Protein AF-0000000080424724 (afdb_homodimer)

Solvent-accessible surface area (backbone atoms only — not comparable to full-atom values): 48313 Å² total; per-residue (Å²): 131,85,77,77,78,79,76,72,81,69,68,77,70,72,78,68,64,73,48,69,67,35,56,12,74,86,50,88,46,60,13,74,42,60,47,90,72,71,43,27,22,20,69,70,60,41,53,52,49,53,52,46,51,41,48,48,53,51,54,73,62,67,69,72,54,79,63,36,28,33,32,32,52,40,79,40,31,58,45,27,46,44,46,55,52,50,52,52,52,61,65,63,46,81,88,45,84,69,66,47,63,46,64,34,35,39,34,64,49,63,45,62,76,43,86,59,85,62,75,80,65,55,66,60,45,47,61,65,48,55,84,70,73,59,54,63,37,34,37,34,63,13,46,59,76,47,88,71,87,73,69,79,83,46,57,56,41,68,43,69,82,34,36,60,55,45,38,54,46,52,68,47,40,73,49,54,40,42,46,54,53,50,49,55,26,45,51,51,50,39,50,50,53,50,27,57,74,72,62,28,41,34,33,37,39,44,46,25,20,57,52,36,24,22,48,44,53,32,29,30,42,54,36,30,36,61,39,29,24,53,74,47,23,60,56,23,66,79,50,74,80,40,31,43,35,36,56,34,41,86,36,44,62,65,58,44,50,51,51,27,58,77,68,70,56,78,56,47,87,70,85,42,90,62,71,78,43,57,53,79,54,23,59,60,38,37,32,40,50,50,46,53,49,39,39,73,73,40,52,75,31,39,60,29,26,29,55,28,32,34,46,30,27,32,78,58,58,83,34,91,35,56,14,62,61,73,58,34,64,22,58,64,70,66,83,60,82,46,68,66,48,46,53,47,42,48,48,41,50,68,64,59,48,82,78,71,73,66,77,72,78,72,61,77,80,75,81,78,78,76,82,76,75,82,65,63,77,69,61,78,61,50,96,62,75,73,51,69,63,57,55,45,63,56,13,34,32,69,28,58,46,55,42,51,62,51,25,87,47,73,84,72,44,50,64,69,57,53,48,49,40,50,52,37,27,52,52,39,49,50,50,52,50,52,55,73,68,103,131,85,76,77,78,76,75,72,81,70,68,76,70,73,75,68,63,74,47,70,67,36,56,11,75,88,50,87,45,60,14,73,42,61,48,89,70,71,45,26,23,20,69,68,59,40,53,52,50,52,52,49,53,41,49,47,53,50,56,73,62,66,70,72,53,80,62,36,28,33,31,33,52,39,81,40,31,57,44,25,46,43,47,56,51,50,52,51,53,62,65,62,46,80,88,47,86,70,66,47,63,45,63,35,36,39,33,64,49,61,37,65,76,42,87,56,86,60,70,75,58,63,65,56,49,49,60,64,50,55,84,71,74,60,53,62,38,33,36,36,63,13,48,60,76,48,90,71,88,72,70,80,82,46,57,57,41,72,44,69,78,34,35,58,54,45,39,54,45,52,66,46,40,74,48,54,42,43,46,54,53,49,49,55,27,44,50,51,52,38,51,49,53,50,27,58,76,72,60,27,42,33,34,38,40,42,46,24,19,55,51,36,24,22,48,43,53,32,29,30,43,54,37,28,37,61,39,29,23,52,74,45,22,60,55,21,66,79,50,74,81,41,32,43,34,36,56,35,41,86,36,45,64,66,56,42,49,50,50,29,59,77,69,68,56,78,58,46,87,68,83,42,89,62,72,79,42,57,53,78,55,23,60,59,39,35,31,41,50,50,46,53,50,39,39,73,72,41,52,73,32,39,58,29,25,29,55,27,31,35,46,31,25,32,78,58,60,83,35,92,35,56,13,62,61,74,58,34,64,22,60,66,70,68,82,60,79,48,68,66,48,44,52,46,42,48,47,40,50,68,64,59,48,81,77,71,74,65,78,71,77,71,60,77,77,74,81,76,78,75,84,73,77,80,62,63,77,70,60,76,62,48,96,61,76,68,53,68,62,56,55,44,62,56,14,33,33,70,30,58,46,56,42,50,62,50,25,87,49,72,83,71,45,52,65,69,58,53,48,50,39,51,52,38,29,52,51,41,49,50,49,52,52,50,55,73,69,102

Secondary structure (DSSP, 8-state):
-------------------TTSBPSSSSSBP-EEETTTEEE-HHHHHHHHHHHHHHHHHHTT---TT-EEEEEE-SSHHHHHHHHHHHHHHH-TTS-----EEEEEEEE-GGGS-S-----HHHHHHHHGGG--EEEEEEGGGGG-SS---SS-SB---HHHHHHHHHHHHTB-SHHHHHHHHHHHHHHHHHHHHHHHT-SEEE----HHHHHHHHHHHHHTT-GGGHHHHHSSEE--STT-EEE-TTTT--HHHHHHHHHHTT--------TTTTS-TTS-HHHHHHHHHHHHHHH-TTHHHHHHHHHHHEEETTTT--EE-TTT--EE------SSHHHHHHHHHHHHHHTGGG--GGGG-----------S--TTT---S----HHHHHHHHS-HHHHHHHTTBS-GGGS-HHHHHHHHHHHHHHHHHHHHHHH-/-------------------TTSBPSSSSSBP-EEETTTEEE-HHHHHHHHHHHHHHHHHHTT---TT-EEEEEE-SSHHHHHHHHHHHHHHH-TTS-----EEEEEEEE-GGGSSS-----HHHHHHHHGGG--EEEEEEGGGGG-SS---SS-SB---HHHHHHHHHHHHTB-SHHHHHHHHHHHHHHHHHHHHHHHT-SEEE----HHHHHHHHHHHHHTT-GGGHHHHHSSEE--STT-EEE-TTTT--HHHHHHHHHHTT--------TTTTS-TTS-HHHHHHHHHHHHHHH-TTHHHHHHHHHHHEEETTTT--EE-TTT--EE------SSHHHHHHHHHHHHHHTGGG--GGGGS---------SS--TTTT--S----HHHHHHHHS-HHHHHHHTTBS-GGGS-HHHHHHHHHHHHHHHHHHHHHHH-

Radius of gyration: 29.94 Å; Cα contacts (8 Å, |Δi|>4): 1303; chains: 2; bounding box: 85×82×86 Å

pLDDT: mean 73.86, std 22.33, range [17.5, 97.69]

Structure (mmCIF, N/CA/C/O backbone):
data_AF-0000000080424724-model_v1
#
loop_
_entity.id
_entity.type
_entity.pdbx_description
1 polymer 'Cytoplasmic tRNA 2-thiolation protein 2'
#
loop_
_atom_site.group_PDB
_atom_site.id
_atom_site.type_symbol
_atom_site.label_atom_id
_atom_site.label_alt_id
_atom_site.label_comp_id
_atom_site.label_asym_id
_atom_site.label_entity_id
_atom_site.label_seq_id
_atom_site.pdbx_PDB_ins_code
_atom_site.Cartn_x
_atom_site.Cartn_y
_atom_site.Cartn_z
_atom_site.occupancy
_atom_site.B_iso_or_equiv
_atom_site.auth_seq_id
_atom_site.auth_comp_id
_atom_site.auth_asym_id
_atom_site.auth_atom_id
_atom_site.pdbx_PDB_model_num
ATOM 1 N N . MET A 1 1 ? -11.539 30.344 -38.781 1 17.5 1 MET A N 1
ATOM 2 C CA . MET A 1 1 ? -10.727 29.203 -39.219 1 17.5 1 MET A CA 1
ATOM 3 C C . MET A 1 1 ? -9.742 28.797 -38.125 1 17.5 1 MET A C 1
ATOM 5 O O . MET A 1 1 ? -8.719 28.172 -38.406 1 17.5 1 MET A O 1
ATOM 9 N N . CYS A 1 2 ? -9.914 28.922 -36.906 1 21.16 2 CYS A N 1
ATOM 10 C CA . CYS A 1 2 ? -8.906 29.109 -35.875 1 21.16 2 CYS A CA 1
ATOM 11 C C . CYS A 1 2 ? -8.25 27.797 -35.5 1 21.16 2 CYS A C 1
ATOM 13 O O . CYS A 1 2 ? -8.922 26.844 -35.094 1 21.16 2 CYS A O 1
ATOM 15 N N . SER A 1 3 ? -7.152 27.359 -36.094 1 19.3 3 SER A N 1
ATOM 16 C CA . SER A 1 3 ? -6.273 26.203 -36.125 1 19.3 3 SER A CA 1
ATOM 17 C C . SER A 1 3 ? -5.727 25.875 -34.719 1 19.3 3 SER A C 1
ATOM 19 O O . SER A 1 3 ? -4.875 26.594 -34.219 1 19.3 3 SER A O 1
ATOM 21 N N . ARG A 1 4 ? -6.535 25.609 -33.75 1 24.27 4 ARG A N 1
ATOM 22 C CA . ARG A 1 4 ? -6.105 25.5 -32.344 1 24.27 4 ARG A CA 1
ATOM 23 C C . ARG A 1 4 ? -5.055 24.406 -32.188 1 24.27 4 ARG A C 1
ATOM 25 O O . ARG A 1 4 ? -5.289 23.25 -32.531 1 24.27 4 ARG A O 1
ATOM 32 N N . ASN A 1 5 ? -3.809 24.734 -32.188 1 22.38 5 ASN A N 1
ATOM 33 C CA . ASN A 1 5 ? -2.508 24.078 -32.156 1 22.38 5 ASN A CA 1
ATOM 34 C C . ASN A 1 5 ? -2.393 23.125 -30.984 1 22.38 5 ASN A C 1
ATOM 36 O O . ASN A 1 5 ? -2.541 23.531 -29.828 1 22.38 5 ASN A O 1
ATOM 40 N N . SER A 1 6 ? -2.814 21.891 -31.062 1 25.58 6 SER A N 1
ATOM 41 C CA . SER A 1 6 ? -2.883 20.703 -30.203 1 25.58 6 SER A CA 1
ATOM 42 C C . SER A 1 6 ? -1.535 20.422 -29.547 1 25.58 6 SER A C 1
ATOM 44 O O . SER A 1 6 ? -0.607 19.938 -30.219 1 25.58 6 SER A O 1
ATOM 46 N N . SER A 1 7 ? -1.005 21.328 -28.766 1 24.25 7 SER A N 1
ATOM 47 C CA . SER A 1 7 ? 0.33 21.219 -28.188 1 24.25 7 SER A CA 1
ATOM 48 C C . SER A 1 7 ? 0.502 19.875 -27.484 1 24.25 7 SER A C 1
ATOM 50 O O . SER A 1 7 ? -0.313 19.5 -26.625 1 24.25 7 SER A O 1
ATOM 52 N N . SER A 1 8 ? 1.005 18.891 -28.156 1 26.75 8 SER A N 1
ATOM 53 C CA . SER A 1 8 ? 1.54 17.562 -27.859 1 26.75 8 SER A CA 1
ATOM 54 C C . SER A 1 8 ? 2.33 17.562 -26.562 1 26.75 8 SER A C 1
ATOM 56 O O . SER A 1 8 ? 3.303 18.312 -26.422 1 26.75 8 SER A O 1
ATOM 58 N N . ASP A 1 9 ? 1.673 17.531 -25.484 1 26.97 9 ASP A N 1
ATOM 59 C CA . ASP A 1 9 ? 2.301 17.562 -24.156 1 26.97 9 ASP A CA 1
ATOM 60 C C . ASP A 1 9 ? 3.506 16.625 -24.109 1 26.97 9 ASP A C 1
ATOM 62 O O . ASP A 1 9 ? 3.355 15.414 -24.188 1 26.97 9 ASP A O 1
ATOM 66 N N . ILE A 1 10 ? 4.621 16.969 -24.734 1 27.05 10 ILE A N 1
ATOM 67 C CA . ILE A 1 10 ? 5.965 16.391 -24.766 1 27.05 10 ILE A CA 1
ATOM 68 C C . ILE A 1 10 ? 6.422 16.094 -23.344 1 27.05 10 ILE A C 1
ATOM 70 O O . ILE A 1 10 ? 6.633 17.016 -22.547 1 27.05 10 ILE A O 1
ATOM 74 N N . VAL A 1 11 ? 5.906 15.125 -22.766 1 30.33 11 VAL A N 1
ATOM 75 C CA . VAL A 1 11 ? 6.594 14.688 -21.562 1 30.33 11 VAL A CA 1
ATOM 76 C C . VAL A 1 11 ? 8.102 14.625 -21.812 1 30.33 11 VAL A C 1
ATOM 78 O O . VAL A 1 11 ? 8.547 14.023 -22.797 1 30.33 11 VAL A O 1
ATOM 81 N N . PRO A 1 12 ? 8.812 15.523 -21.359 1 29.08 12 PRO A N 1
ATOM 82 C CA . PRO A 1 12 ? 10.25 15.43 -21.641 1 29.08 12 PRO A CA 1
ATOM 83 C C . PRO A 1 12 ? 10.82 14.047 -21.344 1 29.08 12 PRO A C 1
ATOM 85 O O . PRO A 1 12 ? 10.398 13.398 -20.375 1 29.08 12 PRO A O 1
ATOM 88 N N . GLU A 1 13 ? 11.188 13.297 -22.281 1 29.88 13 GLU A N 1
ATOM 89 C CA . GLU A 1 13 ? 11.961 12.062 -22.266 1 29.88 13 GLU A CA 1
ATOM 90 C C . GLU A 1 13 ? 13.109 12.141 -21.266 1 29.88 13 GLU A C 1
ATOM 92 O O . GLU A 1 13 ? 13.984 12.992 -21.391 1 29.88 13 GLU A O 1
ATOM 97 N N . VAL A 1 14 ? 12.852 12.109 -20 1 33.56 14 VAL A N 1
ATOM 98 C CA . VAL A 1 14 ? 14.086 11.953 -19.234 1 33.56 14 VAL A CA 1
ATOM 99 C C . VAL A 1 14 ? 15.086 11.109 -20.031 1 33.56 14 VAL A C 1
ATOM 101 O O . VAL A 1 14 ? 14.742 10.031 -20.531 1 33.56 14 VAL A O 1
ATOM 104 N N . GLN A 1 15 ? 16.016 11.609 -20.594 1 35.47 15 GLN A N 1
ATOM 105 C CA . GLN A 1 15 ? 17.078 11.008 -21.391 1 35.47 15 GLN A CA 1
ATOM 106 C C . GLN A 1 15 ? 17.625 9.742 -20.719 1 35.47 15 GLN A C 1
ATOM 108 O O . GLN A 1 15 ? 18.188 9.812 -19.625 1 35.47 15 GLN A O 1
ATOM 113 N N . GLN A 1 16 ? 16.844 8.625 -20.656 1 42.94 16 GLN A N 1
ATOM 114 C CA . GLN A 1 16 ? 17.422 7.328 -20.297 1 42.94 16 GLN A CA 1
ATOM 115 C C . GLN A 1 16 ? 18.844 7.203 -20.828 1 42.94 16 GLN A C 1
ATOM 117 O O . GLN A 1 16 ? 19.094 7.375 -22.031 1 42.94 16 GLN A O 1
ATOM 122 N N . LEU A 1 17 ? 19.797 7.57 -20.125 1 45.62 17 LEU A N 1
ATOM 123 C CA . LEU A 1 17 ? 21.141 7.316 -20.625 1 45.62 17 LEU A CA 1
ATOM 124 C C . LEU A 1 17 ? 21.219 5.953 -21.312 1 45.62 17 LEU A C 1
ATOM 126 O O . LEU A 1 17 ? 20.875 4.934 -20.719 1 45.62 17 LEU A O 1
ATOM 130 N N . ASN A 1 18 ? 20.938 5.879 -22.594 1 50.59 18 ASN A N 1
ATOM 131 C CA . ASN A 1 18 ? 21.203 4.691 -23.391 1 50.59 18 ASN A CA 1
ATOM 132 C C . ASN A 1 18 ? 22.609 4.152 -23.141 1 50.59 18 ASN A C 1
ATOM 134 O O . ASN A 1 18 ? 23.578 4.637 -23.734 1 50.59 18 ASN A O 1
ATOM 138 N N . LEU A 1 19 ? 22.812 3.723 -21.984 1 59.06 19 LEU A N 1
ATOM 139 C CA . LEU A 1 19 ? 24.125 3.164 -21.656 1 59.06 19 LEU A CA 1
ATOM 140 C C . LEU A 1 19 ? 24.375 1.878 -22.438 1 59.06 19 LEU A C 1
ATOM 142 O O . LEU A 1 19 ? 25.312 1.131 -22.125 1 59.06 19 LEU A O 1
ATOM 146 N N . ILE A 1 20 ? 23.531 1.642 -23.484 1 61.5 20 ILE A N 1
ATOM 147 C CA . ILE A 1 20 ? 23.828 0.544 -24.391 1 61.5 20 ILE A CA 1
ATOM 148 C C . ILE A 1 20 ? 25.047 0.894 -25.25 1 61.5 20 ILE A C 1
ATOM 150 O O . ILE A 1 20 ? 25.125 1.986 -25.812 1 61.5 20 ILE A O 1
ATOM 154 N N . GLY A 1 21 ? 26.156 0.13 -25.094 1 64.44 21 GLY A N 1
ATOM 155 C CA . GLY A 1 21 ? 27.406 0.354 -25.812 1 64.44 21 GLY A CA 1
ATOM 156 C C . GLY A 1 21 ? 28.547 0.752 -24.906 1 64.44 21 GLY A C 1
ATOM 157 O O . GLY A 1 21 ? 29.703 0.746 -25.312 1 64.44 21 GLY A O 1
ATOM 158 N N . HIS A 1 22 ? 28.062 0.986 -23.625 1 73 22 HIS A N 1
ATOM 159 C CA . HIS A 1 22 ? 29.125 1.252 -22.656 1 73 22 HIS A CA 1
ATOM 160 C C . HIS A 1 22 ? 29.766 -0.043 -22.172 1 73 22 HIS A C 1
ATOM 162 O O . HIS A 1 22 ? 29.266 -1.134 -22.469 1 73 22 HIS A O 1
ATOM 168 N N . ASP A 1 23 ? 30.875 0.084 -21.562 1 81.5 23 ASP A N 1
ATOM 169 C CA . ASP A 1 23 ? 31.578 -1.1 -21.078 1 81.5 23 ASP A CA 1
ATOM 170 C C . ASP A 1 23 ? 30.828 -1.754 -19.938 1 81.5 23 ASP A C 1
ATOM 172 O O . ASP A 1 23 ? 30.203 -1.065 -19.125 1 81.5 23 ASP A O 1
ATOM 176 N N . CYS A 1 24 ? 30.812 -2.975 -20.016 1 85.62 24 CYS A N 1
ATOM 177 C CA . CYS A 1 24 ? 30.234 -3.777 -18.938 1 85.62 24 CYS A CA 1
ATOM 178 C C . CYS A 1 24 ? 30.812 -3.371 -17.594 1 85.62 24 CYS A C 1
ATOM 180 O O . CYS A 1 24 ? 32 -3.105 -17.469 1 85.62 24 CYS A O 1
ATOM 182 N N . ARG A 1 25 ? 30.047 -3.26 -16.703 1 82.12 25 ARG A N 1
ATOM 183 C CA . ARG A 1 25 ? 30.453 -2.848 -15.359 1 82.12 25 ARG A CA 1
ATOM 184 C C . ARG A 1 25 ? 31.438 -3.842 -14.75 1 82.12 25 ARG A C 1
ATOM 186 O O . ARG A 1 25 ? 32.25 -3.475 -13.914 1 82.12 25 ARG A O 1
ATOM 193 N N . LYS A 1 26 ? 31.391 -5.059 -15.18 1 83.12 26 LYS A N 1
ATOM 194 C CA . LYS A 1 26 ? 32.188 -6.109 -14.562 1 83.12 26 LYS A CA 1
ATOM 195 C C . LYS A 1 26 ? 33.375 -6.473 -15.43 1 83.12 26 LYS A C 1
ATOM 197 O O . LYS A 1 26 ? 34.406 -6.934 -14.93 1 83.12 26 LYS A O 1
ATOM 202 N N . CYS A 1 27 ? 33.219 -6.285 -16.672 1 83.75 27 CYS A N 1
ATOM 203 C CA . CYS A 1 27 ? 34.281 -6.648 -17.578 1 83.75 27 CYS A CA 1
ATOM 204 C C . CYS A 1 27 ? 34.5 -5.582 -18.641 1 83.75 27 CYS A C 1
ATOM 206 O O . CYS A 1 27 ? 33.938 -4.488 -18.547 1 83.75 27 CYS A O 1
ATOM 208 N N . ASN A 1 28 ? 35.281 -5.84 -19.625 1 81.88 28 ASN A N 1
ATOM 209 C CA . ASN A 1 28 ? 35.625 -4.832 -20.625 1 81.88 28 ASN A CA 1
ATOM 210 C C . ASN A 1 28 ? 34.906 -5.086 -21.953 1 81.88 28 ASN A C 1
ATOM 212 O O . ASN A 1 28 ? 35.25 -4.484 -22.969 1 81.88 28 ASN A O 1
ATOM 216 N N . VAL A 1 29 ? 33.875 -5.883 -21.844 1 82.62 29 VAL A N 1
ATOM 217 C CA . VAL A 1 29 ? 33.094 -6.18 -23.047 1 82.62 29 VAL A CA 1
ATOM 218 C C . VAL A 1 29 ? 31.922 -5.199 -23.156 1 82.62 29 VAL A C 1
ATOM 220 O O . VAL A 1 29 ? 31.484 -4.621 -22.156 1 82.62 29 VAL A O 1
ATOM 223 N N . LYS A 1 30 ? 31.453 -5.012 -24.344 1 83.31 30 LYS A N 1
ATOM 224 C CA . LYS A 1 30 ? 30.344 -4.09 -24.562 1 83.31 30 LYS A CA 1
ATOM 225 C C . LYS A 1 30 ? 29.078 -4.578 -23.875 1 83.31 30 LYS A C 1
ATOM 227 O O . LYS A 1 30 ? 28.719 -5.754 -23.984 1 83.31 30 LYS A O 1
ATOM 232 N N . ALA A 1 31 ? 28.484 -3.619 -23.234 1 84.25 31 ALA A N 1
ATOM 233 C CA . ALA A 1 31 ? 27.297 -3.947 -22.469 1 84.25 31 ALA A CA 1
ATOM 234 C C . ALA A 1 31 ? 26.109 -4.207 -23.391 1 84.25 31 ALA A C 1
ATOM 236 O O . ALA A 1 31 ? 25.984 -3.57 -24.438 1 84.25 31 ALA A O 1
ATOM 237 N N . ARG A 1 32 ? 25.266 -5.141 -23.062 1 80.56 32 ARG A N 1
ATOM 238 C CA . ARG A 1 32 ? 24.078 -5.492 -23.844 1 80.56 32 ARG A CA 1
ATOM 239 C C . ARG A 1 32 ? 22.797 -5.219 -23.047 1 80.56 32 ARG A C 1
ATOM 241 O O . ARG A 1 32 ? 21.703 -5.176 -23.625 1 80.56 32 ARG A O 1
ATOM 248 N N . VAL A 1 33 ? 22.984 -5.008 -21.75 1 81.31 33 VAL A N 1
ATOM 249 C CA . VAL A 1 33 ? 21.812 -4.777 -20.891 1 81.31 33 VAL A CA 1
ATOM 250 C C . VAL A 1 33 ? 22.125 -3.676 -19.891 1 81.31 33 VAL A C 1
ATOM 252 O O . VAL A 1 33 ? 23.266 -3.568 -19.406 1 81.31 33 VAL A O 1
ATOM 255 N N . VAL A 1 34 ? 21.203 -2.826 -19.734 1 76.19 34 VAL A N 1
ATOM 256 C CA . VAL A 1 34 ? 21.344 -1.805 -18.703 1 76.19 34 VAL A CA 1
ATOM 257 C C . VAL A 1 34 ? 20.25 -1.994 -17.656 1 76.19 34 VAL A C 1
ATOM 259 O O . VAL A 1 34 ? 19.062 -1.921 -17.969 1 76.19 34 VAL A O 1
ATOM 262 N N . LEU A 1 35 ? 20.688 -2.311 -16.406 1 75.56 35 LEU A N 1
ATOM 263 C CA . LEU A 1 35 ? 19.75 -2.514 -15.305 1 75.56 35 LEU A CA 1
ATOM 264 C C . LEU A 1 35 ? 19.562 -1.227 -14.508 1 75.56 35 LEU A C 1
ATOM 266 O O . LEU A 1 35 ? 20.516 -0.482 -14.289 1 75.56 35 LEU A O 1
ATOM 270 N N . GLN A 1 36 ? 18.266 -0.985 -14.023 1 67.38 36 GLN A N 1
ATOM 271 C CA . GLN A 1 36 ? 17.906 0.173 -13.211 1 67.38 36 GLN A CA 1
ATOM 272 C C . GLN A 1 36 ? 18.406 1.468 -13.852 1 67.38 36 GLN A C 1
ATOM 274 O O . GLN A 1 36 ? 18.828 2.387 -13.148 1 67.38 36 GLN A O 1
ATOM 279 N N . THR A 1 37 ? 18.641 1.456 -15.125 1 62.25 37 THR A N 1
ATOM 280 C CA . THR A 1 37 ? 19.031 2.596 -15.945 1 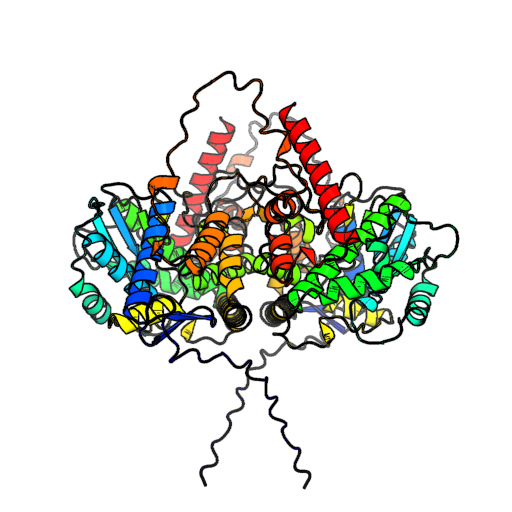62.25 37 THR A CA 1
ATOM 281 C C . THR A 1 37 ? 20.453 3.029 -15.617 1 62.25 37 THR A C 1
ATOM 283 O O . THR A 1 37 ? 20.922 4.074 -16.078 1 62.25 37 THR A O 1
ATOM 286 N N . LYS A 1 38 ? 21.172 2.232 -14.867 1 69 38 LYS A N 1
ATOM 287 C CA . LYS A 1 38 ? 22.453 2.736 -14.391 1 69 38 LYS A CA 1
ATOM 288 C C . LYS A 1 38 ? 23.547 1.683 -14.547 1 69 38 LYS A C 1
ATOM 290 O O . LYS A 1 38 ? 24.734 2.016 -14.617 1 69 38 LYS A O 1
ATOM 295 N N . PHE A 1 39 ? 23.141 0.435 -14.727 1 76.62 39 PHE A N 1
ATOM 296 C CA . PHE A 1 39 ? 24.141 -0.612 -14.609 1 76.62 39 PHE A CA 1
ATOM 297 C C . PHE A 1 39 ? 24.234 -1.427 -15.898 1 76.62 39 PHE A C 1
ATOM 299 O O . PHE A 1 39 ? 23.438 -2.34 -16.109 1 76.62 39 PHE A O 1
ATOM 306 N N . PRO A 1 40 ? 25.266 -1.106 -16.703 1 83.31 40 PRO A N 1
ATOM 307 C CA . PRO A 1 40 ? 25.438 -1.869 -17.953 1 83.31 40 PRO A CA 1
ATOM 308 C C . PRO A 1 40 ? 26.125 -3.209 -17.734 1 83.31 40 PRO A C 1
ATOM 310 O O . PRO A 1 40 ? 27.078 -3.295 -16.953 1 83.31 40 PRO A O 1
ATOM 313 N N . TYR A 1 41 ? 25.656 -4.25 -18.297 1 87.5 41 TYR A N 1
ATOM 314 C CA . TYR A 1 41 ? 26.234 -5.59 -18.234 1 87.5 41 TYR A CA 1
ATOM 315 C C . TYR A 1 41 ? 26.328 -6.211 -19.625 1 87.5 41 TYR A C 1
ATOM 317 O O . TYR A 1 41 ? 25.453 -5.98 -20.469 1 87.5 41 TYR A O 1
ATOM 325 N N . CYS A 1 42 ? 27.438 -6.887 -19.828 1 88.19 42 CYS A N 1
ATOM 326 C CA . CYS A 1 42 ? 27.469 -7.77 -20.984 1 88.19 42 CYS A CA 1
ATOM 327 C C . CYS A 1 42 ? 26.625 -9.016 -20.75 1 88.19 42 CYS A C 1
ATOM 329 O O . CYS A 1 42 ? 26.141 -9.234 -19.641 1 88.19 42 CYS A O 1
ATOM 331 N N . ARG A 1 43 ? 26.484 -9.812 -21.766 1 90.31 43 ARG A N 1
ATOM 332 C CA . ARG A 1 43 ? 25.625 -10.992 -21.672 1 90.31 43 ARG A CA 1
ATOM 333 C C . ARG A 1 43 ? 26.125 -11.953 -20.594 1 90.31 43 ARG A C 1
ATOM 335 O O . ARG A 1 43 ? 25.375 -12.352 -19.719 1 90.31 43 ARG A O 1
ATOM 342 N N . GLU A 1 44 ? 27.359 -12.281 -20.609 1 91.19 44 GLU A N 1
ATOM 343 C CA . GLU A 1 44 ? 27.922 -13.281 -19.703 1 91.19 44 GLU A CA 1
ATOM 344 C C . GLU A 1 44 ? 27.906 -12.797 -18.25 1 91.19 44 GLU A C 1
ATOM 346 O O . GLU A 1 44 ? 27.516 -13.547 -17.359 1 91.19 44 GLU A O 1
ATOM 351 N N . CYS A 1 45 ? 28.266 -11.586 -18.094 1 91.12 45 CYS A N 1
ATOM 352 C CA . CYS A 1 45 ? 28.297 -11.031 -16.75 1 91.12 45 CYS A CA 1
ATOM 353 C C . CYS A 1 45 ? 26.891 -10.922 -16.172 1 91.12 45 CYS A C 1
ATOM 355 O O . CYS A 1 45 ? 26.688 -11.125 -14.984 1 91.12 45 CYS A O 1
ATOM 357 N N . PHE A 1 46 ? 25.906 -10.594 -17.016 1 92.44 46 PHE A N 1
ATOM 358 C CA . PHE A 1 46 ? 24.516 -10.508 -16.578 1 92.44 46 PHE A CA 1
ATOM 359 C C . PHE A 1 46 ? 24 -11.867 -16.141 1 92.44 46 PHE A C 1
ATOM 361 O O . PHE A 1 46 ? 23.375 -11.992 -15.086 1 92.44 46 PHE A O 1
ATOM 368 N N . LEU A 1 47 ? 24.297 -12.844 -17 1 93.62 47 LEU A N 1
ATOM 369 C CA . LEU A 1 47 ? 23.812 -14.18 -16.688 1 93.62 47 LEU A CA 1
ATOM 370 C C . LEU A 1 47 ? 24.391 -14.688 -15.383 1 93.62 47 LEU A C 1
ATOM 372 O O . LEU A 1 47 ? 23.688 -15.305 -14.578 1 93.62 47 LEU A O 1
ATOM 376 N N . GLU A 1 48 ? 25.594 -14.398 -15.133 1 91.12 48 GLU A N 1
ATOM 377 C CA . GLU A 1 48 ? 26.234 -14.797 -13.883 1 91.12 48 GLU A CA 1
ATOM 378 C C . GLU A 1 48 ? 25.625 -14.062 -12.695 1 91.12 48 GLU A C 1
ATOM 380 O O . GLU A 1 48 ? 25.375 -14.664 -11.648 1 91.12 48 GLU A O 1
ATOM 385 N N . TYR A 1 49 ? 25.453 -12.812 -12.969 1 90.38 49 TYR A N 1
ATOM 386 C CA . TYR A 1 49 ? 24.828 -11.977 -11.938 1 90.38 49 TYR A CA 1
ATOM 387 C C . TYR A 1 49 ? 23.438 -12.484 -11.586 1 90.38 49 TYR A C 1
ATOM 389 O O . TYR A 1 49 ? 23.109 -12.617 -10.406 1 90.38 49 TYR A O 1
ATOM 397 N N . PHE A 1 50 ? 22.672 -12.781 -12.555 1 93.62 50 PHE A N 1
ATOM 398 C CA . PHE A 1 50 ? 21.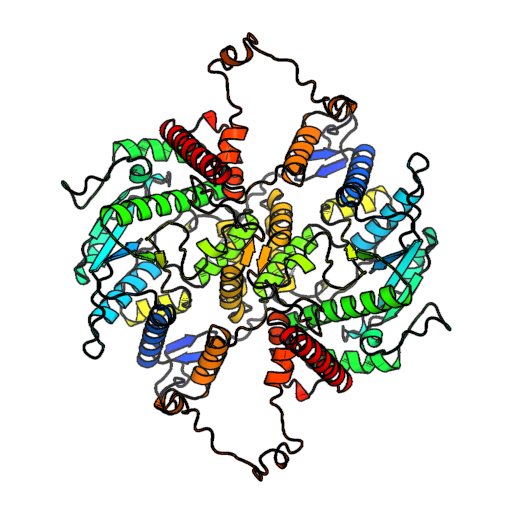281 -13.188 -12.383 1 93.62 50 PHE A CA 1
ATOM 399 C C . PHE A 1 50 ? 21.203 -14.547 -11.703 1 93.62 50 PHE A C 1
ATOM 401 O O . PHE A 1 50 ? 20.391 -14.742 -10.797 1 93.62 50 PHE A O 1
ATOM 408 N N . LYS A 1 51 ? 22.047 -15.469 -12.078 1 92.31 51 LYS A N 1
ATOM 409 C CA . LYS A 1 51 ? 22.094 -16.797 -11.469 1 92.31 51 LYS A CA 1
ATOM 410 C C . LYS A 1 51 ? 22.516 -16.719 -10.008 1 92.31 51 LYS A C 1
ATOM 412 O O . LYS A 1 51 ? 21.953 -17.406 -9.156 1 92.31 51 LYS A O 1
ATOM 417 N N . HIS A 1 52 ? 23.438 -15.859 -9.75 1 89.5 52 HIS A N 1
ATOM 418 C CA . HIS A 1 52 ? 23.875 -15.664 -8.375 1 89.5 52 HIS A CA 1
ATOM 419 C C . HIS A 1 52 ? 22.766 -15.078 -7.512 1 89.5 52 HIS A C 1
ATOM 421 O O . HIS A 1 52 ? 22.609 -15.461 -6.352 1 89.5 52 HIS A O 1
ATOM 427 N N . LYS A 1 53 ? 22.172 -14.141 -8.086 1 90.69 53 LYS A N 1
ATOM 428 C CA . LYS A 1 53 ? 21.047 -13.523 -7.375 1 90.69 53 LYS A CA 1
ATOM 429 C C . LYS A 1 53 ? 20 -14.562 -7.008 1 90.69 53 LYS A C 1
ATOM 431 O O . LYS A 1 53 ? 19.484 -14.57 -5.887 1 90.69 53 LYS A O 1
ATOM 436 N N . PHE A 1 54 ? 19.625 -15.43 -7.938 1 91.25 54 PHE A N 1
ATOM 437 C CA . PHE A 1 54 ? 18.656 -16.5 -7.719 1 91.25 54 PHE A CA 1
ATOM 438 C C . PHE A 1 54 ? 19.125 -17.438 -6.605 1 91.25 54 PHE A C 1
ATOM 440 O O . PHE A 1 54 ? 18.375 -17.719 -5.676 1 91.25 54 PHE A O 1
ATOM 447 N N . ARG A 1 55 ? 20.344 -17.812 -6.641 1 86.75 55 ARG A N 1
ATOM 448 C CA . ARG A 1 55 ? 20.906 -18.734 -5.66 1 86.75 55 ARG A CA 1
ATOM 449 C C . ARG A 1 55 ? 20.984 -18.094 -4.281 1 86.75 55 ARG A C 1
ATOM 451 O O . ARG A 1 55 ? 20.719 -18.75 -3.27 1 86.75 55 ARG A O 1
ATOM 458 N N . SER A 1 56 ? 21.359 -16.906 -4.297 1 85.38 56 SER A N 1
ATOM 459 C CA . SER A 1 56 ? 21.484 -16.172 -3.035 1 85.38 56 SER A CA 1
ATOM 460 C C . SER A 1 56 ? 20.125 -16.062 -2.344 1 85.38 56 SER A C 1
ATOM 462 O O . SER A 1 56 ? 20.031 -16.156 -1.117 1 85.38 56 SER A O 1
ATOM 464 N N . THR A 1 57 ? 19.125 -15.844 -3.1 1 85.25 57 THR A N 1
ATOM 465 C CA . THR A 1 57 ? 17.781 -15.734 -2.545 1 85.25 57 THR A CA 1
ATOM 466 C C . THR A 1 57 ? 17.359 -17.062 -1.914 1 85.25 57 THR A C 1
ATOM 468 O O . THR A 1 57 ? 16.781 -17.078 -0.821 1 85.25 57 THR A O 1
ATOM 471 N N . LEU A 1 58 ? 17.625 -18.141 -2.549 1 82.94 58 LEU A N 1
ATOM 472 C CA . LEU A 1 58 ? 17.25 -19.469 -2.047 1 82.94 58 LEU A CA 1
ATOM 473 C C . LEU A 1 58 ? 18.125 -19.859 -0.854 1 82.94 58 LEU A C 1
ATOM 475 O O . LEU A 1 58 ? 17.641 -20.516 0.075 1 82.94 58 LEU A O 1
ATOM 479 N N . GLY A 1 59 ? 19.359 -19.422 -0.849 1 77.38 59 GLY A N 1
ATOM 480 C CA . GLY A 1 59 ? 20.312 -19.781 0.198 1 77.38 59 GLY A CA 1
ATOM 481 C C . GLY A 1 59 ? 20.109 -18.984 1.476 1 77.38 59 GLY A C 1
ATOM 482 O O . GLY A 1 59 ? 20.266 -19.516 2.576 1 77.38 59 GLY A O 1
ATOM 483 N N . LYS A 1 60 ? 19.812 -17.75 1.393 1 70.06 60 LYS A N 1
ATOM 484 C CA . LYS A 1 60 ? 19.656 -16.844 2.527 1 70.06 60 LYS A CA 1
ATOM 485 C C . LYS A 1 60 ? 18.547 -17.312 3.461 1 70.06 60 LYS A C 1
ATOM 487 O O . LYS A 1 60 ? 18.625 -17.125 4.676 1 70.06 60 LYS A O 1
ATOM 492 N N . SER A 1 61 ? 17.672 -17.938 3.004 1 66.25 61 SER A N 1
ATOM 493 C CA . SER A 1 61 ? 16.5 -18.266 3.809 1 66.25 61 SER A CA 1
ATOM 494 C C . SER A 1 61 ? 16.688 -19.578 4.559 1 66.25 61 SER A C 1
ATOM 496 O O . SER A 1 61 ? 15.938 -19.875 5.492 1 66.25 61 SER A O 1
ATOM 498 N N . LYS A 1 62 ? 17.688 -20.281 4.352 1 73.94 62 LYS A N 1
ATOM 499 C CA . LYS A 1 62 ? 17.938 -21.578 4.973 1 73.94 62 LYS A CA 1
ATOM 500 C C . LYS A 1 62 ? 16.672 -22.438 4.98 1 73.94 62 LYS A C 1
ATOM 502 O O . LYS A 1 62 ? 16.469 -23.219 5.898 1 73.94 62 LYS A O 1
ATOM 507 N N . ILE A 1 63 ? 15.93 -22.172 4.012 1 78.81 63 ILE A N 1
ATOM 508 C CA . ILE A 1 63 ? 14.648 -22.875 3.998 1 78.81 63 ILE A CA 1
ATOM 509 C C . ILE A 1 63 ? 14.789 -24.188 3.242 1 78.81 63 ILE A C 1
ATOM 511 O O . ILE A 1 63 ? 14.047 -25.141 3.494 1 78.81 63 ILE A O 1
ATOM 515 N N . MET A 1 64 ? 15.773 -24.234 2.422 1 83.19 64 MET A N 1
ATOM 516 C CA . MET A 1 64 ? 15.938 -25.422 1.588 1 83.19 64 MET A CA 1
ATOM 517 C C . MET A 1 64 ? 16.688 -26.516 2.342 1 83.19 64 MET A C 1
ATOM 519 O O . MET A 1 64 ? 17.688 -26.25 2.994 1 83.19 64 MET A O 1
ATOM 523 N N . LYS A 1 65 ? 16.109 -27.672 2.279 1 83.38 65 LYS A N 1
ATOM 524 C CA . LYS A 1 65 ? 16.719 -28.844 2.898 1 83.38 65 LYS A CA 1
ATOM 525 C C . LYS A 1 65 ? 17.031 -29.906 1.858 1 83.38 65 LYS A C 1
ATOM 527 O O . LYS A 1 65 ? 16.375 -30 0.828 1 83.38 65 LYS A O 1
ATOM 532 N N . HIS A 1 66 ? 18.016 -30.672 2.326 1 83.75 66 HIS A N 1
ATOM 533 C CA . HIS A 1 66 ? 18.375 -31.781 1.453 1 83.75 66 HIS A CA 1
ATOM 534 C C . HIS A 1 66 ? 17.234 -32.781 1.317 1 83.75 66 HIS A C 1
ATOM 536 O O . HIS A 1 66 ? 16.594 -33.156 2.312 1 83.75 66 HIS A O 1
ATOM 542 N N . GLY A 1 67 ? 16.969 -33.094 0.096 1 86.25 67 GLY A N 1
ATOM 543 C CA . GLY A 1 67 ? 15.922 -34.094 -0.149 1 86.25 67 GLY A CA 1
ATOM 544 C C . GLY A 1 67 ? 14.539 -33.5 -0.255 1 86.25 67 GLY A C 1
ATOM 545 O O . GLY A 1 67 ? 13.547 -34.219 -0.406 1 86.25 67 GLY A O 1
ATOM 546 N N . ASP A 1 68 ? 14.492 -32.281 -0.293 1 89.94 68 ASP A N 1
ATOM 547 C CA . ASP A 1 68 ? 13.195 -31.625 -0.392 1 89.94 68 ASP A CA 1
ATOM 548 C C . ASP A 1 68 ? 12.484 -31.984 -1.693 1 89.94 68 ASP A C 1
ATOM 550 O O . ASP A 1 68 ? 13.117 -32.062 -2.748 1 89.94 68 ASP A O 1
ATOM 554 N N . LYS A 1 69 ? 11.219 -32.312 -1.521 1 94.44 69 LYS A N 1
ATOM 555 C CA . LYS A 1 69 ? 10.344 -32.406 -2.682 1 94.44 69 LYS A CA 1
ATOM 556 C C . LYS A 1 69 ? 9.656 -31.078 -2.967 1 94.44 69 LYS A C 1
ATOM 558 O O . LYS A 1 69 ? 8.977 -30.531 -2.098 1 94.44 69 LYS A O 1
ATOM 563 N N . ILE A 1 70 ? 9.844 -30.625 -4.211 1 95.12 70 ILE A N 1
ATOM 564 C CA . ILE A 1 70 ? 9.391 -29.281 -4.543 1 95.12 70 ILE A CA 1
ATOM 565 C C . ILE A 1 70 ? 8.336 -29.359 -5.645 1 95.12 70 ILE A C 1
ATOM 567 O O . ILE A 1 70 ? 8.508 -30.062 -6.637 1 95.12 70 ILE A O 1
ATOM 571 N N . LEU A 1 71 ? 7.215 -28.703 -5.41 1 96.94 71 LEU A N 1
ATOM 572 C CA . LEU A 1 71 ? 6.215 -28.5 -6.453 1 96.94 71 LEU A CA 1
ATOM 573 C C . LEU A 1 71 ? 6.383 -27.141 -7.117 1 96.94 71 LEU A C 1
ATOM 575 O O . LEU A 1 71 ? 6.285 -26.109 -6.449 1 96.94 71 LEU A O 1
ATOM 579 N N . VAL A 1 72 ? 6.648 -27.094 -8.414 1 97.56 72 VAL A N 1
ATOM 580 C CA . VAL A 1 72 ? 6.824 -25.844 -9.156 1 97.56 72 VAL A CA 1
ATOM 581 C C . VAL A 1 72 ? 5.543 -25.516 -9.914 1 97.56 72 VAL A C 1
ATOM 583 O O . VAL A 1 72 ? 5.059 -26.312 -10.719 1 97.56 72 VAL A O 1
ATOM 586 N N . CYS A 1 73 ? 5.008 -24.344 -9.578 1 96.38 73 CYS A N 1
ATOM 587 C CA . CYS A 1 73 ? 3.869 -23.844 -10.336 1 96.38 73 CYS A CA 1
ATOM 588 C C . CYS A 1 73 ? 4.316 -23.266 -11.672 1 96.38 73 CYS A C 1
ATOM 590 O O . CYS A 1 73 ? 5.062 -22.297 -11.719 1 96.38 73 CYS A O 1
ATOM 592 N N . PHE A 1 74 ? 3.795 -23.859 -12.734 1 95.44 74 PHE A N 1
ATOM 593 C CA . PHE A 1 74 ? 4.23 -23.453 -14.07 1 95.44 74 PHE A CA 1
ATOM 594 C C . PHE A 1 74 ? 3.045 -22.984 -14.906 1 95.44 74 PHE A C 1
ATOM 596 O O . PHE A 1 74 ? 2.078 -23.734 -15.094 1 95.44 74 PHE A O 1
ATOM 603 N N . SER A 1 75 ? 3.139 -21.781 -15.398 1 91.69 75 SER A N 1
ATOM 604 C CA . SER A 1 75 ? 2.043 -21.219 -16.188 1 91.69 75 SER A CA 1
ATOM 605 C C . SER A 1 75 ? 2.426 -21.094 -17.656 1 91.69 75 SER A C 1
ATOM 607 O O . SER A 1 75 ? 1.563 -20.891 -18.516 1 91.69 75 SER A O 1
ATOM 609 N N . GLY A 1 76 ? 3.691 -21.188 -18 1 91.69 76 GLY A N 1
ATOM 610 C CA . GLY A 1 76 ? 4.164 -20.953 -19.344 1 91.69 76 GLY A CA 1
ATOM 611 C C . GLY A 1 76 ? 4.602 -19.516 -19.594 1 91.69 76 GLY A C 1
ATOM 612 O O . GLY A 1 76 ? 5.156 -19.203 -20.641 1 91.69 76 GLY A O 1
ATOM 613 N N . SER A 1 77 ? 4.406 -18.688 -18.594 1 92.19 77 SER A N 1
ATOM 614 C CA . SER A 1 77 ? 4.812 -17.281 -18.703 1 92.19 77 SER A CA 1
ATOM 615 C C . SER A 1 77 ? 6.332 -17.156 -18.719 1 92.19 77 SER A C 1
ATOM 617 O O . SER A 1 77 ? 7.047 -18.109 -18.438 1 92.19 77 SER A O 1
ATOM 619 N N . ALA A 1 78 ? 6.789 -15.969 -19.047 1 94.44 78 ALA A N 1
ATOM 620 C CA . ALA A 1 78 ? 8.227 -15.711 -19.078 1 94.44 78 ALA A CA 1
ATOM 621 C C . ALA A 1 78 ? 8.867 -15.992 -17.719 1 94.44 78 ALA A C 1
ATOM 623 O O . ALA A 1 78 ? 9.953 -16.562 -17.641 1 94.44 78 ALA A O 1
ATOM 624 N N . SER A 1 79 ? 8.203 -15.648 -16.688 1 96.44 79 SER A N 1
ATOM 625 C CA . SER A 1 79 ? 8.742 -15.852 -15.344 1 96.44 79 SER A CA 1
ATOM 626 C C . SER A 1 79 ? 8.789 -17.328 -14.992 1 96.44 79 SER A C 1
ATOM 628 O O . SER A 1 79 ? 9.75 -17.797 -14.375 1 96.44 79 SER A O 1
ATOM 630 N N . SER A 1 80 ? 7.758 -18.062 -15.367 1 96.19 80 SER A N 1
ATOM 631 C CA . SER A 1 80 ? 7.719 -19.484 -15.086 1 96.19 80 SER A CA 1
ATOM 632 C C . SER A 1 80 ? 8.82 -20.234 -15.828 1 96.19 80 SER A C 1
ATOM 634 O O . SER A 1 80 ? 9.461 -21.125 -15.273 1 96.19 80 SER A O 1
ATOM 636 N N . VAL A 1 81 ? 8.977 -19.844 -17.047 1 96.69 81 VAL A N 1
ATOM 637 C CA . VAL A 1 81 ? 10.016 -20.469 -17.875 1 96.69 81 VAL A CA 1
ATOM 638 C C . VAL A 1 81 ? 11.391 -20.141 -17.297 1 96.69 81 VAL A C 1
ATOM 640 O O . VAL A 1 81 ? 12.258 -21.016 -17.203 1 96.69 81 VAL A O 1
ATOM 643 N N . CYS A 1 82 ? 11.555 -18.906 -16.906 1 97.69 82 CYS A N 1
ATOM 644 C CA . CYS A 1 82 ? 12.797 -18.484 -16.281 1 97.69 82 CYS A CA 1
ATOM 645 C C . CYS A 1 82 ? 13.086 -19.297 -15.031 1 97.69 82 CYS A C 1
ATOM 647 O O . CYS A 1 82 ? 14.203 -19.797 -14.852 1 97.69 82 CYS A O 1
ATOM 649 N N . LEU A 1 83 ? 12.109 -19.5 -14.219 1 97.69 83 LEU A N 1
ATOM 650 C CA . LEU A 1 83 ? 12.258 -20.219 -12.945 1 97.69 83 LEU A CA 1
ATOM 651 C C . LEU A 1 83 ? 12.672 -21.656 -13.18 1 97.69 83 LEU A C 1
ATOM 653 O O . LEU A 1 83 ? 13.609 -22.156 -12.547 1 97.69 83 LEU A O 1
ATOM 657 N N . ILE A 1 84 ? 12 -22.375 -14.094 1 96.75 84 ILE A N 1
ATOM 658 C CA . ILE A 1 84 ? 12.289 -23.781 -14.32 1 96.75 84 ILE A CA 1
ATOM 659 C C . ILE A 1 84 ? 13.703 -23.938 -14.891 1 96.75 84 ILE A C 1
ATOM 661 O O . ILE A 1 84 ? 14.406 -24.906 -14.57 1 96.75 84 ILE A O 1
ATOM 665 N N . ASP A 1 85 ? 14.102 -23 -15.734 1 96.94 85 ASP A N 1
ATOM 666 C CA . ASP A 1 85 ? 15.445 -23.047 -16.297 1 96.94 85 ASP A CA 1
ATOM 667 C C . ASP A 1 85 ? 16.5 -22.828 -15.227 1 96.94 85 ASP A C 1
ATOM 669 O O . ASP A 1 85 ? 17.531 -23.5 -15.219 1 96.94 85 ASP A O 1
ATOM 673 N N . LEU A 1 86 ? 16.281 -21.891 -14.352 1 95.56 86 LEU A N 1
ATOM 674 C CA . LEU A 1 86 ? 17.203 -21.609 -13.25 1 95.56 86 LEU A CA 1
ATOM 675 C C . LEU A 1 86 ? 17.312 -22.812 -12.32 1 95.56 86 LEU A C 1
ATOM 677 O O . LEU A 1 86 ? 18.406 -23.125 -11.836 1 95.56 86 LEU A O 1
ATOM 681 N N . ILE A 1 87 ? 16.156 -23.453 -12.062 1 93.44 87 ILE A N 1
ATOM 682 C CA . ILE A 1 87 ? 16.156 -24.641 -11.203 1 93.44 87 ILE A CA 1
ATOM 683 C C . ILE A 1 87 ? 17 -25.734 -11.836 1 93.44 87 ILE A C 1
ATOM 685 O O . ILE A 1 87 ? 17.844 -26.344 -11.156 1 93.44 87 ILE A O 1
ATOM 689 N N . ARG A 1 88 ? 16.828 -25.969 -13.102 1 92.69 88 ARG A N 1
ATOM 690 C CA . ARG A 1 88 ? 17.609 -26.984 -13.805 1 92.69 88 ARG A CA 1
ATOM 691 C C . ARG A 1 88 ? 19.094 -26.641 -13.781 1 92.69 88 ARG A C 1
ATOM 693 O O . ARG A 1 88 ? 19.922 -27.516 -13.531 1 92.69 88 ARG A O 1
ATOM 700 N N . ASP A 1 89 ? 19.375 -25.375 -14.047 1 90.5 89 ASP A N 1
ATOM 701 C CA . ASP A 1 89 ? 20.766 -24.922 -14.039 1 90.5 89 ASP A CA 1
ATOM 702 C C . ASP A 1 89 ? 21.406 -25.125 -12.664 1 90.5 89 ASP A C 1
ATOM 704 O O . ASP A 1 89 ? 22.562 -25.5 -12.562 1 90.5 89 ASP A O 1
ATOM 708 N N . SER A 1 90 ? 20.688 -24.828 -11.641 1 86.69 90 SER A N 1
ATOM 709 C CA . SER A 1 90 ? 21.188 -24.969 -10.281 1 86.69 90 SER A CA 1
ATOM 710 C C . SER A 1 90 ? 21.406 -26.438 -9.922 1 86.69 90 SER A C 1
ATOM 712 O O . SER A 1 90 ? 22.297 -26.75 -9.133 1 86.69 90 SER A O 1
ATOM 714 N N . MET A 1 91 ? 20.641 -27.375 -10.438 1 84.25 91 MET A N 1
ATOM 715 C CA . MET A 1 91 ? 20.766 -28.797 -10.164 1 84.25 91 MET A CA 1
ATOM 716 C C . MET A 1 91 ? 21.953 -29.391 -10.914 1 84.25 91 MET A C 1
ATOM 718 O O . MET A 1 91 ? 22.547 -30.391 -10.469 1 84.25 91 MET A O 1
ATOM 722 N N . ASN A 1 92 ? 22.328 -28.812 -11.984 1 80.06 92 ASN A N 1
ATOM 723 C CA . ASN A 1 92 ? 23.422 -29.328 -12.805 1 80.06 92 ASN A CA 1
ATOM 724 C C . ASN A 1 92 ? 24.766 -28.766 -12.367 1 80.06 92 ASN A C 1
ATOM 726 O O . ASN A 1 92 ? 25.812 -29.203 -12.852 1 80.06 92 ASN A O 1
ATOM 730 N N . ASP A 1 93 ? 24.75 -27.781 -11.578 1 70.06 93 ASP A N 1
ATOM 731 C CA . ASP A 1 93 ? 26.016 -27.188 -11.148 1 70.06 93 ASP A CA 1
ATOM 732 C C . ASP A 1 93 ? 26.828 -28.156 -10.297 1 70.06 93 ASP A C 1
ATOM 734 O O . ASP A 1 93 ? 26.375 -28.562 -9.219 1 70.06 93 ASP A O 1
ATOM 738 N N . ALA A 1 94 ? 27.953 -28.922 -10.875 1 56.69 94 ALA A N 1
ATOM 739 C CA . ALA A 1 94 ? 28.859 -29.953 -10.359 1 56.69 94 ALA A CA 1
ATOM 740 C C . ALA A 1 94 ? 29.594 -29.453 -9.117 1 56.69 94 ALA A C 1
ATOM 742 O O . ALA A 1 94 ? 30.047 -30.266 -8.297 1 56.69 94 ALA A O 1
ATOM 743 N N . ASN A 1 95 ? 29.984 -28.266 -9.039 1 52.41 95 ASN A N 1
ATOM 744 C CA . ASN A 1 95 ? 30.875 -27.766 -7.996 1 52.41 95 ASN A CA 1
ATOM 745 C C . ASN A 1 95 ? 30.172 -27.703 -6.645 1 52.41 95 ASN A C 1
ATOM 747 O O . ASN A 1 95 ? 30.812 -27.469 -5.617 1 52.41 95 ASN A O 1
ATOM 751 N N . LYS A 1 96 ? 28.906 -27.734 -6.57 1 53.94 96 LYS A N 1
ATOM 752 C CA . LYS A 1 96 ? 28.297 -27.406 -5.289 1 53.94 96 LYS A CA 1
ATOM 753 C C . LYS A 1 96 ? 27.531 -28.609 -4.727 1 53.94 96 LYS A C 1
ATOM 755 O O . LYS A 1 96 ? 27.094 -29.484 -5.477 1 53.94 96 LYS A O 1
ATOM 760 N N . LYS A 1 97 ? 27.828 -28.891 -3.451 1 52.72 97 LYS A N 1
ATOM 761 C CA . LYS A 1 97 ? 27.109 -29.875 -2.646 1 52.72 97 LYS A CA 1
ATOM 762 C C . LYS A 1 97 ? 25.688 -30.062 -3.135 1 52.72 97 LYS A C 1
ATOM 764 O O . LYS A 1 97 ? 24.906 -29.094 -3.146 1 52.72 97 LYS A O 1
ATOM 769 N N . LYS A 1 98 ? 25.484 -30.938 -3.979 1 53.97 98 LYS A N 1
ATOM 770 C CA . LYS A 1 98 ? 24.297 -31.281 -4.75 1 53.97 98 LYS A CA 1
ATOM 771 C C . LYS A 1 98 ? 23.047 -31.219 -3.883 1 53.97 98 LYS A C 1
ATOM 773 O O . LYS A 1 98 ? 22.891 -32 -2.943 1 53.97 98 LYS A O 1
ATOM 778 N N . MET A 1 99 ? 22.562 -29.984 -3.609 1 58.88 99 MET A N 1
ATOM 779 C CA . MET A 1 99 ? 21.219 -30.047 -3.018 1 58.88 99 MET A CA 1
ATOM 780 C C . MET A 1 99 ? 20.297 -30.906 -3.865 1 58.88 99 MET A C 1
ATOM 782 O O . MET A 1 99 ? 20.156 -30.688 -5.07 1 58.88 99 MET A O 1
ATOM 786 N N . SER A 1 100 ? 20.172 -32.156 -3.391 1 78.25 100 SER A N 1
ATOM 787 C CA . SER A 1 100 ? 19.281 -33.062 -4.074 1 78.25 100 SER A CA 1
ATOM 788 C C . SER A 1 100 ? 17.812 -32.719 -3.801 1 78.25 100 SER A C 1
ATOM 790 O O . SER A 1 100 ? 17.391 -32.688 -2.646 1 78.25 100 SER A O 1
ATOM 792 N N . PHE A 1 101 ? 17.203 -32.125 -4.875 1 87.38 101 PHE A N 1
ATOM 793 C CA . PHE A 1 101 ? 15.781 -31.859 -4.805 1 87.38 101 PHE A CA 1
ATOM 794 C C . PHE A 1 101 ? 15.016 -32.688 -5.824 1 87.38 101 PHE A C 1
ATOM 796 O O . PHE A 1 101 ? 15.562 -33.062 -6.867 1 87.38 101 PHE A O 1
ATOM 803 N N . THR A 1 102 ? 13.938 -33.125 -5.352 1 92.62 102 THR A N 1
ATOM 804 C CA . THR A 1 102 ? 13 -33.719 -6.305 1 92.62 102 THR A CA 1
ATOM 805 C C . THR A 1 102 ? 12.008 -32.688 -6.805 1 92.62 102 THR A C 1
ATOM 807 O O . THR A 1 102 ? 11.305 -32.062 -6.004 1 92.62 102 THR A O 1
ATOM 810 N N . ILE A 1 103 ? 11.992 -32.562 -8.156 1 94.88 103 ILE A N 1
ATOM 811 C CA . ILE A 1 103 ? 11.18 -31.469 -8.719 1 94.88 103 ILE A CA 1
ATOM 812 C C . ILE A 1 103 ? 9.93 -32.062 -9.375 1 94.88 103 ILE A C 1
ATOM 814 O O . ILE A 1 103 ? 10.023 -33 -10.188 1 94.88 103 ILE A O 1
ATOM 818 N N . ASN A 1 104 ? 8.773 -31.594 -8.953 1 95.19 104 ASN A N 1
ATOM 819 C CA . ASN A 1 104 ? 7.488 -31.828 -9.609 1 95.19 104 ASN A CA 1
ATOM 820 C C . ASN A 1 104 ? 6.918 -30.531 -10.188 1 95.19 104 ASN A C 1
ATOM 822 O O . ASN A 1 104 ? 6.988 -29.484 -9.555 1 95.19 104 ASN A O 1
ATOM 826 N N . VAL A 1 105 ? 6.445 -30.609 -11.43 1 96.44 105 VAL A N 1
ATOM 827 C CA . VAL A 1 105 ? 5.898 -29.422 -12.086 1 96.44 105 VAL A CA 1
ATOM 828 C C . VAL A 1 105 ? 4.391 -29.578 -12.258 1 96.44 105 VAL A C 1
ATOM 830 O O . VAL A 1 105 ? 3.908 -30.656 -12.633 1 96.44 105 VAL A O 1
ATOM 833 N N . LEU A 1 106 ? 3.645 -28.562 -11.922 1 95 106 LEU A N 1
ATOM 834 C CA . LEU A 1 106 ? 2.197 -28.578 -12.086 1 95 106 LEU A CA 1
ATOM 835 C C . LEU A 1 106 ? 1.745 -27.453 -13.023 1 95 106 LEU A C 1
ATOM 837 O O . LEU A 1 106 ? 2.117 -26.297 -12.836 1 95 106 LEU A O 1
ATOM 841 N N . TYR A 1 107 ? 1.037 -27.797 -14.062 1 93.12 107 TYR A N 1
ATOM 842 C CA . TYR A 1 107 ? 0.357 -26.859 -14.945 1 93.12 107 TYR A CA 1
ATOM 843 C C . TYR A 1 107 ? -1.151 -26.906 -14.734 1 93.12 107 TYR A C 1
ATOM 845 O O . TYR A 1 107 ? -1.756 -27.984 -14.789 1 93.12 107 TYR A O 1
ATOM 853 N N . ILE A 1 108 ? -1.715 -25.766 -14.422 1 90.69 108 ILE A N 1
ATOM 854 C CA . ILE A 1 108 ? -3.158 -25.656 -14.234 1 90.69 108 ILE A CA 1
ATOM 855 C C . ILE A 1 108 ? -3.779 -24.906 -15.406 1 90.69 108 ILE A C 1
ATOM 857 O O . ILE A 1 108 ? -3.475 -23.734 -15.633 1 90.69 108 ILE A O 1
ATOM 861 N N . ASP A 1 109 ? -4.613 -25.531 -16.094 1 86.62 109 ASP A N 1
ATOM 862 C CA . ASP A 1 109 ? -5.359 -24.875 -17.156 1 86.62 109 ASP A CA 1
ATOM 863 C C . ASP A 1 109 ? -6.445 -23.953 -16.594 1 86.62 109 ASP A C 1
ATOM 865 O O . ASP A 1 109 ? -7.426 -24.438 -16.016 1 86.62 109 ASP A O 1
ATOM 869 N N . GLU A 1 110 ? -6.301 -22.688 -16.828 1 85 110 GLU A N 1
ATOM 870 C CA . GLU A 1 110 ? -7.215 -21.719 -16.234 1 85 110 GLU A CA 1
ATOM 871 C C . GLU A 1 110 ? -8.211 -21.188 -17.25 1 85 110 GLU A C 1
ATOM 873 O O . GLU A 1 110 ? -8.922 -20.219 -16.984 1 85 110 GLU A O 1
ATOM 878 N N . CYS A 1 111 ? -8.414 -21.75 -18.391 1 76.81 111 CYS A N 1
ATOM 879 C CA . CYS A 1 111 ? -9.242 -21.266 -19.484 1 76.81 111 CYS A CA 1
ATOM 880 C C . CYS A 1 111 ? -10.711 -21.25 -19.094 1 76.81 111 CYS A C 1
ATOM 882 O O . CYS A 1 111 ? -11.492 -20.43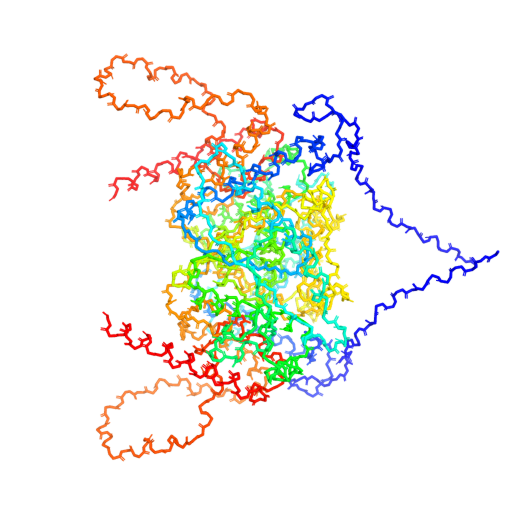8 -19.594 1 76.81 111 CYS A O 1
ATOM 884 N N . ALA A 1 112 ? -11.07 -22.203 -18.25 1 69.44 112 ALA A N 1
ATOM 885 C CA . ALA A 1 112 ? -12.477 -22.297 -17.844 1 69.44 112 ALA A CA 1
ATOM 886 C C . ALA A 1 112 ? -12.938 -21.031 -17.141 1 69.44 112 ALA A C 1
ATOM 888 O O . ALA A 1 112 ? -14.133 -20.75 -17.078 1 69.44 112 ALA A O 1
ATOM 889 N N . ALA A 1 113 ? -11.969 -20.344 -16.578 1 74.88 113 ALA A N 1
ATOM 890 C CA . ALA A 1 113 ? -12.32 -19.094 -15.891 1 74.88 113 ALA A CA 1
ATOM 891 C C . ALA A 1 113 ? -12.695 -18.016 -16.891 1 74.88 113 ALA A C 1
ATOM 893 O O . ALA A 1 113 ? -13.414 -17.062 -16.547 1 74.88 113 ALA A O 1
ATOM 894 N N . PHE A 1 114 ? -12.133 -18.203 -18.109 1 68.88 114 PHE A N 1
ATOM 895 C CA . PHE A 1 114 ? -12.328 -17.172 -19.125 1 68.88 114 PHE A CA 1
ATOM 896 C C . PHE A 1 114 ? -13.328 -17.641 -20.188 1 68.88 114 PHE A C 1
ATOM 898 O O . PHE A 1 114 ? -13.438 -18.828 -20.469 1 68.88 114 PHE A O 1
ATOM 905 N N . ILE A 1 115 ? -14.5 -17.328 -20.219 1 55.53 115 ILE A N 1
ATOM 906 C CA . ILE A 1 115 ? -15.555 -17.734 -21.141 1 55.53 115 ILE A CA 1
ATOM 907 C C . ILE A 1 115 ? -14.977 -17.922 -22.531 1 55.53 115 ILE A C 1
ATOM 909 O O . ILE A 1 115 ? -15.633 -18.469 -23.422 1 55.53 115 ILE A O 1
ATOM 913 N N . THR A 1 116 ? -13.805 -17.453 -22.75 1 53.16 116 THR A N 1
ATOM 914 C CA . THR A 1 116 ? -13.477 -17.531 -24.172 1 53.16 116 THR A CA 1
ATOM 915 C C . THR A 1 116 ? -12.891 -18.891 -24.516 1 53.16 116 THR A C 1
ATOM 917 O O . THR A 1 116 ? -12.234 -19.516 -23.688 1 53.16 116 THR A O 1
ATOM 920 N N . ASN A 1 117 ? -13.453 -19.547 -25.516 1 50.12 117 ASN A N 1
ATOM 921 C CA . ASN A 1 117 ? -13.188 -20.859 -26.094 1 50.12 117 ASN A CA 1
ATOM 922 C C . ASN A 1 117 ? -11.727 -21 -26.5 1 50.12 117 ASN A C 1
ATOM 924 O O . ASN A 1 117 ? -11.43 -21.531 -27.578 1 50.12 117 ASN A O 1
ATOM 928 N N . ASN A 1 118 ? -10.828 -20.297 -25.953 1 52.12 118 ASN A N 1
ATOM 929 C CA . ASN A 1 118 ? -9.492 -20.547 -26.484 1 52.12 118 ASN A CA 1
ATOM 930 C C . ASN A 1 118 ? -8.906 -21.844 -25.953 1 52.12 118 ASN A C 1
ATOM 932 O O . ASN A 1 118 ? -8.867 -22.047 -24.734 1 52.12 118 ASN A O 1
ATOM 936 N N . GLN A 1 119 ? -8.883 -22.844 -26.844 1 54.12 119 GLN A N 1
ATOM 937 C CA . GLN A 1 119 ? -8.344 -24.172 -26.609 1 54.12 119 GLN A CA 1
ATOM 938 C C . GLN A 1 119 ? -6.992 -24.109 -25.906 1 54.12 119 GLN A C 1
ATOM 940 O O . GLN A 1 119 ? -6.148 -23.281 -26.25 1 54.12 119 GLN A O 1
ATOM 945 N N . PRO A 1 120 ? -6.957 -24.891 -24.797 1 56.31 120 PRO A N 1
ATOM 946 C CA . PRO A 1 120 ? -5.82 -24.891 -23.875 1 56.31 120 PRO A CA 1
ATOM 947 C C . PRO A 1 120 ? -4.504 -25.266 -24.547 1 56.31 120 PRO A C 1
ATOM 949 O O . PRO A 1 120 ? -4.488 -26.125 -25.438 1 56.31 120 PRO A O 1
ATOM 952 N N . ASN A 1 121 ? -3.428 -24.422 -24.609 1 67.69 121 ASN A N 1
ATOM 953 C CA . ASN A 1 121 ? -2.014 -24.375 -24.969 1 67.69 121 ASN A CA 1
ATOM 954 C C . ASN A 1 121 ? -1.221 -25.484 -24.297 1 67.69 121 ASN A C 1
ATOM 956 O O . ASN A 1 121 ? -0.079 -25.281 -23.875 1 67.69 121 ASN A O 1
ATOM 960 N N . VAL A 1 122 ? -1.876 -26.812 -24.203 1 78.75 122 VAL A N 1
ATOM 961 C CA . VAL A 1 122 ? -1.165 -27.844 -23.453 1 78.75 122 VAL A CA 1
ATOM 962 C C . VAL A 1 122 ? 0.02 -28.344 -24.281 1 78.75 122 VAL A C 1
ATOM 964 O O . VAL A 1 122 ? 1.074 -28.672 -23.719 1 78.75 122 VAL A O 1
ATOM 967 N N . THR A 1 123 ? -0.165 -28.391 -25.578 1 83.75 123 THR A N 1
ATOM 968 C CA . THR A 1 123 ? 0.911 -28.875 -26.438 1 83.75 123 THR A CA 1
ATOM 969 C C . THR A 1 123 ? 2.119 -27.953 -26.375 1 83.75 123 THR A C 1
ATOM 971 O O . THR A 1 123 ? 3.26 -28.406 -26.297 1 83.75 123 THR A O 1
ATOM 974 N N . GLU A 1 124 ? 1.809 -26.734 -26.406 1 87.38 124 GLU A N 1
ATOM 975 C CA . GLU A 1 124 ? 2.893 -25.766 -26.312 1 87.38 124 GLU A CA 1
ATOM 976 C C . GLU A 1 124 ? 3.604 -25.859 -24.969 1 87.38 124 GLU A C 1
ATOM 978 O O . GLU A 1 124 ? 4.824 -25.719 -24.891 1 87.38 124 GLU A O 1
ATOM 983 N N . ILE A 1 125 ? 2.803 -26.109 -23.984 1 90.56 125 ILE A N 1
ATOM 984 C CA . ILE A 1 125 ? 3.361 -26.25 -22.641 1 90.56 125 ILE A CA 1
ATOM 985 C C . ILE A 1 125 ? 4.27 -27.469 -22.578 1 90.56 125 ILE A C 1
ATOM 987 O O . ILE A 1 125 ? 5.371 -27.406 -22.031 1 90.56 125 ILE A O 1
ATOM 991 N N . LYS A 1 126 ? 3.85 -28.562 -23.172 1 90.38 126 LYS A N 1
ATOM 992 C CA . LYS A 1 126 ? 4.645 -29.781 -23.219 1 90.38 126 LYS A CA 1
ATOM 993 C C . LYS A 1 126 ? 5.965 -29.562 -23.953 1 90.38 126 LYS A C 1
ATOM 995 O O . LYS A 1 126 ? 7.012 -30.047 -23.516 1 90.38 126 LYS A O 1
ATOM 1000 N N . ASP A 1 127 ? 5.852 -28.812 -24.969 1 92 127 ASP A N 1
ATOM 1001 C CA . ASP A 1 127 ? 7.047 -28.531 -25.766 1 92 127 ASP A CA 1
ATOM 1002 C C . ASP A 1 127 ? 8.062 -27.719 -24.953 1 92 127 ASP A C 1
ATOM 1004 O O . ASP A 1 127 ? 9.266 -27.969 -25.047 1 92 127 ASP A O 1
ATOM 1008 N N . ILE A 1 128 ? 7.578 -26.781 -24.203 1 94.12 128 ILE A N 1
ATOM 1009 C CA . ILE A 1 128 ? 8.445 -25.922 -23.422 1 94.12 128 ILE A CA 1
ATOM 1010 C C . ILE A 1 128 ? 9.102 -26.734 -22.297 1 94.12 128 ILE A C 1
ATOM 1012 O O . ILE A 1 128 ? 10.281 -26.531 -21.984 1 94.12 128 ILE A O 1
ATOM 1016 N N . LEU A 1 129 ? 8.352 -27.719 -21.781 1 94.94 129 LEU A N 1
ATOM 1017 C CA . LEU A 1 129 ? 8.812 -28.438 -20.578 1 94.94 129 LEU A CA 1
ATOM 1018 C C . LEU A 1 129 ? 9.617 -29.672 -20.969 1 94.94 129 LEU A C 1
ATOM 1020 O O . LEU A 1 129 ? 10.344 -30.219 -20.125 1 94.94 129 LEU A O 1
ATOM 1024 N N . ALA A 1 130 ? 9.602 -30.109 -22.156 1 93.88 130 ALA A N 1
ATOM 1025 C CA . ALA A 1 130 ? 10.195 -31.359 -22.625 1 93.88 130 ALA A CA 1
ATOM 1026 C C . ALA A 1 130 ? 11.695 -31.391 -22.344 1 93.88 130 ALA A C 1
ATOM 1028 O O . ALA A 1 130 ? 12.227 -32.375 -21.828 1 93.88 130 ALA A O 1
ATOM 1029 N N . PRO A 1 131 ? 12.375 -30.281 -22.516 1 93.56 131 PRO A N 1
ATOM 1030 C CA . PRO A 1 131 ? 13.836 -30.328 -22.359 1 93.56 131 PRO A CA 1
ATOM 1031 C C . PRO A 1 131 ? 14.258 -30.484 -20.906 1 93.56 131 PRO A C 1
ATOM 1033 O O . PRO A 1 131 ? 15.398 -30.875 -20.625 1 93.56 131 PRO A O 1
ATOM 1036 N N . TYR A 1 132 ? 13.5 -30.266 -19.984 1 93.75 132 TYR A N 1
ATOM 1037 C CA . TYR A 1 132 ? 13.906 -30.234 -18.594 1 93.75 132 TYR A CA 1
ATOM 1038 C C . TYR A 1 132 ? 13.734 -31.594 -17.938 1 93.75 132 TYR A C 1
ATOM 1040 O O . TYR A 1 132 ? 14.336 -31.875 -16.891 1 93.75 132 TYR A O 1
ATOM 1048 N N . ASN A 1 133 ? 12.992 -32.469 -18.469 1 91.31 133 ASN A N 1
ATOM 1049 C CA . ASN A 1 133 ? 12.812 -33.875 -18.047 1 91.31 133 ASN A CA 1
ATOM 1050 C C . ASN A 1 133 ? 12.359 -33.938 -16.594 1 91.31 133 ASN A C 1
ATOM 1052 O O . ASN A 1 133 ? 12.852 -34.781 -15.828 1 91.31 133 ASN A O 1
ATOM 1056 N N . PHE A 1 134 ? 11.531 -33.031 -16.125 1 93.62 134 PHE A N 1
ATOM 1057 C CA . PHE A 1 134 ? 10.891 -33.094 -14.812 1 93.62 134 PHE A CA 1
ATOM 1058 C C . PHE A 1 134 ? 9.555 -33.844 -14.891 1 93.62 134 PHE A C 1
ATOM 1060 O O . PHE A 1 134 ? 9.008 -34 -15.984 1 93.62 134 PHE A O 1
ATOM 1067 N N . LYS A 1 135 ? 9.133 -34.438 -13.75 1 93 135 LYS A N 1
ATOM 1068 C CA . LYS A 1 135 ? 7.781 -34.969 -13.695 1 93 135 LYS A CA 1
ATOM 1069 C C . LYS A 1 135 ? 6.738 -33.875 -13.773 1 93 135 LYS A C 1
ATOM 1071 O O . LYS A 1 135 ? 6.75 -32.938 -12.969 1 93 135 LYS A O 1
ATOM 1076 N N . VAL A 1 136 ? 5.84 -33.969 -14.781 1 93.44 136 VAL A N 1
ATOM 1077 C CA . VAL A 1 136 ? 4.875 -32.906 -15.016 1 93.44 136 VAL A CA 1
ATOM 1078 C C . VAL A 1 136 ? 3.459 -33.406 -14.773 1 93.44 136 VAL A C 1
ATOM 1080 O O . VAL A 1 136 ? 3.105 -34.5 -15.219 1 93.44 136 VAL A O 1
ATOM 1083 N N . PHE A 1 137 ? 2.713 -32.656 -14.023 1 91.5 137 PHE A N 1
ATOM 1084 C CA . PHE A 1 137 ? 1.295 -32.906 -13.805 1 91.5 137 PHE A CA 1
ATOM 1085 C C . PHE A 1 137 ? 0.443 -31.844 -14.461 1 91.5 137 PHE A C 1
ATOM 1087 O O . PHE A 1 137 ? 0.804 -30.656 -14.438 1 91.5 137 PHE A O 1
ATOM 1094 N N . TYR A 1 138 ? -0.602 -32.25 -15.086 1 89.44 138 TYR A N 1
ATOM 1095 C CA . TYR A 1 138 ? -1.546 -31.344 -15.727 1 89.44 138 TYR A CA 1
ATOM 1096 C C . TYR A 1 138 ? -2.898 -31.375 -15.023 1 89.44 138 TYR A C 1
ATOM 1098 O O . TYR A 1 138 ? -3.43 -32.438 -14.734 1 89.44 138 TYR A O 1
ATOM 1106 N N . SER A 1 139 ? -3.344 -30.203 -14.625 1 89.06 139 SER A N 1
ATOM 1107 C CA . SER A 1 139 ? -4.633 -30.094 -13.953 1 89.06 139 SER A CA 1
ATOM 1108 C C . SER A 1 139 ? -5.457 -28.938 -14.516 1 89.06 139 SER A C 1
ATOM 1110 O O . SER A 1 139 ? -5.008 -28.234 -15.43 1 89.06 139 SER A O 1
ATOM 1112 N N . ASP A 1 140 ? -6.684 -28.859 -14.125 1 88 140 ASP A N 1
ATOM 1113 C CA . ASP A 1 140 ? -7.551 -27.734 -14.453 1 88 140 ASP A CA 1
ATOM 1114 C C . ASP A 1 140 ? -8.203 -27.156 -13.195 1 88 140 ASP A C 1
ATOM 1116 O O . ASP A 1 140 ? -7.938 -27.625 -12.086 1 88 140 ASP A O 1
ATOM 1120 N N . LEU A 1 141 ? -9.008 -26.141 -13.336 1 89.62 141 LEU A N 1
ATOM 1121 C CA . LEU A 1 141 ? -9.586 -25.422 -12.203 1 89.62 141 LEU A CA 1
ATOM 1122 C C . LEU A 1 141 ? -10.633 -26.281 -11.5 1 89.62 141 LEU A C 1
ATOM 1124 O O . LEU A 1 141 ? -11.008 -25.984 -10.359 1 89.62 141 LEU A O 1
ATOM 1128 N N . GLY A 1 142 ? -11.133 -27.234 -12.164 1 88.31 142 GLY A N 1
ATOM 1129 C CA . GLY A 1 142 ? -12.125 -28.109 -11.562 1 88.31 142 GLY A CA 1
ATOM 1130 C C . GLY A 1 142 ? -11.609 -28.859 -10.359 1 88.31 142 GLY A C 1
ATOM 1131 O O . GLY A 1 142 ? -12.383 -29.297 -9.5 1 88.31 142 GLY A O 1
ATOM 1132 N N . THR A 1 143 ? -10.273 -29 -10.281 1 89.06 143 THR A N 1
ATOM 1133 C CA . THR A 1 143 ? -9.625 -29.688 -9.172 1 89.06 143 THR A CA 1
ATOM 1134 C C . THR A 1 143 ? -9.938 -29 -7.848 1 89.06 143 THR A C 1
ATOM 1136 O O . THR A 1 143 ? -9.828 -29.609 -6.781 1 89.06 143 THR A O 1
ATOM 1139 N N . PHE A 1 144 ? -10.375 -27.766 -7.93 1 89.94 144 PHE A N 1
ATOM 1140 C CA . PHE A 1 144 ? -10.742 -27.016 -6.738 1 89.94 144 PHE A CA 1
ATOM 1141 C C . PHE A 1 144 ? -11.852 -27.734 -5.973 1 89.94 144 PHE A C 1
ATOM 1143 O O . PHE A 1 144 ? -11.836 -27.781 -4.742 1 89.94 144 PHE A O 1
ATOM 1150 N N . PHE A 1 145 ? -12.742 -28.344 -6.691 1 88.06 145 PHE A N 1
ATOM 1151 C CA . PHE A 1 145 ? -13.906 -28.969 -6.082 1 88.06 145 PHE A CA 1
ATOM 1152 C C . PHE A 1 145 ? -13.672 -30.469 -5.887 1 88.06 145 PHE A C 1
ATOM 1154 O O . PHE A 1 145 ? -14.539 -31.172 -5.367 1 88.06 145 PHE A O 1
ATOM 1161 N N . ALA A 1 146 ? -12.492 -30.844 -6.289 1 83.56 146 ALA A N 1
ATOM 1162 C CA . ALA A 1 146 ? -12.219 -32.281 -6.164 1 83.56 146 ALA A CA 1
ATOM 1163 C C . ALA A 1 146 ? -11.836 -32.625 -4.73 1 83.56 146 ALA A C 1
ATOM 1165 O O . ALA A 1 146 ? -11.055 -31.922 -4.09 1 83.56 146 ALA A O 1
ATOM 1166 N N . LYS A 1 147 ? -12.453 -33.594 -4.074 1 75.06 147 LYS A N 1
ATOM 1167 C CA . LYS A 1 147 ? -12.133 -34.031 -2.715 1 75.06 147 LYS A CA 1
ATOM 1168 C C . LYS A 1 147 ? -10.852 -34.844 -2.682 1 75.06 147 LYS A C 1
ATOM 1170 O O . LYS A 1 147 ? -10.055 -34.719 -1.746 1 75.06 147 LYS A O 1
ATOM 1175 N N . ASP A 1 148 ? -10.648 -35.75 -3.646 1 75.62 148 ASP A N 1
ATOM 1176 C CA . ASP A 1 148 ? -9.438 -36.562 -3.707 1 75.62 148 ASP A CA 1
ATOM 1177 C C . ASP A 1 148 ? -8.789 -36.469 -5.086 1 75.62 148 ASP A C 1
ATOM 1179 O O . ASP A 1 148 ? -9.477 -36.344 -6.098 1 75.62 148 ASP A O 1
ATOM 1183 N N . LEU A 1 149 ? -7.445 -36.312 -5 1 78.81 149 LEU A N 1
ATOM 1184 C CA . LEU A 1 149 ? -6.676 -36.312 -6.242 1 78.81 149 LEU A CA 1
ATOM 1185 C C . LEU A 1 149 ? -6.203 -37.719 -6.598 1 78.81 149 LEU A C 1
ATOM 1187 O O . LEU A 1 149 ? -5.695 -38.438 -5.738 1 78.81 149 LEU A O 1
ATOM 1191 N N . ASP A 1 150 ? -6.785 -38.344 -7.586 1 71.31 150 ASP A N 1
ATOM 1192 C CA . ASP A 1 150 ? -6.324 -39.656 -8.031 1 71.31 150 ASP A CA 1
ATOM 1193 C C . ASP A 1 150 ? -5.293 -39.531 -9.148 1 71.31 150 ASP A C 1
ATOM 1195 O O . ASP A 1 150 ? -5.629 -39.125 -10.266 1 71.31 150 ASP A O 1
ATOM 1199 N N . PHE A 1 151 ? -4.012 -39.625 -8.758 1 68.12 151 PHE A N 1
ATOM 1200 C CA . PHE A 1 151 ? -2.924 -39.469 -9.719 1 68.12 151 PHE A CA 1
ATOM 1201 C C . PHE A 1 151 ? -2.812 -40.688 -10.609 1 68.12 151 PHE A C 1
ATOM 1203 O O . PHE A 1 151 ? -2.033 -40.719 -11.562 1 68.12 151 PHE A O 1
ATOM 1210 N N . GLU A 1 152 ? -3.498 -41.906 -10.148 1 58.25 152 GLU A N 1
ATOM 1211 C CA . GLU A 1 152 ? -3.236 -43.188 -10.836 1 58.25 152 GLU A CA 1
ATOM 1212 C C . GLU A 1 152 ? -3.273 -43 -12.352 1 58.25 152 GLU A C 1
ATOM 1214 O O . GLU A 1 152 ? -2.482 -43.594 -13.07 1 58.25 152 GLU A O 1
ATOM 1219 N N . THR A 1 153 ? -4.492 -42.656 -12.867 1 49.69 153 THR A N 1
ATOM 1220 C CA . THR A 1 153 ? -4.527 -42.969 -14.289 1 49.69 153 THR A CA 1
ATOM 1221 C C . THR A 1 153 ? -3.592 -42.062 -15.07 1 49.69 153 THR A C 1
ATOM 1223 O O . THR A 1 153 ? -2.963 -42.5 -16.047 1 49.69 153 THR A O 1
ATOM 1226 N N . HIS A 1 154 ? -3.787 -40.781 -15.367 1 50.25 154 HIS A N 1
ATOM 1227 C CA . HIS A 1 154 ? -2.996 -39.969 -16.281 1 50.25 154 HIS A CA 1
ATOM 1228 C C . HIS A 1 154 ? -2.574 -38.656 -15.633 1 50.25 154 HIS A C 1
ATOM 1230 O O . HIS A 1 154 ? -3.227 -38.188 -14.703 1 50.25 154 HIS A O 1
ATOM 1236 N N . SER A 1 155 ? -1.154 -38.344 -15.883 1 56.22 155 SER A N 1
ATOM 1237 C CA . SER A 1 155 ? -0.461 -37.094 -15.625 1 56.22 155 SER A CA 1
ATOM 1238 C C . SER A 1 155 ? -1.361 -35.906 -15.922 1 56.22 155 SER A C 1
ATOM 1240 O O . SER A 1 155 ? -1.029 -34.75 -15.57 1 56.22 155 SER A O 1
ATOM 1242 N N . HIS A 1 156 ? -2.295 -36.219 -16.641 1 59.03 156 HIS A N 1
ATOM 1243 C CA . HIS A 1 156 ? -3.23 -35.156 -17.016 1 59.03 156 HIS A CA 1
ATOM 1244 C C . HIS A 1 156 ? -4.512 -35.25 -16.188 1 59.03 156 HIS A C 1
ATOM 1246 O O . HIS A 1 156 ? -5.289 -36.188 -16.328 1 59.03 156 HIS A O 1
ATOM 1252 N N . TYR A 1 157 ? -4.508 -34.719 -14.984 1 57.62 157 TYR A N 1
ATOM 1253 C CA . TYR A 1 157 ? -5.699 -34.688 -14.141 1 57.62 157 TYR A CA 1
ATOM 1254 C C . TYR A 1 157 ? -6.723 -33.688 -14.664 1 57.62 157 TYR A C 1
ATOM 1256 O O . TYR A 1 157 ? -6.488 -32.469 -14.641 1 57.62 157 TYR A O 1
ATOM 1264 N N . LYS A 1 158 ? -7.508 -34.125 -15.758 1 59.09 158 LYS A N 1
ATOM 1265 C CA . LYS A 1 158 ? -8.641 -33.281 -16.125 1 59.09 158 LYS A CA 1
ATOM 1266 C C . LYS A 1 158 ? -9.898 -33.656 -15.359 1 59.09 158 LYS A C 1
ATOM 1268 O O . LYS A 1 158 ? -10.312 -34.812 -15.398 1 59.09 158 LYS A O 1
ATOM 1273 N N . ASN A 1 159 ? -10.148 -32.938 -14.258 1 59.69 159 ASN A N 1
ATOM 1274 C CA . ASN A 1 159 ? -11.43 -33.188 -13.594 1 59.69 159 ASN A CA 1
ATOM 1275 C C . ASN A 1 159 ? -12.586 -32.562 -14.336 1 59.69 159 ASN A C 1
ATOM 1277 O O . ASN A 1 159 ? -13.016 -31.453 -13.992 1 59.69 159 ASN A O 1
ATOM 1281 N N . VAL A 1 160 ? -12.875 -33.156 -15.562 1 56.75 160 VAL A N 1
ATOM 1282 C CA . VAL A 1 160 ? -13.891 -32.688 -16.484 1 56.75 160 VAL A CA 1
ATOM 1283 C C . VAL A 1 160 ? -15.164 -32.344 -15.727 1 56.75 160 VAL A C 1
ATOM 1285 O O . VAL A 1 160 ? -15.828 -31.344 -16.047 1 56.75 160 VAL A O 1
ATOM 1288 N N . ASN A 1 161 ? -15.555 -33.094 -14.734 1 60.38 161 ASN A N 1
ATOM 1289 C CA . ASN A 1 161 ? -16.891 -32.906 -14.18 1 60.38 161 ASN A CA 1
ATOM 1290 C C . ASN A 1 161 ? -16.984 -31.625 -13.359 1 60.38 161 ASN A C 1
ATOM 1292 O O . ASN A 1 161 ? -18.031 -30.969 -13.352 1 60.38 161 ASN A O 1
ATOM 1296 N N . ASN A 1 162 ? -15.891 -31.203 -12.914 1 82.81 162 ASN A N 1
ATOM 1297 C CA . ASN A 1 162 ? -15.977 -30.078 -11.992 1 82.81 162 ASN A CA 1
ATOM 1298 C C . ASN A 1 162 ? -15.711 -28.75 -12.695 1 82.81 162 ASN A C 1
ATOM 1300 O O . ASN A 1 162 ? -15.883 -27.688 -12.109 1 82.81 162 ASN A O 1
ATOM 1304 N N . ILE A 1 163 ? -15.5 -28.844 -14.008 1 82.5 163 ILE A N 1
ATOM 1305 C CA . ILE A 1 163 ? -15.172 -27.641 -14.758 1 82.5 163 ILE A CA 1
ATOM 1306 C C . ILE A 1 163 ? -16.422 -26.781 -14.938 1 82.5 163 ILE A C 1
ATOM 1308 O O . ILE A 1 163 ? -16.359 -25.562 -14.922 1 82.5 163 ILE A O 1
ATOM 1312 N N . ASP A 1 164 ? -17.562 -27.438 -15.016 1 82.56 164 ASP A N 1
ATOM 1313 C CA . ASP A 1 164 ? -18.828 -26.719 -15.141 1 82.56 164 ASP A CA 1
ATOM 1314 C C . ASP A 1 164 ? -19.141 -25.922 -13.875 1 82.56 164 ASP A C 1
ATOM 1316 O O . ASP A 1 164 ? -19.703 -24.828 -13.945 1 82.56 164 ASP A O 1
ATOM 1320 N N . LEU A 1 165 ? -18.75 -26.5 -12.805 1 86.38 165 LEU A N 1
ATOM 1321 C CA . LEU A 1 165 ? -18.969 -25.812 -11.531 1 86.38 165 LEU A CA 1
ATOM 1322 C C . LEU A 1 165 ? -18.125 -24.547 -11.453 1 86.38 165 LEU A C 1
ATOM 1324 O O . LEU A 1 165 ? -18.562 -23.547 -10.867 1 86.38 165 LEU A O 1
ATOM 1328 N N . ILE A 1 166 ? -16.984 -24.594 -12.039 1 88.88 166 ILE A N 1
ATOM 1329 C CA . ILE A 1 166 ? -16.094 -23.438 -12.062 1 88.88 166 ILE A CA 1
ATOM 1330 C C . ILE A 1 166 ? -16.719 -22.328 -12.906 1 88.88 166 ILE A C 1
ATOM 1332 O O . ILE A 1 166 ? -16.734 -21.156 -12.492 1 88.88 166 ILE A O 1
ATOM 1336 N N . GLY A 1 167 ? -17.188 -22.719 -14.039 1 85.62 167 GLY A N 1
ATOM 1337 C CA . GLY A 1 167 ? -17.875 -21.75 -14.875 1 85.62 167 GLY A CA 1
ATOM 1338 C C . GLY A 1 167 ? -19.047 -21.094 -14.18 1 85.62 167 GLY A C 1
ATOM 1339 O O . GLY A 1 167 ? -19.234 -19.891 -14.273 1 85.62 167 GLY A O 1
ATOM 1340 N N . GLU A 1 168 ? -19.828 -21.891 -13.523 1 86.56 168 GLU A N 1
ATOM 1341 C CA . GLU A 1 168 ? -20.969 -21.391 -12.773 1 86.56 168 GLU A CA 1
ATOM 1342 C C . GLU A 1 168 ? -20.531 -20.453 -11.656 1 86.56 168 GLU A C 1
ATOM 1344 O O . GLU A 1 168 ? -21.141 -19.406 -11.438 1 86.56 168 GLU A O 1
ATOM 1349 N N . LEU A 1 169 ? -19.484 -20.844 -11.023 1 89.81 169 LEU A N 1
ATOM 1350 C CA . LEU A 1 169 ? -18.953 -20.031 -9.922 1 89.81 169 LEU A CA 1
ATOM 1351 C C . LEU A 1 169 ? -18.516 -18.672 -10.414 1 89.81 169 LEU A C 1
ATOM 1353 O O . LEU A 1 169 ? -18.922 -17.641 -9.852 1 89.81 169 LEU A O 1
ATOM 1357 N N . PHE A 1 170 ? -17.781 -18.562 -11.5 1 89.5 170 PHE A N 1
ATOM 1358 C CA . PHE A 1 170 ? -17.234 -17.312 -12.008 1 89.5 170 PHE A CA 1
ATOM 1359 C C . PHE A 1 170 ? -18.359 -16.438 -12.57 1 89.5 170 PHE A C 1
ATOM 1361 O O . PHE A 1 170 ? -18.266 -15.203 -12.523 1 89.5 170 PHE A O 1
ATOM 1368 N N . SER A 1 171 ? -19.438 -17.094 -13.031 1 88.19 171 SER A N 1
ATOM 1369 C CA . SER A 1 171 ? -20.547 -16.344 -13.602 1 88.19 171 SER A CA 1
ATOM 1370 C C . SER A 1 171 ? -21.297 -15.562 -12.531 1 88.19 171 SER A C 1
ATOM 1372 O O . SER A 1 171 ? -22.016 -14.609 -12.836 1 88.19 171 SER A O 1
ATOM 1374 N N . LYS A 1 172 ? -21.094 -15.914 -11.312 1 89.38 172 LYS A N 1
ATOM 1375 C CA . LYS A 1 172 ? -21.812 -15.273 -10.211 1 89.38 172 LYS A CA 1
ATOM 1376 C C . LYS A 1 172 ? -21.125 -13.977 -9.797 1 89.38 172 LYS A C 1
ATOM 1378 O O . LYS A 1 172 ? -21.703 -13.172 -9.055 1 89.38 172 LYS A O 1
ATOM 1383 N N . PHE A 1 173 ? -19.938 -13.773 -10.242 1 89.44 173 PHE A N 1
ATOM 1384 C CA . PHE A 1 173 ? -19.203 -12.562 -9.906 1 89.44 173 PHE A CA 1
ATOM 1385 C C . PHE A 1 173 ? -19.312 -11.539 -11.031 1 89.44 173 PHE A C 1
ATOM 1387 O O . PHE A 1 173 ? -19.141 -11.883 -12.203 1 89.44 173 PHE A O 1
ATOM 1394 N N . ARG A 1 174 ? -19.547 -10.312 -10.695 1 86.81 174 ARG A N 1
ATOM 1395 C CA . ARG A 1 174 ? -19.812 -9.258 -11.68 1 86.81 174 ARG A CA 1
ATOM 1396 C C . ARG A 1 174 ? -18.516 -8.578 -12.102 1 86.81 174 ARG A C 1
ATOM 1398 O O . ARG A 1 174 ? -18.281 -8.352 -13.289 1 86.81 174 ARG A O 1
ATOM 1405 N N . SER A 1 175 ? -17.672 -8.242 -11.211 1 89.19 175 SER A N 1
ATOM 1406 C CA . SER A 1 175 ? -16.5 -7.43 -11.5 1 89.19 175 SER A CA 1
ATOM 1407 C C . SER A 1 175 ? -15.305 -8.297 -11.875 1 89.19 175 SER A C 1
ATOM 1409 O O . SER A 1 175 ? -15.141 -9.398 -11.352 1 89.19 175 SER A O 1
ATOM 1411 N N . LEU A 1 176 ? -14.531 -7.832 -12.766 1 90.12 176 LEU A N 1
ATOM 1412 C CA . LEU A 1 176 ? -13.281 -8.5 -13.117 1 90.12 176 LEU A CA 1
ATOM 1413 C C . LEU A 1 176 ? -12.336 -8.555 -11.922 1 90.12 176 LEU A C 1
ATOM 1415 O O . LEU A 1 176 ? -11.586 -9.523 -11.766 1 90.12 176 LEU A O 1
ATOM 1419 N N . THR A 1 177 ? -12.406 -7.559 -11.047 1 91.12 177 THR A N 1
ATOM 1420 C CA . THR A 1 177 ? -11.602 -7.527 -9.836 1 91.12 177 THR A CA 1
ATOM 1421 C C . THR A 1 177 ? -11.828 -8.789 -9.008 1 91.12 177 THR A C 1
ATOM 1423 O O . THR A 1 177 ? -10.875 -9.469 -8.625 1 91.12 177 THR A O 1
ATOM 1426 N N . SER A 1 178 ? -13.055 -9.117 -8.828 1 91 178 SER A N 1
ATOM 1427 C CA . SER A 1 178 ? -13.406 -10.266 -8 1 91 178 SER A CA 1
ATOM 1428 C C . SER A 1 178 ? -13.062 -11.578 -8.703 1 91 178 SER A C 1
ATOM 1430 O O . SER A 1 178 ? -12.633 -12.539 -8.055 1 91 178 SER A O 1
ATOM 1432 N N . LYS A 1 179 ? -13.258 -11.625 -9.969 1 90.25 179 LYS A N 1
ATOM 1433 C CA . LYS A 1 179 ? -12.945 -12.828 -10.734 1 90.25 179 LYS A CA 1
ATOM 1434 C C . LYS A 1 179 ? -11.453 -13.133 -10.688 1 90.25 179 LYS A C 1
ATOM 1436 O O . LYS A 1 179 ? -11.062 -14.289 -10.492 1 90.25 179 LYS A O 1
ATOM 1441 N N . ILE A 1 180 ? -10.617 -12.125 -10.828 1 90.88 180 ILE A N 1
ATOM 1442 C CA . ILE A 1 180 ? -9.172 -12.297 -10.766 1 90.88 180 ILE A CA 1
ATOM 1443 C C . ILE A 1 180 ? -8.766 -12.766 -9.375 1 90.88 180 ILE A C 1
ATOM 1445 O O . ILE A 1 180 ? -7.965 -13.695 -9.234 1 90.88 180 ILE A O 1
ATOM 1449 N N . ASP A 1 181 ? -9.312 -12.148 -8.422 1 91.5 181 ASP A N 1
ATOM 1450 C CA . ASP A 1 181 ? -9.008 -12.523 -7.043 1 91.5 181 ASP A CA 1
ATOM 1451 C C . ASP A 1 181 ? -9.398 -13.977 -6.766 1 91.5 181 ASP A C 1
ATOM 1453 O O . ASP A 1 181 ? -8.648 -14.711 -6.125 1 91.5 181 ASP A O 1
ATOM 1457 N N . LEU A 1 182 ? -10.57 -14.367 -7.191 1 90.62 182 LEU A N 1
ATOM 1458 C CA . LEU A 1 182 ? -11.055 -15.727 -7.012 1 90.62 182 LEU A CA 1
ATOM 1459 C C . LEU A 1 182 ? -10.141 -16.734 -7.711 1 90.62 182 LEU A C 1
ATOM 1461 O O . LEU A 1 182 ? -9.836 -17.781 -7.16 1 90.62 182 LEU A O 1
ATOM 1465 N N . LEU A 1 183 ? -9.734 -16.391 -8.859 1 91.56 183 LEU A N 1
ATOM 1466 C CA . LEU A 1 183 ? -8.852 -17.266 -9.633 1 91.56 183 LEU A CA 1
ATOM 1467 C C . LEU A 1 183 ? -7.551 -17.531 -8.875 1 91.56 183 LEU A C 1
ATOM 1469 O O . LEU A 1 183 ? -7.086 -18.672 -8.812 1 91.56 183 LEU A O 1
ATOM 1473 N N . VAL A 1 184 ? -6.969 -16.5 -8.32 1 91.56 184 VAL A N 1
ATOM 1474 C CA . VAL A 1 184 ? -5.723 -16.625 -7.574 1 91.56 184 VAL A CA 1
ATOM 1475 C C . VAL A 1 184 ? -5.926 -17.547 -6.379 1 91.56 184 VAL A C 1
ATOM 1477 O O . VAL A 1 184 ? -5.066 -18.391 -6.082 1 91.56 184 VAL A O 1
ATOM 1480 N N . LYS A 1 185 ? -7.027 -17.469 -5.758 1 91.12 185 LYS A N 1
ATOM 1481 C CA . LYS A 1 185 ? -7.312 -18.281 -4.582 1 91.12 185 LYS A CA 1
ATOM 1482 C C . LYS A 1 185 ? -7.547 -19.734 -4.965 1 91.12 185 LYS A C 1
ATOM 1484 O O . LYS A 1 185 ? -7.082 -20.656 -4.281 1 91.12 185 LYS A O 1
ATOM 1489 N N . ILE A 1 186 ? -8.273 -19.922 -5.996 1 90.88 186 ILE A N 1
ATOM 1490 C CA . ILE A 1 186 ? -8.531 -21.266 -6.484 1 90.88 186 ILE A CA 1
ATOM 1491 C C . ILE A 1 186 ? -7.215 -21.938 -6.887 1 90.88 186 ILE A C 1
ATOM 1493 O O . ILE A 1 186 ? -6.961 -23.094 -6.539 1 90.88 186 ILE A O 1
ATOM 1497 N N . ARG A 1 187 ? -6.395 -21.188 -7.578 1 92.19 187 ARG A N 1
ATOM 1498 C CA . ARG A 1 187 ? -5.082 -21.688 -7.969 1 92.19 187 ARG A CA 1
ATOM 1499 C C . ARG A 1 187 ? -4.27 -22.109 -6.75 1 92.19 187 ARG A C 1
ATOM 1501 O O . ARG A 1 187 ? -3.67 -23.188 -6.742 1 92.19 187 ARG A O 1
ATOM 1508 N N . LYS A 1 188 ? -4.246 -21.281 -5.789 1 90.81 188 LYS A N 1
ATOM 1509 C CA . LYS A 1 188 ? -3.5 -21.578 -4.57 1 90.81 188 LYS A CA 1
ATOM 1510 C C . LYS A 1 188 ? -4.016 -22.859 -3.91 1 90.81 188 LYS A C 1
ATOM 1512 O O . LYS A 1 188 ? -3.227 -23.703 -3.469 1 90.81 188 LYS A O 1
ATOM 1517 N N . ASN A 1 189 ? -5.277 -22.984 -3.846 1 88.81 189 ASN A N 1
ATOM 1518 C CA . ASN A 1 189 ? -5.879 -24.188 -3.266 1 88.81 189 ASN A CA 1
ATOM 1519 C C . ASN A 1 189 ? -5.461 -25.438 -4.016 1 88.81 189 ASN A C 1
ATOM 1521 O O . ASN A 1 189 ? -5.145 -26.453 -3.398 1 88.81 189 ASN A O 1
ATOM 1525 N N . ILE A 1 190 ? -5.473 -25.391 -5.281 1 91.25 190 ILE A N 1
ATOM 1526 C CA . ILE A 1 190 ? -5.105 -26.531 -6.109 1 91.25 190 ILE A CA 1
ATOM 1527 C C . ILE A 1 190 ? -3.635 -26.875 -5.895 1 91.25 190 ILE A C 1
ATOM 1529 O O . ILE A 1 190 ? -3.279 -28.047 -5.758 1 91.25 190 ILE A O 1
ATOM 1533 N N . LEU A 1 191 ? -2.807 -25.859 -5.812 1 92.62 191 LEU A N 1
ATOM 1534 C CA . LEU A 1 191 ? -1.384 -26.062 -5.57 1 92.62 191 LEU A CA 1
ATOM 1535 C C . LEU A 1 191 ? -1.158 -26.797 -4.246 1 92.62 191 LEU A C 1
ATOM 1537 O O . LEU A 1 191 ? -0.374 -27.734 -4.18 1 92.62 191 LEU A O 1
ATOM 1541 N N . TYR A 1 192 ? -1.89 -26.375 -3.318 1 88.94 192 TYR A N 1
ATOM 1542 C CA . TYR A 1 192 ? -1.731 -26.984 -2.004 1 88.94 192 TYR A CA 1
ATOM 1543 C C . TYR A 1 192 ? -2.219 -28.422 -2.01 1 88.94 192 TYR A C 1
ATOM 1545 O O . TYR A 1 192 ? -1.596 -29.297 -1.401 1 88.94 192 TYR A O 1
ATOM 1553 N N . LYS A 1 193 ? -3.299 -28.703 -2.652 1 88.31 193 LYS A N 1
ATOM 1554 C CA . LYS A 1 193 ? -3.812 -30.062 -2.766 1 88.31 193 LYS A CA 1
ATOM 1555 C C . LYS A 1 193 ? -2.787 -30.984 -3.422 1 88.31 193 LYS A C 1
ATOM 1557 O O . LYS A 1 193 ? -2.539 -32.094 -2.938 1 88.31 193 LYS A O 1
ATOM 1562 N N . PHE A 1 194 ? -2.18 -30.516 -4.453 1 91.81 194 PHE A N 1
ATOM 1563 C CA . PHE A 1 194 ? -1.188 -31.312 -5.168 1 91.81 194 PHE A CA 1
ATOM 1564 C C . PHE A 1 194 ? 0.06 -31.5 -4.316 1 91.81 194 PHE A C 1
ATOM 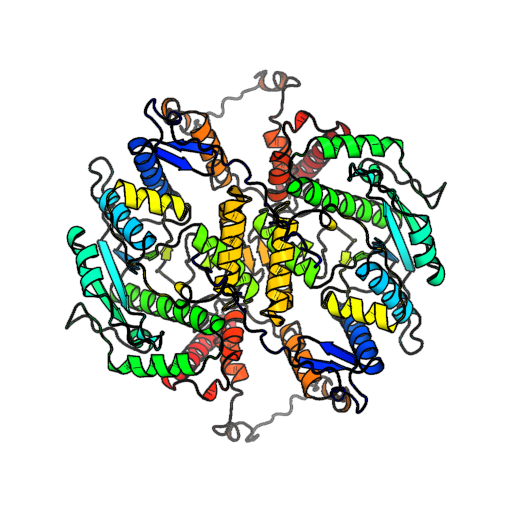1566 O O . PHE A 1 194 ? 0.605 -32.625 -4.254 1 91.81 194 PHE A O 1
ATOM 1573 N N . ALA A 1 195 ? 0.498 -30.422 -3.703 1 93.19 195 ALA A N 1
ATOM 1574 C CA . ALA A 1 195 ? 1.694 -30.516 -2.869 1 93.19 195 ALA A CA 1
ATOM 1575 C C . ALA A 1 195 ? 1.498 -31.516 -1.74 1 93.19 195 ALA A C 1
ATOM 1577 O O . ALA A 1 195 ? 2.387 -32.344 -1.459 1 93.19 195 ALA A O 1
ATOM 1578 N N . GLU A 1 196 ? 0.357 -31.469 -1.173 1 89.94 196 GLU A N 1
ATOM 1579 C CA . GLU A 1 196 ? 0.046 -32.406 -0.09 1 89.94 196 GLU A CA 1
ATOM 1580 C C . GLU A 1 196 ? 0.012 -33.844 -0.591 1 89.94 196 GLU A C 1
ATOM 1582 O O . GLU A 1 196 ? 0.611 -34.719 0.018 1 89.94 196 GLU A O 1
ATOM 1587 N N . LYS A 1 197 ? -0.635 -34.062 -1.613 1 89.31 197 LYS A N 1
ATOM 1588 C CA . LYS A 1 197 ? -0.78 -35.406 -2.162 1 89.31 197 LYS A CA 1
ATOM 1589 C C . LYS A 1 197 ? 0.566 -35.969 -2.611 1 89.31 197 LYS A C 1
ATOM 1591 O O . LYS A 1 197 ? 0.834 -37.156 -2.451 1 89.31 197 LYS A O 1
ATOM 1596 N N . LEU A 1 198 ? 1.423 -35.125 -3.162 1 91.62 198 LEU A N 1
ATOM 1597 C CA . LEU A 1 198 ? 2.717 -35.562 -3.68 1 91.62 198 LEU A CA 1
ATOM 1598 C C . LEU A 1 198 ? 3.76 -35.594 -2.568 1 91.62 198 LEU A C 1
ATOM 1600 O O . LEU A 1 198 ? 4.891 -36.031 -2.791 1 91.62 198 LEU A O 1
ATOM 1604 N N . GLY A 1 199 ? 3.398 -35.094 -1.391 1 91.5 199 GLY A N 1
ATOM 1605 C CA . GLY A 1 199 ? 4.312 -35.062 -0.261 1 91.5 199 GLY A CA 1
ATOM 1606 C C . GLY A 1 199 ? 5.402 -34.031 -0.396 1 91.5 199 GLY A C 1
ATOM 1607 O O . GLY A 1 199 ? 6.543 -34.25 0.01 1 91.5 199 GLY A O 1
ATOM 1608 N N . CYS A 1 200 ? 5.086 -33 -1.086 1 94.25 200 CYS A N 1
ATOM 1609 C CA . CYS A 1 200 ? 6.051 -31.922 -1.242 1 94.25 200 CYS A CA 1
ATOM 1610 C C . CYS A 1 200 ? 6.141 -31.078 0.027 1 94.25 200 CYS A C 1
ATOM 1612 O O . CYS A 1 200 ? 5.141 -30.891 0.724 1 94.25 200 CYS A O 1
ATOM 1614 N N . GLN A 1 201 ? 7.328 -30.594 0.281 1 92.19 201 GLN A N 1
ATOM 1615 C CA . GLN A 1 201 ? 7.527 -29.734 1.438 1 92.19 201 GLN A CA 1
ATOM 1616 C C . GLN A 1 201 ? 7.504 -28.266 1.033 1 92.19 201 GLN A C 1
ATOM 1618 O O . GLN A 1 201 ? 7.258 -27.391 1.865 1 92.19 201 GLN A O 1
ATOM 1623 N N . LYS A 1 202 ? 7.766 -28.078 -0.296 1 92.62 202 LYS A N 1
ATOM 1624 C CA . LYS A 1 202 ? 7.859 -26.703 -0.774 1 92.62 202 LYS A CA 1
ATOM 1625 C C . LYS A 1 202 ? 7.098 -26.516 -2.084 1 92.62 202 LYS A C 1
ATOM 1627 O O . LYS A 1 202 ? 7.031 -27.438 -2.9 1 92.62 202 LYS A O 1
ATOM 1632 N N . ILE A 1 203 ? 6.559 -25.344 -2.211 1 94.56 203 ILE A N 1
ATOM 1633 C CA . ILE A 1 203 ? 5.965 -24.906 -3.471 1 94.56 203 ILE A CA 1
ATOM 1634 C C . ILE A 1 203 ? 6.715 -23.688 -4.008 1 94.56 203 ILE A C 1
ATOM 1636 O O . ILE A 1 203 ? 6.957 -22.734 -3.275 1 94.56 203 ILE A O 1
ATOM 1640 N N . PHE A 1 204 ? 7.117 -23.75 -5.262 1 95.31 204 PHE A N 1
ATOM 1641 C CA . PHE A 1 204 ? 7.797 -22.625 -5.891 1 95.31 204 PHE A CA 1
ATOM 1642 C C . PHE A 1 204 ? 6.859 -21.891 -6.848 1 95.31 204 PHE A C 1
ATOM 1644 O O . PHE A 1 204 ? 6.234 -22.516 -7.707 1 95.31 204 PHE A O 1
ATOM 1651 N N . SER A 1 205 ? 6.738 -20.672 -6.629 1 95.38 205 SER A N 1
ATOM 1652 C CA . SER A 1 205 ? 6.016 -19.812 -7.566 1 95.38 205 SER A CA 1
ATOM 1653 C C . SER A 1 205 ? 6.957 -18.812 -8.242 1 95.38 205 SER A C 1
ATOM 1655 O O . SER A 1 205 ? 8 -18.469 -7.688 1 95.38 205 SER A O 1
ATOM 1657 N N . ALA A 1 206 ? 6.598 -18.328 -9.406 1 96.19 206 ALA A N 1
ATOM 1658 C CA . ALA A 1 206 ? 7.523 -17.547 -10.219 1 96.19 206 ALA A CA 1
ATOM 1659 C C . ALA A 1 206 ? 7.223 -16.047 -10.117 1 96.19 206 ALA A C 1
ATOM 1661 O O . ALA A 1 206 ? 7.465 -15.297 -11.062 1 96.19 206 ALA A O 1
ATOM 1662 N N . GLU A 1 207 ? 6.66 -15.656 -9.055 1 94.81 207 GLU A N 1
ATOM 1663 C CA . GLU A 1 207 ? 6.375 -14.234 -8.898 1 94.81 207 GLU A CA 1
ATOM 1664 C C . GLU A 1 207 ? 7.664 -13.422 -8.773 1 94.81 207 GLU A C 1
ATOM 1666 O O . GLU A 1 207 ? 8.57 -13.797 -8.031 1 94.81 207 GLU A O 1
ATOM 1671 N N . THR A 1 208 ? 7.738 -12.359 -9.547 1 95.12 208 THR A N 1
ATOM 1672 C CA . THR A 1 208 ? 8.867 -11.445 -9.516 1 95.12 208 THR A CA 1
ATOM 1673 C C . THR A 1 208 ? 8.609 -10.297 -8.547 1 95.12 208 THR A C 1
ATOM 1675 O O . THR A 1 208 ? 7.539 -10.219 -7.938 1 95.12 208 THR A O 1
ATOM 1678 N N . SER A 1 209 ? 9.609 -9.43 -8.414 1 93.5 209 SER A N 1
ATOM 1679 C CA . SER A 1 209 ? 9.453 -8.258 -7.559 1 93.5 209 SER A CA 1
ATOM 1680 C C . SER A 1 209 ? 8.305 -7.379 -8.031 1 93.5 209 SER A C 1
ATOM 1682 O O . SER A 1 209 ? 7.574 -6.812 -7.215 1 93.5 209 SER A O 1
ATOM 1684 N N . ASP A 1 210 ? 8.133 -7.328 -9.367 1 93.88 210 ASP A N 1
ATOM 1685 C CA . ASP A 1 210 ? 7.051 -6.531 -9.938 1 93.88 210 ASP A CA 1
ATOM 1686 C C . ASP A 1 210 ? 5.688 -7.102 -9.555 1 93.88 210 ASP A C 1
ATOM 1688 O O . ASP A 1 210 ? 4.785 -6.359 -9.156 1 93.88 210 ASP A O 1
ATOM 1692 N N . HIS A 1 211 ? 5.586 -8.367 -9.664 1 94.44 211 HIS A N 1
ATOM 1693 C CA . HIS A 1 211 ? 4.348 -9.039 -9.281 1 94.44 211 HIS A CA 1
ATOM 1694 C C . HIS A 1 211 ? 4.02 -8.797 -7.809 1 94.44 211 HIS A C 1
ATOM 1696 O O . HIS A 1 211 ? 2.891 -8.438 -7.473 1 94.44 211 HIS A O 1
ATOM 1702 N N . LEU A 1 212 ? 5.004 -8.984 -7.066 1 94.62 212 LEU A N 1
ATOM 1703 C CA . LEU A 1 212 ? 4.805 -8.906 -5.625 1 94.62 212 LEU A CA 1
ATOM 1704 C C . LEU A 1 212 ? 4.488 -7.477 -5.195 1 94.62 212 LEU A C 1
ATOM 1706 O O . LEU A 1 212 ? 3.688 -7.262 -4.285 1 94.62 212 LEU A O 1
ATOM 1710 N N . ALA A 1 213 ? 5.133 -6.52 -5.82 1 94.81 213 ALA A N 1
ATOM 1711 C CA . ALA A 1 213 ? 4.816 -5.121 -5.535 1 94.81 213 ALA A CA 1
ATOM 1712 C C . ALA A 1 213 ? 3.371 -4.801 -5.902 1 94.81 213 ALA A C 1
ATOM 1714 O O . ALA A 1 213 ? 2.648 -4.184 -5.117 1 94.81 213 ALA A O 1
ATOM 1715 N N . ALA A 1 214 ? 2.979 -5.215 -7.066 1 95.12 214 ALA A N 1
ATOM 1716 C CA . ALA A 1 214 ? 1.6 -5 -7.5 1 95.12 214 ALA A CA 1
ATOM 1717 C C . ALA A 1 214 ? 0.615 -5.68 -6.551 1 95.12 214 ALA A C 1
ATOM 1719 O O . ALA A 1 214 ? -0.41 -5.094 -6.188 1 95.12 214 ALA A O 1
ATOM 1720 N N . ASN A 1 215 ? 0.934 -6.871 -6.191 1 94.19 215 ASN A N 1
ATOM 1721 C CA . ASN A 1 215 ? 0.081 -7.613 -5.266 1 94.19 215 ASN A CA 1
ATOM 1722 C C . ASN A 1 215 ? 0.004 -6.93 -3.904 1 94.19 215 ASN A C 1
ATOM 1724 O O . ASN A 1 215 ? -1.036 -6.965 -3.244 1 94.19 215 ASN A O 1
ATOM 1728 N N . THR A 1 216 ? 1.117 -6.383 -3.473 1 93.5 216 THR A N 1
ATOM 1729 C CA . THR A 1 216 ? 1.135 -5.66 -2.203 1 93.5 216 THR A CA 1
ATOM 1730 C C . THR A 1 216 ? 0.102 -4.539 -2.205 1 93.5 216 THR A C 1
ATOM 1732 O O . THR A 1 216 ? -0.743 -4.465 -1.311 1 93.5 216 THR A O 1
ATOM 1735 N N . ILE A 1 217 ? 0.159 -3.748 -3.236 1 95.06 217 ILE A N 1
ATOM 1736 C CA . ILE A 1 217 ? -0.739 -2.602 -3.311 1 95.06 217 ILE A CA 1
ATOM 1737 C C . ILE A 1 217 ? -2.17 -3.08 -3.539 1 95.06 217 ILE A C 1
ATOM 1739 O O . ILE A 1 217 ? -3.109 -2.559 -2.932 1 95.06 217 ILE A O 1
ATOM 1743 N N . SER A 1 218 ? -2.344 -4.047 -4.387 1 94.38 218 SER A N 1
ATOM 1744 C CA . SER A 1 218 ? -3.676 -4.594 -4.637 1 94.38 218 SER A CA 1
ATOM 1745 C C . SER A 1 218 ? -4.301 -5.129 -3.354 1 94.38 218 SER A C 1
ATOM 1747 O O . SER A 1 218 ? -5.492 -4.926 -3.105 1 94.38 218 SER A O 1
ATOM 1749 N N . ASN A 1 219 ? -3.514 -5.84 -2.576 1 92.06 219 ASN A N 1
ATOM 1750 C CA . ASN A 1 219 ? -4.016 -6.383 -1.319 1 92.06 219 ASN A CA 1
ATOM 1751 C C . ASN A 1 219 ? -4.453 -5.277 -0.364 1 92.06 219 ASN A C 1
ATOM 1753 O O . ASN A 1 219 ? -5.48 -5.402 0.306 1 92.06 219 ASN A O 1
ATOM 1757 N N . ILE A 1 220 ? -3.738 -4.266 -0.369 1 91.25 220 ILE A N 1
ATOM 1758 C CA . ILE A 1 220 ? -4.078 -3.135 0.486 1 91.25 220 ILE A CA 1
ATOM 1759 C C . ILE A 1 220 ? -5.387 -2.506 0.011 1 91.25 220 ILE A C 1
ATOM 1761 O O . ILE A 1 220 ? -6.273 -2.215 0.819 1 91.25 220 ILE A O 1
ATOM 1765 N N . VAL A 1 221 ? -5.512 -2.357 -1.258 1 93.44 221 VAL A N 1
ATOM 1766 C CA . VAL A 1 221 ? -6.684 -1.717 -1.85 1 93.44 221 VAL A CA 1
ATOM 1767 C C . VAL A 1 221 ? -7.91 -2.602 -1.65 1 93.44 221 VAL A C 1
ATOM 1769 O O . VAL A 1 221 ? -9.023 -2.1 -1.455 1 93.44 221 VAL A O 1
ATOM 1772 N N . LEU A 1 222 ? -7.715 -3.867 -1.615 1 91.25 222 LEU A N 1
ATOM 1773 C CA . LEU A 1 222 ? -8.812 -4.82 -1.501 1 91.25 222 LEU A CA 1
ATOM 1774 C C . LEU A 1 222 ? -9.094 -5.156 -0.04 1 91.25 222 LEU A C 1
ATOM 1776 O O . LEU A 1 222 ? -9.945 -5.992 0.257 1 91.25 222 LEU A O 1
ATOM 1780 N N . GLY A 1 223 ? -8.344 -4.594 0.835 1 87.94 223 GLY A N 1
ATOM 1781 C CA . GLY A 1 223 ? -8.586 -4.797 2.254 1 87.94 223 GLY A CA 1
ATOM 1782 C C . GLY A 1 223 ? -7.992 -6.086 2.787 1 87.94 223 GLY A C 1
ATOM 1783 O O . GLY A 1 223 ? -8.484 -6.645 3.768 1 87.94 223 GLY A O 1
ATOM 1784 N N . LYS A 1 224 ? -6.98 -6.578 2.182 1 87.44 224 LYS A N 1
ATOM 1785 C CA . LYS A 1 224 ? -6.348 -7.836 2.578 1 87.44 224 LYS A CA 1
ATOM 1786 C C . LYS A 1 224 ? -5.031 -7.582 3.305 1 87.44 224 LYS A C 1
ATOM 1788 O O . LYS A 1 224 ? -4.051 -8.305 3.096 1 87.44 224 LYS A O 1
ATOM 1793 N N . GLY A 1 225 ? -5.023 -6.594 4.066 1 80.69 225 GLY A N 1
ATOM 1794 C CA . GLY A 1 225 ? -3.818 -6.23 4.793 1 80.69 225 GLY A CA 1
ATOM 1795 C C . GLY A 1 225 ? -3.344 -7.32 5.738 1 80.69 225 GLY A C 1
ATOM 1796 O O . GLY A 1 225 ? -2.141 -7.469 5.969 1 80.69 225 GLY A O 1
ATOM 1797 N N . GLY A 1 226 ? -4.246 -8.078 6.32 1 75.69 226 GLY A N 1
ATOM 1798 C CA . GLY A 1 226 ? -3.883 -9.125 7.266 1 75.69 226 GLY A CA 1
ATOM 1799 C C . GLY A 1 226 ? -3.119 -10.266 6.621 1 75.69 226 GLY A C 1
ATOM 1800 O O . GLY A 1 226 ? -2.365 -10.969 7.297 1 75.69 226 GLY A O 1
ATOM 1801 N N . GLN A 1 227 ? -3.256 -10.422 5.355 1 77.81 227 GLN A N 1
ATOM 1802 C CA . GLN A 1 227 ? -2.645 -11.547 4.652 1 77.81 227 GLN A CA 1
ATOM 1803 C C . GLN A 1 227 ? -1.403 -11.102 3.883 1 77.81 227 GLN A C 1
ATOM 1805 O O . GLN A 1 227 ? -0.792 -11.898 3.166 1 77.81 227 GLN A O 1
ATOM 1810 N N . LEU A 1 228 ? -1.029 -9.867 4.098 1 82.12 228 LEU A N 1
ATOM 1811 C CA . LEU A 1 228 ? 0.013 -9.273 3.27 1 82.12 228 LEU A CA 1
ATOM 1812 C C . LEU A 1 228 ? 1.332 -10.023 3.434 1 82.12 228 LEU A C 1
ATOM 1814 O O . LEU A 1 228 ? 1.951 -10.422 2.445 1 82.12 228 LEU A O 1
ATOM 1818 N N . SER A 1 229 ? 1.725 -10.227 4.652 1 76.12 229 SER A N 1
ATOM 1819 C CA . SER A 1 229 ? 3.018 -10.867 4.887 1 76.12 229 SER A CA 1
ATOM 1820 C C . SER A 1 229 ? 3.055 -12.273 4.301 1 76.12 229 SER A C 1
ATOM 1822 O O . SER A 1 229 ? 4.082 -12.711 3.779 1 76.12 229 SER A O 1
ATOM 1824 N N . GLN A 1 230 ? 1.928 -12.953 4.289 1 76.56 230 GLN A N 1
ATOM 1825 C CA . GLN A 1 230 ? 1.846 -14.305 3.742 1 76.56 230 GLN A CA 1
ATOM 1826 C C . GLN A 1 230 ? 1.852 -14.281 2.217 1 76.56 230 GLN A C 1
ATOM 1828 O O . GLN A 1 230 ? 2.482 -15.133 1.581 1 76.56 230 GLN A O 1
ATOM 1833 N N . ASP A 1 231 ? 1.236 -13.305 1.739 1 79.19 231 ASP A N 1
ATOM 1834 C CA . ASP A 1 231 ? 1.062 -13.234 0.292 1 79.19 231 ASP A CA 1
ATOM 1835 C C . ASP A 1 231 ? 2.316 -12.695 -0.387 1 79.19 231 ASP A C 1
ATOM 1837 O O . ASP A 1 231 ? 2.547 -12.945 -1.57 1 79.19 231 ASP A O 1
ATOM 1841 N N . ILE A 1 232 ? 3.082 -11.953 0.349 1 78.06 232 ILE A N 1
ATOM 1842 C CA . ILE A 1 232 ? 4.16 -11.203 -0.291 1 78.06 232 ILE A CA 1
ATOM 1843 C C . ILE A 1 232 ? 5.508 -11.703 0.216 1 78.06 232 ILE A C 1
ATOM 1845 O O . ILE A 1 232 ? 6.52 -11.602 -0.484 1 78.06 232 ILE A O 1
ATOM 1849 N N . GLY A 1 233 ? 5.551 -12.227 1.386 1 71.38 233 GLY A N 1
ATOM 1850 C CA . GLY A 1 233 ? 6.809 -12.648 1.983 1 71.38 233 GLY A CA 1
ATOM 1851 C C . GLY A 1 233 ? 7.48 -13.773 1.221 1 71.38 233 GLY A C 1
ATOM 1852 O O . GLY A 1 233 ? 6.887 -14.359 0.31 1 71.38 233 GLY A O 1
ATOM 1853 N N . PHE A 1 234 ? 8.695 -13.906 1.622 1 62.25 234 PHE A N 1
ATOM 1854 C CA . PHE A 1 234 ? 9.492 -14.945 0.985 1 62.25 234 PHE A CA 1
ATOM 1855 C C . PHE A 1 234 ? 8.875 -16.312 1.212 1 62.25 234 PHE A C 1
ATOM 1857 O O . PHE A 1 234 ? 8.812 -17.141 0.293 1 62.25 234 PHE A O 1
ATOM 1864 N N . SER A 1 235 ? 8.5 -16.469 2.449 1 60.69 235 SER A N 1
ATOM 1865 C CA . SER A 1 235 ? 7.898 -17.75 2.789 1 60.69 235 SER A CA 1
ATOM 1866 C C . SER A 1 235 ? 6.598 -17.562 3.559 1 60.69 235 SER A C 1
ATOM 1868 O O . SER A 1 235 ? 6.43 -16.578 4.285 1 60.69 235 SER A O 1
ATOM 1870 N N . ASP A 1 236 ? 5.645 -18.203 3.154 1 56.75 236 ASP A N 1
ATOM 1871 C CA . ASP A 1 236 ? 4.375 -18.312 3.865 1 56.75 236 ASP A CA 1
ATOM 1872 C C . ASP A 1 236 ? 4.246 -19.656 4.578 1 56.75 236 ASP A C 1
ATOM 1874 O O . ASP A 1 236 ? 4.16 -20.703 3.928 1 56.75 236 ASP A O 1
ATOM 1878 N N . ASN A 1 237 ? 4.547 -19.562 5.988 1 51.31 237 ASN A N 1
ATOM 1879 C CA . ASN A 1 237 ? 4.469 -20.797 6.754 1 51.31 237 ASN A CA 1
ATOM 1880 C C . ASN A 1 237 ? 3.092 -20.984 7.387 1 51.31 237 ASN A C 1
ATOM 1882 O O . ASN A 1 237 ? 2.963 -21.625 8.43 1 51.31 237 ASN A O 1
ATOM 1886 N N . SER A 1 238 ? 2.174 -20.234 6.812 1 51.31 238 SER A N 1
ATOM 1887 C CA . SER A 1 238 ? 0.873 -20.234 7.473 1 51.31 238 SER A CA 1
ATOM 1888 C C . SER A 1 238 ? 0.28 -21.641 7.508 1 51.31 238 SER A C 1
ATOM 1890 O O . SER A 1 238 ? -0.507 -21.969 8.398 1 51.31 238 SER A O 1
ATOM 1892 N N . LEU A 1 239 ? 0.47 -22.344 6.406 1 48.75 239 LEU A N 1
ATOM 1893 C CA . LEU A 1 239 ? -0.164 -23.656 6.336 1 48.75 239 LEU A CA 1
ATOM 1894 C C . LEU A 1 239 ? 0.814 -24.75 6.738 1 48.75 239 LEU A C 1
ATOM 1896 O O . LEU A 1 239 ? 1.834 -24.953 6.074 1 48.75 239 LEU A O 1
ATOM 1900 N N . ASN A 1 240 ? 0.781 -25.328 7.852 1 59.31 240 ASN A N 1
ATOM 1901 C CA . ASN A 1 240 ? 1.461 -26.469 8.461 1 59.31 240 ASN A CA 1
ATOM 1902 C C . ASN A 1 240 ? 2.881 -26.625 7.918 1 59.31 240 ASN A C 1
ATOM 1904 O O . ASN A 1 240 ? 3.572 -25.641 7.68 1 59.31 240 ASN A O 1
ATOM 1908 N N . GLU A 1 241 ? 3.23 -27.781 7.297 1 71.44 241 GLU A N 1
ATOM 1909 C CA . GLU A 1 241 ? 4.539 -28.281 6.883 1 71.44 241 GLU A CA 1
ATOM 1910 C C . GLU A 1 241 ? 4.891 -27.797 5.473 1 71.44 241 GLU A C 1
ATOM 1912 O O . GLU A 1 241 ? 6.039 -27.906 5.047 1 71.44 241 GLU A O 1
ATOM 1917 N N . LEU A 1 242 ? 3.896 -27.125 4.797 1 84.62 242 LEU A N 1
ATOM 1918 C CA . LEU A 1 242 ? 4.133 -26.703 3.42 1 84.62 242 LEU A CA 1
ATOM 1919 C C . LEU A 1 242 ? 4.512 -25.234 3.354 1 84.62 242 LEU A C 1
ATOM 1921 O O . LEU A 1 242 ? 3.846 -24.391 3.953 1 84.62 242 LEU A O 1
ATOM 1925 N N . ILE A 1 243 ? 5.598 -24.891 2.672 1 88.06 243 ILE A N 1
ATOM 1926 C CA . ILE A 1 243 ? 6.102 -23.516 2.574 1 88.06 243 ILE A CA 1
ATOM 1927 C C . ILE A 1 243 ? 6.051 -23.062 1.12 1 88.06 243 ILE A C 1
ATOM 1929 O O . ILE A 1 243 ? 6.59 -23.719 0.23 1 88.06 243 ILE A O 1
ATOM 1933 N N . LEU A 1 244 ? 5.34 -22.031 0.886 1 90.12 244 LEU A N 1
ATOM 1934 C CA . LEU A 1 244 ? 5.363 -21.391 -0.429 1 90.12 244 LEU A CA 1
ATOM 1935 C C . LEU A 1 244 ? 6.574 -20.469 -0.57 1 90.12 244 LEU A C 1
ATOM 1937 O O . LEU A 1 244 ? 6.762 -19.562 0.236 1 90.12 244 LEU A O 1
ATOM 1941 N N . VAL A 1 245 ? 7.383 -20.734 -1.558 1 91.56 245 VAL A N 1
ATOM 1942 C CA . VAL A 1 245 ? 8.617 -20 -1.774 1 91.56 245 VAL A CA 1
ATOM 1943 C C . VAL A 1 245 ? 8.539 -19.219 -3.092 1 91.56 245 VAL A C 1
ATOM 1945 O O . VAL A 1 245 ? 8.008 -19.734 -4.082 1 91.56 245 VAL A O 1
ATOM 1948 N N . ARG A 1 246 ? 9.07 -18.047 -3.057 1 92.88 246 ARG A N 1
ATOM 1949 C CA . ARG A 1 246 ? 9.125 -17.203 -4.242 1 92.88 246 ARG A CA 1
ATOM 1950 C C . ARG A 1 246 ? 10.562 -16.859 -4.605 1 92.88 246 ARG A C 1
ATOM 1952 O O . ARG A 1 246 ? 11.039 -15.758 -4.309 1 92.88 246 ARG A O 1
ATOM 1959 N N . PRO A 1 247 ? 11.141 -17.703 -5.387 1 92.75 247 PRO A N 1
ATOM 1960 C CA . PRO A 1 247 ? 12.586 -17.594 -5.617 1 92.75 247 PRO A CA 1
ATOM 1961 C C . PRO A 1 247 ? 12.953 -16.359 -6.441 1 92.75 247 PRO A C 1
ATOM 1963 O O . PRO A 1 247 ? 14.078 -15.867 -6.352 1 92.75 247 PRO A O 1
ATOM 1966 N N . LEU A 1 248 ? 12.039 -15.883 -7.285 1 95.12 248 LEU A N 1
ATOM 1967 C CA . LEU A 1 248 ? 12.336 -14.75 -8.164 1 95.12 248 LEU A CA 1
ATOM 1968 C C . LEU A 1 248 ? 11.906 -13.438 -7.52 1 95.12 248 LEU A C 1
ATOM 1970 O O . LEU A 1 248 ? 11.797 -12.414 -8.203 1 95.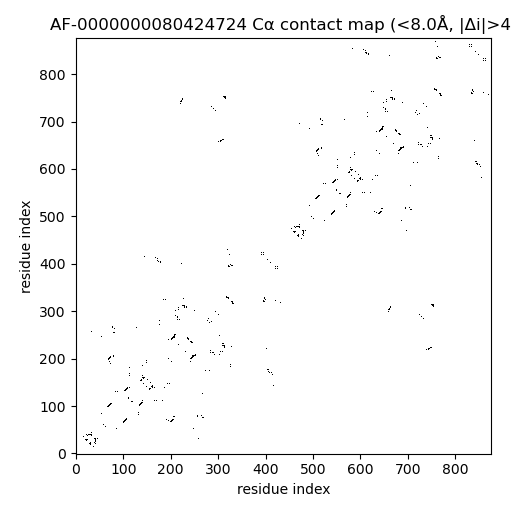12 248 LEU A O 1
ATOM 1974 N N . GLN A 1 249 ? 11.656 -13.406 -6.254 1 92.75 249 GLN A N 1
ATOM 1975 C CA . GLN A 1 249 ? 11.07 -12.266 -5.562 1 92.75 249 GLN A CA 1
ATOM 1976 C C . GLN A 1 249 ? 11.953 -11.031 -5.695 1 92.75 249 GLN A C 1
ATOM 1978 O O . GLN A 1 249 ? 11.469 -9.898 -5.641 1 92.75 249 GLN A O 1
ATOM 1983 N N . ASP A 1 250 ? 13.266 -11.188 -5.883 1 89.94 250 ASP A N 1
ATOM 1984 C CA . ASP A 1 250 ? 14.18 -10.055 -5.965 1 89.94 250 ASP A CA 1
ATOM 1985 C C . ASP A 1 250 ? 14.523 -9.727 -7.414 1 89.94 250 ASP A C 1
ATOM 1987 O O . ASP A 1 250 ? 15.305 -8.812 -7.684 1 89.94 250 ASP A O 1
ATOM 1991 N N . CYS A 1 251 ? 13.953 -10.43 -8.32 1 93.25 251 CYS A N 1
ATOM 1992 C CA . CYS A 1 251 ? 14.203 -10.219 -9.742 1 93.25 251 CYS A CA 1
ATOM 1993 C C . CYS A 1 251 ? 13.094 -9.398 -10.375 1 93.25 251 CYS A C 1
ATOM 1995 O O . CYS A 1 251 ? 11.914 -9.594 -10.062 1 93.25 251 CYS A O 1
ATOM 1997 N N . SER A 1 252 ? 13.5 -8.484 -11.219 1 91.75 252 SER A N 1
ATOM 1998 C CA . SER A 1 252 ? 12.508 -7.699 -11.945 1 91.75 252 SER A CA 1
ATOM 1999 C C . SER A 1 252 ? 12.047 -8.422 -13.211 1 91.75 252 SER A C 1
ATOM 2001 O O . SER A 1 252 ? 12.742 -9.312 -13.711 1 91.75 252 SER A O 1
ATOM 2003 N N . LYS A 1 253 ? 10.914 -8.023 -13.727 1 92.12 253 LYS A N 1
ATOM 2004 C CA . LYS A 1 253 ? 10.422 -8.562 -14.992 1 92.12 253 LYS A CA 1
ATOM 2005 C C . LYS A 1 253 ? 11.414 -8.312 -16.125 1 92.12 253 LYS A C 1
ATOM 2007 O O . LYS A 1 253 ? 11.578 -9.148 -17.016 1 92.12 253 LYS A O 1
ATOM 2012 N N . LYS A 1 254 ? 12.023 -7.207 -16.078 1 89.81 254 LYS A N 1
ATOM 2013 C CA . LYS A 1 254 ? 13.016 -6.852 -17.094 1 89.81 254 LYS A CA 1
ATOM 2014 C C . LYS A 1 254 ? 14.203 -7.805 -17.047 1 89.81 254 LYS A C 1
ATOM 2016 O O . LYS A 1 254 ? 14.672 -8.266 -18.094 1 89.81 254 LYS A O 1
ATOM 2021 N N . GLU A 1 255 ? 14.68 -8.031 -15.891 1 92.75 255 GLU A N 1
ATOM 2022 C CA . GLU A 1 255 ? 15.781 -8.969 -15.734 1 92.75 255 GLU A CA 1
ATOM 2023 C C . GLU A 1 255 ? 15.406 -10.359 -16.234 1 92.75 255 GLU A C 1
ATOM 2025 O O . GLU A 1 255 ? 16.188 -11.016 -16.922 1 92.75 255 GLU A O 1
ATOM 2030 N N . VAL A 1 256 ? 14.203 -10.773 -15.938 1 96.06 256 VAL A N 1
ATOM 2031 C CA . VAL A 1 256 ? 13.711 -12.078 -16.375 1 96.06 256 VAL A CA 1
ATOM 2032 C C . VAL A 1 256 ? 13.648 -12.125 -17.891 1 96.06 256 VAL A C 1
ATOM 2034 O O . VAL A 1 256 ? 14.039 -13.117 -18.5 1 96.06 256 VAL A O 1
ATOM 2037 N N . SER A 1 257 ? 13.195 -11.086 -18.484 1 93.88 257 SER A N 1
ATOM 2038 C CA . SER A 1 257 ? 13.102 -11.016 -19.938 1 93.88 257 SER A CA 1
ATOM 2039 C C . SER A 1 257 ? 14.477 -11.133 -20.594 1 93.88 257 SER A C 1
ATOM 2041 O O . SER A 1 257 ? 14.648 -11.859 -21.562 1 93.88 257 SER A O 1
ATOM 2043 N N . TYR A 1 258 ? 15.422 -10.43 -20.062 1 93.69 258 TYR A N 1
ATOM 2044 C CA . TYR A 1 258 ? 16.781 -10.492 -20.609 1 93.69 258 TYR A CA 1
ATOM 2045 C C . TYR A 1 258 ? 17.359 -11.891 -20.422 1 93.69 258 TYR A C 1
ATOM 2047 O O . TYR A 1 258 ? 18.047 -12.398 -21.312 1 93.69 258 TYR A O 1
ATOM 2055 N N . TYR A 1 259 ? 17.109 -12.438 -19.297 1 96.19 259 TYR A N 1
ATOM 2056 C CA . TYR A 1 259 ? 17.578 -13.805 -19.062 1 96.19 259 TYR A CA 1
ATOM 2057 C C . TYR A 1 259 ? 17.031 -14.742 -20.141 1 96.19 259 TYR A C 1
ATOM 2059 O O . TYR A 1 259 ? 17.781 -15.539 -20.719 1 96.19 259 TYR A O 1
ATOM 2067 N N . ASN A 1 260 ? 15.742 -14.656 -20.359 1 96.06 260 ASN A N 1
ATOM 2068 C CA . ASN A 1 260 ? 15.102 -15.523 -21.344 1 96.06 260 ASN A CA 1
ATOM 2069 C C . ASN A 1 260 ? 15.656 -15.273 -22.734 1 96.06 260 ASN A C 1
ATOM 2071 O O . ASN A 1 260 ? 15.922 -16.219 -23.484 1 96.06 260 ASN A O 1
ATOM 2075 N N . ILE A 1 261 ? 15.867 -14.023 -23.062 1 94.5 261 ILE A N 1
ATOM 2076 C CA . ILE A 1 261 ? 16.375 -13.648 -24.375 1 94.5 261 ILE A CA 1
ATOM 2077 C C . ILE A 1 261 ? 17.797 -14.188 -24.562 1 94.5 261 ILE A C 1
ATOM 2079 O O . ILE A 1 261 ? 18.109 -14.812 -25.578 1 94.5 261 ILE A O 1
ATOM 2083 N N . PHE A 1 262 ? 18.625 -14.023 -23.609 1 94.19 262 PHE A N 1
ATOM 2084 C CA . PHE A 1 262 ? 20.031 -14.398 -23.688 1 94.19 262 PHE A CA 1
ATOM 2085 C C . PHE A 1 262 ? 20.188 -15.906 -23.719 1 94.19 262 PHE A C 1
ATOM 2087 O O . PHE A 1 262 ? 21.156 -16.422 -24.281 1 94.19 262 PHE A O 1
ATOM 2094 N N . ASN A 1 263 ? 19.266 -16.656 -23.156 1 95.31 263 ASN A N 1
ATOM 2095 C CA . ASN A 1 263 ? 19.344 -18.109 -23.141 1 95.31 263 ASN A CA 1
ATOM 2096 C C . ASN A 1 263 ? 18.453 -18.719 -24.219 1 95.31 263 ASN A C 1
ATOM 2098 O O . ASN A 1 263 ? 18.312 -19.953 -24.297 1 95.31 263 ASN A O 1
ATOM 2102 N N . GLY A 1 264 ? 17.766 -17.891 -24.984 1 94.44 264 GLY A N 1
ATOM 2103 C CA . GLY A 1 264 ? 16.922 -18.359 -26.078 1 94.44 264 GLY A CA 1
ATOM 2104 C C . GLY A 1 264 ? 15.703 -19.125 -25.594 1 94.44 264 GLY A C 1
ATOM 2105 O O . GLY A 1 264 ? 15.312 -20.125 -26.219 1 94.44 264 GLY A O 1
ATOM 2106 N N . LEU A 1 265 ? 15.133 -18.719 -24.516 1 95.5 265 LEU A N 1
ATOM 2107 C CA . LEU A 1 265 ? 13.984 -19.422 -23.938 1 95.5 265 LEU A CA 1
ATOM 2108 C C . LEU A 1 265 ? 12.68 -18.844 -24.5 1 95.5 265 LEU A C 1
ATOM 2110 O O . LEU A 1 265 ? 12.523 -17.625 -24.562 1 95.5 265 LEU A O 1
ATOM 2114 N N . LYS A 1 266 ? 11.742 -19.719 -24.875 1 91.88 266 LYS A N 1
ATOM 2115 C CA . LYS A 1 266 ? 10.445 -19.312 -25.391 1 91.88 266 LYS A CA 1
ATOM 2116 C C . LYS A 1 266 ? 9.359 -19.422 -24.328 1 91.88 266 LYS A C 1
ATOM 2118 O O . LYS A 1 266 ? 9.32 -20.406 -23.578 1 91.88 266 LYS A O 1
ATOM 2123 N N . SER A 1 267 ? 8.609 -18.375 -24.203 1 91.56 267 SER A N 1
ATOM 2124 C CA . SER A 1 267 ? 7.48 -18.375 -23.281 1 91.56 267 SER A CA 1
ATOM 2125 C C . SER A 1 267 ? 6.164 -18.156 -24.031 1 91.56 267 SER A C 1
ATOM 2127 O O . SER A 1 267 ? 6.16 -17.906 -25.234 1 91.56 267 SER A O 1
ATOM 2129 N N . LEU A 1 268 ? 5.082 -18.391 -23.359 1 85.75 268 LEU A N 1
ATOM 2130 C CA . LEU A 1 268 ? 3.76 -18.219 -23.953 1 85.75 268 LEU A CA 1
ATOM 2131 C C . LEU A 1 268 ? 3.137 -16.891 -23.5 1 85.75 268 LEU A C 1
ATOM 2133 O O . LEU A 1 268 ? 3.377 -16.438 -22.391 1 85.75 268 LEU A O 1
ATOM 2137 N N . SER A 1 269 ? 2.592 -16.156 -24.453 1 73.5 269 SER A N 1
ATOM 2138 C CA . SER A 1 269 ? 1.808 -14.992 -24.094 1 73.5 269 SER A CA 1
ATOM 2139 C C . SER A 1 269 ? 0.406 -15.383 -23.641 1 73.5 269 SER A C 1
ATOM 2141 O O . SER A 1 269 ? -0.381 -15.914 -24.422 1 73.5 269 SER A O 1
ATOM 2143 N N . THR A 1 270 ? 0.258 -15.805 -22.5 1 58.66 270 THR A N 1
ATOM 2144 C CA . THR A 1 270 ? -1.042 -16.281 -22.047 1 58.66 270 THR A CA 1
ATOM 2145 C C . THR A 1 270 ? -2 -15.125 -21.812 1 58.66 270 THR A C 1
ATOM 2147 O O . THR A 1 270 ? -1.59 -14.062 -21.328 1 58.66 270 THR A O 1
ATOM 2150 N N . THR A 1 271 ? -3.137 -15.219 -22.531 1 56.09 271 THR A N 1
ATOM 2151 C CA . THR A 1 271 ? -4.219 -14.273 -22.297 1 56.09 271 THR A CA 1
ATOM 2152 C C . THR A 1 271 ? -4.789 -14.438 -20.891 1 56.09 271 THR A C 1
ATOM 2154 O O . THR A 1 271 ? -5.137 -15.547 -20.484 1 56.09 271 THR A O 1
ATOM 2157 N N . THR A 1 272 ? -4.41 -13.664 -19.984 1 59.12 272 THR A N 1
ATOM 2158 C CA . THR A 1 272 ? -5.055 -13.695 -18.688 1 59.12 272 THR A CA 1
ATOM 2159 C C . THR A 1 272 ? -6.078 -12.57 -18.547 1 59.12 272 THR A C 1
ATOM 2161 O O . THR A 1 272 ? -6.195 -11.727 -19.438 1 59.12 272 THR A O 1
ATOM 2164 N N . PHE A 1 273 ? -7.141 -12.805 -17.594 1 55.28 273 PHE A N 1
ATOM 2165 C CA . PHE A 1 273 ? -8.086 -11.727 -17.328 1 55.28 273 PHE A CA 1
ATOM 2166 C C . PHE A 1 273 ? -7.418 -10.367 -17.453 1 55.28 273 PHE A C 1
ATOM 2168 O O . PHE A 1 273 ? -8.031 -9.406 -17.938 1 55.28 273 PHE A O 1
ATOM 2175 N N . GLY A 1 274 ? -6.113 -10.266 -17.234 1 55.22 274 GLY A N 1
ATOM 2176 C CA . GLY A 1 274 ? -5.426 -8.984 -17.172 1 55.22 274 GLY A CA 1
ATOM 2177 C C . GLY A 1 274 ? -4.945 -8.5 -18.531 1 55.22 274 GLY A C 1
ATOM 2178 O O . GLY A 1 274 ? -4.863 -7.297 -18.766 1 55.22 274 GLY A O 1
ATOM 2179 N N . SER A 1 275 ? -4.613 -9.391 -19.453 1 57.09 275 SER A N 1
ATOM 2180 C CA . SER A 1 275 ? -3.912 -8.969 -20.672 1 57.09 275 SER A CA 1
ATOM 2181 C C . SER A 1 275 ? -4.844 -8.227 -21.609 1 57.09 275 SER A C 1
ATOM 2183 O O . SER A 1 275 ? -4.398 -7.371 -22.391 1 57.09 275 SER A O 1
ATOM 2185 N N . LEU A 1 276 ? -6.16 -8.492 -21.484 1 56.5 276 LEU A N 1
ATOM 2186 C CA . LEU A 1 276 ? -7.051 -7.934 -22.484 1 56.5 276 LEU A CA 1
ATOM 2187 C C . LEU A 1 276 ? -7.801 -6.727 -21.938 1 56.5 276 LEU A C 1
ATOM 2189 O O . LEU A 1 276 ? -8.508 -6.043 -22.688 1 56.5 276 LEU A O 1
ATOM 2193 N N . ALA A 1 277 ? -7.438 -6.379 -20.766 1 66.25 277 ALA A N 1
ATOM 2194 C CA . ALA A 1 277 ? -8.383 -5.43 -20.172 1 66.25 277 ALA A CA 1
ATOM 2195 C C . ALA A 1 277 ? -7.723 -4.07 -19.953 1 66.25 277 ALA A C 1
ATOM 2197 O O . ALA A 1 277 ? -6.5 -3.975 -19.859 1 66.25 277 ALA A O 1
ATOM 2198 N N . ASP A 1 278 ? -8.539 -3.084 -20.156 1 82.19 278 ASP A N 1
ATOM 2199 C CA . ASP A 1 278 ? -8.148 -1.709 -19.859 1 82.19 278 ASP A CA 1
ATOM 2200 C C . ASP A 1 278 ? -7.688 -1.568 -18.422 1 82.19 278 ASP A C 1
ATOM 2202 O O . ASP A 1 278 ? -8.023 -2.396 -17.562 1 82.19 278 ASP A O 1
ATOM 2206 N N . LYS A 1 279 ? -6.832 -0.592 -18.203 1 85.75 279 LYS A N 1
ATOM 2207 C CA . LYS A 1 279 ? -6.242 -0.377 -16.891 1 85.75 279 LYS A CA 1
ATOM 2208 C C . LYS A 1 279 ? -7.324 -0.175 -15.828 1 85.75 279 LYS A C 1
ATOM 2210 O O . LYS A 1 279 ? -7.102 -0.446 -14.648 1 85.75 279 LYS A O 1
ATOM 2215 N N . TYR A 1 280 ? -8.484 0.17 -16.281 1 87.69 280 TYR A N 1
ATOM 2216 C CA . TYR A 1 280 ? -9.531 0.474 -15.32 1 87.69 280 TYR A CA 1
ATOM 2217 C C . TYR A 1 280 ? -10.508 -0.689 -15.188 1 87.69 280 TYR A C 1
ATOM 2219 O O . TYR A 1 280 ? -11.539 -0.572 -14.516 1 87.69 280 TYR A O 1
ATOM 2227 N N . SER A 1 281 ? -10.148 -1.814 -15.789 1 89.56 281 SER A N 1
ATOM 2228 C CA . SER A 1 281 ? -11.055 -2.959 -15.797 1 89.56 281 SER A CA 1
ATOM 2229 C C . SER A 1 281 ? -11.086 -3.645 -14.438 1 89.56 281 SER A C 1
ATOM 2231 O O . SER A 1 281 ? -12.086 -4.27 -14.078 1 89.56 281 SER A O 1
ATOM 2233 N N . SER A 1 282 ? -10 -3.57 -13.75 1 92.56 282 SER A N 1
ATOM 2234 C CA . SER A 1 282 ? -9.914 -4.184 -12.43 1 92.56 282 SER A CA 1
ATOM 2235 C C . SER A 1 282 ? -8.914 -3.447 -11.547 1 92.56 282 SER A C 1
ATOM 2237 O O . SER A 1 282 ? -8.062 -2.705 -12.039 1 92.56 282 SER A O 1
ATOM 2239 N N . ILE A 1 283 ? -9.047 -3.646 -10.297 1 93 283 ILE A N 1
ATOM 2240 C CA . ILE A 1 283 ? -8.125 -3.059 -9.328 1 93 283 ILE A CA 1
ATOM 2241 C C . ILE A 1 283 ? -6.719 -3.609 -9.562 1 93 283 ILE A C 1
ATOM 2243 O O . ILE A 1 283 ? -5.734 -2.867 -9.492 1 93 283 ILE A O 1
ATOM 2247 N N . GLN A 1 284 ? -6.605 -4.887 -9.875 1 92.94 284 GLN A N 1
ATOM 2248 C CA . GLN A 1 284 ? -5.312 -5.52 -10.102 1 92.94 284 GLN A CA 1
ATOM 2249 C C . GLN A 1 284 ? -4.605 -4.918 -11.312 1 92.94 284 GLN A C 1
ATOM 2251 O O . GLN A 1 284 ? -3.402 -4.656 -11.273 1 92.94 284 GLN A O 1
ATOM 2256 N N . LYS A 1 285 ? -5.367 -4.637 -12.305 1 92.62 285 LYS A N 1
ATOM 2257 C CA . LYS A 1 285 ? -4.777 -4.039 -13.5 1 92.62 285 LYS A CA 1
ATOM 2258 C C . LYS A 1 285 ? -4.344 -2.6 -13.242 1 92.62 285 LYS A C 1
ATOM 2260 O O . LYS A 1 285 ? -3.297 -2.164 -13.719 1 92.62 285 LYS A O 1
ATOM 2265 N N . LEU A 1 286 ? -5.199 -1.889 -12.57 1 94.31 286 LEU A N 1
ATOM 2266 C CA . LEU A 1 286 ? -4.852 -0.515 -12.219 1 94.31 286 LEU A CA 1
ATOM 2267 C C . LEU A 1 286 ? -3.594 -0.472 -11.359 1 94.31 286 LEU A C 1
ATOM 2269 O O . LEU A 1 286 ? -2.715 0.365 -11.578 1 94.31 286 LEU A O 1
ATOM 2273 N N . THR A 1 287 ? -3.486 -1.352 -10.406 1 95.69 287 THR A N 1
ATOM 2274 C CA . THR A 1 287 ? -2.32 -1.409 -9.531 1 95.69 287 THR A CA 1
ATOM 2275 C C . THR A 1 287 ? -1.076 -1.82 -10.312 1 95.69 287 THR A C 1
ATOM 2277 O O . THR A 1 287 ? 0.017 -1.307 -10.062 1 95.69 287 THR A O 1
ATOM 2280 N N . GLU A 1 288 ? -1.236 -2.764 -11.18 1 93.81 288 GLU A N 1
ATOM 2281 C CA . GLU A 1 288 ? -0.124 -3.141 -12.047 1 93.81 288 GLU A CA 1
ATOM 2282 C C . GLU A 1 288 ? 0.387 -1.942 -12.844 1 93.81 288 GLU A C 1
ATOM 2284 O O . GLU A 1 288 ? 1.597 -1.746 -12.969 1 93.81 288 GLU A O 1
ATOM 2289 N N . SER A 1 289 ? -0.53 -1.223 -13.367 1 93.31 289 SER A N 1
ATOM 2290 C CA . SER A 1 289 ? -0.163 -0.024 -14.109 1 93.31 289 SER A CA 1
ATOM 2291 C C . SER A 1 289 ? 0.574 0.975 -13.227 1 93.31 289 SER A C 1
ATOM 2293 O O . SER A 1 289 ? 1.554 1.588 -13.648 1 93.31 289 SER A O 1
ATOM 2295 N N . PHE A 1 290 ? 0.109 1.163 -12.078 1 94.75 290 PHE A N 1
ATOM 2296 C CA . PHE A 1 290 ? 0.739 2.053 -11.109 1 94.75 290 PHE A CA 1
ATOM 2297 C C . PHE A 1 290 ? 2.172 1.617 -10.828 1 94.75 290 PHE A C 1
ATOM 2299 O O . PHE A 1 290 ? 3.09 2.441 -10.828 1 94.75 290 PHE A O 1
ATOM 2306 N N . ILE A 1 291 ? 2.393 0.325 -10.586 1 95.19 291 ILE A N 1
ATOM 2307 C CA . ILE A 1 291 ? 3.717 -0.214 -10.297 1 95.19 291 ILE A CA 1
ATOM 2308 C C . ILE A 1 291 ? 4.625 -0.03 -11.516 1 95.19 291 ILE A C 1
ATOM 2310 O O . ILE A 1 291 ? 5.809 0.287 -11.367 1 95.19 291 ILE A O 1
ATOM 2314 N N . ASN A 1 292 ? 4.066 -0.25 -12.672 1 92.19 292 ASN A N 1
ATOM 2315 C CA . ASN A 1 292 ? 4.844 -0.026 -13.891 1 92.19 292 ASN A CA 1
ATOM 2316 C C . ASN A 1 292 ? 5.305 1.425 -14 1 92.19 292 ASN A C 1
ATOM 2318 O O . ASN A 1 292 ? 6.438 1.692 -14.406 1 92.19 292 ASN A O 1
ATOM 2322 N N . GLU A 1 293 ? 4.434 2.332 -13.625 1 92.25 293 GLU A N 1
ATOM 2323 C CA . GLU A 1 293 ? 4.789 3.748 -13.625 1 92.25 293 GLU A CA 1
ATOM 2324 C C . GLU A 1 293 ? 5.859 4.047 -12.578 1 92.25 293 GLU A C 1
ATOM 2326 O O . GLU A 1 293 ? 6.781 4.832 -12.836 1 92.25 293 GLU A O 1
ATOM 2331 N N . LEU A 1 294 ? 5.711 3.473 -11.453 1 92.12 294 LEU A N 1
ATOM 2332 C CA . LEU A 1 294 ? 6.723 3.627 -10.414 1 92.12 294 LEU A CA 1
ATOM 2333 C C . LEU A 1 294 ? 8.078 3.125 -10.891 1 92.12 294 LEU A C 1
ATOM 2335 O O . LEU A 1 294 ? 9.094 3.807 -10.719 1 92.12 294 LEU A O 1
ATOM 2339 N N . GLN A 1 295 ? 8.062 1.99 -11.484 1 87.62 295 GLN A N 1
ATOM 2340 C CA . GLN A 1 295 ? 9.297 1.371 -11.969 1 87.62 295 GLN A CA 1
ATOM 2341 C C . GLN A 1 295 ? 9.992 2.254 -13 1 87.62 295 GLN A C 1
ATOM 2343 O O . GLN A 1 295 ? 11.219 2.344 -13.031 1 87.62 295 GLN A O 1
ATOM 2348 N N . SER A 1 296 ? 9.219 2.867 -13.836 1 86.75 296 SER A N 1
ATOM 2349 C CA . SER A 1 296 ? 9.766 3.676 -14.914 1 86.75 296 SER A CA 1
ATOM 2350 C C . SER A 1 296 ? 10.289 5.016 -14.398 1 86.75 296 SER A C 1
ATOM 2352 O O . SER A 1 296 ? 11.305 5.516 -14.867 1 86.75 296 SER A O 1
ATOM 2354 N N . SER A 1 297 ? 9.633 5.551 -13.375 1 86.06 297 SER A N 1
ATOM 2355 C CA . SER A 1 297 ? 9.93 6.914 -12.945 1 86.06 297 SER A CA 1
ATOM 2356 C C . SER A 1 297 ? 10.781 6.922 -11.68 1 86.06 297 SER A C 1
ATOM 2358 O O . SER A 1 297 ? 11.539 7.863 -11.438 1 86.06 297 SER A O 1
ATOM 2360 N N . PHE A 1 298 ? 10.609 5.828 -10.93 1 86.94 298 PHE A N 1
ATOM 2361 C CA . PHE A 1 298 ? 11.305 5.703 -9.656 1 86.94 298 PHE A CA 1
ATOM 2362 C C . PHE A 1 298 ? 11.805 4.277 -9.445 1 86.94 298 PHE A C 1
ATOM 2364 O O . PHE A 1 298 ? 11.359 3.588 -8.523 1 86.94 298 PHE A O 1
ATOM 2371 N N . PRO A 1 299 ? 12.75 3.75 -10.227 1 76.75 299 PRO A N 1
ATOM 2372 C CA . PRO A 1 299 ? 13.109 2.336 -10.359 1 76.75 299 PRO A CA 1
ATOM 2373 C C . PRO A 1 299 ? 13.422 1.678 -9.016 1 76.75 299 PRO A C 1
ATOM 2375 O O . PRO A 1 299 ? 13.078 0.511 -8.805 1 76.75 299 PRO A O 1
ATOM 2378 N N . SER A 1 300 ? 13.945 2.324 -7.922 1 81.06 300 SER A N 1
ATOM 2379 C CA . SER A 1 300 ? 14.32 1.675 -6.672 1 81.06 300 SER A CA 1
ATOM 2380 C C . SER A 1 300 ? 13.109 1.485 -5.762 1 81.06 300 SER A C 1
ATOM 2382 O O . SER A 1 300 ? 13.188 0.762 -4.766 1 81.06 300 SER A O 1
ATOM 2384 N N . THR A 1 301 ? 11.984 1.838 -6.297 1 86.94 301 THR A N 1
ATOM 2385 C CA . THR A 1 301 ? 10.828 1.871 -5.406 1 86.94 301 THR A CA 1
ATOM 2386 C C . THR A 1 301 ? 10.102 0.532 -5.418 1 86.94 301 THR A C 1
ATOM 2388 O O . THR A 1 301 ? 9.469 0.153 -4.43 1 86.94 301 THR A O 1
ATOM 2391 N N . VAL A 1 302 ? 10.219 -0.203 -6.516 1 91.5 302 VAL A N 1
ATOM 2392 C CA . VAL A 1 302 ? 9.5 -1.466 -6.625 1 91.5 302 VAL A CA 1
ATOM 2393 C C . VAL A 1 302 ? 10.023 -2.451 -5.582 1 91.5 302 VAL A C 1
ATOM 2395 O O . VAL A 1 302 ? 9.242 -3.094 -4.879 1 91.5 302 VAL A O 1
ATOM 2398 N N . LEU A 1 303 ? 11.297 -2.51 -5.461 1 88.94 303 LEU A N 1
ATOM 2399 C CA . LEU A 1 303 ? 11.898 -3.379 -4.457 1 88.94 303 LEU A CA 1
ATOM 2400 C C . LEU A 1 303 ? 11.531 -2.916 -3.049 1 88.94 303 LEU A C 1
ATOM 2402 O O . LEU A 1 303 ? 11.32 -3.738 -2.156 1 88.94 303 LEU A O 1
ATOM 2406 N N . THR A 1 304 ? 11.43 -1.608 -2.896 1 89.25 304 THR A N 1
ATOM 2407 C CA . THR A 1 304 ? 11.039 -1.05 -1.605 1 89.25 304 THR A CA 1
ATOM 2408 C C . THR A 1 304 ? 9.609 -1.45 -1.247 1 89.25 304 THR A C 1
ATOM 2410 O O . THR A 1 304 ? 9.336 -1.831 -0.107 1 89.25 304 THR A O 1
ATOM 2413 N N . VAL A 1 305 ? 8.75 -1.392 -2.225 1 93 305 VAL A N 1
ATOM 2414 C CA . VAL A 1 305 ? 7.352 -1.769 -2.006 1 93 305 VAL A CA 1
ATOM 2415 C C . VAL A 1 305 ? 7.273 -3.23 -1.573 1 93 305 VAL A C 1
ATOM 2417 O O . VAL A 1 305 ? 6.609 -3.559 -0.59 1 93 305 VAL A O 1
ATOM 2420 N N . ARG A 1 306 ? 7.945 -4.031 -2.34 1 90.31 306 ARG A N 1
ATOM 2421 C CA . ARG A 1 306 ? 7.965 -5.453 -2.006 1 90.31 306 ARG A CA 1
ATOM 2422 C C . ARG A 1 306 ? 8.539 -5.676 -0.608 1 90.31 306 ARG A C 1
ATOM 2424 O O . ARG A 1 306 ? 7.98 -6.449 0.177 1 90.31 306 ARG A O 1
ATOM 2431 N N . GLY A 1 307 ? 9.625 -5.062 -0.298 1 88 307 GLY A N 1
ATOM 2432 C CA . GLY A 1 307 ? 10.242 -5.18 1.015 1 88 307 GLY A CA 1
ATOM 2433 C C . GLY A 1 307 ? 9.328 -4.738 2.143 1 88 307 GLY A C 1
ATOM 2434 O O . GLY A 1 307 ? 9.234 -5.414 3.17 1 88 307 GLY A O 1
ATOM 2435 N N . THR A 1 308 ? 8.68 -3.627 1.933 1 86.75 308 THR A N 1
ATOM 2436 C CA . THR A 1 308 ? 7.738 -3.119 2.924 1 86.75 308 THR A CA 1
ATOM 2437 C C . THR A 1 308 ? 6.57 -4.086 3.104 1 86.75 308 THR A C 1
ATOM 2439 O O . THR A 1 308 ? 6.18 -4.391 4.234 1 86.75 308 THR A O 1
ATOM 2442 N N . GLY A 1 309 ? 6.035 -4.539 2.002 1 87.19 309 GLY A N 1
ATOM 2443 C CA . GLY A 1 309 ? 4.91 -5.461 2.047 1 87.19 309 GLY A CA 1
ATOM 2444 C C . GLY A 1 309 ? 5.219 -6.742 2.799 1 87.19 309 GLY A C 1
ATOM 2445 O O . GLY A 1 309 ? 4.359 -7.277 3.504 1 87.19 309 GLY A O 1
ATOM 2446 N N . SER A 1 310 ? 6.406 -7.207 2.684 1 85.56 310 SER A N 1
ATOM 2447 C CA . SER A 1 310 ? 6.789 -8.469 3.311 1 85.56 310 SER A CA 1
ATOM 2448 C C . SER A 1 310 ? 6.914 -8.312 4.824 1 85.56 310 SER A C 1
ATOM 2450 O O . SER A 1 310 ? 6.898 -9.305 5.555 1 85.56 310 SER A O 1
ATOM 2452 N N . LYS A 1 311 ? 6.965 -7.082 5.301 1 81.12 311 LYS A N 1
ATOM 2453 C CA . LYS A 1 311 ? 7.195 -6.844 6.723 1 81.12 311 LYS A CA 1
ATOM 2454 C C . LYS A 1 311 ? 5.918 -6.387 7.422 1 81.12 311 LYS A C 1
ATOM 2456 O O . LYS A 1 311 ? 5.879 -6.281 8.648 1 81.12 311 LYS A O 1
ATOM 2461 N N . LEU A 1 312 ? 4.992 -6.059 6.68 1 81.44 312 LEU A N 1
ATOM 2462 C CA . LEU A 1 312 ? 3.75 -5.547 7.246 1 81.44 312 LEU A CA 1
ATOM 2463 C C . LEU A 1 312 ? 2.842 -6.688 7.688 1 81.44 312 LEU A C 1
ATOM 2465 O O . LEU A 1 312 ? 2.756 -7.715 7.016 1 81.44 312 LEU A O 1
ATOM 2469 N N . SER A 1 313 ? 2.398 -6.66 8.891 1 74.44 313 SER A N 1
ATOM 2470 C CA . SER A 1 313 ? 1.425 -7.605 9.422 1 74.44 313 SER A CA 1
ATOM 2471 C C . SER A 1 313 ? 0.322 -6.891 10.195 1 74.44 313 SER A C 1
ATOM 2473 O O . SER A 1 313 ? 0.481 -5.73 10.578 1 74.44 313 SER A O 1
ATOM 2475 N N . SER A 1 314 ? -0.803 -7.582 10.117 1 66.25 314 SER A N 1
ATOM 2476 C CA . SER A 1 314 ? -1.858 -7.008 10.945 1 66.25 314 SER A CA 1
ATOM 2477 C C . SER A 1 314 ? -1.579 -7.223 12.43 1 66.25 314 SER A C 1
ATOM 2479 O O . SER A 1 314 ? -1.029 -8.25 12.82 1 66.25 314 SER A O 1
ATOM 2481 N N . ALA A 1 315 ? -1.615 -6.168 13.25 1 56.94 315 ALA A N 1
ATOM 2482 C CA . ALA A 1 315 ? -1.328 -6.168 14.68 1 56.94 315 ALA A CA 1
ATOM 2483 C C . ALA A 1 315 ? -1.98 -7.363 15.367 1 56.94 315 ALA A C 1
ATOM 2485 O O . ALA A 1 315 ? -1.491 -7.832 16.406 1 56.94 315 ALA A O 1
ATOM 2486 N N . ASN A 1 316 ? -3.125 -7.887 14.922 1 53.5 316 ASN A N 1
ATOM 2487 C CA . ASN A 1 316 ? -3.885 -8.812 15.75 1 53.5 316 ASN A CA 1
ATOM 2488 C C . ASN A 1 316 ? -3.805 -10.242 15.219 1 53.5 316 ASN A C 1
ATOM 2490 O O . ASN A 1 316 ? -4.711 -11.047 15.438 1 53.5 316 ASN A O 1
ATOM 2494 N N . SER A 1 317 ? -2.744 -10.617 14.57 1 54.12 317 SER A N 1
ATOM 2495 C CA . SER A 1 317 ? -2.775 -11.898 13.867 1 54.12 317 SER A CA 1
ATOM 2496 C C . SER A 1 317 ? -2.605 -13.062 14.828 1 54.12 317 SER A C 1
ATOM 2498 O O . SER A 1 317 ? -2.309 -14.188 14.414 1 54.12 317 SER A O 1
ATOM 2500 N N . ASP A 1 318 ? -2.787 -12.82 16.094 1 50.41 318 ASP A N 1
ATOM 2501 C CA . ASP A 1 318 ? -2.467 -13.953 16.953 1 50.41 318 ASP A CA 1
ATOM 2502 C C . ASP A 1 318 ? -3.428 -15.117 16.703 1 50.41 318 ASP A C 1
ATOM 2504 O O . ASP A 1 318 ? -3.309 -16.172 17.328 1 50.41 318 ASP A O 1
ATOM 2508 N N . GLN A 1 319 ? -4.547 -14.883 15.93 1 55.78 319 GLN A N 1
ATOM 2509 C CA . GLN A 1 319 ? -5.488 -15.984 16.109 1 55.78 319 GLN A CA 1
ATOM 2510 C C . GLN A 1 319 ? -5.348 -17.016 14.984 1 55.78 319 GLN A C 1
ATOM 2512 O O . GLN A 1 319 ? -4.914 -16.688 13.883 1 55.78 319 GLN A O 1
ATOM 2517 N N . ASN A 1 320 ? -5.488 -18.281 15.359 1 63.31 320 ASN A N 1
ATOM 2518 C CA . ASN A 1 320 ? -5.328 -19.562 14.672 1 63.31 320 ASN A CA 1
ATOM 2519 C C . ASN A 1 320 ? -6.5 -19.844 13.75 1 63.31 320 ASN A C 1
ATOM 2521 O O . ASN A 1 320 ? -6.863 -21.016 13.539 1 63.31 320 ASN A O 1
ATOM 2525 N N . LEU A 1 321 ? -7.328 -18.891 13.25 1 76.94 321 LEU A N 1
ATOM 2526 C CA . LEU A 1 321 ? -8.359 -19.188 12.258 1 76.94 321 LEU A CA 1
ATOM 2527 C C . LEU A 1 321 ? -7.82 -19 10.844 1 76.94 321 LEU A C 1
ATOM 2529 O O . LEU A 1 321 ? -6.98 -18.141 10.602 1 76.94 321 LEU A O 1
ATOM 2533 N N . GLU A 1 322 ? -8.312 -19.953 9.953 1 81.94 322 GLU A N 1
ATOM 2534 C CA . GLU A 1 322 ? -7.863 -19.906 8.562 1 81.94 322 GLU A CA 1
ATOM 2535 C C . GLU A 1 322 ? -9.023 -19.609 7.621 1 81.94 322 GLU A C 1
ATOM 2537 O O . GLU A 1 322 ? -10.125 -20.156 7.793 1 81.94 322 GLU A O 1
ATOM 2542 N N . CYS A 1 323 ? -8.828 -18.797 6.73 1 85.88 323 CYS A N 1
ATOM 2543 C CA . CYS A 1 323 ? -9.836 -18.453 5.73 1 85.88 323 CYS A CA 1
ATOM 2544 C C . CYS A 1 323 ? -10.031 -19.609 4.75 1 85.88 323 CYS A C 1
ATOM 2546 O O . CYS A 1 323 ? -9.062 -20.203 4.285 1 85.88 323 CYS A O 1
ATOM 2548 N N . CYS A 1 324 ? -11.227 -19.891 4.371 1 83.62 324 CYS A N 1
ATOM 2549 C CA . CYS A 1 324 ? -11.578 -21.016 3.5 1 83.62 324 CYS A CA 1
ATOM 2550 C C . CYS A 1 324 ? -11.117 -20.75 2.07 1 83.62 324 CYS A C 1
ATOM 2552 O O . CYS A 1 324 ? -10.797 -21.688 1.34 1 83.62 324 CYS A O 1
ATOM 2554 N N . LEU A 1 325 ? -11.031 -19.516 1.698 1 86.19 325 LEU A N 1
ATOM 2555 C CA . LEU A 1 325 ? -10.773 -19.203 0.298 1 86.19 325 LEU A CA 1
ATOM 2556 C C . LEU A 1 325 ? -9.297 -18.906 0.071 1 86.19 325 LEU A C 1
ATOM 2558 O O . LEU A 1 325 ? -8.648 -19.562 -0.746 1 86.19 325 LEU A O 1
ATOM 2562 N N . CYS A 1 326 ? -8.805 -18 0.904 1 83.31 326 CYS A N 1
ATOM 2563 C CA . CYS A 1 326 ? -7.422 -17.625 0.65 1 83.31 326 CYS A CA 1
ATOM 2564 C C . CYS A 1 326 ? -6.461 -18.438 1.508 1 83.31 326 CYS A C 1
ATOM 2566 O O . CYS A 1 326 ? -5.246 -18.391 1.315 1 83.31 326 CYS A O 1
ATOM 2568 N N . GLN A 1 327 ? -6.992 -19.203 2.459 1 78.69 327 GLN A N 1
ATOM 2569 C CA . GLN A 1 327 ? -6.219 -20.062 3.355 1 78.69 327 GLN A CA 1
ATOM 2570 C C . GLN A 1 327 ? -5.266 -19.234 4.215 1 78.69 327 GLN A C 1
ATOM 2572 O O . GLN A 1 327 ? -4.262 -19.75 4.707 1 78.69 327 GLN A O 1
ATOM 2577 N N . GLY A 1 328 ? -5.598 -17.953 4.281 1 77.5 328 GLY A N 1
ATOM 2578 C CA . GLY A 1 328 ? -4.824 -17.094 5.156 1 77.5 328 GLY A CA 1
ATOM 2579 C C . GLY A 1 328 ? -5.352 -17.047 6.578 1 77.5 328 GLY A C 1
ATOM 2580 O O . GLY A 1 328 ? -6.461 -17.516 6.848 1 77.5 328 GLY A O 1
ATOM 2581 N N . LYS A 1 329 ? -4.539 -16.516 7.5 1 77.06 329 LYS A N 1
ATOM 2582 C CA . LYS A 1 329 ? -4.953 -16.391 8.891 1 77.06 329 LYS A CA 1
ATOM 2583 C C . LYS A 1 329 ? -5.996 -15.289 9.07 1 77.06 329 LYS A C 1
ATOM 2585 O O . LYS A 1 329 ? -5.914 -14.242 8.422 1 77.06 329 LYS A O 1
ATOM 2590 N N . MET A 1 330 ? -6.965 -15.57 9.859 1 77.75 330 MET A N 1
ATOM 2591 C CA . MET A 1 330 ? -8.039 -14.609 10.094 1 77.75 330 MET A CA 1
ATOM 2592 C C . MET A 1 330 ? -7.945 -14.008 11.492 1 77.75 330 MET A C 1
ATOM 2594 O O . MET A 1 330 ? -7.523 -14.68 12.43 1 77.75 330 MET A O 1
ATOM 2598 N N . ASP A 1 331 ? -8.031 -12.648 11.633 1 62.31 331 ASP A N 1
ATOM 2599 C CA . ASP A 1 331 ? -8.055 -11.969 12.922 1 62.31 331 ASP A CA 1
ATOM 2600 C C . ASP A 1 331 ? -9.32 -12.305 13.695 1 62.31 331 ASP A C 1
ATOM 2602 O O . ASP A 1 331 ? -10.375 -12.547 13.102 1 62.31 331 ASP A O 1
ATOM 2606 N N . GLU A 1 332 ? -9.055 -12.664 14.992 1 52.59 332 GLU A N 1
ATOM 2607 C CA . GLU A 1 332 ? -10.234 -12.828 15.836 1 52.59 332 GLU A CA 1
ATOM 2608 C C . GLU A 1 332 ? -11.086 -11.562 15.836 1 52.59 332 GLU A C 1
ATOM 2610 O O . GLU A 1 332 ? -10.562 -10.453 15.969 1 52.59 332 GLU A O 1
ATOM 2615 N N . ARG A 1 333 ? -12.008 -11.516 15.078 1 48.62 333 ARG A N 1
ATOM 2616 C CA . ARG A 1 333 ? -12.875 -10.352 15.203 1 48.62 333 ARG A CA 1
ATOM 2617 C C . ARG A 1 333 ? -13.172 -10.039 16.672 1 48.62 333 ARG A C 1
ATOM 2619 O O . ARG A 1 333 ? -13.789 -10.852 17.359 1 48.62 333 ARG A O 1
ATOM 2626 N N . LYS A 1 334 ? -12.328 -9.453 17.453 1 41.44 334 LYS A N 1
ATOM 2627 C CA . LYS A 1 334 ? -13.023 -8.914 18.625 1 41.44 334 LYS A CA 1
ATOM 2628 C C . LYS A 1 334 ? -14.375 -8.32 18.234 1 41.44 334 LYS A C 1
ATOM 2630 O O . LYS A 1 334 ? -14.477 -7.57 17.266 1 41.44 334 LYS A O 1
ATOM 2635 N N . TYR A 1 335 ? -15.484 -8.984 18.344 1 34 335 TYR A N 1
ATOM 2636 C CA . TYR A 1 335 ? -16.797 -8.359 18.344 1 34 335 TYR A CA 1
ATOM 2637 C C . TYR A 1 335 ? -16.734 -6.918 18.844 1 34 335 TYR A C 1
ATOM 2639 O O . TYR A 1 335 ? -17.406 -6.559 19.812 1 34 335 TYR A O 1
ATOM 2647 N N . SER A 1 336 ? -15.664 -6.309 19.109 1 33.94 336 SER A N 1
ATOM 2648 C CA . SER A 1 336 ? -15.953 -4.918 19.438 1 33.94 336 SER A CA 1
ATOM 2649 C C . SER A 1 336 ? -16.656 -4.207 18.297 1 33.94 336 SER A C 1
ATOM 2651 O O . SER A 1 336 ? -16.438 -4.52 17.125 1 33.94 336 SER A O 1
ATOM 2653 N N . LEU A 1 337 ? -17.891 -3.672 18.406 1 32.38 337 LEU A N 1
ATOM 2654 C CA . LEU A 1 337 ? -18.75 -2.82 17.594 1 32.38 337 LEU A CA 1
ATOM 2655 C C . LEU A 1 337 ? -17.922 -1.949 16.656 1 32.38 337 LEU A C 1
ATOM 2657 O O . LEU A 1 337 ? -18.203 -0.759 16.5 1 32.38 337 LEU A O 1
ATOM 2661 N N . THR A 1 338 ? -16.734 -2.197 16.375 1 33.66 338 THR A N 1
ATOM 2662 C CA . THR A 1 338 ? -15.898 -1.183 15.727 1 33.66 338 THR A CA 1
ATOM 2663 C C . THR A 1 338 ? -16.312 -1 14.266 1 33.66 338 THR A C 1
ATOM 2665 O O . THR A 1 338 ? -17.453 -1.249 13.898 1 33.66 338 THR A O 1
ATOM 2668 N N . ALA A 1 339 ? -15.398 -1.142 13.188 1 35.03 339 ALA A N 1
ATOM 2669 C CA . ALA A 1 339 ? -15.5 -0.643 11.82 1 35.03 339 ALA A CA 1
ATOM 2670 C C . ALA A 1 339 ? -16.438 -1.512 10.992 1 35.03 339 ALA A C 1
ATOM 2672 O O . ALA A 1 339 ? -17.156 -1.007 10.125 1 35.03 339 ALA A O 1
ATOM 2673 N N . GLN A 1 340 ? -16.625 -2.756 11.172 1 34.12 340 GLN A N 1
ATOM 2674 C CA . GLN A 1 340 ? -17.594 -3.592 10.477 1 34.12 340 GLN A CA 1
ATOM 2675 C C . GLN A 1 340 ? -19.016 -3.188 10.844 1 34.12 340 GLN A C 1
ATOM 2677 O O . GLN A 1 340 ? -19.906 -3.166 9.984 1 34.12 340 GLN A O 1
ATOM 2682 N N . GLN A 1 341 ? -19.25 -2.994 12.117 1 35.03 341 GLN A N 1
ATOM 2683 C CA . GLN A 1 341 ? -20.531 -2.445 12.516 1 35.03 341 GLN A CA 1
ATOM 2684 C C . GLN A 1 341 ? -20.75 -1.053 11.93 1 35.03 341 GLN A C 1
ATOM 2686 O O . GLN A 1 341 ? -21.859 -0.691 11.562 1 35.03 341 GLN A O 1
ATOM 2691 N N . ALA A 1 342 ? -19.641 -0.365 11.773 1 36.75 342 ALA A N 1
ATOM 2692 C CA . ALA A 1 342 ? -19.766 0.96 11.172 1 36.75 342 ALA A CA 1
ATOM 2693 C C . ALA A 1 342 ? -20.109 0.857 9.688 1 36.75 342 ALA A C 1
ATOM 2695 O O . ALA A 1 342 ? -20.969 1.594 9.195 1 36.75 342 ALA A O 1
ATOM 2696 N N . SER A 1 343 ? -19.484 -0.061 8.945 1 38.59 343 SER A N 1
ATOM 2697 C CA . SER A 1 343 ? -19.906 -0.302 7.566 1 38.59 343 SER A CA 1
ATOM 2698 C C . SER A 1 343 ? -21.312 -0.893 7.52 1 38.59 343 SER A C 1
ATOM 2700 O O . SER A 1 343 ? -22.109 -0.527 6.656 1 38.59 343 SER A O 1
ATOM 2702 N N . HIS A 1 344 ? -21.641 -1.816 8.398 1 36.88 344 HIS A N 1
ATOM 2703 C CA . HIS A 1 344 ? -23 -2.305 8.539 1 36.88 344 HIS A CA 1
ATOM 2704 C C . HIS A 1 344 ? -23.938 -1.192 8.992 1 36.88 344 HIS A C 1
ATOM 2706 O O . HIS A 1 344 ? -25.047 -1.052 8.469 1 36.88 344 HIS A O 1
ATOM 2712 N N . ILE A 1 345 ? -23.531 -0.452 10.016 1 36.91 345 ILE A N 1
ATOM 2713 C CA . ILE A 1 345 ? -24.312 0.698 10.453 1 36.91 345 ILE A CA 1
ATOM 2714 C C . ILE A 1 345 ? -24.406 1.72 9.32 1 36.91 345 ILE A C 1
ATOM 2716 O O . ILE A 1 345 ? -25.484 2.27 9.055 1 36.91 345 ILE A O 1
ATOM 2720 N N . SER A 1 346 ? -23.328 1.932 8.688 1 37.25 346 SER A N 1
ATOM 2721 C CA . SER A 1 346 ? -23.391 2.848 7.555 1 37.25 346 SER A CA 1
ATOM 2722 C C . SER A 1 346 ? -24.281 2.295 6.453 1 37.25 346 SER A C 1
ATOM 2724 O O . SER A 1 346 ? -25.078 3.033 5.863 1 37.25 346 SER A O 1
ATOM 2726 N N . LYS A 1 347 ? -24.141 1.024 6.152 1 40.28 347 LYS A N 1
ATOM 2727 C CA . LYS A 1 347 ? -25.078 0.392 5.223 1 40.28 347 LYS A CA 1
ATOM 2728 C C . LYS A 1 347 ? -26.484 0.354 5.801 1 40.28 347 LYS A C 1
ATOM 2730 O O . LYS A 1 347 ? -27.453 0.589 5.086 1 40.28 347 LYS A O 1
ATOM 2735 N N . MET A 1 348 ? -26.625 -0.047 7.02 1 34.66 348 MET A N 1
ATOM 2736 C CA . MET A 1 348 ? -27.938 -0.076 7.668 1 34.66 348 MET A CA 1
ATOM 2737 C C . MET A 1 348 ? -28.531 1.327 7.766 1 34.66 348 MET A C 1
ATOM 2739 O O . MET A 1 348 ? -29.719 1.521 7.516 1 34.66 348 MET A O 1
ATOM 2743 N N . VAL A 1 349 ? -27.703 2.221 8.234 1 37.59 349 VAL A N 1
ATOM 2744 C CA . VAL A 1 349 ? -28.172 3.602 8.289 1 37.59 349 VAL A CA 1
ATOM 2745 C C . VAL A 1 349 ? -28.469 4.102 6.875 1 37.59 349 VAL A C 1
ATOM 2747 O O . VAL A 1 349 ? -29.438 4.836 6.668 1 37.59 349 VAL A O 1
ATOM 2750 N N . SER A 1 350 ? -27.656 3.76 5.988 1 37.03 350 SER A N 1
ATOM 2751 C CA . SER A 1 350 ? -27.969 4.129 4.613 1 37.03 350 SER A CA 1
ATOM 2752 C C . SER A 1 350 ? -29.219 3.402 4.125 1 37.03 350 SER A C 1
ATOM 2754 O O . SER A 1 350 ? -30 3.957 3.352 1 37.03 350 SER A O 1
ATOM 2756 N N . ASN A 1 351 ? -29.328 2.184 4.527 1 34.75 351 ASN A N 1
ATOM 2757 C CA . ASN A 1 351 ? -30.5 1.438 4.086 1 34.75 351 ASN A CA 1
ATOM 2758 C C . ASN A 1 351 ? -31.719 1.761 4.941 1 34.75 351 ASN A C 1
ATOM 2760 O O . ASN A 1 351 ? -32.844 1.74 4.453 1 34.75 351 ASN A O 1
ATOM 2764 N N . THR A 1 352 ? -31.594 1.667 6.344 1 36 352 THR A N 1
ATOM 2765 C CA . THR A 1 352 ? -32.812 1.676 7.141 1 36 352 THR A CA 1
ATOM 2766 C C . THR A 1 352 ? -33.25 3.105 7.441 1 36 352 THR A C 1
ATOM 2768 O O . THR A 1 352 ? -34.375 3.336 7.875 1 36 352 THR A O 1
ATOM 2771 N N . GLY A 1 353 ? -33.125 4.141 6.664 1 34.09 353 GLY A N 1
ATOM 2772 C CA . GLY A 1 353 ? -33.562 5.512 6.867 1 34.09 353 GLY A CA 1
ATOM 2773 C C . GLY A 1 353 ? -33.469 5.961 8.312 1 34.09 353 GLY A C 1
ATOM 2774 O O . GLY A 1 353 ? -33.344 5.137 9.219 1 34.09 353 GLY A O 1
ATOM 2775 N N . PRO A 1 354 ? -33.062 7.148 8.727 1 33.41 354 PRO A N 1
ATOM 2776 C CA . PRO A 1 354 ? -32.844 7.727 10.062 1 33.41 354 PRO A CA 1
ATOM 2777 C C . PRO A 1 354 ? -33.969 7.391 11.039 1 33.41 354 PRO A C 1
ATOM 2779 O O . PRO A 1 354 ? -33.812 7.562 12.25 1 33.41 354 PRO A O 1
ATOM 2782 N N . ASP A 1 355 ? -35.188 7.223 10.641 1 32.25 355 ASP A N 1
ATOM 2783 C CA . ASP A 1 355 ? -36.312 7.258 11.586 1 32.25 355 ASP A CA 1
ATOM 2784 C C . ASP A 1 355 ? -36.25 6.07 12.547 1 32.25 355 ASP A C 1
ATOM 2786 O O . ASP A 1 355 ? -36.719 6.152 13.68 1 32.25 355 ASP A O 1
ATOM 2790 N N . GLU A 1 356 ? -36.062 4.891 12 1 35.03 356 GLU A N 1
ATOM 2791 C CA . GLU A 1 356 ? -36.469 3.775 12.844 1 35.03 356 GLU A CA 1
ATOM 2792 C C . GLU A 1 356 ? -35.375 3.416 13.852 1 35.03 356 GLU A C 1
ATOM 2794 O O . GLU A 1 356 ? -35.5 2.408 14.555 1 35.03 356 GLU A O 1
ATOM 2799 N N . PHE A 1 357 ? -34.281 4.078 13.891 1 31.84 357 PHE A N 1
ATOM 2800 C CA . PHE A 1 357 ? -33.312 3.633 14.883 1 31.84 357 PHE A CA 1
ATOM 2801 C C . PHE A 1 357 ? -33.656 4.152 16.266 1 31.84 357 PHE A C 1
ATOM 2803 O O . PHE A 1 357 ? -33.531 5.344 16.547 1 31.84 357 PHE A O 1
ATOM 2810 N N . ASN A 1 358 ? -34.781 3.637 16.938 1 27.89 358 ASN A N 1
ATOM 2811 C CA . ASN A 1 358 ? -35.062 3.828 18.359 1 27.89 358 ASN A CA 1
ATOM 2812 C C . ASN A 1 358 ? -33.906 3.336 19.234 1 27.89 358 ASN A C 1
ATOM 2814 O O . ASN A 1 358 ? -33.375 2.258 19 1 27.89 358 ASN A O 1
ATOM 2818 N N . SER A 1 359 ? -33.219 4.148 19.984 1 30.42 359 SER A N 1
ATOM 2819 C CA . SER A 1 359 ? -32.156 4.055 20.984 1 30.42 359 SER A CA 1
ATOM 2820 C C . SER A 1 359 ? -32.406 2.9 21.953 1 30.42 359 SER A C 1
ATOM 2822 O O . SER A 1 359 ? -31.562 2.609 22.797 1 30.42 359 SER A O 1
ATOM 2824 N N . THR A 1 360 ? -33.656 2.385 22.156 1 28.59 360 THR A N 1
ATOM 2825 C CA . THR A 1 360 ? -34 1.515 23.281 1 28.59 360 THR A CA 1
ATOM 2826 C C . THR A 1 360 ? -33.312 0.157 23.125 1 28.59 360 THR A C 1
ATOM 2828 O O . THR A 1 360 ? -33.406 -0.69 24.016 1 28.59 360 THR A O 1
ATOM 2831 N N . VAL A 1 361 ? -32.969 -0.181 21.922 1 29.34 361 VAL A N 1
ATOM 2832 C CA . VAL A 1 361 ? -32.594 -1.583 21.797 1 29.34 361 VAL A CA 1
ATOM 2833 C C . VAL A 1 361 ? -31.172 -1.79 22.359 1 29.34 361 VAL A C 1
ATOM 2835 O O . VAL A 1 361 ? -30.656 -2.91 22.359 1 29.34 361 VAL A O 1
ATOM 2838 N N . LEU A 1 362 ? -30.484 -0.651 22.734 1 28.69 362 LEU A N 1
ATOM 2839 C CA . LEU A 1 362 ? -29.172 -0.914 23.297 1 28.69 362 LEU A CA 1
ATOM 2840 C C . LEU A 1 362 ? -29.25 -1.212 24.781 1 28.69 362 LEU A C 1
ATOM 2842 O O . LEU A 1 362 ? -28.281 -1.051 25.516 1 28.69 362 LEU A O 1
ATOM 2846 N N . SER A 1 363 ? -30.484 -1.423 25.391 1 24.97 363 SER A N 1
ATOM 2847 C CA . SER A 1 363 ? -30.422 -1.688 26.828 1 24.97 363 SER A CA 1
ATOM 2848 C C . SER A 1 363 ? -29.75 -3.025 27.109 1 24.97 363 SER A C 1
ATOM 2850 O O . SER A 1 363 ? -29.953 -4 26.391 1 24.97 363 SER A O 1
ATOM 2852 N N . PRO A 1 364 ? -28.797 -3.037 27.984 1 27.39 364 PRO A N 1
ATOM 2853 C CA . PRO A 1 364 ? -28.125 -4.23 28.516 1 27.39 364 PRO A CA 1
ATOM 2854 C C . PRO A 1 364 ? -29.109 -5.246 29.094 1 27.39 364 PRO A C 1
ATOM 2856 O O . PRO A 1 364 ? -29.969 -4.887 29.891 1 27.39 364 PRO A O 1
ATOM 2859 N N . VAL A 1 365 ? -29.641 -6.195 28.406 1 27.17 365 VAL A N 1
ATOM 2860 C CA . VAL A 1 365 ? -30.422 -7.27 29 1 27.17 365 VAL A CA 1
ATOM 2861 C C . VAL A 1 365 ? -29.766 -7.746 30.281 1 27.17 365 VAL A C 1
ATOM 2863 O O . VAL A 1 365 ? -28.578 -8.07 30.297 1 27.17 365 VAL A O 1
ATOM 2866 N N . GLN A 1 366 ? -30.266 -7.406 31.375 1 25.8 366 GLN A N 1
ATOM 2867 C CA . GLN A 1 366 ? -30.078 -7.938 32.719 1 25.8 366 GLN A CA 1
ATOM 2868 C C . GLN A 1 366 ? -30.078 -9.461 32.719 1 25.8 366 GLN A C 1
ATOM 2870 O O . GLN A 1 366 ? -30.906 -10.086 32.062 1 25.8 366 GLN A O 1
ATOM 2875 N N . ASN A 1 367 ? -29.047 -10.172 33.312 1 26.91 367 ASN A N 1
ATOM 2876 C CA . ASN A 1 367 ? -28.703 -11.57 33.594 1 26.91 367 ASN A CA 1
ATOM 2877 C C . ASN A 1 367 ? -29.797 -12.242 34.438 1 26.91 367 ASN A C 1
ATOM 2879 O O . ASN A 1 367 ? -29.609 -12.453 35.625 1 26.91 367 ASN A O 1
ATOM 2883 N N . SER A 1 368 ? -31.078 -11.992 34.469 1 27.36 368 SER A N 1
ATOM 2884 C CA . SER A 1 368 ? -31.766 -12.891 35.406 1 27.36 368 SER A CA 1
ATOM 2885 C C . SER A 1 368 ? -31.516 -14.352 35.031 1 27.36 368 SER A C 1
ATOM 2887 O O . SER A 1 368 ? -31.594 -14.727 33.844 1 27.36 368 SER A O 1
ATOM 2889 N N . ILE A 1 369 ? -30.938 -15.211 36.031 1 28.12 369 ILE A N 1
ATOM 2890 C CA . ILE A 1 369 ? -30.578 -16.609 36.281 1 28.12 369 ILE A CA 1
ATOM 2891 C C . ILE A 1 369 ? -31.812 -17.5 36.094 1 28.12 369 ILE A C 1
ATOM 2893 O O . ILE A 1 369 ? -31.797 -18.672 36.469 1 28.12 369 ILE A O 1
ATOM 2897 N N . THR A 1 370 ? -33.062 -17.109 35.75 1 26.88 370 THR A N 1
ATOM 2898 C CA . THR A 1 370 ? -34.094 -18.125 35.969 1 26.88 370 THR A CA 1
ATOM 2899 C C . THR A 1 370 ? -33.75 -19.406 35.219 1 26.88 370 THR A C 1
ATOM 2901 O O . THR A 1 370 ? -33.156 -19.375 34.125 1 26.88 370 THR A O 1
ATOM 2904 N N . SER A 1 371 ? -33.875 -20.672 35.969 1 28.78 371 SER A N 1
ATOM 2905 C CA . SER A 1 371 ? -33.75 -22.109 35.781 1 28.78 371 SER A CA 1
ATOM 2906 C C . SER A 1 371 ? -34.438 -22.578 34.531 1 28.78 371 SER A C 1
ATOM 2908 O O . SER A 1 371 ? -35.5 -23.203 34.562 1 28.78 371 SER A O 1
ATOM 2910 N N . CYS A 1 372 ? -34.375 -21.844 33.469 1 25.59 372 CYS A N 1
ATOM 2911 C CA . CYS A 1 372 ? -35.188 -22.094 32.281 1 25.59 372 CYS A CA 1
ATOM 2912 C C . CYS A 1 372 ? -35 -23.5 31.766 1 25.59 372 CYS A C 1
ATOM 2914 O O . CYS A 1 372 ? -34 -23.797 31.109 1 25.59 372 CYS A O 1
ATOM 2916 N N . LYS A 1 373 ? -35.406 -24.688 32.562 1 29.25 373 LYS A N 1
ATOM 2917 C CA . LYS A 1 373 ? -35.562 -26.109 32.25 1 29.25 373 LYS A CA 1
ATOM 2918 C C . LYS A 1 373 ? -36.094 -26.328 30.844 1 29.25 373 LYS A C 1
ATOM 2920 O O . LYS A 1 373 ? -35.594 -27.172 30.109 1 29.25 373 LYS A O 1
ATOM 2925 N N . SER A 1 374 ? -37.531 -26.359 30.75 1 27.94 374 SER A N 1
ATOM 2926 C CA . SER A 1 374 ? -38.344 -26.859 29.641 1 27.94 374 SER A CA 1
ATOM 2927 C C . SER A 1 374 ? -38.156 -26.016 28.391 1 27.94 374 SER A C 1
ATOM 2929 O O . SER A 1 374 ? -38.938 -26.125 27.438 1 27.94 374 SER A O 1
ATOM 2931 N N . CYS A 1 375 ? -37.5 -24.938 28.484 1 24.53 375 CYS A N 1
ATOM 2932 C CA . CYS A 1 375 ? -37.594 -23.922 27.453 1 24.53 375 CYS A CA 1
ATOM 2933 C C . CYS A 1 375 ? -37.156 -24.469 26.094 1 24.53 375 CYS A C 1
ATOM 2935 O O . CYS A 1 375 ? -36.031 -24.953 25.938 1 24.53 375 CYS A O 1
ATOM 2937 N N . SER A 1 376 ? -38.156 -24.953 25.297 1 27.5 376 SER A N 1
ATOM 2938 C CA . SER A 1 376 ? -38.281 -25.375 23.906 1 27.5 376 SER A CA 1
ATOM 2939 C C . SER A 1 376 ? -37.438 -24.531 22.969 1 27.5 376 SER A C 1
ATOM 2941 O O . SER A 1 376 ? -37.688 -24.453 21.766 1 27.5 376 SER A O 1
ATOM 2943 N N . CYS A 1 377 ? -36.75 -23.609 23.453 1 28.08 377 CYS A N 1
ATOM 2944 C CA . CYS A 1 377 ? -35.875 -22.719 22.719 1 28.08 377 CYS A CA 1
ATOM 2945 C C . CYS A 1 377 ? -34.844 -23.516 21.906 1 28.08 377 CYS A C 1
ATOM 2947 O O . CYS A 1 377 ? -33.938 -22.938 21.297 1 28.08 377 CYS A O 1
ATOM 2949 N N . LEU A 1 378 ? -34.562 -24.75 22.219 1 27.19 378 LEU A N 1
ATOM 2950 C CA . LEU A 1 378 ? -33.812 -25.703 21.438 1 27.19 378 LEU A CA 1
ATOM 2951 C C . LEU A 1 378 ? -34.438 -25.891 20.062 1 27.19 378 LEU A C 1
ATOM 2953 O O . LEU A 1 378 ? -33.719 -26.219 19.094 1 27.19 378 LEU A O 1
ATOM 2957 N N . GLN A 1 379 ? -35.781 -26.297 20.016 1 27.95 379 GLN A N 1
ATOM 2958 C CA . GLN A 1 379 ? -36.406 -26.797 18.781 1 27.95 379 GLN A CA 1
ATOM 2959 C C . GLN A 1 379 ? -36.375 -25.734 17.688 1 27.95 379 GLN A C 1
ATOM 2961 O O . GLN A 1 379 ? -36.594 -26.047 16.516 1 27.95 379 GLN A O 1
ATOM 2966 N N . ARG A 1 380 ? -36.938 -24.562 18.047 1 27.2 380 ARG A N 1
ATOM 2967 C CA . ARG A 1 380 ? -37.125 -23.703 16.891 1 27.2 380 ARG A CA 1
ATOM 2968 C C . ARG A 1 380 ? -35.781 -23.391 16.25 1 27.2 380 ARG A C 1
ATOM 2970 O O . ARG A 1 380 ? -35.344 -22.234 16.172 1 27.2 380 ARG A O 1
ATOM 2977 N N . PHE A 1 381 ? -34.656 -23.953 16.703 1 29.27 381 PHE A N 1
ATOM 2978 C CA . PHE A 1 381 ? -33.562 -24 15.727 1 29.27 381 PHE A CA 1
ATOM 2979 C C . PHE A 1 381 ? -34.062 -24.578 14.398 1 29.27 381 PHE A C 1
ATOM 2981 O O . PHE A 1 381 ? -33.875 -25.766 14.141 1 29.27 381 PHE A O 1
ATOM 2988 N N . SER A 1 382 ? -35.281 -24.562 14.109 1 30.56 382 SER A N 1
ATOM 2989 C CA . SER A 1 382 ? -35.688 -24.953 12.766 1 30.56 382 SER A CA 1
ATOM 2990 C C . SER A 1 382 ? -34.562 -24.766 11.758 1 30.56 382 SER A C 1
ATOM 2992 O O . SER A 1 382 ? -33.625 -23.984 12 1 30.56 382 SER A O 1
ATOM 2994 N N . GLU A 1 383 ? -34.5 -25.594 10.727 1 33.44 383 GLU A N 1
ATOM 2995 C CA . GLU A 1 383 ? -33.625 -25.594 9.555 1 33.44 383 GLU A CA 1
ATOM 2996 C C . GLU A 1 383 ? -33.25 -24.172 9.133 1 33.44 383 GLU A C 1
ATOM 2998 O O . GLU A 1 383 ? -32.812 -23.953 8.008 1 33.44 383 GLU A O 1
ATOM 3003 N N . GLU A 1 384 ? -33.812 -23.203 9.641 1 34.88 384 GLU A N 1
ATOM 3004 C CA . GLU A 1 384 ? -33.812 -21.812 9.219 1 34.88 384 GLU A CA 1
ATOM 3005 C C . GLU A 1 384 ? -32.375 -21.25 9.133 1 34.88 384 GLU A C 1
ATOM 3007 O O . GLU A 1 384 ? -31.453 -21.797 9.734 1 34.88 384 GLU A O 1
ATOM 3012 N N . GLU A 1 385 ? -32.188 -20.047 8.438 1 38.31 385 GLU A N 1
ATOM 3013 C CA . GLU A 1 385 ? -31.062 -19.281 7.863 1 38.31 385 GLU A CA 1
ATOM 3014 C C . GLU A 1 385 ? -30 -19.016 8.914 1 38.31 385 GLU A C 1
ATOM 3016 O O . GLU A 1 385 ? -30.172 -18.156 9.773 1 38.31 385 GLU A O 1
ATOM 3021 N N . GLU A 1 386 ? -29.625 -19.766 9.844 1 48.09 386 GLU A N 1
ATOM 3022 C CA . GLU A 1 386 ? -28.344 -19.312 10.391 1 48.09 386 GLU A CA 1
ATOM 3023 C C . GLU A 1 386 ? -27.672 -18.297 9.469 1 48.09 386 GLU A C 1
ATOM 3025 O O . GLU A 1 386 ? -27.406 -18.578 8.305 1 48.09 386 GLU A O 1
ATOM 3030 N N . PRO A 1 387 ? -27.891 -17.031 9.625 1 59.38 387 PRO A N 1
ATOM 3031 C CA . PRO A 1 387 ? -27.688 -15.93 8.68 1 59.38 387 PRO A CA 1
ATOM 3032 C C . PRO A 1 387 ? -26.359 -16 7.945 1 59.38 387 PRO A C 1
ATOM 3034 O O . PRO A 1 387 ? -25.359 -16.438 8.531 1 59.38 387 PRO A O 1
ATOM 3037 N N . PHE A 1 388 ? -26.406 -16.438 6.723 1 69.75 388 PHE A N 1
ATOM 3038 C CA . PHE A 1 388 ? -25.328 -16.516 5.734 1 69.75 388 PHE A CA 1
ATOM 3039 C C . PHE A 1 388 ? -24.219 -15.531 6.082 1 69.75 388 PHE A C 1
ATOM 3041 O O . PHE A 1 388 ? -23.047 -15.805 5.828 1 69.75 388 PHE A O 1
ATOM 3048 N N . ASP A 1 389 ? -24.625 -14.594 6.93 1 74.56 389 ASP A N 1
ATOM 3049 C CA . ASP A 1 389 ? -23.625 -13.602 7.305 1 74.56 389 ASP A CA 1
ATOM 3050 C C . ASP A 1 389 ? -22.672 -14.156 8.367 1 74.56 389 ASP A C 1
ATOM 3052 O O . ASP A 1 389 ? -21.469 -13.875 8.336 1 74.56 389 ASP A O 1
ATOM 3056 N N . GLU A 1 390 ? -23.188 -14.953 9.234 1 76.19 390 GLU A N 1
ATOM 3057 C CA . GLU A 1 390 ? -22.344 -15.523 10.273 1 76.19 390 GLU A CA 1
ATOM 3058 C C . GLU A 1 390 ? -21.406 -16.578 9.695 1 76.19 390 GLU A C 1
ATOM 3060 O O . GLU A 1 390 ? -20.234 -16.672 10.102 1 76.19 390 GLU A O 1
ATOM 3065 N N . LEU A 1 391 ? -21.984 -17.375 8.836 1 78 391 LEU A N 1
ATOM 3066 C CA . LEU A 1 391 ? -21.156 -18.375 8.156 1 78 391 LEU A CA 1
ATOM 3067 C C . LEU A 1 391 ? -19.953 -17.719 7.477 1 78 391 LEU A C 1
ATOM 3069 O O . LEU A 1 391 ? -18.828 -18.172 7.633 1 78 391 LEU A O 1
ATOM 3073 N N . LEU A 1 392 ? -20.234 -16.594 6.832 1 82.44 392 LEU A N 1
ATOM 3074 C CA . LEU A 1 392 ? -19.172 -15.891 6.102 1 82.44 392 LEU A CA 1
ATOM 3075 C C . LEU A 1 392 ? -18.156 -15.297 7.062 1 82.44 392 LEU A C 1
ATOM 3077 O O . LEU A 1 392 ? -16.953 -15.352 6.805 1 82.44 392 LEU A O 1
ATOM 3081 N N . ASN A 1 393 ? -18.625 -14.867 8.172 1 80 393 ASN A N 1
ATOM 3082 C CA . ASN A 1 393 ? -17.75 -14.227 9.141 1 80 393 ASN A CA 1
ATOM 3083 C C . ASN A 1 393 ? -16.812 -15.227 9.805 1 80 393 ASN A C 1
ATOM 3085 O O . ASN A 1 393 ? -15.688 -14.875 10.188 1 80 393 ASN A O 1
ATOM 3089 N N . LEU A 1 394 ? -17.234 -16.469 9.82 1 81.06 394 LEU A N 1
ATOM 3090 C CA . LEU A 1 394 ? -16.453 -17.469 10.531 1 81.06 394 LEU A CA 1
ATOM 3091 C C . LEU A 1 394 ? -15.531 -18.219 9.562 1 81.06 394 LEU A C 1
ATOM 3093 O O . LEU A 1 394 ? -14.57 -18.875 9.992 1 81.06 394 LEU A O 1
ATOM 3097 N N . SER A 1 395 ? -15.828 -18.109 8.328 1 86.56 395 SER A N 1
ATOM 3098 C CA . SER A 1 395 ? -15.086 -18.953 7.406 1 86.56 395 SER A CA 1
ATOM 3099 C C . SER A 1 395 ? -14.195 -18.125 6.488 1 86.56 395 SER A C 1
ATOM 3101 O O . SER A 1 395 ? -13.266 -18.656 5.867 1 86.56 395 SER A O 1
ATOM 3103 N N . LEU A 1 396 ? -14.5 -16.781 6.457 1 88.44 396 LEU A N 1
ATOM 3104 C CA . LEU A 1 396 ? -13.781 -15.969 5.484 1 88.44 396 LEU A CA 1
ATOM 3105 C C . LEU A 1 396 ? -13.141 -14.758 6.152 1 88.44 396 LEU A C 1
ATOM 3107 O O . LEU A 1 396 ? -13.711 -14.18 7.078 1 88.44 396 LEU A O 1
ATOM 3111 N N . CYS A 1 397 ? -11.961 -14.43 5.691 1 84.31 397 CYS A N 1
ATOM 3112 C CA . CYS A 1 397 ? -11.336 -13.188 6.133 1 84.31 397 CYS A CA 1
ATOM 3113 C C . CYS A 1 397 ? -12.039 -11.984 5.527 1 84.31 397 CYS A C 1
ATOM 3115 O O . CYS A 1 397 ? -12.867 -12.125 4.629 1 84.31 397 CYS A O 1
ATOM 3117 N N . TYR A 1 398 ? -11.773 -10.805 5.992 1 81.69 398 TYR A N 1
ATOM 3118 C CA . TYR A 1 398 ? -12.43 -9.578 5.543 1 81.69 398 TYR A CA 1
ATOM 3119 C C . TYR A 1 398 ? -12.273 -9.391 4.039 1 81.69 398 TYR A C 1
ATOM 3121 O O . TYR A 1 398 ? -13.242 -9.109 3.336 1 81.69 398 TYR A O 1
ATOM 3129 N N . GLY A 1 399 ? -11.055 -9.586 3.543 1 83 399 GLY A N 1
ATOM 3130 C CA . GLY A 1 399 ? -10.797 -9.414 2.121 1 83 399 GLY A CA 1
ATOM 3131 C C . GLY A 1 399 ? -11.609 -10.344 1.25 1 83 399 GLY A C 1
ATOM 3132 O O . GLY A 1 399 ? -12.156 -9.93 0.228 1 83 399 GLY A O 1
ATOM 3133 N N . CYS A 1 400 ? -11.68 -11.539 1.668 1 88.44 400 CYS A N 1
ATOM 3134 C CA . CYS A 1 400 ? -12.414 -12.531 0.885 1 88.44 400 CYS A CA 1
ATOM 3135 C C . CYS A 1 400 ? -13.922 -12.297 0.988 1 88.44 400 CYS A C 1
ATOM 3137 O O . CYS A 1 400 ? -14.656 -12.555 0.037 1 88.44 400 CYS A O 1
ATOM 3139 N N . ARG A 1 401 ? -14.367 -11.789 2.061 1 87.31 401 ARG A N 1
ATOM 3140 C CA . ARG A 1 401 ? -15.773 -11.438 2.195 1 87.31 401 ARG A CA 1
ATOM 3141 C C . ARG A 1 401 ? -16.156 -10.312 1.238 1 87.31 401 ARG A C 1
ATOM 3143 O O . ARG A 1 401 ? -17.25 -10.312 0.669 1 87.31 401 ARG A O 1
ATOM 3150 N N . LEU A 1 402 ? -15.188 -9.391 1.13 1 82.44 402 LEU A N 1
ATOM 3151 C CA . LEU A 1 402 ? -15.445 -8.266 0.23 1 82.44 402 LEU A CA 1
ATOM 3152 C C . LEU A 1 402 ? -15.594 -8.75 -1.209 1 82.44 402 LEU A C 1
ATOM 3154 O O . LEU A 1 402 ? -16.422 -8.227 -1.962 1 82.44 402 LEU A O 1
ATOM 3158 N N . VAL A 1 403 ? -14.883 -9.703 -1.515 1 82.69 403 VAL A N 1
ATOM 3159 C CA . VAL A 1 403 ? -14.945 -10.266 -2.859 1 82.69 403 VAL A CA 1
ATOM 3160 C C . VAL A 1 403 ? -16.297 -10.953 -3.066 1 82.69 403 VAL A C 1
ATOM 3162 O O . VAL A 1 403 ? -16.906 -10.828 -4.129 1 82.69 403 VAL A O 1
ATOM 3165 N N . LEU A 1 404 ? -16.719 -11.648 -2.061 1 86.56 404 LEU A N 1
ATOM 3166 C CA . LEU A 1 404 ? -17.969 -12.391 -2.176 1 86.56 404 LEU A CA 1
ATOM 3167 C C . LEU A 1 404 ? -19.172 -11.445 -2.225 1 86.56 404 LEU A C 1
ATOM 3169 O O . LEU A 1 404 ? -20.234 -11.82 -2.697 1 86.56 404 LEU A O 1
ATOM 3173 N N . LYS A 1 405 ? -18.922 -10.25 -1.681 1 83.12 405 LYS A N 1
ATOM 3174 C CA . LYS A 1 405 ? -20 -9.266 -1.73 1 83.12 405 LYS A CA 1
ATOM 3175 C C . LYS A 1 405 ? -20.328 -8.883 -3.17 1 83.12 405 LYS A C 1
ATOM 3177 O O . LYS A 1 405 ? -21.406 -8.367 -3.451 1 83.12 405 LYS A O 1
ATOM 3182 N N . ASP A 1 406 ? -19.375 -9.102 -3.99 1 86.12 406 ASP A N 1
ATOM 3183 C CA . ASP A 1 406 ? -19.562 -8.805 -5.406 1 86.12 406 ASP A CA 1
ATOM 3184 C C . ASP A 1 406 ? -20.531 -9.789 -6.051 1 86.12 406 ASP A C 1
ATOM 3186 O O . ASP A 1 406 ? -20.984 -9.57 -7.176 1 86.12 406 ASP A O 1
ATOM 3190 N N . CYS A 1 407 ? -20.812 -10.836 -5.305 1 84.94 407 CYS A N 1
ATOM 3191 C CA . CYS A 1 407 ? -21.781 -11.805 -5.797 1 84.94 407 CYS A CA 1
ATOM 3192 C C . CYS A 1 407 ? -23.203 -11.336 -5.535 1 84.94 407 CYS A C 1
ATOM 3194 O O . CYS A 1 407 ? -23.469 -10.656 -4.539 1 84.94 407 CYS A O 1
ATOM 3196 N N . GLU A 1 408 ? -24.094 -11.422 -6.453 1 76.81 408 GLU A N 1
ATOM 3197 C CA . GLU A 1 408 ? -25.484 -11.016 -6.27 1 76.81 408 GLU A CA 1
ATOM 3198 C C . GLU A 1 408 ? -26.109 -11.695 -5.055 1 76.81 408 GLU A C 1
ATOM 3200 O O . GLU A 1 408 ? -26.766 -11.055 -4.246 1 76.81 408 GLU A O 1
ATOM 3205 N N . SER A 1 409 ? -25.859 -13.062 -4.961 1 80.62 409 SER A N 1
ATOM 3206 C CA . SER A 1 409 ? -26.344 -13.836 -3.822 1 80.62 409 SER A CA 1
ATOM 3207 C C . SER A 1 409 ? -25.375 -14.969 -3.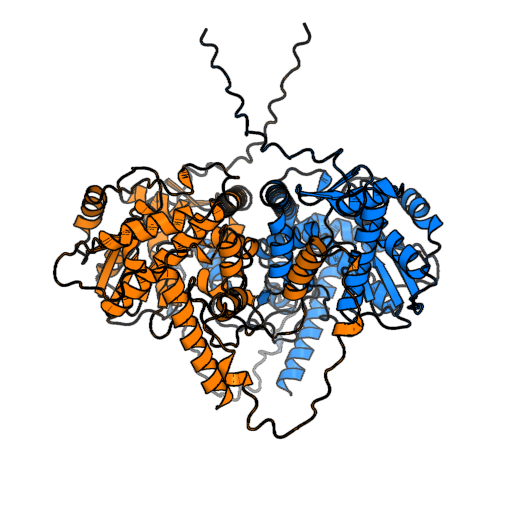48 1 80.62 409 SER A C 1
ATOM 3209 O O . SER A 1 409 ? -25.109 -15.836 -4.312 1 80.62 409 SER A O 1
ATOM 3211 N N . VAL A 1 410 ? -24.906 -14.93 -2.305 1 80.69 410 VAL A N 1
ATOM 3212 C CA . VAL A 1 410 ? -23.969 -15.961 -1.861 1 80.69 410 VAL A CA 1
ATOM 3213 C C . VAL A 1 410 ? -24.672 -17.312 -1.855 1 80.69 410 VAL A C 1
ATOM 3215 O O . VAL A 1 410 ? -24.031 -18.344 -2.094 1 80.69 410 VAL A O 1
ATOM 3218 N N . GLN A 1 411 ? -25.938 -17.25 -1.688 1 78.25 411 GLN A N 1
ATOM 3219 C CA . GLN A 1 411 ? -26.719 -18.484 -1.658 1 78.25 411 GLN A CA 1
ATOM 3220 C C . GLN A 1 411 ? -26.797 -19.125 -3.045 1 78.25 411 GLN A C 1
ATOM 3222 O O . GLN A 1 411 ? -27.094 -20.312 -3.176 1 78.25 411 GLN A O 1
ATOM 3227 N N . ALA A 1 412 ? -26.5 -18.281 -3.99 1 79.69 412 ALA A N 1
ATOM 3228 C CA . ALA A 1 412 ? -26.594 -18.75 -5.367 1 79.69 412 ALA A CA 1
ATOM 3229 C C . ALA A 1 412 ? -25.281 -19.375 -5.824 1 79.69 412 ALA A C 1
ATOM 3231 O O . ALA A 1 412 ? -25.172 -19.859 -6.953 1 79.69 412 ALA A O 1
ATOM 3232 N N . LEU A 1 413 ? -24.359 -19.406 -4.922 1 85.62 413 LEU A N 1
ATOM 3233 C CA . LEU A 1 413 ? -23.094 -20.031 -5.262 1 85.62 413 LEU A CA 1
ATOM 3234 C C . LEU A 1 413 ? -23.234 -21.547 -5.336 1 85.62 413 LEU A C 1
ATOM 3236 O O . LEU A 1 413 ? -24.156 -22.109 -4.75 1 85.62 413 LEU A O 1
ATOM 3240 N N . PRO A 1 414 ? -22.359 -22.203 -6.129 1 84.44 414 PRO A N 1
ATOM 3241 C CA . PRO A 1 414 ? -22.453 -23.672 -6.238 1 84.44 414 PRO A CA 1
ATOM 3242 C C . PRO A 1 414 ? -22.453 -24.359 -4.879 1 84.44 414 PRO A C 1
ATOM 3244 O O . PRO A 1 414 ? -21.734 -23.938 -3.965 1 84.44 414 PRO A O 1
ATOM 3247 N N . LYS A 1 415 ? -23.234 -25.375 -4.773 1 84.88 415 LYS A N 1
ATOM 3248 C CA . LYS A 1 415 ? -23.391 -26.109 -3.521 1 84.88 415 LYS A CA 1
ATOM 3249 C C . LYS A 1 415 ? -22.062 -26.609 -3 1 84.88 415 LYS A C 1
ATOM 3251 O O . LYS A 1 415 ? -21.828 -26.625 -1.79 1 84.88 415 LYS A O 1
ATOM 3256 N N . ALA A 1 416 ? -21.312 -27.016 -3.902 1 83.94 416 ALA A N 1
ATOM 3257 C CA . ALA A 1 416 ? -20.016 -27.531 -3.506 1 83.94 416 ALA A CA 1
ATOM 3258 C C . ALA A 1 416 ? -19.172 -26.453 -2.82 1 83.94 416 ALA A C 1
ATOM 3260 O O . ALA A 1 416 ? -18.438 -26.734 -1.872 1 83.94 416 ALA A O 1
ATOM 3261 N N . PHE A 1 417 ? -19.297 -25.266 -3.275 1 85.94 417 PHE A N 1
ATOM 3262 C CA . PHE A 1 417 ? -18.594 -24.141 -2.682 1 85.94 417 PHE A CA 1
ATOM 3263 C C . PHE A 1 417 ? -19.109 -23.859 -1.271 1 85.94 417 PHE A C 1
ATOM 3265 O O . PHE A 1 417 ? -18.312 -23.672 -0.346 1 85.94 417 PHE A O 1
ATOM 3272 N N . LEU A 1 418 ? -20.375 -23.859 -1.136 1 86.06 418 LEU A N 1
ATOM 3273 C CA . LEU A 1 418 ? -21 -23.625 0.16 1 86.06 418 LEU A CA 1
ATOM 3274 C C . LEU A 1 418 ? -20.641 -24.734 1.149 1 86.06 418 LEU A C 1
ATOM 3276 O O . LEU A 1 418 ? -20.484 -24.469 2.344 1 86.06 418 LEU A O 1
ATOM 3280 N N . ALA A 1 419 ? -20.547 -25.891 0.595 1 84.69 419 ALA A N 1
ATOM 3281 C CA . ALA A 1 419 ? -20.156 -27.016 1.442 1 84.69 419 ALA A CA 1
ATOM 3282 C C . ALA A 1 419 ? -18.75 -26.812 1.999 1 84.69 419 ALA A C 1
ATOM 3284 O O . ALA A 1 419 ? -18.5 -27.109 3.166 1 84.69 419 ALA A O 1
ATOM 3285 N N . ASN A 1 420 ? -17.891 -26.328 1.177 1 82.94 420 ASN A N 1
ATOM 3286 C CA . ASN A 1 420 ? -16.531 -26.031 1.624 1 82.94 420 ASN A CA 1
ATOM 3287 C C . ASN A 1 420 ? -16.516 -24.984 2.727 1 82.94 420 ASN A C 1
ATOM 3289 O O . ASN A 1 420 ? -15.742 -25.094 3.686 1 82.94 420 ASN A O 1
ATOM 3293 N N . LEU A 1 421 ? -17.312 -23.984 2.584 1 83.69 421 LEU A N 1
ATOM 3294 C CA . LEU A 1 421 ? -17.422 -22.922 3.588 1 83.69 421 LEU A CA 1
ATOM 3295 C C . LEU A 1 421 ? -17.891 -23.484 4.922 1 83.69 421 LEU A C 1
ATOM 3297 O O . LEU A 1 421 ? -17.344 -23.156 5.977 1 83.69 421 LEU A O 1
ATOM 3301 N N . ARG A 1 422 ? -18.891 -24.375 4.832 1 83.06 422 ARG A N 1
ATOM 3302 C CA . ARG A 1 422 ? -19.453 -24.969 6.039 1 83.06 422 ARG A CA 1
ATOM 3303 C C . ARG A 1 422 ? -18.438 -25.859 6.734 1 83.06 422 ARG A C 1
ATOM 3305 O O . ARG A 1 422 ? -18.328 -25.859 7.965 1 83.06 422 ARG A O 1
ATOM 3312 N N . GLU A 1 423 ? -17.781 -26.578 5.93 1 82.94 423 GLU A N 1
ATOM 3313 C CA . GLU A 1 423 ? -16.766 -27.453 6.492 1 82.94 423 GLU A CA 1
ATOM 3314 C C . GLU A 1 423 ? -15.68 -26.656 7.215 1 82.94 423 GLU A C 1
ATOM 3316 O O . GLU A 1 423 ? -15.258 -27.016 8.312 1 82.94 423 GLU A O 1
ATOM 3321 N N . LYS A 1 424 ? -15.305 -25.625 6.578 1 81.75 424 LYS A N 1
ATOM 3322 C CA . LYS A 1 424 ? -14.273 -24.797 7.188 1 81.75 424 LYS A CA 1
ATOM 3323 C C . LYS A 1 424 ? -14.781 -24.125 8.461 1 81.75 424 LYS A C 1
ATOM 3325 O O . LYS A 1 424 ? -14.031 -23.984 9.43 1 81.75 424 LYS A O 1
ATOM 3330 N N . THR A 1 425 ? -15.984 -23.703 8.453 1 79.25 425 THR A N 1
ATOM 3331 C CA . THR A 1 425 ? -16.594 -23.094 9.633 1 79.25 425 THR A CA 1
ATOM 3332 C C . THR A 1 425 ? -16.594 -24.078 10.805 1 79.25 425 THR A C 1
ATOM 3334 O O . THR A 1 425 ? -16.297 -23.688 11.938 1 79.25 425 THR A O 1
ATOM 3337 N N . GLN A 1 426 ? -16.891 -25.281 10.445 1 78.12 426 GLN A N 1
ATOM 3338 C CA . GLN A 1 426 ? -16.891 -26.312 11.477 1 78.12 426 GLN A CA 1
ATOM 3339 C C . GLN A 1 426 ? -15.492 -26.531 12.039 1 78.12 426 GLN A C 1
ATOM 3341 O O . GLN A 1 426 ? -15.32 -26.656 13.258 1 78.12 426 GLN A O 1
ATOM 3346 N N . LEU A 1 427 ? -14.578 -26.547 11.188 1 79.12 427 LEU A N 1
ATOM 3347 C CA . LEU A 1 427 ? -13.188 -26.734 11.609 1 79.12 427 LEU A CA 1
ATOM 3348 C C . LEU A 1 427 ? -12.727 -25.562 12.477 1 79.12 427 LEU A C 1
ATOM 3350 O O . LEU A 1 427 ? -12.07 -25.766 13.5 1 79.12 427 LEU A O 1
ATOM 3354 N N . ASN A 1 428 ? -13 -24.344 12.07 1 77.62 428 ASN A N 1
ATOM 3355 C CA . ASN A 1 428 ? -12.617 -23.156 12.812 1 77.62 428 ASN A CA 1
ATOM 3356 C C . ASN A 1 428 ? -13.297 -23.094 14.172 1 77.62 428 ASN A C 1
ATOM 3358 O O . ASN A 1 428 ? -12.711 -22.625 15.148 1 77.62 428 ASN A O 1
ATOM 3362 N N . ASN A 1 429 ? -14.5 -23.531 14.203 1 74.25 429 ASN A N 1
ATOM 3363 C CA . ASN A 1 429 ? -15.219 -23.594 15.469 1 74.25 429 ASN A CA 1
ATOM 3364 C C . ASN A 1 429 ? -14.57 -24.578 16.438 1 74.25 429 ASN A C 1
ATOM 3366 O O . ASN A 1 429 ? -14.477 -24.297 17.641 1 74.25 429 ASN A O 1
ATOM 3370 N N . VAL A 1 430 ? -14.227 -25.703 15.875 1 72.12 430 VAL A N 1
ATOM 3371 C CA . VAL A 1 430 ? -13.555 -26.703 16.703 1 72.12 430 VAL A CA 1
ATOM 3372 C C . VAL A 1 430 ? -12.258 -26.125 17.266 1 72.12 430 VAL A C 1
ATOM 3374 O O . VAL A 1 430 ? -11.945 -26.328 18.438 1 72.12 430 VAL A O 1
ATOM 3377 N N . HIS A 1 431 ? -11.586 -25.438 16.5 1 69.56 431 HIS A N 1
ATOM 3378 C CA . HIS A 1 431 ? -10.344 -24.812 16.938 1 69.56 431 HIS A CA 1
ATOM 3379 C C . HIS A 1 431 ? -10.594 -23.797 18.047 1 69.56 431 HIS A C 1
ATOM 3381 O O . HIS A 1 431 ? -9.836 -23.719 19.016 1 69.56 431 HIS A O 1
ATOM 3387 N N . ASN A 1 432 ? -11.539 -23.016 17.875 1 65.69 432 ASN A N 1
ATOM 3388 C CA . ASN A 1 432 ? -11.898 -22.031 18.875 1 65.69 432 ASN A CA 1
ATOM 3389 C C . ASN A 1 432 ? -12.281 -22.688 20.203 1 65.69 432 ASN A C 1
ATOM 3391 O O . ASN A 1 432 ? -11.945 -22.172 21.281 1 65.69 432 ASN A O 1
ATOM 3395 N N . GLU A 1 433 ? -13.023 -23.797 20.016 1 61.97 433 GLU A N 1
ATOM 3396 C CA . GLU A 1 433 ? -13.438 -24.531 21.203 1 61.97 433 GLU A CA 1
ATOM 3397 C C . GLU A 1 433 ? -12.234 -25.141 21.922 1 61.97 433 GLU A C 1
ATOM 3399 O O . GLU A 1 433 ? -12.188 -25.156 23.156 1 61.97 433 GLU A O 1
ATOM 3404 N N . ILE A 1 434 ? -11.383 -25.656 21.172 1 57.66 434 ILE A N 1
ATOM 3405 C CA . ILE A 1 434 ? -10.188 -26.266 21.75 1 57.66 434 ILE A CA 1
ATOM 3406 C C . ILE A 1 434 ? -9.359 -25.188 22.453 1 57.66 434 ILE A C 1
ATOM 3408 O O . ILE A 1 434 ? -8.852 -25.406 23.547 1 57.66 434 ILE A O 1
ATOM 3412 N N . LYS A 1 435 ? -9.258 -24.094 21.891 1 58.38 435 LYS A N 1
ATOM 3413 C CA . LYS A 1 435 ? -8.508 -23 22.484 1 58.38 435 LYS A CA 1
ATOM 3414 C C . LYS A 1 435 ? -9.164 -22.516 23.781 1 58.38 435 LYS A C 1
ATOM 3416 O O . LYS A 1 435 ? -8.469 -22.188 24.734 1 58.38 435 LYS A O 1
ATOM 3421 N N . ALA A 1 436 ? -10.445 -22.484 23.734 1 51.66 436 ALA A N 1
ATOM 3422 C CA . ALA A 1 436 ? -11.172 -22.078 24.938 1 51.66 436 ALA A CA 1
ATOM 3423 C C . ALA A 1 436 ? -10.945 -23.078 26.062 1 51.66 436 ALA A C 1
ATOM 3425 O O . ALA A 1 436 ? -11.016 -22.719 27.234 1 51.66 436 ALA A O 1
ATOM 3426 N N . PHE A 1 437 ? -10.648 -24.266 25.578 1 49.06 437 PHE A N 1
ATOM 3427 C CA . PHE A 1 437 ? -10.406 -25.297 26.562 1 49.06 437 PHE A CA 1
ATOM 3428 C C . PHE A 1 437 ? -8.953 -25.297 27.016 1 49.06 437 PHE A C 1
ATOM 3430 O O . PHE A 1 437 ? -8.641 -25.703 28.141 1 49.06 437 PHE A O 1
ATOM 3437 N N . LEU A 1 438 ? -8.141 -24.812 26.281 1 43.75 438 LEU A N 1
ATOM 3438 C CA . LEU A 1 438 ? -6.742 -24.766 26.688 1 43.75 438 LEU A CA 1
ATOM 3439 C C . LEU A 1 438 ? -6.434 -23.484 27.469 1 43.75 438 LEU A C 1
ATOM 3441 O O . LEU A 1 438 ? -5.625 -23.5 28.391 1 43.75 438 LEU A O 1
ATOM 3445 N N . MET B 1 1 ? -2.492 10.508 -50.219 1 17.67 1 MET B N 1
ATOM 3446 C CA . MET B 1 1 ? -3.354 11.406 -49.469 1 17.67 1 MET B CA 1
ATOM 3447 C C . MET B 1 1 ? -3.922 10.703 -48.219 1 17.67 1 MET B C 1
ATOM 3449 O O . MET B 1 1 ? -4.902 11.164 -47.656 1 17.67 1 MET B O 1
ATOM 3453 N N . CYS B 1 2 ? -3.342 9.742 -47.625 1 21.56 2 CYS B N 1
ATOM 3454 C CA . CYS B 1 2 ? -3.959 8.648 -46.875 1 21.56 2 CYS B CA 1
ATOM 3455 C C . CYS B 1 2 ? -4.387 9.117 -45.5 1 21.56 2 CYS B C 1
ATOM 3457 O O . CYS B 1 2 ? -3.557 9.578 -44.719 1 21.56 2 CYS B O 1
ATOM 3459 N N . SER B 1 3 ? -5.598 9.641 -45.281 1 19.45 3 SER B N 1
ATOM 3460 C CA . SER B 1 3 ? -6.367 10.281 -44.219 1 19.45 3 SER B CA 1
ATOM 3461 C C . SER B 1 3 ? -6.426 9.406 -42.969 1 19.45 3 SER B C 1
ATOM 3463 O O . SER B 1 3 ? -7.117 8.391 -42.938 1 19.45 3 SER B O 1
ATOM 3465 N N . ARG B 1 4 ? -5.316 9.031 -42.344 1 24.45 4 ARG B N 1
ATOM 3466 C CA . ARG B 1 4 ? -5.25 8.016 -41.312 1 24.45 4 ARG B CA 1
ATOM 3467 C C . ARG B 1 4 ? -6.121 8.414 -40.125 1 24.45 4 ARG B C 1
ATOM 3469 O O . ARG B 1 4 ? -5.953 9.492 -39.531 1 24.45 4 ARG B O 1
ATOM 3476 N N . ASN B 1 5 ? -7.348 7.953 -40.062 1 22.3 5 ASN B N 1
ATOM 3477 C CA . ASN B 1 5 ? -8.516 8.125 -39.188 1 22.3 5 ASN B CA 1
ATOM 3478 C C . ASN B 1 5 ? -8.18 7.887 -37.719 1 22.3 5 ASN B C 1
ATOM 3480 O O . ASN B 1 5 ? -7.719 6.805 -37.344 1 22.3 5 ASN B O 1
ATOM 3484 N N . SER B 1 6 ? -7.672 8.844 -37 1 25.56 6 SER B N 1
ATOM 3485 C CA . SER B 1 6 ? -7.23 9.016 -35.594 1 25.56 6 SER B CA 1
ATOM 3486 C C . SER B 1 6 ? -8.289 8.523 -34.625 1 25.56 6 SER B C 1
ATOM 3488 O O . SER B 1 6 ? -9.32 9.18 -34.438 1 25.56 6 SER B O 1
ATOM 3490 N N . SER B 1 7 ? -8.648 7.246 -34.656 1 24.23 7 SER B N 1
ATOM 3491 C CA . SER B 1 7 ? -9.727 6.695 -33.875 1 24.23 7 SER B CA 1
ATOM 3492 C C . SER B 1 7 ? -9.562 7.047 -32.406 1 24.23 7 SER B C 1
ATOM 3494 O O . SER B 1 7 ? -8.5 6.812 -31.812 1 24.23 7 SER B O 1
ATOM 3496 N N . SER B 1 8 ? -10.141 8.133 -31.969 1 26.89 8 SER B N 1
ATOM 3497 C CA . SER B 1 8 ? -10.43 8.719 -30.672 1 26.89 8 SER B CA 1
ATOM 3498 C C . SER B 1 8 ? -10.805 7.648 -29.656 1 26.89 8 SER B C 1
ATOM 3500 O O . SER B 1 8 ? -11.766 6.906 -29.844 1 26.89 8 SER B O 1
ATOM 3502 N N . ASP B 1 9 ? -9.859 6.988 -29.141 1 26.92 9 ASP B N 1
ATOM 3503 C CA . ASP B 1 9 ? -10.086 5.922 -28.156 1 26.92 9 ASP B CA 1
ATOM 3504 C C . ASP B 1 9 ? -11.117 6.336 -27.109 1 26.92 9 ASP B C 1
ATOM 3506 O O . ASP B 1 9 ? -10.859 7.23 -26.312 1 26.92 9 ASP B O 1
ATOM 3510 N N . ILE B 1 10 ? -12.398 6.402 -27.469 1 26.83 10 ILE B N 1
ATOM 3511 C CA . ILE B 1 10 ? -13.617 6.617 -26.703 1 26.83 10 ILE B CA 1
ATOM 3512 C C . ILE B 1 10 ? -13.625 5.711 -25.469 1 26.83 10 ILE B C 1
ATOM 3514 O O . ILE B 1 10 ? -13.695 4.484 -25.594 1 26.83 10 ILE B O 1
ATOM 3518 N N . VAL B 1 11 ? -12.844 6.012 -24.547 1 30.19 11 VAL B N 1
ATOM 3519 C CA . VAL B 1 11 ? -13.117 5.324 -23.281 1 30.19 11 VAL B CA 1
ATOM 3520 C C . VAL B 1 11 ? -14.617 5.367 -22.984 1 30.19 11 VAL B C 1
ATOM 3522 O O . VAL B 1 11 ? -15.234 6.434 -23.031 1 30.19 11 VAL B O 1
ATOM 3525 N N . PRO B 1 12 ? -15.297 4.363 -23.188 1 28.94 12 PRO B N 1
ATOM 3526 C CA . PRO B 1 12 ? -16.734 4.473 -22.906 1 28.94 12 PRO B CA 1
ATOM 3527 C C . PRO B 1 12 ? -17.031 5.109 -21.547 1 28.94 12 PRO B C 1
ATOM 3529 O O . PRO B 1 12 ? -16.281 4.895 -20.594 1 28.94 12 PRO B O 1
ATOM 3532 N N . GLU B 1 13 ? -17.516 6.273 -21.484 1 29.59 13 GLU B N 1
ATOM 3533 C CA . GLU B 1 13 ? -18.109 7.016 -20.375 1 29.59 13 GLU B CA 1
ATOM 3534 C C . GLU B 1 13 ? -18.953 6.102 -19.484 1 29.59 13 GLU B C 1
ATOM 3536 O O . GLU B 1 13 ? -19.938 5.52 -19.953 1 29.59 13 GLU B O 1
ATOM 3541 N N . VAL B 1 14 ? -18.359 5.23 -18.734 1 33.72 14 VAL B N 1
ATOM 3542 C CA . VAL B 1 14 ? -19.328 4.648 -17.812 1 33.72 14 VAL B CA 1
ATOM 3543 C C . VAL B 1 14 ? -20.375 5.695 -17.438 1 33.72 14 VAL B C 1
ATOM 3545 O O . VAL B 1 14 ? -20.031 6.816 -17.062 1 33.72 14 VAL B O 1
ATOM 3548 N N . GLN B 1 15 ? -21.453 5.684 -17.906 1 35.38 15 GLN B N 1
ATOM 3549 C CA . GLN B 1 15 ? -22.594 6.562 -17.688 1 35.38 15 GLN B CA 1
ATOM 3550 C C . GLN B 1 15 ? -22.781 6.859 -16.188 1 35.38 15 GLN B C 1
ATOM 3552 O O . GLN B 1 15 ? -23.062 5.953 -15.406 1 35.38 15 GLN B O 1
ATOM 3557 N N . GLN B 1 16 ? -21.859 7.633 -15.531 1 43.03 16 GLN B N 1
ATOM 3558 C CA . GLN B 1 16 ? -22.172 8.18 -14.219 1 43.03 16 GLN B CA 1
ATOM 3559 C C . GLN B 1 16 ? -23.656 8.523 -14.109 1 43.03 16 GLN B C 1
ATOM 3561 O O . GLN B 1 16 ? -24.188 9.273 -14.93 1 43.03 16 GLN B O 1
ATOM 3566 N N . LEU B 1 17 ? -24.453 7.668 -13.695 1 45.62 17 LEU B N 1
ATOM 3567 C CA . LEU B 1 17 ? -25.844 8.07 -13.492 1 45.62 17 LEU B CA 1
ATOM 3568 C C . LEU B 1 17 ? -25.922 9.477 -12.891 1 45.62 17 LEU B C 1
ATOM 3570 O O . LEU B 1 17 ? -25.312 9.742 -11.844 1 45.62 17 LEU B O 1
ATOM 3574 N N . ASN B 1 18 ? -25.891 10.523 -13.695 1 50.84 18 ASN B N 1
ATOM 3575 C CA . ASN B 1 18 ? -26.219 11.875 -13.25 1 50.84 18 ASN B CA 1
ATOM 3576 C C . ASN B 1 18 ? -27.453 11.898 -12.367 1 50.84 18 ASN B C 1
ATOM 3578 O O . ASN B 1 18 ? -28.578 11.914 -12.875 1 50.84 18 ASN B O 1
ATOM 3582 N N . LEU B 1 19 ? -27.359 11.297 -11.273 1 59.12 19 LEU B N 1
ATOM 3583 C CA . LEU B 1 19 ? -28.5 11.281 -10.359 1 59.12 19 LEU B CA 1
ATOM 3584 C C . LEU B 1 19 ? -28.781 12.68 -9.82 1 59.12 19 LEU B C 1
ATOM 3586 O O . LEU B 1 19 ? -29.531 12.836 -8.859 1 59.12 19 LEU B O 1
ATOM 3590 N N . ILE B 1 20 ? -28.188 13.703 -10.492 1 61.78 20 ILE B N 1
ATOM 3591 C CA . ILE B 1 20 ? -28.562 15.078 -10.164 1 61.78 20 ILE B CA 1
ATOM 3592 C C . ILE B 1 20 ? -29.969 15.359 -10.672 1 61.78 20 ILE B C 1
ATOM 3594 O O . ILE B 1 20 ? -30.297 15.062 -11.828 1 61.78 20 ILE B O 1
ATOM 3598 N N . GLY B 1 21 ? -30.922 15.617 -9.75 1 64.44 21 GLY B N 1
ATOM 3599 C CA . GLY B 1 21 ? -32.312 15.875 -10.07 1 64.44 21 GLY B CA 1
ATOM 3600 C C . GLY B 1 21 ? -33.25 14.812 -9.539 1 64.44 21 GLY B C 1
ATOM 3601 O O . GLY B 1 21 ? -34.469 15.008 -9.523 1 64.44 21 GLY B O 1
ATOM 3602 N N . HIS B 1 22 ? -32.531 13.758 -9.039 1 73.12 22 HIS B N 1
ATOM 3603 C CA . HIS B 1 22 ? -33.344 12.75 -8.383 1 73.12 22 HIS B CA 1
ATOM 3604 C C . HIS B 1 22 ? -33.688 13.164 -6.965 1 73.12 22 HIS B C 1
ATOM 3606 O O . HIS B 1 22 ? -33.188 14.156 -6.449 1 73.12 22 HIS B O 1
ATOM 3612 N N . ASP B 1 23 ? -34.656 12.523 -6.426 1 81.69 23 ASP B N 1
ATOM 3613 C CA . ASP B 1 23 ? -35.094 12.859 -5.074 1 81.69 23 ASP B CA 1
ATOM 3614 C C . ASP B 1 23 ? -34 12.508 -4.047 1 81.69 23 ASP B C 1
ATOM 3616 O O . ASP B 1 23 ? -33.281 11.523 -4.211 1 81.69 23 ASP B O 1
ATOM 3620 N N . CYS B 1 24 ? -33.875 13.383 -3.195 1 85.94 24 CYS B N 1
ATOM 3621 C CA . CYS B 1 24 ? -32.969 13.164 -2.066 1 85.94 24 CYS B CA 1
ATOM 3622 C C . CYS B 1 24 ? -33.25 11.828 -1.391 1 85.94 24 CYS B C 1
ATOM 3624 O O . CYS B 1 24 ? -34.406 11.445 -1.231 1 85.94 24 CYS B O 1
ATOM 3626 N N . ARG B 1 25 ? -32.344 11.164 -1.103 1 82.56 25 ARG B N 1
ATOM 3627 C CA . ARG B 1 25 ? -32.438 9.852 -0.48 1 82.56 25 ARG B CA 1
ATOM 3628 C C . ARG B 1 25 ? -33.156 9.945 0.872 1 82.56 25 ARG B C 1
ATOM 3630 O O . ARG B 1 25 ? -33.781 8.984 1.315 1 82.56 25 ARG B O 1
ATOM 3637 N N . LYS B 1 26 ? -33.062 11.062 1.506 1 83.12 26 LYS B N 1
ATOM 3638 C CA . LYS B 1 26 ? -33.594 11.211 2.863 1 83.12 26 LYS B CA 1
ATOM 3639 C C . LYS B 1 26 ? -34.906 11.961 2.869 1 83.12 26 LYS B C 1
ATOM 3641 O O . LYS B 1 26 ? -35.75 11.773 3.768 1 83.12 26 LYS B O 1
ATOM 3646 N N . CYS B 1 27 ? -35.062 12.781 1.926 1 83.94 27 CYS B N 1
ATOM 3647 C CA . CYS B 1 27 ? -36.281 13.586 1.881 1 83.94 27 CYS B CA 1
ATOM 3648 C C . CYS B 1 27 ? -36.812 13.664 0.462 1 83.94 27 CYS B C 1
ATOM 3650 O O . CYS B 1 27 ? -36.375 12.93 -0.423 1 83.94 27 CYS B O 1
ATOM 3652 N N . ASN B 1 28 ? -37.812 14.477 0.237 1 82 28 ASN B N 1
ATOM 3653 C CA . ASN B 1 28 ? -38.469 14.523 -1.059 1 82 28 ASN B CA 1
ATOM 3654 C C . ASN B 1 28 ? -38.062 15.75 -1.859 1 82 28 ASN B C 1
ATOM 3656 O O . ASN B 1 28 ? -38.688 16.078 -2.871 1 82 28 ASN B O 1
ATOM 3660 N N . VAL B 1 29 ? -36.938 16.312 -1.434 1 82.69 29 VAL B N 1
ATOM 3661 C CA . VAL B 1 29 ? -36.438 17.484 -2.141 1 82.69 29 VAL B CA 1
ATOM 3662 C C . VAL B 1 29 ? -35.438 17.047 -3.215 1 82.69 29 VAL B C 1
ATOM 3664 O O . VAL B 1 29 ? -34.844 15.969 -3.127 1 82.69 29 VAL B O 1
ATOM 3667 N N . LYS B 1 30 ? -35.312 17.859 -4.203 1 83.56 30 LYS B N 1
ATOM 3668 C CA . LYS B 1 30 ? -34.406 17.547 -5.293 1 83.56 30 LYS B CA 1
ATOM 3669 C C . LYS B 1 30 ? -32.938 17.484 -4.801 1 83.56 30 LYS B C 1
ATOM 3671 O O . LYS B 1 30 ? -32.5 18.391 -4.086 1 83.56 30 LYS B O 1
ATOM 3676 N N . ALA B 1 31 ? -32.312 16.438 -5.25 1 84.31 31 ALA B N 1
ATOM 3677 C CA . ALA B 1 31 ? -30.953 16.219 -4.809 1 84.31 31 ALA B CA 1
ATOM 3678 C C . ALA B 1 31 ? -30 17.203 -5.473 1 84.31 31 ALA B C 1
ATOM 3680 O O . ALA B 1 31 ? -30.203 17.594 -6.625 1 84.31 31 ALA B O 1
ATOM 3681 N N . ARG B 1 32 ? -29 17.656 -4.77 1 80.69 32 ARG B N 1
ATOM 3682 C CA . ARG B 1 32 ? -28 18.594 -5.27 1 80.69 32 ARG B CA 1
ATOM 3683 C C . ARG B 1 32 ? -26.609 17.953 -5.281 1 80.69 32 ARG B C 1
ATOM 3685 O O . ARG B 1 32 ? -25.688 18.469 -5.926 1 80.69 32 ARG B O 1
ATOM 3692 N N . VAL B 1 33 ? -26.5 16.828 -4.586 1 81.62 33 VAL B N 1
ATOM 3693 C CA . VAL B 1 33 ? -25.203 16.156 -4.496 1 81.62 33 VAL B CA 1
ATOM 3694 C C . VAL B 1 33 ? -25.391 14.648 -4.621 1 81.62 33 VAL B C 1
ATOM 3696 O O . VAL B 1 33 ? -26.391 14.102 -4.137 1 81.62 33 VAL B O 1
ATOM 3699 N N . VAL B 1 34 ? -24.56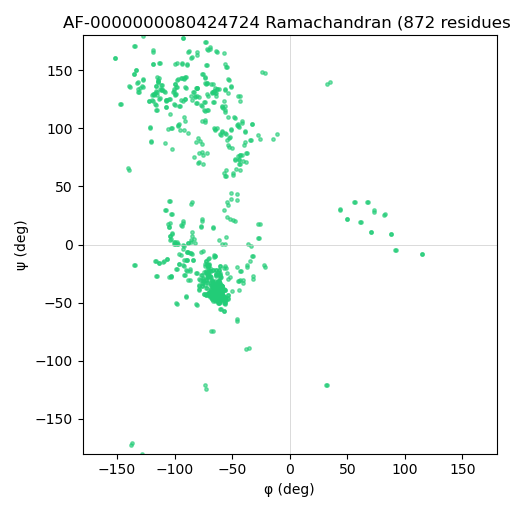2 14.078 -5.375 1 76.5 34 VAL B N 1
ATOM 3700 C CA . VAL B 1 34 ? -24.562 12.617 -5.461 1 76.5 34 VAL B CA 1
ATOM 3701 C C . VAL B 1 34 ? -23.234 12.078 -4.918 1 76.5 34 VAL B C 1
ATOM 3703 O O . VAL B 1 34 ? -22.172 12.383 -5.445 1 76.5 34 VAL B O 1
ATOM 3706 N N . LEU B 1 35 ? -23.328 11.312 -3.801 1 75.81 35 LEU B N 1
ATOM 3707 C CA . LEU B 1 35 ? -22.141 10.727 -3.182 1 75.81 35 LEU B CA 1
ATOM 3708 C C . LEU B 1 35 ? -21.906 9.305 -3.693 1 75.81 35 LEU B C 1
ATOM 3710 O O . LEU B 1 35 ? -22.859 8.547 -3.887 1 75.81 35 LEU B O 1
ATOM 3714 N N . GLN B 1 36 ? -20.578 8.93 -3.877 1 67.44 36 GLN B N 1
ATOM 3715 C CA . GLN B 1 36 ? -20.156 7.609 -4.332 1 67.44 36 GLN B CA 1
ATOM 3716 C C . GLN B 1 36 ? -20.922 7.188 -5.582 1 67.44 36 GLN B C 1
ATOM 3718 O O . GLN B 1 36 ? -21.266 6.012 -5.738 1 67.44 36 GLN B O 1
ATOM 3723 N N . THR B 1 37 ? -21.453 8.141 -6.289 1 62.16 37 THR B N 1
ATOM 3724 C CA . THR B 1 37 ? -22.141 7.977 -7.562 1 62.16 37 THR B CA 1
ATOM 3725 C C . THR B 1 37 ? -23.484 7.289 -7.359 1 62.16 37 THR B C 1
ATOM 3727 O O . THR B 1 37 ? -24.141 6.902 -8.328 1 62.16 37 THR B O 1
ATOM 3730 N N . LYS B 1 38 ? -23.906 7.152 -6.145 1 69.19 38 LYS B N 1
ATOM 3731 C CA . LYS B 1 38 ? -25.094 6.328 -5.93 1 69.19 38 LYS B CA 1
ATOM 3732 C C . LYS B 1 38 ? -26.078 7.016 -4.984 1 69.19 38 LYS B C 1
ATOM 3734 O O . LYS B 1 38 ? -27.281 6.723 -5.008 1 69.19 38 LYS B O 1
ATOM 3739 N N . PHE B 1 39 ? -25.594 8.008 -4.25 1 76.69 39 PHE B N 1
ATOM 3740 C CA . PHE B 1 39 ? -26.438 8.5 -3.16 1 76.69 39 PHE B CA 1
ATOM 3741 C C . PHE B 1 39 ? -26.734 9.984 -3.33 1 76.69 39 PHE B C 1
ATOM 3743 O O . PHE B 1 39 ? -25.922 10.828 -2.969 1 76.69 39 PHE B O 1
ATOM 3750 N N . PRO B 1 40 ? -27.953 10.266 -3.832 1 83.69 40 PRO B N 1
ATOM 3751 C CA . PRO B 1 40 ? -28.328 11.672 -3.998 1 83.69 40 PRO B CA 1
ATOM 3752 C C . PRO B 1 40 ? -28.797 12.32 -2.699 1 83.69 40 PRO B C 1
ATOM 3754 O O . PRO B 1 40 ? -29.531 11.688 -1.925 1 83.69 40 PRO B O 1
ATOM 3757 N N . TYR B 1 41 ? -28.375 13.477 -2.375 1 87.62 41 TYR B N 1
ATOM 3758 C CA . TYR B 1 41 ? -28.766 14.242 -1.202 1 87.62 41 TYR B CA 1
ATOM 3759 C C . TYR B 1 41 ? -29.109 15.68 -1.585 1 87.62 41 TYR B C 1
ATOM 3761 O O . TYR B 1 41 ? -28.5 16.25 -2.486 1 87.62 41 TYR B O 1
ATOM 3769 N N . CYS B 1 42 ? -30.172 16.156 -0.956 1 88.38 42 CYS B N 1
ATOM 3770 C CA . CYS B 1 42 ? -30.375 17.609 -1.019 1 88.38 42 CYS B CA 1
ATOM 3771 C C . CYS B 1 42 ? -29.359 18.328 -0.135 1 88.38 42 CYS B C 1
ATOM 3773 O O . CYS B 1 42 ? -28.609 17.688 0.603 1 88.38 42 CYS B O 1
ATOM 3775 N N . ARG B 1 43 ? -29.375 19.625 -0.196 1 90.31 43 ARG B N 1
ATOM 3776 C CA . ARG B 1 43 ? -28.406 20.438 0.542 1 90.31 43 ARG B CA 1
ATOM 3777 C C . ARG B 1 43 ? -28.531 20.203 2.043 1 90.31 43 ARG B C 1
ATOM 3779 O O . ARG B 1 43 ? -27.547 19.875 2.713 1 90.31 43 ARG B O 1
ATOM 3786 N N . GLU B 1 44 ? -29.688 20.281 2.576 1 91.19 44 GLU B N 1
ATOM 3787 C CA . GLU B 1 44 ? -29.922 20.203 4.016 1 91.19 44 GLU B CA 1
ATOM 3788 C C . GLU B 1 44 ? -29.609 18.812 4.547 1 91.19 44 GLU B C 1
ATOM 3790 O O . GLU B 1 44 ? -28.953 18.672 5.578 1 91.19 44 GLU B O 1
ATOM 3795 N N . CYS B 1 45 ? -30.047 17.859 3.832 1 91.12 45 CYS B N 1
ATOM 3796 C CA . CYS B 1 45 ? -29.812 16.484 4.262 1 91.12 45 CYS B CA 1
ATOM 3797 C C . CYS B 1 45 ? -28.344 16.125 4.203 1 91.12 45 CYS B C 1
ATOM 3799 O O . CYS B 1 45 ? -27.828 15.391 5.051 1 91.12 45 CYS B O 1
ATOM 3801 N N . PHE B 1 46 ? -27.625 16.656 3.203 1 92.5 46 PHE B N 1
ATOM 3802 C CA . PHE B 1 46 ? -26.188 16.422 3.086 1 92.5 46 PHE B CA 1
ATOM 3803 C C . PHE B 1 46 ? -25.438 17.031 4.258 1 92.5 46 PHE B C 1
ATOM 3805 O O . PHE B 1 46 ? -24.578 16.391 4.859 1 92.5 46 PHE B O 1
ATOM 3812 N N . LEU B 1 47 ? -25.828 18.281 4.52 1 93.69 47 LEU B N 1
ATOM 3813 C CA . LEU B 1 47 ? -25.125 18.984 5.594 1 93.69 47 LEU B CA 1
ATOM 3814 C C . LEU B 1 47 ? -25.344 18.281 6.93 1 93.69 47 LEU B C 1
ATOM 3816 O O . LEU B 1 47 ? -24.406 18.156 7.723 1 93.69 47 LEU B O 1
ATOM 3820 N N . GLU B 1 48 ? -26.484 17.781 7.145 1 91.12 48 GLU B N 1
ATOM 3821 C CA . GLU B 1 48 ? -26.766 17.031 8.375 1 91.12 48 GLU B CA 1
ATOM 3822 C C . GLU B 1 48 ? -25.969 15.727 8.422 1 91.12 48 GLU B C 1
ATOM 3824 O O . GLU B 1 48 ? -25.422 15.375 9.461 1 91.12 48 GLU B O 1
ATOM 3829 N N . TYR B 1 49 ? -26 15.141 7.27 1 90.44 49 TYR B N 1
ATOM 3830 C CA . TYR B 1 49 ? -25.25 13.891 7.145 1 90.44 49 TYR B CA 1
ATOM 3831 C C . TYR B 1 49 ? -23.766 14.109 7.418 1 90.44 49 TYR B C 1
ATOM 3833 O O . TYR B 1 49 ? -23.156 13.352 8.172 1 90.44 49 TYR B O 1
ATOM 3841 N N . PHE B 1 50 ? -23.219 15.102 6.855 1 93.62 50 PHE B N 1
ATOM 3842 C CA . PHE B 1 50 ? -21.797 15.391 6.945 1 93.62 50 PHE B CA 1
ATOM 3843 C C . PHE B 1 50 ? -21.406 15.789 8.367 1 93.62 50 PHE B C 1
ATOM 3845 O O . PHE B 1 50 ? -20.391 15.328 8.891 1 93.62 50 PHE B O 1
ATOM 3852 N N . LYS B 1 51 ? -22.219 16.578 9.023 1 92.38 51 LYS B N 1
ATOM 3853 C CA . LYS B 1 51 ? -21.984 16.984 10.406 1 92.38 51 LYS B CA 1
ATOM 3854 C C . LYS B 1 51 ? -22.062 15.789 11.352 1 92.38 51 LYS B C 1
ATOM 3856 O O . LYS B 1 51 ? -21.234 15.672 12.273 1 92.38 51 LYS B O 1
ATOM 3861 N N . HIS B 1 52 ? -22.969 14.953 11.094 1 89.5 52 HIS B N 1
ATOM 3862 C CA . HIS B 1 52 ? -23.109 13.75 11.898 1 89.5 52 HIS B CA 1
ATOM 3863 C C . HIS B 1 52 ? -21.891 12.844 11.75 1 89.5 52 HIS B C 1
ATOM 3865 O O . HIS B 1 52 ? -21.422 12.25 12.719 1 89.5 52 HIS B O 1
ATOM 3871 N N . LYS B 1 53 ? -21.547 12.711 10.547 1 90.81 53 LYS B N 1
ATOM 3872 C CA . LYS B 1 53 ? -20.359 11.898 10.266 1 90.81 53 LYS B CA 1
ATOM 3873 C C . LYS B 1 53 ? -19.141 12.422 11.023 1 90.81 53 LYS B C 1
ATOM 3875 O O . LYS B 1 53 ? -18.391 11.648 11.609 1 90.81 53 LYS B O 1
ATOM 3880 N N . PHE B 1 54 ? -18.922 13.719 11.008 1 91.31 54 PHE B N 1
ATOM 3881 C CA . PHE B 1 54 ? -17.828 14.367 11.719 1 91.31 54 PHE B CA 1
ATOM 3882 C C . PHE B 1 54 ? -17.922 14.094 13.219 1 91.31 54 PHE B C 1
ATOM 3884 O O . PHE B 1 54 ? -16.938 13.68 13.844 1 91.31 54 PHE B O 1
ATOM 3891 N N . ARG B 1 55 ? -19.047 14.234 13.773 1 86.69 55 ARG B N 1
ATOM 3892 C CA . ARG B 1 55 ? -19.266 14.055 15.203 1 86.69 55 ARG B CA 1
ATOM 3893 C C . ARG B 1 55 ? -19.078 12.594 15.602 1 86.69 55 ARG B C 1
ATOM 3895 O O . ARG B 1 55 ? -18.531 12.297 16.672 1 86.69 55 ARG B O 1
ATOM 3902 N N . SER B 1 56 ? -19.578 11.789 14.781 1 85.5 56 SER B N 1
ATOM 3903 C CA . SER B 1 56 ? -19.469 10.359 15.055 1 85.5 56 SER B CA 1
ATOM 3904 C C . SER B 1 56 ? -18.016 9.914 15.086 1 85.5 56 SER B C 1
ATOM 3906 O O . SER B 1 56 ? -17.641 9.07 15.906 1 85.5 56 SER B O 1
ATOM 3908 N N . THR B 1 57 ? -17.266 10.438 14.219 1 85.25 57 THR B N 1
ATOM 3909 C CA . THR B 1 57 ? -15.836 10.102 14.18 1 85.25 57 THR B CA 1
ATOM 3910 C C . THR B 1 57 ? -15.141 10.547 15.461 1 85.25 57 THR B C 1
ATOM 3912 O O . THR B 1 57 ? -14.336 9.805 16.016 1 85.25 57 THR B O 1
ATOM 3915 N N . LEU B 1 58 ? -15.422 11.703 15.938 1 82.88 58 LEU B N 1
ATOM 3916 C CA . LEU B 1 58 ? -14.805 12.242 17.141 1 82.88 58 LEU B CA 1
ATOM 3917 C C . LEU B 1 58 ? -15.32 11.508 18.375 1 82.88 58 LEU B C 1
ATOM 3919 O O . LEU B 1 58 ? -14.578 11.305 19.344 1 82.88 58 LEU B O 1
ATOM 3923 N N . GLY B 1 59 ? -16.578 11.078 18.344 1 77.25 59 GLY B N 1
ATOM 3924 C CA . GLY B 1 59 ? -17.203 10.43 19.484 1 77.25 59 GLY B CA 1
ATOM 3925 C C . GLY B 1 59 ? -16.797 8.977 19.641 1 77.25 59 GLY B C 1
ATOM 3926 O O . GLY B 1 59 ? -16.625 8.484 20.766 1 77.25 59 GLY B O 1
ATOM 3927 N N . LYS B 1 60 ? -16.656 8.266 18.594 1 70.06 60 LYS B N 1
ATOM 3928 C CA . LYS B 1 60 ? -16.344 6.84 18.578 1 70.06 60 LYS B CA 1
ATOM 3929 C C . LYS B 1 60 ? -15 6.574 19.266 1 70.06 60 LYS B C 1
ATOM 3931 O O . LYS B 1 60 ? -14.82 5.531 19.891 1 70.06 60 LYS B O 1
ATOM 3936 N N . SER B 1 61 ? -14.195 7.426 19.234 1 66 61 SER B N 1
ATOM 3937 C CA . SER B 1 61 ? -12.836 7.16 19.703 1 66 61 SER B CA 1
ATOM 3938 C C . SER B 1 61 ? -12.703 7.449 21.203 1 66 61 SER B C 1
ATOM 3940 O O . SER B 1 61 ? -11.734 7.023 21.828 1 66 61 SER B O 1
ATOM 3942 N N . LYS B 1 62 ? -13.648 7.957 21.812 1 73.88 62 LYS B N 1
ATOM 3943 C CA . LYS B 1 62 ? -13.602 8.328 23.234 1 73.88 62 LYS B CA 1
ATOM 3944 C C . LYS B 1 62 ? -12.289 9.016 23.578 1 73.88 62 LYS B C 1
ATOM 3946 O O . LYS B 1 62 ? -11.781 8.875 24.688 1 73.88 62 LYS B O 1
ATOM 3951 N N . ILE B 1 63 ? -11.82 9.648 22.609 1 78.75 63 ILE B N 1
ATOM 3952 C CA . ILE B 1 63 ? -10.516 10.258 22.812 1 78.75 63 ILE B CA 1
ATOM 3953 C C . ILE B 1 63 ? -10.688 11.672 23.375 1 78.75 63 ILE B C 1
ATOM 3955 O O . ILE B 1 63 ? -9.805 12.18 24.062 1 78.75 63 ILE B O 1
ATOM 3959 N N . MET B 1 64 ? -11.828 12.203 23.125 1 83.12 64 MET B N 1
ATOM 3960 C CA . MET B 1 64 ? -12.055 13.586 23.531 1 83.12 64 MET B CA 1
ATOM 3961 C C . MET B 1 64 ? -12.477 13.664 25 1 83.12 64 MET B C 1
ATOM 3963 O O . MET B 1 64 ? -13.32 12.883 25.453 1 83.12 64 MET B O 1
ATOM 3967 N N . LYS B 1 65 ? -11.812 14.531 25.672 1 83.25 65 LYS B N 1
ATOM 3968 C CA . LYS B 1 65 ? -12.141 14.773 27.078 1 83.25 65 LYS B CA 1
ATOM 3969 C C . LYS B 1 65 ? -12.578 16.219 27.297 1 83.25 65 LYS B C 1
ATOM 3971 O O . LYS B 1 65 ? -12.172 17.109 26.562 1 83.25 65 LYS B O 1
ATOM 3976 N N . HIS B 1 66 ? -13.344 16.266 28.391 1 83.81 66 HIS B N 1
ATOM 3977 C CA . HIS B 1 66 ? -13.781 17.609 28.766 1 83.81 66 HIS B CA 1
ATOM 3978 C C . HIS B 1 66 ? -12.594 18.484 29.156 1 83.81 66 HIS B C 1
ATOM 3980 O O . HIS B 1 66 ? -11.711 18.047 29.891 1 83.81 66 HIS B O 1
ATOM 3986 N N . GLY B 1 67 ? -12.586 19.625 28.562 1 86.25 67 GLY B N 1
ATOM 3987 C CA . GLY B 1 67 ? -11.539 20.578 28.906 1 86.25 67 GLY B CA 1
ATOM 3988 C C . GLY B 1 67 ? -10.281 20.406 28.062 1 86.25 67 GLY B C 1
ATOM 3989 O O . GLY B 1 67 ? -9.289 21.109 28.281 1 86.25 67 GLY B O 1
ATOM 3990 N N . ASP B 1 68 ? -10.375 19.641 27.141 1 89.88 68 ASP B N 1
ATOM 3991 C CA . ASP B 1 68 ? -9.219 19.422 26.281 1 89.88 68 ASP B CA 1
ATOM 3992 C C . ASP B 1 68 ? -8.797 20.719 25.578 1 89.88 68 ASP B C 1
ATOM 3994 O O . ASP B 1 68 ? -9.648 21.484 25.125 1 89.88 68 ASP B O 1
ATOM 3998 N N . LYS B 1 69 ? -7.5 20.938 25.625 1 94.44 69 LYS B N 1
ATOM 3999 C CA . LYS B 1 69 ? -6.906 21.969 24.781 1 94.44 69 LYS B CA 1
ATOM 4000 C C . LYS B 1 69 ? -6.453 21.375 23.438 1 94.44 69 LYS B C 1
ATOM 4002 O O . LYS B 1 69 ? -5.656 20.438 23.422 1 94.44 69 LYS B O 1
ATOM 4007 N N . ILE B 1 70 ? -6.969 22 22.375 1 95.06 70 ILE B N 1
ATOM 4008 C CA . ILE B 1 70 ? -6.742 21.406 21.062 1 95.06 70 ILE B CA 1
ATOM 4009 C C . ILE B 1 70 ? -5.977 22.391 20.172 1 95.06 70 ILE B C 1
ATOM 4011 O O . ILE B 1 70 ? -6.297 23.578 20.141 1 95.06 70 ILE B O 1
ATOM 4015 N N . LEU B 1 71 ? -4.914 21.906 19.594 1 96.94 71 LEU B N 1
ATOM 4016 C CA . LEU B 1 71 ? -4.211 22.656 18.547 1 96.94 71 LEU B CA 1
ATOM 4017 C C . LEU B 1 71 ? -4.676 22.234 17.156 1 96.94 71 LEU B C 1
ATOM 4019 O O . LEU B 1 71 ? -4.539 21.062 16.781 1 96.94 71 LEU B O 1
ATOM 4023 N N . VAL B 1 72 ? -5.242 23.156 16.375 1 97.56 72 VAL B N 1
ATOM 4024 C CA . VAL B 1 72 ? -5.719 22.875 15.031 1 97.56 72 VAL B CA 1
ATOM 4025 C C . VAL B 1 72 ? -4.691 23.344 14.008 1 97.56 72 VAL B C 1
ATOM 4027 O O . VAL B 1 72 ? -4.332 24.531 13.984 1 97.56 72 VAL B O 1
ATOM 4030 N N . CYS B 1 73 ? -4.223 22.375 13.234 1 96.44 73 CYS B N 1
ATOM 4031 C CA . CYS B 1 73 ? -3.354 22.734 12.117 1 96.44 73 CYS B CA 1
ATOM 4032 C C . CYS B 1 73 ? -4.16 23.312 10.961 1 96.44 73 CYS B C 1
ATOM 4034 O O . CYS B 1 73 ? -4.996 22.609 10.375 1 96.44 73 CYS B O 1
ATOM 4036 N N . PHE B 1 74 ? -3.848 24.562 10.617 1 95.56 74 PHE B N 1
ATOM 4037 C CA . PHE B 1 74 ? -4.625 25.234 9.586 1 95.56 74 PHE B CA 1
ATOM 4038 C C . PHE B 1 74 ? -3.725 25.688 8.438 1 95.56 74 PHE B C 1
ATOM 4040 O O . PHE B 1 74 ? -2.764 26.422 8.648 1 95.56 74 PHE B O 1
ATOM 4047 N N . SER B 1 75 ? -4.059 25.234 7.25 1 91.62 75 SER B N 1
ATOM 4048 C CA . SER B 1 75 ? -3.242 25.578 6.09 1 91.62 75 SER B CA 1
ATOM 4049 C C . SER B 1 75 ? -3.969 26.547 5.168 1 91.62 75 SER B C 1
ATOM 4051 O O . SER B 1 75 ? -3.355 27.156 4.289 1 91.62 75 SER B O 1
ATOM 4053 N N . GLY B 1 76 ? -5.258 26.734 5.332 1 91.56 76 GLY B N 1
ATOM 4054 C CA . GLY B 1 76 ? -6.059 27.531 4.422 1 91.56 76 GLY B CA 1
ATOM 4055 C C . GLY B 1 76 ? -6.691 26.734 3.307 1 91.56 76 GLY B C 1
ATOM 4056 O O . GLY B 1 76 ? -7.516 27.25 2.549 1 91.56 76 GLY B O 1
ATOM 4057 N N . SER B 1 77 ? -6.363 25.453 3.248 1 92.19 77 SER B N 1
ATOM 4058 C CA . SER B 1 77 ? -6.938 24.578 2.225 1 92.19 77 SER B CA 1
ATOM 4059 C C . SER B 1 77 ? -8.422 24.344 2.473 1 92.19 77 SER B C 1
ATOM 4061 O O . SER B 1 77 ? -8.938 24.688 3.537 1 92.19 77 SER B O 1
ATOM 4063 N N . ALA B 1 78 ? -9.062 23.75 1.497 1 94.31 78 ALA B N 1
ATOM 4064 C CA . ALA B 1 78 ? -10.492 23.453 1.62 1 94.31 78 ALA B CA 1
ATOM 4065 C C . ALA B 1 78 ? -10.758 22.562 2.824 1 94.31 78 ALA B C 1
ATOM 4067 O O . ALA B 1 78 ? -11.734 22.766 3.555 1 94.31 78 ALA B O 1
ATOM 4068 N N . SER B 1 79 ? -9.914 21.625 3.053 1 96.38 79 SER B N 1
ATOM 4069 C CA . SER B 1 79 ? -10.102 20.703 4.168 1 96.38 79 SER B CA 1
ATOM 4070 C C . SER B 1 79 ? -9.898 21.406 5.504 1 96.38 79 SER B C 1
ATOM 4072 O O . SER B 1 79 ? -10.633 21.156 6.461 1 96.38 79 SER B O 1
ATOM 4074 N N . SER B 1 80 ? -8.914 22.266 5.57 1 96.12 80 SER B N 1
ATOM 4075 C CA . SER B 1 80 ? -8.656 23 6.805 1 96.12 80 SER B CA 1
ATOM 4076 C C . SER B 1 80 ? -9.82 23.938 7.152 1 96.12 80 SER B C 1
ATOM 4078 O O . SER B 1 80 ? -10.211 24.031 8.312 1 96.12 80 SER B O 1
ATOM 4080 N N . VAL B 1 81 ? -10.297 24.578 6.137 1 96.69 81 VAL B N 1
ATOM 4081 C CA . VAL B 1 81 ? -11.422 25.484 6.344 1 96.69 81 VAL B CA 1
ATOM 4082 C C . VAL B 1 81 ? -12.656 24.703 6.773 1 96.69 81 VAL B C 1
ATOM 4084 O O . VAL B 1 81 ? -13.375 25.109 7.684 1 96.69 81 VAL B O 1
ATOM 4087 N N . CYS B 1 82 ? -12.852 23.562 6.129 1 97.69 82 CYS B N 1
ATOM 4088 C CA . CYS B 1 82 ? -13.953 22.688 6.496 1 97.69 82 CYS B CA 1
ATOM 4089 C C . CYS B 1 82 ? -13.852 22.25 7.957 1 97.69 82 CYS B C 1
ATOM 4091 O O . CYS B 1 82 ? -14.828 22.328 8.703 1 97.69 82 CYS B O 1
ATOM 4093 N N . LEU B 1 83 ? -12.688 21.891 8.375 1 97.62 83 LEU B N 1
ATOM 4094 C CA . LEU B 1 83 ? -12.461 21.391 9.734 1 97.62 83 LEU B CA 1
ATOM 4095 C C . LEU B 1 83 ? -12.758 22.469 10.766 1 97.62 83 LEU B C 1
ATOM 4097 O O . LEU B 1 83 ? -13.461 22.219 11.75 1 97.62 83 LEU B O 1
ATOM 4101 N N . ILE B 1 84 ? -12.25 23.703 10.578 1 96.69 84 ILE B N 1
ATOM 4102 C CA . ILE B 1 84 ? -12.43 24.766 11.555 1 96.69 84 ILE B CA 1
ATOM 4103 C C . ILE B 1 84 ? -13.906 25.141 11.641 1 96.69 84 ILE B C 1
ATOM 4105 O O . ILE B 1 84 ? -14.414 25.453 12.727 1 96.69 84 ILE B O 1
ATOM 4109 N N . ASP B 1 85 ? -14.594 25.109 10.508 1 96.88 85 ASP B N 1
ATOM 4110 C CA . ASP B 1 85 ? -16.016 25.422 10.5 1 96.88 85 ASP B CA 1
ATOM 4111 C C . ASP B 1 85 ? -16.812 24.359 11.266 1 96.88 85 ASP B C 1
ATOM 4113 O O . ASP B 1 85 ? -17.75 24.688 12.008 1 96.88 85 ASP B O 1
ATOM 4117 N N . LEU B 1 86 ? -16.5 23.109 11.055 1 95.5 86 LEU B N 1
ATOM 4118 C CA . LEU B 1 86 ? -17.156 22 11.75 1 95.5 86 LEU B CA 1
ATOM 4119 C C . LEU B 1 86 ? -16.922 22.094 13.25 1 95.5 86 LEU B C 1
ATOM 4121 O O . LEU B 1 86 ? -17.828 21.812 14.047 1 95.5 86 LEU B O 1
ATOM 4125 N N . ILE B 1 87 ? -15.68 22.438 13.617 1 93.5 87 ILE B N 1
ATOM 4126 C CA . ILE B 1 87 ? -15.344 22.578 15.031 1 93.5 87 ILE B CA 1
ATOM 4127 C C . ILE B 1 87 ? -16.203 23.672 15.656 1 93.5 87 ILE B C 1
ATOM 4129 O O . ILE B 1 87 ? -16.797 23.484 16.719 1 93.5 87 ILE B O 1
ATOM 4133 N N . ARG B 1 88 ? -16.297 24.797 14.992 1 92.69 88 ARG B N 1
ATOM 4134 C CA . ARG B 1 88 ? -17.109 25.906 15.492 1 92.69 88 ARG B CA 1
ATOM 4135 C C . ARG B 1 88 ? -18.578 25.5 15.609 1 92.69 88 ARG B C 1
ATOM 4137 O O . ARG B 1 88 ? -19.234 25.812 16.609 1 92.69 88 ARG B O 1
ATOM 4144 N N . ASP B 1 89 ? -19.047 24.844 14.562 1 90.5 89 ASP B N 1
ATOM 4145 C CA . ASP B 1 89 ? -20.438 24.375 14.555 1 90.5 89 ASP B CA 1
ATOM 4146 C C . ASP B 1 89 ? -20.703 23.422 15.711 1 90.5 89 ASP B C 1
ATOM 4148 O O . ASP B 1 89 ? -21.766 23.453 16.328 1 90.5 89 ASP B O 1
ATOM 4152 N N . SER B 1 90 ? -19.812 22.547 15.961 1 86.69 90 SER B N 1
ATOM 4153 C CA . SER B 1 90 ? -19.953 21.562 17.031 1 86.69 90 SER B CA 1
ATOM 4154 C C . SER B 1 90 ? -19.938 22.234 18.406 1 86.69 90 SER B C 1
ATOM 4156 O O . SER B 1 90 ? -20.578 21.766 19.344 1 86.69 90 SER B O 1
ATOM 4158 N N . MET B 1 91 ? -19.219 23.328 18.594 1 84.31 91 MET B N 1
ATOM 4159 C CA . MET B 1 91 ? -19.109 24.047 19.859 1 84.31 91 MET B CA 1
ATOM 4160 C C . MET B 1 91 ? -20.375 24.875 20.109 1 84.31 91 MET B C 1
ATOM 4162 O O . MET B 1 91 ? -20.734 25.125 21.266 1 84.31 91 MET B O 1
ATOM 4166 N N . ASN B 1 92 ? -21.047 25.25 19.094 1 80.06 92 ASN B N 1
ATOM 4167 C CA . ASN B 1 92 ? -22.234 26.078 19.219 1 80.06 92 ASN B CA 1
ATOM 4168 C C . ASN B 1 92 ? -23.5 25.25 19.391 1 80.06 92 ASN B C 1
ATOM 4170 O O . ASN B 1 92 ? -24.578 25.781 19.656 1 80.06 92 ASN B O 1
ATOM 4174 N N . ASP B 1 93 ? -23.422 24 19.141 1 70 93 ASP B N 1
ATOM 4175 C CA . ASP B 1 93 ? -24.594 23.156 19.266 1 70 93 ASP B CA 1
ATOM 4176 C C . ASP B 1 93 ? -25.078 23.078 20.719 1 70 93 ASP B C 1
ATOM 4178 O O . ASP B 1 93 ? -24.359 22.594 21.594 1 70 93 ASP B O 1
ATOM 4182 N N . ALA B 1 94 ? -26.203 23.891 21.188 1 56.47 94 ALA B N 1
ATOM 4183 C CA . ALA B 1 94 ? -26.859 24.094 22.484 1 56.47 94 ALA B CA 1
ATOM 4184 C C . ALA B 1 94 ? -27.328 22.781 23.062 1 56.47 94 ALA B C 1
ATOM 4186 O O . ALA B 1 94 ? -27.5 22.656 24.281 1 56.47 94 ALA B O 1
ATOM 4187 N N . ASN B 1 95 ? -27.828 21.875 22.328 1 52.66 95 ASN B N 1
ATOM 4188 C CA . ASN B 1 95 ? -28.5 20.672 22.812 1 52.66 95 ASN B CA 1
ATOM 4189 C C . ASN B 1 95 ? -27.5 19.719 23.469 1 52.66 95 ASN B C 1
ATOM 4191 O O . ASN B 1 95 ? -27.906 18.734 24.094 1 52.66 95 ASN B O 1
ATOM 4195 N N . LYS B 1 96 ? -26.297 19.797 23.234 1 53.88 96 LYS B N 1
ATOM 4196 C CA . LYS B 1 96 ? -25.422 18.703 23.656 1 53.88 96 LYS B CA 1
ATOM 4197 C C . LYS B 1 96 ? -24.438 19.156 24.719 1 53.88 96 LYS B C 1
ATOM 4199 O O . LYS B 1 96 ? -24.094 20.344 24.812 1 53.88 96 LYS B O 1
ATOM 4204 N N . LYS B 1 97 ? -24.422 18.375 25.812 1 53.03 97 LYS B N 1
ATOM 4205 C CA . LYS B 1 97 ? -23.453 18.5 26.891 1 53.03 97 LYS B CA 1
ATOM 4206 C C . LYS B 1 97 ? -22.141 19.094 26.375 1 53.03 97 LYS B C 1
ATOM 4208 O O . LYS B 1 97 ? -21.484 18.531 25.5 1 53.03 97 LYS B O 1
ATOM 4213 N N . LYS B 1 98 ? -22 20.312 26.469 1 53.88 98 LYS B N 1
ATOM 4214 C CA . LYS B 1 98 ? -20.984 21.234 25.953 1 53.88 98 LYS B CA 1
ATOM 4215 C C . LYS B 1 98 ? -19.578 20.688 26.156 1 53.88 98 LYS B C 1
ATOM 4217 O O . LYS B 1 98 ? -19.125 20.547 27.297 1 53.88 98 LYS B O 1
ATOM 4222 N N . MET B 1 99 ? -19.188 19.703 25.312 1 59.25 99 MET B N 1
ATOM 4223 C CA . MET B 1 99 ? -17.75 19.453 25.422 1 59.25 99 MET B CA 1
ATOM 4224 C C . MET B 1 99 ? -16.969 20.75 25.297 1 59.25 99 MET B C 1
ATOM 4226 O O . MET B 1 99 ? -17.156 21.5 24.328 1 59.25 99 MET B O 1
ATOM 4230 N N . SER B 1 100 ? -16.594 21.234 26.469 1 78.38 100 SER B N 1
ATOM 4231 C CA . SER B 1 100 ? -15.789 22.453 26.5 1 78.38 100 SER B CA 1
ATOM 4232 C C . SER B 1 100 ? -14.352 22.172 26.047 1 78.38 100 SER B C 1
ATOM 4234 O O . SER B 1 100 ? -13.68 21.312 26.625 1 78.38 100 SER B O 1
ATOM 4236 N N . PHE B 1 101 ? -14.086 22.672 24.797 1 87.31 101 PHE B N 1
ATOM 4237 C CA . PHE B 1 101 ? -12.719 22.609 24.297 1 87.31 101 PHE B CA 1
ATOM 4238 C C . PHE B 1 101 ? -12.133 24 24.125 1 87.31 101 PHE B C 1
ATOM 4240 O O . PHE B 1 101 ? -12.867 24.953 23.875 1 87.31 101 PHE B O 1
ATOM 4247 N N . THR B 1 102 ? -10.922 24.047 24.484 1 92.62 102 THR B N 1
ATOM 4248 C CA . THR B 1 102 ? -10.188 25.25 24.109 1 92.62 102 THR B CA 1
ATOM 4249 C C . THR B 1 102 ? -9.445 25.031 22.781 1 92.62 102 THR B C 1
ATOM 4251 O O . THR B 1 102 ? -8.648 24.109 22.656 1 92.62 102 THR B O 1
ATOM 4254 N N . ILE B 1 103 ? -9.773 25.969 21.828 1 94.88 103 ILE B N 1
ATOM 4255 C CA . ILE B 1 103 ? -9.234 25.766 20.5 1 94.88 103 ILE B CA 1
ATOM 4256 C C . ILE B 1 103 ? -8.117 26.781 20.234 1 94.88 103 ILE B C 1
ATOM 4258 O O . ILE B 1 103 ? -8.305 27.984 20.438 1 94.88 103 ILE B O 1
ATOM 4262 N N . ASN B 1 104 ? -6.953 26.281 19.891 1 95.19 104 ASN B N 1
ATOM 4263 C CA . ASN B 1 104 ? -5.84 27.047 19.359 1 95.19 104 ASN B CA 1
ATOM 4264 C C . ASN B 1 104 ? -5.559 26.703 17.891 1 95.19 104 ASN B C 1
ATOM 4266 O O . ASN B 1 104 ? -5.582 25.531 17.516 1 95.19 104 ASN B O 1
ATOM 4270 N N . VAL B 1 105 ? -5.391 27.734 17.078 1 96.5 105 VAL B N 1
ATOM 4271 C CA . VAL B 1 105 ? -5.145 27.5 15.648 1 96.5 105 VAL B CA 1
ATOM 4272 C C . VAL B 1 105 ? -3.709 27.906 15.305 1 96.5 105 VAL B C 1
ATOM 4274 O O . VAL B 1 105 ? -3.217 28.938 15.766 1 96.5 105 VAL B O 1
ATOM 4277 N N . LEU B 1 106 ? -3.01 27.062 14.594 1 95.06 106 LEU B N 1
ATOM 4278 C CA . LEU B 1 106 ? -1.646 27.344 14.164 1 95.06 106 LEU B CA 1
ATOM 4279 C C . LEU B 1 106 ? -1.548 27.359 12.641 1 95.06 106 LEU B C 1
ATOM 4281 O O . LEU B 1 106 ? -1.988 26.422 11.977 1 95.06 106 LEU B O 1
ATOM 4285 N N . TYR B 1 107 ? -1.079 28.438 12.078 1 93.19 107 TYR B N 1
ATOM 4286 C CA . TYR B 1 107 ? -0.728 28.531 10.664 1 93.19 107 TYR B CA 1
ATOM 4287 C C . TYR B 1 107 ? 0.785 28.578 10.477 1 93.19 107 TYR B C 1
ATOM 4289 O O . TYR B 1 107 ? 1.471 29.391 11.109 1 93.19 107 TYR B O 1
ATOM 4297 N N . ILE B 1 108 ? 1.28 27.656 9.695 1 90.75 108 ILE B N 1
ATOM 4298 C CA . ILE B 1 108 ? 2.707 27.609 9.398 1 90.75 108 ILE B CA 1
ATOM 4299 C C . ILE B 1 108 ? 2.953 28.062 7.961 1 90.75 108 ILE B C 1
ATOM 4301 O O . ILE B 1 108 ? 2.484 27.422 7.012 1 90.75 108 ILE B O 1
ATOM 4305 N N . ASP B 1 109 ? 3.662 29.078 7.805 1 86.62 109 ASP B N 1
ATOM 4306 C CA . ASP B 1 109 ? 4.062 29.516 6.473 1 86.62 109 ASP B CA 1
ATOM 4307 C C . ASP B 1 109 ? 5.148 28.625 5.895 1 86.62 109 ASP B C 1
ATOM 4309 O O . ASP B 1 109 ? 6.277 28.594 6.395 1 86.62 109 ASP B O 1
ATOM 4313 N N . GLU B 1 110 ? 4.836 27.938 4.828 1 85.25 110 GLU B N 1
ATOM 4314 C CA . GLU B 1 110 ? 5.754 26.938 4.277 1 85.25 110 GLU B CA 1
ATOM 4315 C C . GLU B 1 110 ? 6.43 27.469 3.012 1 85.25 110 GLU B C 1
ATOM 4317 O O . GLU B 1 110 ? 7.062 26.703 2.279 1 85.25 110 GLU B O 1
ATOM 4322 N N . CYS B 1 111 ? 6.422 28.703 2.68 1 77.31 111 CYS B N 1
ATOM 4323 C CA . CYS B 1 111 ? 6.926 29.297 1.443 1 77.31 111 CYS B CA 1
ATOM 4324 C C . CYS B 1 111 ? 8.438 29.125 1.334 1 77.31 111 CYS B C 1
ATOM 4326 O O . CYS B 1 111 ? 8.977 29.047 0.23 1 77.31 111 CYS B O 1
ATOM 4328 N N . ALA B 1 112 ? 9.086 29.109 2.475 1 70.56 112 ALA B N 1
ATOM 4329 C CA . ALA B 1 112 ? 10.539 29 2.471 1 70.56 112 ALA B CA 1
ATOM 4330 C C . ALA B 1 112 ? 11 27.688 1.852 1 70.56 112 ALA B C 1
ATOM 4332 O O . ALA B 1 112 ? 12.141 27.562 1.402 1 70.56 112 ALA B O 1
ATOM 4333 N N . ALA B 1 113 ? 10.102 26.734 1.902 1 75.19 113 ALA B N 1
ATOM 4334 C CA . ALA B 1 113 ? 10.453 25.438 1.327 1 75.19 113 ALA B CA 1
ATOM 4335 C C . ALA B 1 113 ? 10.438 25.5 -0.198 1 75.19 113 ALA B C 1
ATOM 4337 O O . ALA B 1 113 ? 11.07 24.672 -0.861 1 75.19 113 ALA B O 1
ATOM 4338 N N . PHE B 1 114 ? 9.641 26.5 -0.634 1 68.69 114 PHE B N 1
ATOM 4339 C CA . PHE B 1 114 ? 9.438 26.578 -2.076 1 68.69 114 PHE B CA 1
ATOM 4340 C C . PHE B 1 114 ? 10.266 27.703 -2.678 1 68.69 114 PHE B C 1
ATOM 4342 O O . PHE B 1 114 ? 10.516 28.719 -2.018 1 68.69 114 PHE B O 1
ATOM 4349 N N . ILE B 1 115 ? 11.203 27.453 -3.416 1 56.66 115 ILE B N 1
ATOM 4350 C CA . ILE B 1 115 ? 12.039 28.469 -4.031 1 56.66 115 ILE B CA 1
ATOM 4351 C C . ILE B 1 115 ? 11.164 29.578 -4.617 1 56.66 115 ILE B C 1
ATOM 4353 O O . ILE B 1 115 ? 11.625 30.703 -4.828 1 56.66 115 ILE B O 1
ATOM 4357 N N . THR B 1 116 ? 9.922 29.188 -4.797 1 52.94 116 THR B N 1
ATOM 4358 C CA . THR B 1 116 ? 9.188 30.188 -5.551 1 52.94 116 THR B CA 1
ATOM 4359 C C . THR B 1 116 ? 8.641 31.266 -4.621 1 52.94 116 THR B C 1
ATOM 4361 O O . THR B 1 116 ? 8.352 31 -3.451 1 52.94 116 THR B O 1
ATOM 4364 N N . ASN B 1 117 ? 8.961 32.438 -4.871 1 50.12 117 ASN B N 1
ATOM 4365 C CA . ASN B 1 117 ? 8.617 33.688 -4.215 1 50.12 117 ASN B CA 1
ATOM 4366 C C . ASN B 1 117 ? 7.117 33.781 -3.941 1 50.12 117 ASN B C 1
ATOM 4368 O O . ASN B 1 117 ? 6.535 34.875 -4.039 1 50.12 117 ASN B O 1
ATOM 4372 N N . ASN B 1 118 ? 6.414 32.625 -3.92 1 53.28 118 ASN B N 1
ATOM 4373 C CA . ASN B 1 118 ? 4.992 32.875 -3.738 1 53.28 118 ASN B CA 1
ATOM 4374 C C . ASN B 1 118 ? 4.645 33.094 -2.266 1 53.28 118 ASN B C 1
ATOM 4376 O O . ASN B 1 118 ? 4.945 32.219 -1.431 1 53.28 118 ASN B O 1
ATOM 4380 N N . GLN B 1 119 ? 4.711 34.281 -1.753 1 52.81 119 GLN B N 1
ATOM 4381 C CA . GLN B 1 119 ? 4.418 34.719 -0.389 1 52.81 119 GLN B CA 1
ATOM 4382 C C . GLN B 1 119 ? 3.018 34.281 0.035 1 52.81 119 GLN B C 1
ATOM 4384 O O . GLN B 1 119 ? 2.047 34.5 -0.697 1 52.81 119 GLN B O 1
ATOM 4389 N N . PRO B 1 120 ? 3.006 33.281 1.007 1 58.16 120 PRO B N 1
ATOM 4390 C CA . PRO B 1 120 ? 1.644 33.031 1.474 1 58.16 120 PRO B CA 1
ATOM 4391 C C . PRO B 1 120 ? 0.925 34.281 1.944 1 58.16 120 PRO B C 1
ATOM 4393 O O . PRO B 1 120 ? 1.562 35.219 2.459 1 58.16 120 PRO B O 1
ATOM 4396 N N . ASN B 1 121 ? -0.308 34.5 1.456 1 67.44 121 ASN B N 1
ATOM 4397 C CA . ASN B 1 121 ? -1.054 35.688 1.812 1 67.44 121 ASN B CA 1
ATOM 4398 C C . ASN B 1 121 ? -1.609 35.594 3.23 1 67.44 121 ASN B C 1
ATOM 4400 O O . ASN B 1 121 ? -2.732 35.125 3.436 1 67.44 121 ASN B O 1
ATOM 4404 N N . VAL B 1 122 ? -0.685 35.812 4.371 1 78.44 122 VAL B N 1
ATOM 4405 C CA . VAL B 1 122 ? -1.089 35.875 5.773 1 78.44 122 VAL B CA 1
ATOM 4406 C C . VAL B 1 122 ? -2.383 36.656 5.914 1 78.44 122 VAL B C 1
ATOM 4408 O O . VAL B 1 122 ? -3.24 36.344 6.734 1 78.44 122 VAL B O 1
ATOM 4411 N N . THR B 1 123 ? -2.514 37.594 5.066 1 83.94 123 THR B N 1
ATOM 4412 C CA . THR B 1 123 ? -3.703 38.438 5.133 1 83.94 123 THR B CA 1
ATOM 4413 C C . THR B 1 123 ? -4.953 37.656 4.773 1 83.94 123 THR B C 1
ATOM 4415 O O . THR B 1 123 ? -5.984 37.781 5.434 1 83.94 123 THR B O 1
ATOM 4418 N N . GLU B 1 124 ? -4.82 36.875 3.768 1 87.56 124 GLU B N 1
ATOM 4419 C CA . GLU B 1 124 ? -5.953 36.062 3.361 1 87.56 124 GLU B CA 1
ATOM 4420 C C . GLU B 1 124 ? -6.312 35.031 4.441 1 87.56 124 GLU B C 1
ATOM 4422 O O . GLU B 1 124 ? -7.488 34.75 4.672 1 87.56 124 GLU B O 1
ATOM 4427 N N . ILE B 1 125 ? -5.293 34.562 5.031 1 90.75 125 ILE B N 1
ATOM 4428 C CA . ILE B 1 125 ? -5.504 33.562 6.09 1 90.75 125 ILE B CA 1
ATOM 4429 C C . ILE B 1 125 ? -6.227 34.219 7.266 1 90.75 125 ILE B C 1
ATOM 4431 O O . ILE B 1 125 ? -7.164 33.656 7.824 1 90.75 125 ILE B O 1
ATOM 4435 N N . LYS B 1 126 ? -5.824 35.438 7.602 1 90.31 126 LYS B N 1
ATOM 4436 C CA . LYS B 1 126 ? -6.465 36.188 8.68 1 90.31 126 LYS B CA 1
ATOM 4437 C C . LYS B 1 126 ? -7.938 36.438 8.375 1 90.31 126 LYS B C 1
ATOM 4439 O O . LYS B 1 126 ? -8.789 36.312 9.258 1 90.31 126 LYS B O 1
ATOM 4444 N N . ASP B 1 127 ? -8.148 36.719 7.145 1 92.12 127 ASP B N 1
ATOM 4445 C CA . ASP B 1 127 ? -9.523 37 6.727 1 92.12 127 ASP B CA 1
ATOM 4446 C C . ASP B 1 127 ? -10.398 35.75 6.867 1 92.12 127 ASP B C 1
ATOM 4448 O O . ASP B 1 127 ? -11.562 35.844 7.273 1 92.12 127 ASP B O 1
ATOM 4452 N N . ILE B 1 128 ? -9.867 34.625 6.516 1 94.19 128 ILE B N 1
ATOM 4453 C CA . ILE B 1 128 ? -10.609 33.375 6.574 1 94.19 128 ILE B CA 1
ATOM 4454 C C . ILE B 1 128 ? -10.898 33.031 8.031 1 94.19 128 ILE B C 1
ATOM 4456 O O . ILE B 1 128 ? -11.984 32.531 8.352 1 94.19 128 ILE B O 1
ATOM 4460 N N . LEU B 1 129 ? -9.938 33.344 8.914 1 95 129 LEU B N 1
ATOM 4461 C CA . LEU B 1 129 ? -10.031 32.875 10.289 1 95 129 LEU B CA 1
ATOM 4462 C C . LEU B 1 129 ? -10.766 33.875 11.164 1 95 129 LEU B C 1
ATOM 4464 O O . LEU B 1 129 ? -11.211 33.562 12.266 1 95 129 LEU B O 1
ATOM 4468 N N . ALA B 1 130 ? -10.992 35.062 10.75 1 93.75 130 ALA B N 1
ATOM 4469 C CA . ALA B 1 130 ? -11.539 36.188 11.531 1 93.75 130 ALA B CA 1
ATOM 4470 C C . ALA B 1 130 ? -12.922 35.844 12.078 1 93.75 130 ALA B C 1
ATOM 4472 O O . ALA B 1 130 ? -13.203 36.062 13.258 1 93.75 130 ALA B O 1
ATOM 4473 N N . PRO B 1 131 ? -13.742 35.156 11.297 1 93.56 131 PRO B N 1
ATOM 4474 C CA . PRO B 1 131 ? -15.102 34.906 11.773 1 93.56 131 PRO B CA 1
ATOM 4475 C C . PRO B 1 131 ? -15.156 33.875 12.906 1 93.56 131 PRO B C 1
ATOM 4477 O O . PRO B 1 131 ? -16.141 33.812 13.641 1 93.56 131 PRO B O 1
ATOM 4480 N N . TYR B 1 132 ? -14.242 33.125 13.125 1 93.75 132 TYR B N 1
ATOM 4481 C CA . TYR B 1 132 ? -14.312 32 14.07 1 93.75 132 TYR B CA 1
ATOM 4482 C C . TYR B 1 132 ? -13.852 32.438 15.453 1 93.75 132 TYR B C 1
ATOM 4484 O O . TYR B 1 132 ? -14.164 31.797 16.453 1 93.75 132 TYR B O 1
ATOM 4492 N N . ASN B 1 133 ? -13.164 33.5 15.617 1 91.19 133 ASN B N 1
ATOM 4493 C CA . ASN B 1 133 ? -12.742 34.125 16.875 1 91.19 133 ASN B CA 1
ATOM 4494 C C . ASN B 1 133 ? -11.953 33.125 17.734 1 91.19 133 ASN B C 1
ATOM 4496 O O . ASN B 1 133 ? -12.164 33.062 18.953 1 91.19 133 ASN B O 1
ATOM 4500 N N . PHE B 1 134 ? -11.141 32.25 17.156 1 93.69 134 PHE B N 1
ATOM 4501 C CA . PHE B 1 134 ? -10.211 31.391 17.875 1 93.69 134 PHE B CA 1
ATOM 4502 C C . PHE B 1 134 ? -8.859 32.094 18.062 1 93.69 134 PHE B C 1
ATOM 4504 O O . PHE B 1 134 ? -8.562 33.062 17.391 1 93.69 134 PHE B O 1
ATOM 4511 N N . LYS B 1 135 ? -8.125 31.672 19.109 1 93 135 LYS B N 1
ATOM 4512 C CA . LYS B 1 135 ? -6.742 32.125 19.234 1 93 135 LYS B CA 1
ATOM 4513 C C . LYS B 1 135 ? -5.871 31.578 18.109 1 93 135 LYS B C 1
ATOM 4515 O O . LYS B 1 135 ? -5.801 30.359 17.922 1 93 135 LYS B O 1
ATOM 4520 N N . VAL B 1 136 ? -5.23 32.5 17.359 1 93.5 136 VAL B N 1
ATOM 4521 C CA . VAL B 1 136 ? -4.473 32.062 16.188 1 93.5 136 VAL B CA 1
ATOM 4522 C C . VAL B 1 136 ? -2.99 32.375 16.391 1 93.5 136 VAL B C 1
ATOM 4524 O O . VAL B 1 136 ? -2.635 33.469 16.844 1 93.5 136 VAL B O 1
ATOM 4527 N N . PHE B 1 137 ? -2.168 31.422 16.125 1 91.69 137 PHE B N 1
ATOM 4528 C CA . PHE B 1 137 ? -0.718 31.578 16.109 1 91.69 137 PHE B CA 1
ATOM 4529 C C . PHE B 1 137 ? -0.161 31.453 14.703 1 91.69 137 PHE B C 1
ATOM 4531 O O . PHE B 1 137 ? -0.631 30.625 13.914 1 91.69 137 PHE B O 1
ATOM 4538 N N . TYR B 1 138 ? 0.747 32.312 14.375 1 89.81 138 TYR B N 1
ATOM 4539 C CA . TYR B 1 138 ? 1.415 32.281 13.078 1 89.81 138 TYR B CA 1
ATOM 4540 C C . TYR B 1 138 ? 2.889 31.922 13.227 1 89.81 138 TYR B C 1
ATOM 4542 O O . TYR B 1 138 ? 3.58 32.469 14.094 1 89.81 138 TYR B O 1
ATOM 4550 N N . SER B 1 139 ? 3.301 30.906 12.492 1 89.25 139 SER B N 1
ATOM 4551 C CA . SER B 1 139 ? 4.695 30.484 12.531 1 89.25 139 SER B CA 1
ATOM 4552 C C . SER B 1 139 ? 5.23 30.219 11.125 1 89.25 139 SER B C 1
ATOM 4554 O O . SER B 1 139 ? 4.508 30.375 10.141 1 89.25 139 SER B O 1
ATOM 4556 N N . ASP B 1 140 ? 6.504 30.016 11.031 1 88.38 140 ASP B N 1
ATOM 4557 C CA . ASP B 1 140 ? 7.141 29.609 9.789 1 88.38 140 ASP B CA 1
ATOM 4558 C C . ASP B 1 140 ? 8 28.359 9.992 1 88.38 140 ASP B C 1
ATOM 4560 O O . ASP B 1 140 ? 8.031 27.797 11.086 1 88.38 140 ASP B O 1
ATOM 4564 N N . LEU B 1 141 ? 8.633 27.875 8.945 1 89.81 141 LEU B N 1
ATOM 4565 C CA . LEU B 1 141 ? 9.375 26.625 8.984 1 89.81 141 LEU B CA 1
ATOM 4566 C C . LEU B 1 141 ? 10.648 26.766 9.812 1 89.81 141 LEU B C 1
ATOM 4568 O O . LEU B 1 141 ? 11.234 25.766 10.234 1 89.81 141 LEU B O 1
ATOM 4572 N N . GLY B 1 142 ? 11.078 27.953 10.008 1 88.69 142 GLY B N 1
ATOM 4573 C CA . GLY B 1 142 ? 12.273 28.188 10.805 1 88.69 142 GLY B CA 1
ATOM 4574 C C . GLY B 1 142 ? 12.133 27.719 12.242 1 88.69 142 GLY B C 1
ATOM 4575 O O . GLY B 1 142 ? 13.125 27.438 12.914 1 88.69 142 GLY B O 1
ATOM 4576 N N . THR B 1 143 ? 10.867 27.609 12.695 1 89.5 143 THR B N 1
ATOM 4577 C CA . THR B 1 143 ? 10.57 27.156 14.055 1 89.5 143 THR B CA 1
ATOM 4578 C C . THR B 1 143 ? 11.109 25.75 14.289 1 89.5 143 THR B C 1
ATOM 4580 O O . THR B 1 143 ? 11.312 25.344 15.438 1 89.5 143 THR B O 1
ATOM 4583 N N . PHE B 1 144 ? 11.375 25.047 13.219 1 90.06 144 PHE B N 1
ATOM 4584 C CA . PHE B 1 144 ? 11.938 23.703 13.312 1 90.06 144 PHE B CA 1
ATOM 4585 C C . PHE B 1 144 ? 13.266 23.719 14.055 1 90.06 144 PHE B C 1
ATOM 4587 O O . PHE B 1 144 ? 13.539 22.828 14.867 1 90.06 144 PHE B O 1
ATOM 4594 N N . PHE B 1 145 ? 14.031 24.766 13.859 1 88.44 145 PHE B N 1
ATOM 4595 C CA . PHE B 1 145 ? 15.367 24.844 14.438 1 88.44 145 PHE B CA 1
ATOM 4596 C C . PHE B 1 145 ? 15.344 25.656 15.727 1 88.44 145 PHE B C 1
ATOM 4598 O O . PHE B 1 145 ? 16.375 25.828 16.375 1 88.44 145 PHE B O 1
ATOM 4605 N N . ALA B 1 146 ? 14.148 26.094 16.031 1 83.88 146 ALA B N 1
ATOM 4606 C CA . ALA B 1 146 ? 14.07 26.906 17.234 1 83.88 146 ALA B CA 1
ATOM 4607 C C . ALA B 1 146 ? 14.078 26.047 18.484 1 83.88 146 ALA B C 1
ATOM 4609 O O . ALA B 1 146 ? 13.391 25.016 18.547 1 83.88 146 ALA B O 1
ATOM 4610 N N . LYS B 1 147 ? 14.922 26.25 19.453 1 75.56 147 LYS B N 1
ATOM 4611 C CA . LYS B 1 147 ? 14.984 25.484 20.703 1 75.56 147 LYS B CA 1
ATOM 4612 C C . LYS B 1 147 ? 13.836 25.859 21.625 1 75.56 147 LYS B C 1
ATOM 4614 O O . LYS B 1 147 ? 13.273 24.984 22.312 1 75.56 147 LYS B O 1
ATOM 4619 N N . ASP B 1 148 ? 13.508 27.141 21.75 1 76.25 148 ASP B N 1
ATOM 4620 C CA . ASP B 1 148 ? 12.406 27.594 22.609 1 76.25 148 ASP B CA 1
ATOM 4621 C C . ASP B 1 148 ? 11.453 28.5 21.828 1 76.25 148 ASP B C 1
ATOM 4623 O O . ASP B 1 148 ? 11.875 29.25 20.953 1 76.25 148 ASP B O 1
ATOM 4627 N N . LEU B 1 149 ? 10.156 28.188 22.094 1 79.38 149 LEU B N 1
ATOM 4628 C CA . LEU B 1 149 ? 9.125 29.031 21.484 1 79.38 149 LEU B CA 1
ATOM 4629 C C . LEU B 1 149 ? 8.742 30.172 22.422 1 79.38 149 LEU B C 1
ATOM 4631 O O . LEU B 1 149 ? 8.555 29.969 23.625 1 79.38 149 LEU B O 1
ATOM 4635 N N . ASP B 1 150 ? 9.094 31.391 22.094 1 71.88 150 ASP B N 1
ATOM 4636 C CA . ASP B 1 150 ? 8.68 32.531 22.891 1 71.88 150 ASP B CA 1
ATOM 4637 C C . ASP B 1 150 ? 7.406 33.188 22.328 1 71.88 150 ASP B C 1
ATOM 4639 O O . ASP B 1 150 ? 7.434 33.781 21.25 1 71.88 150 ASP B O 1
ATOM 4643 N N . PHE B 1 151 ? 6.273 32.812 22.953 1 68.62 151 PHE B N 1
ATOM 4644 C CA . PHE B 1 151 ? 4.977 33.312 22.484 1 68.62 151 PHE B CA 1
ATOM 4645 C C . PHE B 1 151 ? 4.781 34.75 22.859 1 68.62 151 PHE B C 1
ATOM 4647 O O . PHE B 1 151 ? 3.818 35.406 22.422 1 68.62 151 PHE B O 1
ATOM 4654 N N . GLU B 1 152 ? 5.629 35.281 23.938 1 58.72 152 GLU B N 1
ATOM 4655 C CA . GLU B 1 152 ? 5.344 36.625 24.484 1 58.72 152 GLU B CA 1
ATOM 4656 C C . GLU B 1 152 ? 5.113 37.625 23.375 1 58.72 152 GLU B C 1
ATOM 4658 O O . GLU B 1 152 ? 4.277 38.531 23.531 1 58.72 152 GLU B O 1
ATOM 4663 N N . THR B 1 153 ? 6.191 37.844 22.578 1 50 153 THR B N 1
ATOM 4664 C CA . THR B 1 153 ? 6.02 39.125 21.875 1 50 153 THR B CA 1
ATOM 4665 C C . THR B 1 153 ? 4.859 39.031 20.891 1 50 153 THR B C 1
ATOM 4667 O O . THR B 1 153 ? 4.133 40 20.703 1 50 153 THR B O 1
ATOM 4670 N N . HIS B 1 154 ? 4.828 38.375 19.672 1 50.31 154 HIS B N 1
ATOM 4671 C CA . HIS B 1 154 ? 3.801 38.531 18.656 1 50.31 154 HIS B CA 1
ATOM 4672 C C . HIS B 1 154 ? 3.316 37.156 18.172 1 50.31 154 HIS B C 1
ATOM 4674 O O . HIS B 1 154 ? 4.055 36.156 18.25 1 50.31 154 HIS B O 1
ATOM 4680 N N . SER B 1 155 ? 1.834 37.094 18.109 1 56.12 155 SER B N 1
ATOM 4681 C CA . SER B 1 155 ? 1.007 36.062 17.484 1 56.12 155 SER B CA 1
ATOM 4682 C C . SER B 1 155 ? 1.646 35.562 16.188 1 56.12 155 SER B C 1
ATOM 4684 O O . SER B 1 155 ? 1.22 34.531 15.633 1 56.12 155 SER B O 1
ATOM 4686 N N . HIS B 1 156 ? 2.496 36.375 15.82 1 60.19 156 HIS B N 1
ATOM 4687 C CA . HIS B 1 156 ? 3.193 36.031 14.578 1 60.19 156 HIS B CA 1
ATOM 4688 C C . HIS B 1 156 ? 4.637 35.625 14.852 1 60.19 156 HIS B C 1
ATOM 4690 O O . HIS B 1 156 ? 5.449 36.438 15.289 1 60.19 156 HIS B O 1
ATOM 4696 N N . TYR B 1 157 ? 4.863 34.375 15.125 1 59.44 157 TYR B N 1
ATOM 4697 C CA . TYR B 1 157 ? 6.211 33.875 15.359 1 59.44 157 TYR B CA 1
ATOM 4698 C C . TYR B 1 157 ? 6.973 33.719 14.047 1 59.44 157 TYR B C 1
ATOM 4700 O O . TYR B 1 157 ? 6.594 32.906 13.203 1 59.44 157 TYR B O 1
ATOM 4708 N N . LYS B 1 158 ? 7.621 34.844 13.609 1 61.59 158 LYS B N 1
ATOM 4709 C CA . LYS B 1 158 ? 8.539 34.688 12.484 1 61.59 158 LYS B CA 1
ATOM 4710 C C . LYS B 1 158 ? 9.977 34.531 12.961 1 61.59 158 LYS B C 1
ATOM 4712 O O . LYS B 1 158 ? 10.484 35.344 13.719 1 61.59 158 LYS B O 1
ATOM 4717 N N . ASN B 1 159 ? 10.438 33.281 12.922 1 62.66 159 ASN B N 1
ATOM 4718 C CA . ASN B 1 159 ? 11.844 33.062 13.234 1 62.66 159 ASN B CA 1
ATOM 4719 C C . ASN B 1 159 ? 12.734 33.312 12.016 1 62.66 159 ASN B C 1
ATOM 4721 O O . ASN B 1 159 ? 13.078 32.344 11.305 1 62.66 159 ASN B O 1
ATOM 4725 N N . VAL B 1 160 ? 12.906 34.625 11.719 1 58.09 160 VAL B N 1
ATOM 4726 C CA . VAL B 1 160 ? 13.625 35.062 10.523 1 58.09 160 VAL B CA 1
ATOM 4727 C C . VAL B 1 160 ? 14.977 34.344 10.445 1 58.09 160 VAL B C 1
ATOM 4729 O O . VAL B 1 160 ? 15.414 33.938 9.367 1 58.09 160 VAL B O 1
ATOM 4732 N N . ASN B 1 161 ? 15.68 34.156 11.523 1 61.75 161 ASN B N 1
ATOM 4733 C CA . ASN B 1 161 ? 17.047 33.656 11.453 1 61.75 161 ASN B CA 1
ATOM 4734 C C . ASN B 1 161 ? 17.062 32.188 11.047 1 61.75 161 ASN B C 1
ATOM 4736 O O . ASN B 1 161 ? 17.922 31.75 10.266 1 61.75 161 ASN B O 1
ATOM 4740 N N . ASN B 1 162 ? 16.094 31.547 11.344 1 83.94 162 ASN B N 1
ATOM 4741 C CA . ASN B 1 162 ? 16.109 30.109 11.102 1 83.94 162 ASN B CA 1
ATOM 4742 C C . ASN B 1 162 ? 15.523 29.766 9.742 1 83.94 162 ASN B C 1
ATOM 4744 O O . ASN B 1 162 ? 15.695 28.641 9.258 1 83.94 162 ASN B O 1
ATOM 4748 N N . ILE B 1 163 ? 15.047 30.797 9.07 1 83.56 163 ILE B N 1
ATOM 4749 C CA . ILE B 1 163 ? 14.414 30.547 7.777 1 83.56 163 ILE B CA 1
ATOM 4750 C C . ILE B 1 163 ? 15.492 30.266 6.723 1 83.56 163 ILE B C 1
ATOM 4752 O O . ILE B 1 163 ? 15.289 29.453 5.816 1 83.56 163 ILE B O 1
ATOM 4756 N N . ASP B 1 164 ? 16.641 30.875 6.891 1 83.31 164 ASP B N 1
ATOM 4757 C CA . ASP B 1 164 ? 17.75 30.641 5.973 1 83.31 164 ASP B CA 1
ATOM 4758 C C . ASP B 1 164 ? 18.266 29.203 6.086 1 83.31 164 ASP B C 1
ATOM 4760 O O . ASP B 1 164 ? 18.672 28.609 5.09 1 83.31 164 ASP B O 1
ATOM 4764 N N . LEU B 1 165 ? 18.219 28.75 7.285 1 86.94 165 LEU B N 1
ATOM 4765 C CA . LEU B 1 165 ? 18.641 27.375 7.512 1 86.94 165 LEU B CA 1
ATOM 4766 C C . LEU B 1 165 ? 17.719 26.391 6.809 1 86.94 165 LEU B C 1
ATOM 4768 O O . LEU B 1 165 ? 18.156 25.344 6.316 1 86.94 165 LEU B O 1
ATOM 4772 N N . ILE B 1 166 ? 16.484 26.734 6.758 1 89.06 166 ILE B N 1
ATOM 4773 C CA . ILE B 1 166 ? 15.484 25.891 6.09 1 89.06 166 ILE B CA 1
ATOM 4774 C C . ILE B 1 166 ? 15.758 25.875 4.59 1 89.06 166 ILE B C 1
ATOM 4776 O O . ILE B 1 166 ? 15.75 24.812 3.967 1 89.06 166 ILE B O 1
ATOM 4780 N N . GLY B 1 167 ? 15.984 27.031 4.078 1 86 167 GLY B N 1
ATOM 4781 C CA . GLY B 1 167 ? 16.344 27.094 2.67 1 86 167 GLY B CA 1
ATOM 4782 C C . GLY B 1 167 ? 17.578 26.266 2.33 1 86 167 GLY B C 1
ATOM 4783 O O . GLY B 1 167 ? 17.594 25.562 1.318 1 86 167 GLY B O 1
ATOM 4784 N N . GLU B 1 168 ? 18.562 26.375 3.137 1 86.75 168 GLU B N 1
ATOM 4785 C CA . GLU B 1 168 ? 19.797 25.609 2.955 1 86.75 168 GLU B CA 1
ATOM 4786 C C . GLU B 1 168 ? 19.516 24.109 3.047 1 86.75 168 GLU B C 1
ATOM 4788 O O . GLU B 1 168 ? 20.047 23.328 2.256 1 86.75 168 GLU B O 1
ATOM 4793 N N . LEU B 1 169 ? 18.719 23.781 3.98 1 89.88 169 LEU B N 1
ATOM 4794 C CA . LEU B 1 169 ? 18.375 22.375 4.188 1 89.88 169 LEU B CA 1
ATOM 4795 C C . LEU B 1 169 ? 17.688 21.797 2.957 1 89.88 169 LEU B C 1
ATOM 4797 O O . LEU B 1 169 ? 18.094 20.75 2.447 1 89.88 169 LEU B O 1
ATOM 4801 N N . PHE B 1 170 ? 16.703 22.469 2.395 1 89.5 170 PHE B N 1
ATOM 4802 C CA . PHE B 1 170 ? 15.93 21.953 1.268 1 89.5 170 PHE B CA 1
ATOM 4803 C C . PHE B 1 170 ? 16.781 21.922 -0 1 89.5 170 PHE B C 1
ATOM 4805 O O . PHE B 1 170 ? 16.578 21.078 -0.869 1 89.5 170 PHE B O 1
ATOM 4812 N N . SER B 1 171 ? 17.781 22.812 -0.058 1 88.19 171 SER B N 1
ATOM 4813 C CA . SER B 1 171 ? 18.641 22.875 -1.235 1 88.19 171 SER B CA 1
ATOM 4814 C C . SER B 1 171 ? 19.531 21.641 -1.327 1 88.19 171 SER B C 1
ATOM 4816 O O . SER B 1 171 ? 20.047 21.328 -2.398 1 88.19 171 SER B O 1
ATOM 4818 N N . LYS B 1 172 ? 19.672 20.938 -0.259 1 89.25 172 LYS B N 1
ATOM 4819 C CA . LYS B 1 172 ? 20.562 19.781 -0.228 1 89.25 172 LYS B CA 1
ATOM 4820 C C . LYS B 1 172 ? 19.859 18.547 -0.775 1 89.25 172 LYS B C 1
ATOM 4822 O O . LYS B 1 172 ? 20.5 17.531 -1.058 1 89.25 172 LYS B O 1
ATOM 4827 N N . PHE B 1 173 ? 18.594 18.609 -0.922 1 89.31 173 PHE B N 1
ATOM 4828 C CA . PHE B 1 173 ? 17.828 17.469 -1.443 1 89.31 173 PHE B CA 1
ATOM 4829 C C . PHE B 1 173 ? 17.547 17.656 -2.932 1 89.31 173 PHE B C 1
ATOM 4831 O O . PHE B 1 173 ? 17.141 18.734 -3.369 1 89.31 173 PHE B O 1
ATOM 4838 N N . ARG B 1 174 ? 17.734 16.625 -3.689 1 86.69 174 ARG B N 1
ATOM 4839 C CA . ARG B 1 174 ? 17.641 16.688 -5.145 1 86.69 174 ARG B CA 1
ATOM 4840 C C . ARG B 1 174 ? 16.219 16.406 -5.617 1 86.69 174 ARG B C 1
ATOM 4842 O O . ARG B 1 174 ? 15.695 17.125 -6.48 1 86.69 174 ARG B O 1
ATOM 4849 N N . SER B 1 175 ? 15.578 15.445 -5.105 1 89.06 175 SER B N 1
ATOM 4850 C CA . SER B 1 175 ? 14.289 15 -5.625 1 89.06 175 SER B CA 1
ATOM 4851 C C . SER B 1 175 ? 13.141 15.727 -4.93 1 89.06 175 SER B C 1
ATOM 4853 O O . SER B 1 175 ? 13.219 16.031 -3.74 1 89.06 175 SER B O 1
ATOM 4855 N N . LEU B 1 176 ? 12.125 16 -5.652 1 89.94 176 LEU B N 1
ATOM 4856 C CA . LEU B 1 176 ? 10.914 16.562 -5.082 1 89.94 176 LEU B CA 1
ATOM 4857 C C . LEU B 1 176 ? 10.289 15.609 -4.07 1 89.94 176 LEU B C 1
ATOM 4859 O O . LEU B 1 176 ? 9.695 16.047 -3.08 1 89.94 176 LEU B O 1
ATOM 4863 N N . THR B 1 177 ? 10.453 14.312 -4.289 1 91.06 177 THR B N 1
ATOM 4864 C CA . THR B 1 177 ? 9.961 13.297 -3.367 1 91.06 177 THR B CA 1
ATOM 4865 C C . THR B 1 177 ? 10.5 13.531 -1.962 1 91.06 177 THR B C 1
ATOM 4867 O O . THR B 1 177 ? 9.742 13.586 -0.995 1 91.06 177 THR B O 1
ATOM 4870 N N . SER B 1 178 ? 11.758 13.758 -1.896 1 91 178 SER B N 1
ATOM 4871 C CA . SER B 1 178 ? 12.414 13.93 -0.604 1 91 178 SER B CA 1
ATOM 4872 C C . SER B 1 178 ? 12.055 15.273 0.018 1 91 178 SER B C 1
ATOM 4874 O O . SER B 1 178 ? 11.898 15.383 1.236 1 91 178 SER B O 1
ATOM 4876 N N . LYS B 1 179 ? 11.953 16.266 -0.78 1 90.25 179 LYS B N 1
ATOM 4877 C CA . LYS B 1 179 ? 11.602 17.594 -0.286 1 90.25 179 LYS B CA 1
ATOM 4878 C C . LYS B 1 179 ? 10.203 17.609 0.325 1 90.25 179 LYS B C 1
ATOM 4880 O O . LYS B 1 179 ? 9.992 18.172 1.395 1 90.25 179 LYS B O 1
ATOM 4885 N N . ILE B 1 180 ? 9.258 16.953 -0.329 1 90.81 180 ILE B N 1
ATOM 4886 C CA . ILE B 1 180 ? 7.891 16.875 0.178 1 90.81 180 ILE B CA 1
ATOM 4887 C C . ILE B 1 180 ? 7.875 16.094 1.494 1 90.81 180 ILE B C 1
ATOM 4889 O O . ILE B 1 180 ? 7.234 16.516 2.461 1 90.81 180 ILE B O 1
ATOM 4893 N N . ASP B 1 181 ? 8.562 15.047 1.502 1 91.5 181 ASP B N 1
ATOM 4894 C CA . ASP B 1 181 ? 8.625 14.227 2.711 1 91.5 181 ASP B CA 1
ATOM 4895 C C . ASP B 1 181 ? 9.227 15.016 3.873 1 91.5 181 ASP B C 1
ATOM 4897 O O . ASP B 1 181 ? 8.727 14.945 4.996 1 91.5 181 ASP B O 1
ATOM 4901 N N . LEU B 1 182 ? 10.305 15.711 3.629 1 90.56 182 LEU B N 1
ATOM 4902 C CA . LEU B 1 182 ? 10.961 16.531 4.645 1 90.56 182 LEU B CA 1
ATOM 4903 C C . LEU B 1 182 ? 10.023 17.609 5.168 1 90.56 182 LEU B C 1
ATOM 4905 O O . LEU B 1 182 ? 9.977 17.859 6.371 1 90.56 182 LEU B O 1
ATOM 4909 N N . LEU B 1 183 ? 9.32 18.203 4.289 1 91.56 183 LEU B N 1
ATOM 4910 C CA . LEU B 1 183 ? 8.383 19.25 4.664 1 91.56 183 LEU B CA 1
ATOM 4911 C C . LEU B 1 183 ? 7.332 18.719 5.633 1 91.56 183 LEU B C 1
ATOM 4913 O O . LEU B 1 183 ? 7.02 19.375 6.633 1 91.56 183 LEU B O 1
ATOM 4917 N N . VAL B 1 184 ? 6.785 17.562 5.344 1 91.5 184 VAL B N 1
ATOM 4918 C CA . VAL B 1 184 ? 5.766 16.969 6.191 1 91.5 184 VAL B CA 1
ATOM 4919 C C . VAL B 1 184 ? 6.34 16.703 7.586 1 91.5 184 VAL B C 1
ATOM 4921 O O . VAL B 1 184 ? 5.668 16.938 8.594 1 91.5 184 VAL B O 1
ATOM 4924 N N . LYS B 1 185 ? 7.547 16.312 7.656 1 91 185 LYS B N 1
ATOM 4925 C CA . LYS B 1 185 ? 8.18 15.992 8.93 1 91 185 LYS B CA 1
ATOM 4926 C C . LYS B 1 185 ? 8.477 17.266 9.727 1 91 185 LYS B C 1
ATOM 4928 O O . LYS B 1 185 ? 8.289 17.297 10.945 1 91 185 LYS B O 1
ATOM 4933 N N . ILE B 1 186 ? 8.969 18.234 9.047 1 91 186 ILE B N 1
ATOM 4934 C CA . ILE B 1 186 ? 9.25 19.516 9.695 1 91 186 ILE B CA 1
ATOM 4935 C C . ILE B 1 186 ? 7.953 20.109 10.242 1 91 186 ILE B C 1
ATOM 4937 O O . ILE B 1 186 ? 7.914 20.578 11.383 1 91 186 ILE B O 1
ATOM 4941 N N . ARG B 1 187 ? 6.922 20.047 9.453 1 92.31 187 ARG B N 1
ATOM 4942 C CA . ARG B 1 187 ? 5.613 20.531 9.883 1 92.31 187 ARG B CA 1
ATOM 4943 C C . ARG B 1 187 ? 5.16 19.812 11.156 1 92.31 187 ARG B C 1
ATOM 4945 O O . ARG B 1 187 ? 4.695 20.453 12.102 1 92.31 187 ARG B O 1
ATOM 4952 N N . LYS B 1 188 ? 5.27 18.547 11.141 1 90.81 188 LYS B N 1
ATOM 4953 C CA . LYS B 1 188 ? 4.863 17.75 12.297 1 90.81 188 LYS B CA 1
ATOM 4954 C C . LYS B 1 188 ? 5.652 18.156 13.539 1 90.81 188 LYS B C 1
ATOM 4956 O O . LYS B 1 188 ? 5.082 18.281 14.633 1 90.81 188 LYS B O 1
ATOM 4961 N N . ASN B 1 189 ? 6.895 18.328 13.375 1 88.88 189 ASN B N 1
ATOM 4962 C CA . ASN B 1 189 ? 7.742 18.75 14.492 1 88.88 189 ASN B CA 1
ATOM 4963 C C . ASN B 1 189 ? 7.297 20.094 15.062 1 88.88 189 ASN B C 1
ATOM 4965 O O . ASN B 1 189 ? 7.254 20.266 16.281 1 88.88 189 ASN B O 1
ATOM 4969 N N . ILE B 1 190 ? 7.008 21 14.227 1 91.38 190 ILE B N 1
ATOM 4970 C CA . ILE B 1 190 ? 6.586 22.328 14.648 1 91.38 190 ILE B CA 1
ATOM 4971 C C . ILE B 1 190 ? 5.254 22.234 15.383 1 91.38 190 ILE B C 1
ATOM 4973 O O . ILE B 1 190 ? 5.066 22.875 16.422 1 91.38 190 ILE B O 1
ATOM 4977 N N . LEU B 1 191 ? 4.359 21.422 14.875 1 92.62 191 LEU B N 1
ATOM 4978 C CA . LEU B 1 191 ? 3.062 21.219 15.516 1 92.62 191 LEU B CA 1
ATOM 4979 C C . LEU B 1 191 ? 3.232 20.688 16.938 1 92.62 191 LEU B C 1
ATOM 4981 O O . LEU B 1 191 ? 2.59 21.172 17.875 1 92.62 191 LEU B O 1
ATOM 4985 N N . TYR B 1 192 ? 4.113 19.797 17.031 1 88.94 192 TYR B N 1
ATOM 4986 C CA . TYR B 1 192 ? 4.332 19.203 18.328 1 88.94 192 TYR B CA 1
ATOM 4987 C C . TYR B 1 192 ? 4.961 20.203 19.297 1 88.94 192 TYR B C 1
ATOM 4989 O O . TYR B 1 192 ? 4.594 20.25 20.469 1 88.94 192 TYR B O 1
ATOM 4997 N N . LYS B 1 193 ? 5.887 20.984 18.844 1 88.44 193 LYS B N 1
ATOM 4998 C CA . LYS B 1 193 ? 6.504 22.016 19.672 1 88.44 193 LYS B CA 1
ATOM 4999 C C . LYS B 1 193 ? 5.457 23 20.188 1 88.44 193 LYS B C 1
ATOM 5001 O O . LYS B 1 193 ? 5.457 23.344 21.375 1 88.44 193 LYS B O 1
ATOM 5006 N N . PHE B 1 194 ? 4.578 23.391 19.344 1 91.88 194 PHE B N 1
ATOM 5007 C CA . PHE B 1 194 ? 3.539 24.344 19.719 1 91.88 194 PHE B CA 1
ATOM 5008 C C . PHE B 1 194 ? 2.553 23.703 20.688 1 91.88 194 PHE B C 1
ATOM 5010 O O . PHE B 1 194 ? 2.16 24.328 21.672 1 91.88 194 PHE B O 1
ATOM 5017 N N . ALA B 1 195 ? 2.158 22.484 20.359 1 93.25 195 ALA B N 1
ATOM 5018 C CA . ALA B 1 195 ? 1.205 21.797 21.234 1 93.25 195 ALA B CA 1
ATOM 5019 C C . ALA B 1 195 ? 1.769 21.625 22.641 1 93.25 195 ALA B C 1
ATOM 5021 O O . ALA B 1 195 ? 1.062 21.859 23.625 1 93.25 195 ALA B O 1
ATOM 5022 N N . GLU B 1 196 ? 2.996 21.297 22.703 1 90.06 196 GLU B N 1
ATOM 5023 C CA . GLU B 1 196 ? 3.648 21.141 23.984 1 90.06 196 GLU B CA 1
ATOM 5024 C C . GLU B 1 196 ? 3.721 22.453 24.75 1 90.06 196 GLU B C 1
ATOM 5026 O O . GLU B 1 196 ? 3.387 22.516 25.938 1 90.06 196 GLU B O 1
ATOM 5031 N N . LYS B 1 197 ? 4.137 23.438 24.125 1 89.38 197 LYS B N 1
ATOM 5032 C CA . LYS B 1 197 ? 4.293 24.734 24.75 1 89.38 197 LYS B CA 1
ATOM 5033 C C . LYS B 1 197 ? 2.947 25.297 25.203 1 89.38 197 LYS B C 1
ATOM 5035 O O . LYS B 1 197 ? 2.855 25.938 26.25 1 89.38 197 LYS B O 1
ATOM 5040 N N . LEU B 1 198 ? 1.896 25.062 24.422 1 91.75 198 LEU B N 1
ATOM 5041 C CA . LEU B 1 198 ? 0.571 25.594 24.719 1 91.75 198 LEU B CA 1
ATOM 5042 C C . LEU B 1 198 ? -0.174 24.688 25.688 1 91.75 198 LEU B C 1
ATOM 5044 O O . LEU B 1 198 ? -1.271 25.016 26.141 1 91.75 198 LEU B O 1
ATOM 5048 N N . GLY B 1 199 ? 0.398 23.516 25.969 1 91.62 199 GLY B N 1
ATOM 5049 C CA . GLY B 1 199 ? -0.226 22.562 26.859 1 91.62 199 GLY B CA 1
ATOM 5050 C C . GLY B 1 199 ? -1.422 21.859 26.25 1 91.62 199 GLY B C 1
ATOM 5051 O O . GLY B 1 199 ? -2.406 21.578 26.938 1 91.62 199 GLY B O 1
ATOM 5052 N N . CYS B 1 200 ? -1.399 21.734 24.984 1 94.25 200 CYS B N 1
ATOM 5053 C CA . CYS B 1 200 ? -2.484 21.031 24.312 1 94.25 200 CYS B CA 1
ATOM 5054 C C . CYS B 1 200 ? -2.363 19.516 24.5 1 94.25 200 CYS B C 1
ATOM 5056 O O . CYS B 1 200 ? -1.254 18.984 24.562 1 94.25 200 CYS B O 1
ATOM 5058 N N . GLN B 1 201 ? -3.5 18.891 24.562 1 92.12 201 GLN B N 1
ATOM 5059 C CA . GLN B 1 201 ? -3.512 17.438 24.688 1 92.12 201 GLN B CA 1
ATOM 5060 C C . GLN B 1 201 ? -3.744 16.781 23.328 1 92.12 201 GLN B C 1
ATOM 5062 O O . GLN B 1 201 ? -3.404 15.609 23.141 1 92.12 201 GLN B O 1
ATOM 5067 N N . LYS B 1 202 ? -4.328 17.625 22.438 1 92.62 202 LYS B N 1
ATOM 5068 C CA . LYS B 1 202 ? -4.672 17.062 21.141 1 92.62 202 LYS B CA 1
ATOM 5069 C C . LYS B 1 202 ? -4.262 18 20 1 92.62 202 LYS B C 1
ATOM 5071 O O . LYS B 1 202 ? -4.285 19.219 20.172 1 92.62 202 LYS B O 1
ATOM 5076 N N . ILE B 1 203 ? -3.896 17.375 18.922 1 94.5 203 ILE B N 1
ATOM 5077 C CA . ILE B 1 203 ? -3.66 18.109 17.672 1 94.5 203 ILE B CA 1
ATOM 5078 C C . ILE B 1 203 ? -4.641 17.625 16.609 1 94.5 203 ILE B C 1
ATOM 5080 O O . ILE B 1 203 ? -4.809 16.422 16.406 1 94.5 203 ILE B O 1
ATOM 5084 N N . PHE B 1 204 ? -5.324 18.547 15.969 1 95.25 204 PHE B N 1
ATOM 5085 C CA . PHE B 1 204 ? -6.246 18.203 14.891 1 95.25 204 PHE B CA 1
ATOM 5086 C C . PHE B 1 204 ? -5.645 18.531 13.531 1 95.25 204 PHE B C 1
ATOM 5088 O O . PHE B 1 204 ? -5.172 19.656 13.312 1 95.25 204 PHE B O 1
ATOM 5095 N N . SER B 1 205 ? -5.605 17.594 12.734 1 95.31 205 SER B N 1
ATOM 5096 C CA . SER B 1 205 ? -5.223 17.797 11.344 1 95.31 205 SER B CA 1
ATOM 5097 C C . SER B 1 205 ? -6.391 17.547 10.398 1 95.31 205 SER B C 1
ATOM 5099 O O . SER B 1 205 ? -7.309 16.797 10.727 1 95.31 205 SER B O 1
ATOM 5101 N N . ALA B 1 206 ? -6.367 18.125 9.219 1 96.19 206 ALA B N 1
ATOM 5102 C CA . ALA B 1 206 ? -7.539 18.125 8.344 1 96.19 206 ALA B CA 1
ATOM 5103 C C . ALA B 1 206 ? -7.383 17.109 7.223 1 96.19 206 ALA B C 1
ATOM 5105 O O . ALA B 1 206 ? -7.922 17.281 6.125 1 96.19 206 ALA B O 1
ATOM 5106 N N . GLU B 1 207 ? -6.629 16.109 7.449 1 94.75 207 GLU B N 1
ATOM 5107 C CA . GLU B 1 207 ? -6.473 15.078 6.422 1 94.75 207 GLU B CA 1
ATOM 5108 C C . GLU B 1 207 ? -7.773 14.32 6.195 1 94.75 207 GLU B C 1
ATOM 5110 O O . GLU B 1 207 ? -8.438 13.906 7.152 1 94.75 207 GLU B O 1
ATOM 5115 N N . THR B 1 208 ? -8.133 14.195 4.93 1 95.12 208 THR B N 1
ATOM 5116 C CA . THR B 1 208 ? -9.32 13.445 4.531 1 95.12 208 THR B CA 1
ATOM 5117 C C . THR B 1 208 ? -8.969 11.992 4.219 1 95.12 208 THR B C 1
ATOM 5119 O O . THR B 1 208 ? -7.801 11.602 4.289 1 95.12 208 THR B O 1
ATOM 5122 N N . SER B 1 209 ? -10 11.219 3.891 1 93.5 209 SER B N 1
ATOM 5123 C CA . SER B 1 209 ? -9.781 9.828 3.512 1 93.5 209 SER B CA 1
ATOM 5124 C C . SER B 1 209 ? -8.867 9.727 2.291 1 93.5 209 SER B C 1
ATOM 5126 O O . SER B 1 209 ? -8.031 8.828 2.207 1 93.5 209 SER B O 1
ATOM 5128 N N . ASP B 1 210 ? -9.023 10.719 1.383 1 93.81 210 ASP B N 1
ATOM 5129 C CA . ASP B 1 210 ? -8.188 10.734 0.182 1 93.81 210 ASP B CA 1
ATOM 5130 C C . ASP B 1 210 ? -6.723 10.969 0.532 1 93.81 210 ASP B C 1
ATOM 5132 O O . ASP B 1 210 ? -5.84 10.273 0.017 1 93.81 210 ASP B O 1
ATOM 5136 N N . HIS B 1 211 ? -6.516 11.883 1.38 1 94.38 211 HIS B N 1
ATOM 5137 C CA . HIS B 1 211 ? -5.16 12.18 1.83 1 94.38 211 HIS B CA 1
ATOM 5138 C C . HIS B 1 211 ? -4.527 10.961 2.496 1 94.38 211 HIS B C 1
ATOM 5140 O O . HIS B 1 211 ? -3.395 10.594 2.178 1 94.38 211 HIS B O 1
ATOM 5146 N N . LEU B 1 212 ? -5.285 10.422 3.332 1 94.62 212 LEU B N 1
ATOM 5147 C CA . LEU B 1 212 ? -4.766 9.32 4.129 1 94.62 212 LEU B CA 1
ATOM 5148 C C . LEU B 1 212 ? -4.512 8.094 3.256 1 94.62 212 LEU B C 1
ATOM 5150 O O . LEU B 1 212 ? -3.545 7.355 3.477 1 94.62 212 LEU B O 1
ATOM 5154 N N . ALA B 1 213 ? -5.383 7.855 2.303 1 94.81 213 ALA B N 1
ATOM 5155 C CA . ALA B 1 213 ? -5.16 6.758 1.367 1 94.81 213 ALA B CA 1
ATOM 5156 C C . ALA B 1 213 ? -3.883 6.973 0.559 1 94.81 213 ALA B C 1
ATOM 5158 O O . ALA B 1 213 ? -3.066 6.059 0.418 1 94.81 213 ALA B O 1
ATOM 5159 N N . ALA B 1 214 ? -3.736 8.156 0.048 1 95.12 214 ALA B N 1
ATOM 5160 C CA . ALA B 1 214 ? -2.527 8.484 -0.703 1 95.12 214 ALA B CA 1
ATOM 5161 C C . ALA B 1 214 ? -1.282 8.328 0.165 1 95.12 214 ALA B C 1
ATOM 5163 O O . ALA B 1 214 ? -0.27 7.785 -0.284 1 95.12 214 ALA B O 1
ATOM 5164 N N . ASN B 1 215 ? -1.374 8.812 1.355 1 94.12 215 ASN B N 1
ATOM 5165 C CA . ASN B 1 215 ? -0.255 8.703 2.285 1 94.12 215 ASN B CA 1
ATOM 5166 C C . ASN B 1 215 ? 0.065 7.242 2.605 1 94.12 215 ASN B C 1
ATOM 5168 O O . ASN B 1 215 ? 1.229 6.887 2.799 1 94.12 215 ASN B O 1
ATOM 5172 N N . THR B 1 216 ? -0.963 6.445 2.723 1 93.5 216 THR B N 1
ATOM 5173 C CA . THR B 1 216 ? -0.762 5.023 2.982 1 93.5 216 THR B CA 1
ATOM 5174 C C . THR B 1 216 ? 0.113 4.395 1.9 1 93.5 216 THR B C 1
ATOM 5176 O O . THR B 1 216 ? 1.13 3.77 2.203 1 93.5 216 THR B O 1
ATOM 5179 N N . ILE B 1 217 ? -0.27 4.641 0.681 1 95.06 217 ILE B N 1
ATOM 5180 C CA . ILE B 1 217 ? 0.455 4.035 -0.432 1 95.06 217 ILE B CA 1
ATOM 5181 C C . ILE B 1 217 ? 1.837 4.676 -0.554 1 95.06 217 ILE B C 1
ATOM 5183 O O . ILE B 1 217 ? 2.83 3.982 -0.785 1 95.06 217 ILE B O 1
ATOM 5187 N N . SER B 1 218 ? 1.909 5.969 -0.397 1 94.44 218 SER B N 1
ATOM 5188 C CA . SER B 1 218 ? 3.195 6.656 -0.457 1 94.44 218 SER B CA 1
ATOM 5189 C C . SER B 1 218 ? 4.16 6.117 0.595 1 94.44 218 SER B C 1
ATOM 5191 O O . SER B 1 218 ? 5.344 5.922 0.316 1 94.44 218 SER B O 1
ATOM 5193 N N . ASN B 1 219 ? 3.66 5.914 1.791 1 91.94 219 ASN B N 1
ATOM 5194 C CA . ASN B 1 219 ? 4.5 5.391 2.861 1 91.94 219 ASN B CA 1
ATOM 5195 C C . ASN B 1 219 ? 5.023 3.996 2.533 1 91.94 219 ASN B C 1
ATOM 5197 O O . ASN B 1 219 ? 6.188 3.686 2.805 1 91.94 219 ASN B O 1
ATOM 5201 N N . ILE B 1 220 ? 4.223 3.264 1.938 1 91.19 220 ILE B N 1
ATOM 5202 C CA . ILE B 1 220 ? 4.629 1.919 1.547 1 91.19 220 ILE B CA 1
ATOM 5203 C C . ILE B 1 220 ? 5.711 1.998 0.474 1 91.19 220 ILE B C 1
ATOM 5205 O O . ILE B 1 220 ? 6.723 1.3 0.554 1 91.19 220 ILE B O 1
ATOM 5209 N N . VAL B 1 221 ? 5.516 2.859 -0.461 1 93.56 221 VAL B N 1
ATOM 5210 C CA . VAL B 1 221 ? 6.438 3.006 -1.581 1 93.56 221 VAL B CA 1
ATOM 5211 C C . VAL B 1 221 ? 7.77 3.568 -1.083 1 93.56 221 VAL B C 1
ATOM 5213 O O . VAL B 1 221 ? 8.828 3.209 -1.594 1 93.56 221 VAL B O 1
ATOM 5216 N N . LEU B 1 222 ? 7.723 4.355 -0.063 1 91.31 222 LEU B N 1
ATOM 5217 C CA . LEU B 1 222 ? 8.914 5.016 0.461 1 91.31 222 LEU B CA 1
ATOM 5218 C C . LEU B 1 222 ? 9.555 4.18 1.562 1 91.31 222 LEU B C 1
ATOM 5220 O O . LEU B 1 222 ? 10.539 4.605 2.174 1 91.31 222 LEU B O 1
ATOM 5224 N N . GLY B 1 223 ? 8.984 3.072 1.864 1 87.88 223 GLY B N 1
ATOM 5225 C CA . GLY B 1 223 ? 9.578 2.176 2.844 1 87.88 223 GLY B CA 1
ATOM 5226 C C . GLY B 1 223 ? 9.266 2.562 4.277 1 87.88 223 GLY B C 1
ATOM 5227 O O . GLY B 1 223 ? 10.031 2.25 5.191 1 87.88 223 GLY B O 1
ATOM 5228 N N . LYS B 1 224 ? 8.203 3.234 4.5 1 87.31 224 LYS B N 1
ATOM 5229 C CA . LYS B 1 224 ? 7.816 3.697 5.828 1 87.31 224 LYS B CA 1
ATOM 5230 C C . LYS B 1 224 ? 6.684 2.848 6.402 1 87.31 224 LYS B C 1
ATOM 5232 O O . LYS B 1 224 ? 5.766 3.371 7.035 1 87.31 224 LYS B O 1
ATOM 5237 N N . GLY B 1 225 ? 6.75 1.629 6.145 1 80.5 225 GLY B N 1
ATOM 5238 C CA . GLY B 1 225 ? 5.715 0.718 6.609 1 80.5 225 GLY B CA 1
ATOM 5239 C C . GLY B 1 225 ? 5.594 0.68 8.125 1 80.5 225 GLY B C 1
ATOM 5240 O O . GLY B 1 225 ? 4.5 0.475 8.656 1 80.5 225 GLY B O 1
ATOM 5241 N N . GLY B 1 226 ? 6.684 0.839 8.836 1 75.56 226 GLY B N 1
ATOM 5242 C CA . GLY B 1 226 ? 6.664 0.786 10.289 1 75.56 226 GLY B CA 1
ATOM 5243 C C . GLY B 1 226 ? 5.898 1.935 10.922 1 75.56 226 GLY B C 1
ATOM 5244 O O . GLY B 1 226 ? 5.398 1.815 12.039 1 75.56 226 GLY B O 1
ATOM 5245 N N . GLN B 1 227 ? 5.75 2.994 10.219 1 77.69 227 GLN B N 1
ATOM 5246 C CA . GLN B 1 227 ? 5.117 4.191 10.758 1 77.69 227 GLN B CA 1
ATOM 5247 C C . GLN B 1 227 ? 3.689 4.34 10.234 1 77.69 227 GLN B C 1
ATOM 5249 O O . GLN B 1 227 ? 3.016 5.332 10.531 1 77.69 227 GLN B O 1
ATOM 5254 N N . LEU B 1 228 ? 3.252 3.322 9.539 1 81.94 228 LEU B N 1
ATOM 5255 C CA . LEU B 1 228 ? 1.986 3.439 8.82 1 81.94 228 LEU B CA 1
ATOM 5256 C C . LEU B 1 228 ? 0.832 3.666 9.797 1 81.94 228 LEU B C 1
ATOM 5258 O O . LEU B 1 228 ? 0.043 4.598 9.625 1 81.94 228 LEU B O 1
ATOM 5262 N N . SER B 1 229 ? 0.763 2.863 10.805 1 76 229 SER B N 1
ATOM 5263 C CA . SER B 1 229 ? -0.363 2.967 11.727 1 76 229 SER B CA 1
ATOM 5264 C C . SER B 1 229 ? -0.385 4.324 12.422 1 76 229 SER B C 1
ATOM 5266 O O . SER B 1 229 ? -1.455 4.891 12.664 1 76 229 SER B O 1
ATOM 5268 N N . GLN B 1 230 ? 0.768 4.898 12.656 1 76.38 230 GLN B N 1
ATOM 5269 C CA . GLN B 1 230 ? 0.864 6.203 13.305 1 76.38 230 GLN B CA 1
ATOM 5270 C C . GLN B 1 230 ? 0.497 7.324 12.344 1 76.38 230 GLN B C 1
ATOM 5272 O O . GLN B 1 230 ? -0.168 8.289 12.727 1 76.38 230 GLN B O 1
ATOM 5277 N N . ASP B 1 231 ? 0.873 7.105 11.164 1 79.06 231 ASP B N 1
ATOM 5278 C CA . ASP B 1 231 ? 0.694 8.156 10.172 1 79.06 231 ASP B CA 1
ATOM 5279 C C . ASP B 1 231 ? -0.736 8.172 9.633 1 79.06 231 ASP B C 1
ATOM 5281 O O . ASP B 1 231 ? -1.209 9.195 9.133 1 79.06 231 ASP B O 1
ATOM 5285 N N . ILE B 1 232 ? -1.375 7.051 9.719 1 77.62 232 ILE B N 1
ATOM 5286 C CA . ILE B 1 232 ? -2.645 6.922 9.016 1 77.62 232 ILE B CA 1
ATOM 5287 C C . ILE B 1 232 ? -3.777 6.73 10.023 1 77.62 232 ILE B C 1
ATOM 5289 O O . ILE B 1 232 ? -4.93 7.07 9.742 1 77.62 232 ILE B O 1
ATOM 5293 N N . GLY B 1 233 ? -3.496 6.199 11.148 1 71.31 233 GLY B N 1
ATOM 5294 C CA . GLY B 1 233 ? -4.523 5.898 12.133 1 71.31 233 GLY B CA 1
ATOM 5295 C C . GLY B 1 233 ? -5.234 7.137 12.648 1 71.31 233 GLY B C 1
ATOM 5296 O O . GLY B 1 233 ? -4.812 8.266 12.375 1 71.31 233 GLY B O 1
ATOM 5297 N N . PHE B 1 234 ? -6.305 6.789 13.273 1 62.69 234 PHE B N 1
ATOM 5298 C CA . PHE B 1 234 ? -7.109 7.863 13.836 1 62.69 234 PHE B CA 1
ATOM 5299 C C . PHE B 1 234 ? -6.309 8.664 14.859 1 62.69 234 PHE B C 1
ATOM 5301 O O . PHE B 1 234 ? -6.375 9.891 14.883 1 62.69 234 PHE B O 1
ATOM 5308 N N . SER B 1 235 ? -5.641 7.871 15.648 1 61.56 235 SER B N 1
ATOM 5309 C CA . SER B 1 235 ? -4.84 8.531 16.672 1 61.56 235 SER B CA 1
ATOM 5310 C C . SER B 1 235 ? -3.422 7.969 16.719 1 61.56 235 SER B C 1
ATOM 5312 O O . SER B 1 235 ? -3.201 6.801 16.391 1 61.56 235 SER B O 1
ATOM 5314 N N . ASP B 1 236 ? -2.523 8.781 16.719 1 57.09 236 ASP B N 1
ATOM 5315 C CA . ASP B 1 236 ? -1.118 8.445 16.938 1 57.09 236 ASP B CA 1
ATOM 5316 C C . ASP B 1 236 ? -0.683 8.82 18.359 1 57.09 236 ASP B C 1
ATOM 5318 O O . ASP B 1 236 ? -0.639 10 18.703 1 57.09 236 ASP B O 1
ATOM 5322 N N . ASN B 1 237 ? -0.66 7.66 19.219 1 51.47 237 ASN B N 1
ATOM 5323 C CA . ASN B 1 237 ? -0.271 7.918 20.609 1 51.47 237 ASN B CA 1
ATOM 5324 C C . ASN B 1 237 ? 1.229 7.719 20.812 1 51.47 237 ASN B C 1
ATOM 5326 O O . ASN B 1 237 ? 1.668 7.375 21.906 1 51.47 237 ASN B O 1
ATOM 5330 N N . SER B 1 238 ? 1.898 7.785 19.688 1 51.41 238 SER B N 1
ATOM 5331 C CA . SER B 1 238 ? 3.312 7.445 19.797 1 51.41 238 SER B CA 1
ATOM 5332 C C . SER B 1 238 ? 4.039 8.406 20.734 1 51.41 238 SER B C 1
ATOM 5334 O O . SER B 1 238 ? 5.055 8.047 21.328 1 51.41 238 SER B O 1
ATOM 5336 N N . LEU B 1 239 ? 3.658 9.664 20.625 1 48.81 239 LEU B N 1
ATOM 5337 C CA . LEU B 1 239 ? 4.395 10.641 21.406 1 48.81 239 LEU B CA 1
ATOM 5338 C C . LEU B 1 239 ? 3.664 10.953 22.719 1 48.81 239 LEU B C 1
ATOM 5340 O O . LEU B 1 239 ? 2.545 11.477 22.688 1 48.81 239 LEU B O 1
ATOM 5344 N N . ASN B 1 240 ? 4.023 10.469 23.812 1 59.38 240 ASN B N 1
ATOM 5345 C CA . ASN B 1 240 ? 3.625 10.68 25.203 1 59.38 240 ASN B CA 1
ATOM 5346 C C . ASN B 1 240 ? 2.146 11.047 25.312 1 59.38 240 ASN B C 1
ATOM 5348 O O . ASN B 1 240 ? 1.317 10.523 24.562 1 59.38 240 ASN B O 1
ATOM 5352 N N . GLU B 1 241 ? 1.792 12.234 25.891 1 71.38 241 GLU B N 1
ATOM 5353 C CA . GLU B 1 241 ? 0.492 12.75 26.312 1 71.38 241 GLU B CA 1
ATOM 5354 C C . GLU B 1 241 ? -0.222 13.453 25.156 1 71.38 241 GLU B C 1
ATOM 5356 O O . GLU B 1 241 ? -1.429 13.695 25.234 1 71.38 241 GLU B O 1
ATOM 5361 N N . LEU B 1 242 ? 0.505 13.625 24 1 84.12 242 LEU B N 1
ATOM 5362 C CA . LEU B 1 242 ? -0.088 14.352 22.875 1 84.12 242 LEU B CA 1
ATOM 5363 C C . LEU B 1 242 ? -0.628 13.391 21.828 1 84.12 242 LEU B C 1
ATOM 5365 O O . LEU B 1 242 ? 0.07 12.461 21.406 1 84.12 242 LEU B O 1
ATOM 5369 N N . ILE B 1 243 ? -1.877 13.547 21.406 1 87.88 243 ILE B N 1
ATOM 5370 C CA . ILE B 1 243 ? -2.529 12.664 20.438 1 87.88 243 ILE B CA 1
ATOM 5371 C C . ILE B 1 243 ? -2.871 13.445 19.172 1 87.88 243 ILE B C 1
ATOM 5373 O O . ILE B 1 243 ? -3.531 14.492 19.234 1 87.88 243 ILE B O 1
ATOM 5377 N N . LEU B 1 244 ? -2.342 13.031 18.094 1 90.06 244 LEU B N 1
ATOM 5378 C CA . LEU B 1 244 ? -2.738 13.586 16.812 1 90.06 244 LEU B CA 1
ATOM 5379 C C . LEU B 1 244 ? -4.039 12.961 16.312 1 90.06 244 LEU B C 1
ATOM 5381 O O . LEU B 1 244 ? -4.133 11.742 16.188 1 90.06 244 LEU B O 1
ATOM 5385 N N . VAL B 1 245 ? -5.023 13.789 16.094 1 91.5 245 VAL B N 1
ATOM 5386 C CA . VAL B 1 245 ? -6.348 13.32 15.688 1 91.5 245 VAL B CA 1
ATOM 5387 C C . VAL B 1 245 ? -6.66 13.812 14.273 1 91.5 245 VAL B C 1
ATOM 5389 O O . VAL B 1 245 ? -6.332 14.945 13.914 1 91.5 245 VAL B O 1
ATOM 5392 N N . ARG B 1 246 ? -7.293 12.945 13.539 1 92.88 246 ARG B N 1
ATOM 5393 C CA . ARG B 1 246 ? -7.719 13.266 12.188 1 92.88 246 ARG B CA 1
ATOM 5394 C C . ARG B 1 246 ? -9.234 13.148 12.039 1 92.88 246 ARG B C 1
ATOM 5396 O O . ARG B 1 246 ? -9.742 12.156 11.516 1 92.88 246 ARG B O 1
ATOM 5403 N N . PRO B 1 247 ? -9.883 14.234 12.32 1 92.69 247 PRO B N 1
ATOM 5404 C CA . PRO B 1 247 ? -11.344 14.172 12.43 1 92.69 247 PRO B CA 1
ATOM 5405 C C . PRO B 1 247 ? -12.023 13.945 11.086 1 92.69 247 PRO B C 1
ATOM 5407 O O . PRO B 1 247 ? -13.141 13.43 11.031 1 92.69 247 PRO B O 1
ATOM 5410 N N . LEU B 1 248 ? -11.391 14.359 9.984 1 95.19 248 LEU B N 1
ATOM 5411 C CA . LEU B 1 248 ? -12.008 14.242 8.672 1 95.19 248 LEU B CA 1
ATOM 5412 C C . LEU B 1 248 ? -11.578 12.945 7.984 1 95.19 248 LEU B C 1
ATOM 5414 O O . LEU B 1 248 ? -11.758 12.789 6.773 1 95.19 248 LEU B O 1
ATOM 5418 N N . GLN B 1 249 ? -11.047 12.016 8.695 1 92.75 249 GLN B N 1
ATOM 5419 C CA . GLN B 1 249 ? -10.438 10.812 8.133 1 92.75 249 GLN B CA 1
ATOM 5420 C C . GLN B 1 249 ? -11.461 10 7.336 1 92.75 249 GLN B C 1
ATOM 5422 O O . GLN B 1 249 ? -11.102 9.273 6.406 1 92.75 249 GLN B O 1
ATOM 5427 N N . ASP B 1 250 ? -12.758 10.102 7.637 1 90 250 ASP B N 1
ATOM 5428 C CA . ASP B 1 250 ? -13.781 9.312 6.953 1 90 250 ASP B CA 1
ATOM 5429 C C . ASP B 1 250 ? -14.492 10.148 5.887 1 90 250 ASP B C 1
ATOM 5431 O O . ASP B 1 250 ? -15.406 9.664 5.223 1 90 250 ASP B O 1
ATOM 5435 N N . CYS B 1 251 ? -14.07 11.352 5.719 1 93.25 251 CYS B N 1
ATOM 5436 C CA . CYS B 1 251 ? -14.672 12.25 4.734 1 93.25 251 CYS B CA 1
ATOM 5437 C C . CYS B 1 251 ? -13.828 12.305 3.465 1 93.25 251 CYS B C 1
ATOM 5439 O O . CYS B 1 251 ? -12.602 12.312 3.527 1 93.25 251 CYS B O 1
ATOM 5441 N N . SER B 1 252 ? -14.516 12.281 2.342 1 91.75 252 SER B N 1
ATOM 5442 C CA . SER B 1 252 ? -13.812 12.414 1.073 1 91.75 252 SER B CA 1
ATOM 5443 C C . SER B 1 252 ? -13.586 13.883 0.715 1 91.75 252 SER B C 1
ATOM 5445 O O . SER B 1 252 ? -14.273 14.766 1.229 1 91.75 252 SER B O 1
ATOM 5447 N N . LYS B 1 253 ? -12.656 14.125 -0.17 1 92.06 253 LYS B N 1
ATOM 5448 C CA . LYS B 1 253 ? -12.414 15.477 -0.671 1 92.06 253 LYS B CA 1
ATOM 5449 C C . LYS B 1 253 ? -13.672 16.047 -1.327 1 92.06 253 LYS B C 1
ATOM 5451 O O . LYS B 1 253 ? -13.945 17.25 -1.219 1 92.06 253 LYS B O 1
ATOM 5456 N N . LYS B 1 254 ? -14.359 15.219 -1.977 1 89.69 254 LYS B N 1
ATOM 5457 C CA . LYS B 1 254 ? -15.586 15.641 -2.641 1 89.69 254 LYS B CA 1
ATOM 5458 C C . LYS B 1 254 ? -16.625 16.109 -1.628 1 89.69 254 LYS B C 1
ATOM 5460 O O . LYS B 1 254 ? -17.281 17.141 -1.826 1 89.69 254 LYS B O 1
ATOM 5465 N N . GLU B 1 255 ? -16.797 15.344 -0.628 1 92.69 255 GLU B N 1
ATOM 5466 C CA . GLU B 1 255 ? -17.734 15.727 0.431 1 92.69 255 GLU B CA 1
ATOM 5467 C C . GLU B 1 255 ? -17.328 1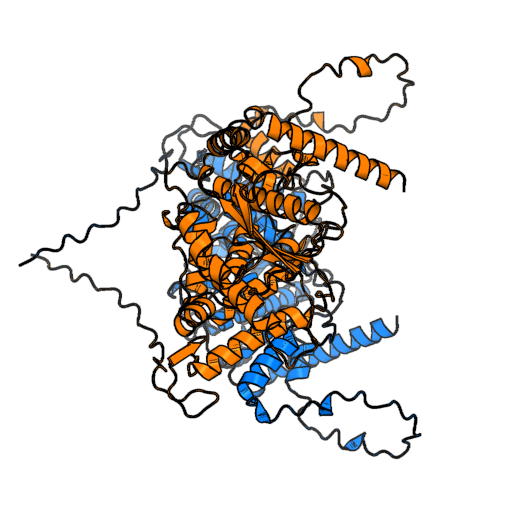7.062 1.059 1 92.69 255 GLU B C 1
ATOM 5469 O O . GLU B 1 255 ? -18.172 17.906 1.315 1 92.69 255 GLU B O 1
ATOM 5474 N N . VAL B 1 256 ? -16.047 17.219 1.281 1 96.06 256 VAL B N 1
ATOM 5475 C CA . VAL B 1 256 ? -15.531 18.453 1.868 1 96.06 256 VAL B CA 1
ATOM 5476 C C . VAL B 1 256 ? -15.82 19.641 0.942 1 96.06 256 VAL B C 1
ATOM 5478 O O . VAL B 1 256 ? -16.234 20.703 1.398 1 96.06 256 VAL B O 1
ATOM 5481 N N . SER B 1 257 ? -15.641 19.438 -0.304 1 93.81 257 SER B N 1
ATOM 5482 C CA . SER B 1 257 ? -15.898 20.484 -1.285 1 93.81 257 SER B CA 1
ATOM 5483 C C . SER B 1 257 ? -17.375 20.906 -1.282 1 93.81 257 SER B C 1
ATOM 5485 O O . SER B 1 257 ? -17.688 22.094 -1.313 1 93.81 257 SER B O 1
ATOM 5487 N N . TYR B 1 258 ? -18.234 19.953 -1.262 1 93.56 258 TYR B N 1
ATOM 5488 C CA . TYR B 1 258 ? -19.656 20.25 -1.23 1 93.56 258 TYR B CA 1
ATOM 5489 C C . TYR B 1 258 ? -20.031 20.969 0.06 1 93.56 258 TYR B C 1
ATOM 5491 O O . TYR B 1 258 ? -20.859 21.891 0.048 1 93.56 258 TYR B O 1
ATOM 5499 N N . TYR B 1 259 ? -19.469 20.5 1.108 1 96.12 259 TYR B N 1
ATOM 5500 C CA . TYR B 1 259 ? -19.719 21.188 2.373 1 96.12 259 TYR B CA 1
ATOM 5501 C C . TYR B 1 259 ? -19.344 22.656 2.283 1 96.12 259 TYR B C 1
ATOM 5503 O O . TYR B 1 259 ? -20.109 23.531 2.695 1 96.12 259 TYR B O 1
ATOM 5511 N N . ASN B 1 260 ? -18.141 22.906 1.794 1 96.06 260 ASN B N 1
ATOM 5512 C CA . ASN B 1 260 ? -17.672 24.281 1.673 1 96.06 260 ASN B CA 1
ATOM 5513 C C . ASN B 1 260 ? -18.562 25.109 0.745 1 96.06 260 ASN B C 1
ATOM 5515 O O . ASN B 1 260 ? -18.891 26.25 1.045 1 96.06 260 ASN B O 1
ATOM 5519 N N . ILE B 1 261 ? -18.984 24.5 -0.335 1 94.5 261 ILE B N 1
ATOM 5520 C CA . ILE B 1 261 ? -19.828 25.188 -1.313 1 94.5 261 ILE B CA 1
ATOM 5521 C C . ILE B 1 261 ? -21.188 25.516 -0.69 1 94.5 261 ILE B C 1
ATOM 5523 O O . ILE B 1 261 ? -21.656 26.656 -0.779 1 94.5 261 ILE B O 1
ATOM 5527 N N . PHE B 1 262 ? -21.766 24.609 -0.045 1 94.19 262 PHE B N 1
ATOM 5528 C CA . PHE B 1 262 ? -23.109 24.766 0.517 1 94.19 262 PHE B CA 1
ATOM 5529 C C . PHE B 1 262 ? -23.109 25.781 1.658 1 94.19 262 PHE B C 1
ATOM 5531 O O . PHE B 1 262 ? -24.109 26.422 1.92 1 94.19 262 PHE B O 1
ATOM 5538 N N . ASN B 1 263 ? -22 25.938 2.359 1 95.25 263 ASN B N 1
ATOM 5539 C CA . ASN B 1 263 ? -21.906 26.875 3.471 1 95.25 263 ASN B CA 1
ATOM 5540 C C . ASN B 1 263 ? -21.234 28.172 3.051 1 95.25 263 ASN B C 1
ATOM 5542 O O . ASN B 1 263 ? -21 29.062 3.881 1 95.25 263 ASN B O 1
ATOM 5546 N N . GLY B 1 264 ? -20.844 28.297 1.8 1 94.38 264 GLY B N 1
ATOM 5547 C CA . GLY B 1 264 ? -20.234 29.5 1.278 1 94.38 264 GLY B CA 1
ATOM 5548 C C . GLY B 1 264 ? -18.859 29.781 1.861 1 94.38 264 GLY B C 1
ATOM 5549 O O . GLY B 1 264 ? -18.516 30.938 2.139 1 94.38 264 GLY B O 1
ATOM 5550 N N . LEU B 1 265 ? -18.109 28.766 2.1 1 95.44 265 LEU B N 1
ATOM 5551 C CA . LEU B 1 265 ? -16.797 28.906 2.697 1 95.44 265 LEU B CA 1
ATOM 5552 C C . LEU B 1 265 ? -15.727 29.078 1.621 1 95.44 265 LEU B C 1
ATOM 5554 O O . LEU B 1 265 ? -15.727 28.359 0.621 1 95.44 265 LEU B O 1
ATOM 5558 N N . LYS B 1 266 ? -14.805 30.047 1.814 1 91.88 266 LYS B N 1
ATOM 5559 C CA . LYS B 1 266 ? -13.711 30.312 0.882 1 91.88 266 LYS B CA 1
ATOM 5560 C C . LYS B 1 266 ? -12.406 29.703 1.384 1 91.88 266 LYS B C 1
ATOM 5562 O O . LYS B 1 266 ? -12.102 29.766 2.576 1 91.88 266 LYS B O 1
ATOM 5567 N N . SER B 1 267 ? -11.75 29.016 0.495 1 91.5 267 SER B N 1
ATOM 5568 C CA . SER B 1 267 ? -10.445 28.438 0.802 1 91.5 267 SER B CA 1
ATOM 5569 C C . SER B 1 267 ? -9.367 29 -0.119 1 91.5 267 SER B C 1
ATOM 5571 O O . SER B 1 267 ? -9.664 29.766 -1.045 1 91.5 267 SER B O 1
ATOM 5573 N N . LEU B 1 268 ? -8.133 28.797 0.235 1 85.31 268 LEU B N 1
ATOM 5574 C CA . LEU B 1 268 ? -7.004 29.25 -0.571 1 85.31 268 LEU B CA 1
ATOM 5575 C C . LEU B 1 268 ? -6.445 28.125 -1.424 1 85.31 268 LEU B C 1
ATOM 5577 O O . LEU B 1 268 ? -6.434 26.969 -0.997 1 85.31 268 LEU B O 1
ATOM 5581 N N . SER B 1 269 ? -6.293 28.391 -2.697 1 73 269 SER B N 1
ATOM 5582 C CA . SER B 1 269 ? -5.594 27.422 -3.531 1 73 269 SER B CA 1
ATOM 5583 C C . SER B 1 269 ? -4.086 27.484 -3.305 1 73 269 SER B C 1
ATOM 5585 O O . SER B 1 269 ? -3.457 28.516 -3.559 1 73 269 SER B O 1
ATOM 5587 N N . THR B 1 270 ? -3.629 26.922 -2.303 1 58.41 270 THR B N 1
ATOM 5588 C CA . THR B 1 270 ? -2.205 27.031 -2.004 1 58.41 270 THR B CA 1
ATOM 5589 C C . THR B 1 270 ? -1.386 26.156 -2.945 1 58.41 270 THR B C 1
ATOM 5591 O O . THR B 1 270 ? -1.799 25.047 -3.289 1 58.41 270 THR B O 1
ATOM 5594 N N . THR B 1 271 ? -0.465 26.859 -3.631 1 55.47 271 THR B N 1
ATOM 5595 C CA . THR B 1 271 ? 0.516 26.156 -4.441 1 55.47 271 THR B CA 1
ATOM 5596 C C . THR B 1 271 ? 1.409 25.281 -3.561 1 55.47 271 THR B C 1
ATOM 5598 O O . THR B 1 271 ? 1.959 25.75 -2.564 1 55.47 271 THR B O 1
ATOM 5601 N N . THR B 1 272 ? 1.185 24.062 -3.488 1 59.03 272 THR B N 1
ATOM 5602 C CA . THR B 1 272 ? 2.117 23.188 -2.799 1 59.03 272 THR B CA 1
ATOM 5603 C C . THR B 1 272 ? 3.047 22.5 -3.795 1 59.03 272 THR B C 1
ATOM 5605 O O . THR B 1 272 ? 2.883 22.641 -5.008 1 59.03 272 THR B O 1
ATOM 5608 N N . PHE B 1 273 ? 4.309 22.047 -3.248 1 54.72 273 PHE B N 1
ATOM 5609 C CA . PHE B 1 273 ? 5.184 21.266 -4.117 1 54.72 273 PHE B CA 1
ATOM 5610 C C . PHE B 1 273 ? 4.371 20.422 -5.09 1 54.72 273 PHE B C 1
ATOM 5612 O O . PHE B 1 273 ? 4.762 20.25 -6.246 1 54.72 273 PHE B O 1
ATOM 5619 N N . GLY B 1 274 ? 3.17 20 -4.727 1 55.31 274 GLY B N 1
ATOM 5620 C CA . GLY B 1 274 ? 2.404 19.031 -5.504 1 55.31 274 GLY B CA 1
ATOM 5621 C C . GLY B 1 274 ? 1.574 19.688 -6.598 1 55.31 274 GLY B C 1
ATOM 5622 O O . GLY B 1 274 ? 1.326 19.078 -7.641 1 55.31 274 GLY B O 1
ATOM 5623 N N . SER B 1 275 ? 1.114 20.906 -6.422 1 56.66 275 SER B N 1
ATOM 5624 C CA . SER B 1 275 ? 0.118 21.469 -7.328 1 56.66 275 SER B CA 1
ATOM 5625 C C . SER B 1 275 ? 0.73 21.797 -8.688 1 56.66 275 SER B C 1
ATOM 5627 O O . SER B 1 275 ? 0.036 21.797 -9.703 1 56.66 275 SER B O 1
ATOM 5629 N N . LEU B 1 276 ? 2.053 22.016 -8.703 1 56.25 276 LEU B N 1
ATOM 5630 C CA . LEU B 1 276 ? 2.625 22.5 -9.961 1 56.25 276 LEU B CA 1
ATOM 5631 C C . LEU B 1 276 ? 3.361 21.375 -10.68 1 56.25 276 LEU B C 1
ATOM 5633 O O . LEU B 1 276 ? 3.807 21.547 -11.812 1 56.25 276 LEU B O 1
ATOM 5637 N N . ALA B 1 277 ? 3.26 20.219 -10.086 1 66.12 277 ALA B N 1
ATOM 5638 C CA . ALA B 1 277 ? 4.211 19.266 -10.633 1 66.12 277 ALA B CA 1
ATOM 5639 C C . ALA B 1 277 ? 3.488 18.125 -11.359 1 66.12 277 ALA B C 1
ATOM 5641 O O . ALA B 1 277 ? 2.318 17.859 -11.078 1 66.12 277 ALA B O 1
ATOM 5642 N N . ASP B 1 278 ? 4.117 17.734 -12.414 1 82.12 278 ASP B N 1
ATOM 5643 C CA . ASP B 1 278 ? 3.664 16.578 -13.172 1 82.12 278 ASP B CA 1
ATOM 5644 C C . ASP B 1 278 ? 3.539 15.352 -12.266 1 82.12 278 ASP B C 1
ATOM 5646 O O . ASP B 1 278 ? 4.148 15.297 -11.195 1 82.12 278 ASP B O 1
ATOM 5650 N N . LYS B 1 279 ? 2.652 14.461 -12.656 1 85.69 279 LYS B N 1
ATOM 5651 C CA . LYS B 1 279 ? 2.367 13.273 -11.852 1 85.69 279 LYS B CA 1
ATOM 5652 C C . LYS B 1 279 ? 3.635 12.469 -11.594 1 85.69 279 LYS B C 1
ATOM 5654 O O . LYS B 1 279 ? 3.721 11.734 -10.602 1 85.69 279 LYS B O 1
ATOM 5659 N N . TYR B 1 280 ? 4.617 12.727 -12.406 1 87.81 280 TYR B N 1
ATOM 5660 C CA . TYR B 1 280 ? 5.824 11.922 -12.273 1 87.81 280 TYR B CA 1
ATOM 5661 C C . TYR B 1 280 ? 6.918 12.688 -11.547 1 87.81 280 TYR B C 1
ATOM 5663 O O . TYR B 1 280 ? 8.055 12.227 -11.453 1 87.81 280 TYR B O 1
ATOM 5671 N N . SER B 1 281 ? 6.543 13.844 -11 1 89.38 281 SER B N 1
ATOM 5672 C CA . SER B 1 281 ? 7.539 14.695 -10.367 1 89.38 281 SER B CA 1
ATOM 5673 C C . SER B 1 281 ? 7.965 14.141 -9.008 1 89.38 281 SER B C 1
ATOM 5675 O O . SER B 1 281 ? 9.078 14.391 -8.555 1 89.38 281 SER B O 1
ATOM 5677 N N . SER B 1 282 ? 7.074 13.453 -8.383 1 92.5 282 SER B N 1
ATOM 5678 C CA . SER B 1 282 ? 7.367 12.859 -7.082 1 92.5 282 SER B CA 1
ATOM 5679 C C . SER B 1 282 ? 6.531 11.609 -6.848 1 92.5 282 SER B C 1
ATOM 5681 O O . SER B 1 282 ? 5.516 11.398 -7.516 1 92.5 282 SER B O 1
ATOM 5683 N N . ILE B 1 283 ? 6.969 10.828 -5.953 1 92.88 283 ILE B N 1
ATOM 5684 C CA . ILE B 1 283 ? 6.238 9.617 -5.574 1 92.88 283 ILE B CA 1
ATOM 5685 C C . ILE B 1 283 ? 4.887 10 -4.977 1 92.88 283 ILE B C 1
ATOM 5687 O O . ILE B 1 283 ? 3.873 9.359 -5.262 1 92.88 283 ILE B O 1
ATOM 5691 N N . GLN B 1 284 ? 4.84 11.062 -4.188 1 92.88 284 GLN B N 1
ATOM 5692 C CA . GLN B 1 284 ? 3.602 11.508 -3.555 1 92.88 284 GLN B CA 1
ATOM 5693 C C . GLN B 1 284 ? 2.574 11.938 -4.598 1 92.88 284 GLN B C 1
ATOM 5695 O O . GLN B 1 284 ? 1.392 11.609 -4.484 1 92.88 284 GLN B O 1
ATOM 5700 N N . LYS B 1 285 ? 3.055 12.586 -5.598 1 92.5 285 LYS B N 1
ATOM 5701 C CA . LYS B 1 285 ? 2.145 13.016 -6.652 1 92.5 285 LYS B CA 1
ATOM 5702 C C . LYS B 1 285 ? 1.631 11.828 -7.461 1 92.5 285 LYS B C 1
ATOM 5704 O O . LYS B 1 285 ? 0.46 11.789 -7.844 1 92.5 285 LYS B O 1
ATOM 5709 N N . LEU B 1 286 ? 2.533 10.953 -7.773 1 94.31 286 LEU B N 1
ATOM 5710 C CA . LEU B 1 286 ? 2.133 9.75 -8.5 1 94.31 286 LEU B CA 1
ATOM 5711 C C . LEU B 1 286 ? 1.112 8.945 -7.699 1 94.31 286 LEU B C 1
ATOM 5713 O O . LEU B 1 286 ? 0.123 8.461 -8.258 1 94.31 286 LEU B O 1
ATOM 5717 N N . THR B 1 287 ? 1.321 8.805 -6.43 1 95.69 287 THR B N 1
ATOM 5718 C CA . THR B 1 287 ? 0.406 8.062 -5.566 1 95.69 287 THR B CA 1
ATOM 5719 C C . THR B 1 287 ? -0.935 8.781 -5.457 1 95.69 287 THR B C 1
ATOM 5721 O O . THR B 1 287 ? -1.989 8.141 -5.434 1 95.69 287 THR B O 1
ATOM 5724 N N . GLU B 1 288 ? -0.881 10.078 -5.328 1 93.75 288 GLU B N 1
ATOM 5725 C CA . GLU B 1 288 ? -2.119 10.852 -5.328 1 93.75 288 GLU B CA 1
ATOM 5726 C C . GLU B 1 288 ? -2.926 10.602 -6.598 1 93.75 288 GLU B C 1
ATOM 5728 O O . GLU B 1 288 ? -4.148 10.438 -6.543 1 93.75 288 GLU B O 1
ATOM 5733 N N . SER B 1 289 ? -2.229 10.617 -7.68 1 93.19 289 SER B N 1
ATOM 5734 C CA . SER B 1 289 ? -2.887 10.344 -8.953 1 93.19 289 SER B CA 1
ATOM 5735 C C . SER B 1 289 ? -3.5 8.953 -8.977 1 93.19 289 SER B C 1
ATOM 5737 O O . SER B 1 289 ? -4.613 8.766 -9.477 1 93.19 289 SER B O 1
ATOM 5739 N N . PHE B 1 290 ? -2.812 8.016 -8.5 1 94.75 290 PHE B N 1
ATOM 5740 C CA . PHE B 1 290 ? -3.291 6.645 -8.414 1 94.75 290 PHE B CA 1
ATOM 5741 C C . PHE B 1 290 ? -4.562 6.566 -7.582 1 94.75 290 PHE B C 1
ATOM 5743 O O . PHE B 1 290 ? -5.539 5.934 -7.988 1 94.75 290 PHE B O 1
ATOM 5750 N N . ILE B 1 291 ? -4.578 7.211 -6.422 1 95.19 291 ILE B N 1
ATOM 5751 C CA . ILE B 1 291 ? -5.734 7.203 -5.531 1 95.19 291 ILE B CA 1
ATOM 5752 C C . ILE B 1 291 ? -6.914 7.891 -6.211 1 95.19 291 ILE B C 1
ATOM 5754 O O . ILE B 1 291 ? -8.055 7.449 -6.082 1 95.19 291 ILE B O 1
ATOM 5758 N N . ASN B 1 292 ? -6.621 8.969 -6.895 1 92.06 292 ASN B N 1
ATOM 5759 C CA . ASN B 1 292 ? -7.684 9.641 -7.641 1 92.06 292 ASN B CA 1
ATOM 5760 C C . ASN B 1 292 ? -8.305 8.719 -8.68 1 92.06 292 ASN B C 1
ATOM 5762 O O . ASN B 1 292 ? -9.523 8.727 -8.867 1 92.06 292 ASN B O 1
ATOM 5766 N N . GLU B 1 293 ? -7.48 7.945 -9.344 1 92.19 293 GLU B N 1
ATOM 5767 C CA . GLU B 1 293 ? -7.977 6.977 -10.312 1 92.19 293 GLU B CA 1
ATOM 5768 C C . GLU B 1 293 ? -8.797 5.883 -9.641 1 92.19 293 GLU B C 1
ATOM 5770 O O . GLU B 1 293 ? -9.828 5.461 -10.164 1 92.19 293 GLU B O 1
ATOM 5775 N N . LEU B 1 294 ? -8.336 5.434 -8.539 1 92.06 294 LEU B N 1
ATOM 5776 C CA . LEU B 1 294 ? -9.078 4.445 -7.77 1 92.06 294 LEU B CA 1
ATOM 5777 C C . LEU B 1 294 ? -10.453 4.98 -7.379 1 92.06 294 LEU B C 1
ATOM 5779 O O . LEU B 1 294 ? -11.461 4.289 -7.539 1 92.06 294 LEU B O 1
ATOM 5783 N N . GLN B 1 295 ? -10.453 6.172 -6.902 1 87.44 295 GLN B N 1
ATOM 5784 C CA . GLN B 1 295 ? -11.695 6.801 -6.453 1 87.44 295 GLN B CA 1
ATOM 5785 C C . GLN B 1 295 ? -12.695 6.918 -7.598 1 87.44 295 GLN B C 1
ATOM 5787 O O . GLN B 1 295 ? -13.898 6.742 -7.395 1 87.44 295 GLN B O 1
ATOM 5792 N N . SER B 1 296 ? -12.211 7.215 -8.75 1 86.62 296 SER B N 1
ATOM 5793 C CA . SER B 1 296 ? -13.078 7.434 -9.898 1 86.62 296 SER B CA 1
ATOM 5794 C C . SER B 1 296 ? -13.594 6.113 -10.461 1 86.62 296 SER B C 1
ATOM 5796 O O . SER B 1 296 ? -14.75 6.023 -10.891 1 86.62 296 SER B O 1
ATOM 5798 N N . SER B 1 297 ? -12.789 5.074 -10.383 1 86.19 297 SER B N 1
ATOM 5799 C CA . SER B 1 297 ? -13.117 3.826 -11.062 1 86.19 297 SER B CA 1
ATOM 5800 C C . SER B 1 297 ? -13.648 2.785 -10.078 1 86.19 297 SER B C 1
ATOM 5802 O O . SER B 1 297 ? -14.422 1.904 -10.461 1 86.19 297 SER B O 1
ATOM 5804 N N . PHE B 1 298 ? -13.18 2.982 -8.844 1 87 298 PHE B N 1
ATOM 5805 C CA . PHE B 1 298 ? -13.547 2.039 -7.793 1 87 298 PHE B CA 1
ATOM 5806 C C . PHE B 1 298 ? -13.836 2.77 -6.488 1 87 298 PHE B C 1
ATOM 5808 O O . PHE B 1 298 ? -13.133 2.58 -5.496 1 87 298 PHE B O 1
ATOM 5815 N N . PRO B 1 299 ? -14.875 3.637 -6.359 1 76 299 PRO B N 1
ATOM 5816 C CA . PRO B 1 299 ? -15.109 4.629 -5.309 1 76 299 PRO B CA 1
ATOM 5817 C C . PRO B 1 299 ? -15.031 4.031 -3.904 1 76 299 PRO B C 1
ATOM 5819 O O . PRO B 1 299 ? -14.523 4.676 -2.984 1 76 299 PRO B O 1
ATOM 5822 N N . SER B 1 300 ? -15.305 2.705 -3.555 1 80.88 300 SER B N 1
ATOM 5823 C CA . SER B 1 300 ? -15.312 2.148 -2.207 1 80.88 300 SER B CA 1
ATOM 5824 C C . SER B 1 300 ? -13.914 1.72 -1.78 1 80.88 300 SER B C 1
ATOM 5826 O O . SER B 1 300 ? -13.672 1.446 -0.602 1 80.88 300 SER B O 1
ATOM 5828 N N . THR B 1 301 ? -13.008 1.996 -2.629 1 87.06 301 THR B N 1
ATOM 5829 C CA . THR B 1 301 ? -11.688 1.427 -2.367 1 87.06 301 THR B CA 1
ATOM 5830 C C . THR B 1 301 ? -10.836 2.391 -1.547 1 87.06 301 THR B C 1
ATOM 5832 O O . THR B 1 301 ? -9.961 1.965 -0.794 1 87.06 301 THR B O 1
ATOM 5835 N N . VAL B 1 302 ? -11.133 3.682 -1.652 1 91.5 302 VAL B N 1
ATOM 5836 C CA . VAL B 1 302 ? -10.328 4.668 -0.946 1 91.5 302 VAL B CA 1
ATOM 5837 C C . VAL B 1 302 ? -10.477 4.48 0.562 1 91.5 302 VAL B C 1
ATOM 5839 O O . VAL B 1 302 ? -9.492 4.461 1.296 1 91.5 302 VAL B O 1
ATOM 5842 N N . LEU B 1 303 ? -11.68 4.289 0.977 1 88.88 303 LEU B N 1
ATOM 5843 C CA . LEU B 1 303 ? -11.93 4.047 2.393 1 88.88 303 LEU B CA 1
ATOM 5844 C C . LEU B 1 303 ? -11.297 2.73 2.84 1 88.88 303 LEU B C 1
ATOM 5846 O O . LEU B 1 303 ? -10.797 2.625 3.961 1 88.88 303 LEU B O 1
ATOM 5850 N N . THR B 1 304 ? -11.305 1.771 1.936 1 89.44 304 THR B N 1
ATOM 5851 C CA . THR B 1 304 ? -10.688 0.482 2.232 1 89.44 304 THR B CA 1
ATOM 5852 C C . THR B 1 304 ? -9.18 0.631 2.422 1 89.44 304 THR B C 1
ATOM 5854 O O . THR B 1 304 ? -8.609 0.058 3.352 1 89.44 304 THR B O 1
ATOM 5857 N N . VAL B 1 305 ? -8.578 1.414 1.562 1 93 305 VAL B N 1
ATOM 5858 C CA . VAL B 1 305 ? -7.145 1.648 1.653 1 93 305 VAL B CA 1
ATOM 5859 C C . VAL B 1 305 ? -6.809 2.297 2.996 1 93 305 VAL B C 1
ATOM 5861 O O . VAL B 1 305 ? -5.902 1.849 3.699 1 93 305 VAL B O 1
ATOM 5864 N N . ARG B 1 306 ? -7.551 3.324 3.271 1 90.31 306 ARG B N 1
ATOM 5865 C CA . ARG B 1 306 ? -7.344 4.004 4.547 1 90.31 306 ARG B CA 1
ATOM 5866 C C . ARG B 1 306 ? -7.543 3.049 5.719 1 90.31 306 ARG B C 1
ATOM 5868 O O . ARG B 1 306 ? -6.746 3.035 6.656 1 90.31 306 ARG B O 1
ATOM 5875 N N . GLY B 1 307 ? -8.586 2.295 5.707 1 88.06 307 GLY B N 1
ATOM 5876 C CA . GLY B 1 307 ? -8.867 1.325 6.754 1 88.06 307 GLY B CA 1
ATOM 5877 C C . GLY B 1 307 ? -7.766 0.293 6.918 1 88.06 307 GLY B C 1
ATOM 5878 O O . GLY B 1 307 ? -7.359 -0.019 8.039 1 88.06 307 GLY B O 1
ATOM 5879 N N . THR B 1 308 ? -7.305 -0.215 5.805 1 86.88 308 THR B N 1
ATOM 5880 C CA . THR B 1 308 ? -6.219 -1.186 5.828 1 86.88 308 THR B CA 1
ATOM 5881 C C . THR B 1 308 ? -4.945 -0.56 6.391 1 86.88 308 THR B C 1
ATOM 5883 O O . THR B 1 308 ? -4.273 -1.158 7.23 1 86.88 308 THR B O 1
ATOM 5886 N N . GLY B 1 309 ? -4.637 0.622 5.918 1 87.19 309 GLY B N 1
ATOM 5887 C CA . GLY B 1 309 ? -3.441 1.315 6.371 1 87.19 309 GLY B CA 1
ATOM 5888 C C . GLY B 1 309 ? -3.428 1.564 7.867 1 87.19 309 GLY B C 1
ATOM 5889 O O . GLY B 1 309 ? -2.375 1.484 8.508 1 87.19 309 GLY B O 1
ATOM 5890 N N . SER B 1 310 ? -4.551 1.827 8.414 1 85.5 310 SER B N 1
ATOM 5891 C CA . SER B 1 310 ? -4.641 2.148 9.836 1 85.5 310 SER B CA 1
ATOM 5892 C C . SER B 1 310 ? -4.426 0.908 10.695 1 85.5 310 SER B C 1
ATOM 5894 O O . SER B 1 310 ? -4.137 1.017 11.891 1 85.5 310 SER B O 1
ATOM 5896 N N . LYS B 1 311 ? -4.488 -0.266 10.086 1 81.12 311 LYS B N 1
ATOM 5897 C CA . LYS B 1 311 ? -4.406 -1.507 10.852 1 81.12 311 LYS B CA 1
ATOM 5898 C C . LYS B 1 311 ? -3.061 -2.191 10.648 1 81.12 311 LYS B C 1
ATOM 5900 O O . LYS B 1 311 ? -2.746 -3.172 11.328 1 81.12 311 LYS B O 1
ATOM 5905 N N . LEU B 1 312 ? -2.373 -1.756 9.727 1 81.31 312 LEU B N 1
ATOM 5906 C CA . LEU B 1 312 ? -1.094 -2.379 9.406 1 81.31 312 LEU B CA 1
ATOM 5907 C C . LEU B 1 312 ? 0.008 -1.866 10.328 1 81.31 312 LEU B C 1
ATOM 5909 O O . LEU B 1 312 ? 0.04 -0.68 10.664 1 81.31 312 LEU B O 1
ATOM 5913 N N . SER B 1 313 ? 0.715 -2.736 10.945 1 74.38 313 SER B N 1
ATOM 5914 C CA . SER B 1 313 ? 1.88 -2.412 11.758 1 74.38 313 SER B CA 1
ATOM 5915 C C . SER B 1 313 ? 3.053 -3.332 11.438 1 74.38 313 SER B C 1
ATOM 5917 O O . SER B 1 313 ? 2.871 -4.395 10.844 1 74.38 313 SER B O 1
ATOM 5919 N N . SER B 1 314 ? 4.191 -2.691 11.648 1 65.56 314 SER B N 1
ATOM 5920 C CA . SER B 1 314 ? 5.344 -3.568 11.484 1 65.56 314 SER B CA 1
ATOM 5921 C C . SER B 1 314 ? 5.457 -4.562 12.633 1 65.56 314 SER B C 1
ATOM 5923 O O . SER B 1 314 ? 5.133 -4.234 13.773 1 65.56 314 SER B O 1
ATOM 5925 N N . ALA B 1 315 ? 5.598 -5.84 12.367 1 57.03 315 ALA B N 1
ATOM 5926 C CA . ALA B 1 315 ? 5.66 -6.945 13.32 1 57.03 315 ALA B CA 1
ATOM 5927 C C . ALA B 1 315 ? 6.578 -6.609 14.492 1 57.03 315 ALA B C 1
ATOM 5929 O O . ALA B 1 315 ? 6.398 -7.121 15.594 1 57.03 315 ALA B O 1
ATOM 5930 N N . ASN B 1 316 ? 7.617 -5.82 14.336 1 53.31 316 ASN B N 1
ATOM 5931 C CA . ASN B 1 316 ? 8.641 -5.738 15.375 1 53.31 316 ASN B CA 1
ATOM 5932 C C . ASN B 1 316 ? 8.578 -4.41 16.125 1 53.31 316 ASN B C 1
ATOM 5934 O O . ASN B 1 316 ? 9.586 -3.938 16.641 1 53.31 316 ASN B O 1
ATOM 5938 N N . SER B 1 317 ? 7.438 -3.807 16.25 1 53.81 317 SER B N 1
ATOM 5939 C CA . SER B 1 317 ? 7.434 -2.439 16.766 1 53.81 317 SER B CA 1
ATOM 5940 C C . SER B 1 317 ? 7.621 -2.412 18.266 1 53.81 317 SER B C 1
ATOM 5942 O O . SER B 1 317 ? 7.355 -1.396 18.922 1 53.81 317 SER B O 1
ATOM 5944 N N . ASP B 1 318 ? 8.055 -3.498 18.828 1 50.34 318 ASP B N 1
ATOM 5945 C CA . ASP B 1 318 ? 8.078 -3.422 20.297 1 50.34 318 ASP B CA 1
ATOM 5946 C C . ASP B 1 318 ? 9.078 -2.375 20.766 1 50.34 318 ASP B C 1
ATOM 5948 O O . ASP B 1 318 ? 9.234 -2.164 21.969 1 50.34 318 ASP B O 1
ATOM 5952 N N . GLN B 1 319 ? 9.938 -1.812 19.844 1 55.78 319 GLN B N 1
ATOM 5953 C CA . GLN B 1 319 ? 11.016 -1.123 20.531 1 55.78 319 GLN B CA 1
ATOM 5954 C C . GLN B 1 319 ? 10.742 0.373 20.641 1 55.78 319 GLN B C 1
ATOM 5956 O O . GLN B 1 319 ? 10.016 0.935 19.828 1 55.78 319 GLN B O 1
ATOM 5961 N N . ASN B 1 320 ? 11.117 0.934 21.781 1 63.22 320 ASN B N 1
ATOM 5962 C CA . ASN B 1 320 ? 10.945 2.266 22.359 1 63.22 320 ASN B CA 1
ATOM 5963 C C . ASN B 1 320 ? 11.898 3.275 21.703 1 63.22 320 ASN B C 1
ATOM 5965 O O . ASN B 1 320 ? 12.305 4.242 22.359 1 63.22 320 ASN B O 1
ATOM 5969 N N . LEU B 1 321 ? 12.477 3.104 20.5 1 76.81 321 LEU B N 1
ATOM 5970 C CA . LEU B 1 321 ? 13.273 4.152 19.875 1 76.81 321 LEU B CA 1
ATOM 5971 C C . LEU B 1 321 ? 12.398 5.023 18.969 1 76.81 321 LEU B C 1
ATOM 5973 O O . LEU B 1 321 ? 11.445 4.539 18.359 1 76.81 321 LEU B O 1
ATOM 5977 N N . GLU B 1 322 ? 12.773 6.363 19.016 1 81.56 322 GLU B N 1
ATOM 5978 C CA . GLU B 1 322 ? 12.008 7.316 18.219 1 81.56 322 GLU B CA 1
ATOM 5979 C C . GLU B 1 322 ? 12.875 7.953 17.141 1 81.56 322 GLU B C 1
ATOM 5981 O O . GLU B 1 322 ? 14.031 8.297 17.391 1 81.56 322 GLU B O 1
ATOM 5986 N N . CYS B 1 323 ? 12.375 8.055 16.016 1 85.62 323 CYS B N 1
ATOM 5987 C CA . CYS B 1 323 ? 13.07 8.688 14.906 1 85.62 323 CYS B CA 1
ATOM 5988 C C . CYS B 1 323 ? 13.148 10.195 15.102 1 85.62 323 CYS B C 1
ATOM 5990 O O . CYS B 1 323 ? 12.172 10.828 15.492 1 85.62 323 CYS B O 1
ATOM 5992 N N . CYS B 1 324 ? 14.25 10.797 14.797 1 83.25 324 CYS B N 1
ATOM 5993 C CA . CYS B 1 324 ? 14.508 12.219 15 1 83.25 324 CYS B CA 1
ATOM 5994 C C . CYS B 1 324 ? 13.695 13.07 14.023 1 83.25 324 CYS B C 1
ATOM 5996 O O . CYS B 1 324 ? 13.32 14.195 14.336 1 83.25 324 CYS B O 1
ATOM 5998 N N . LEU B 1 325 ? 13.383 12.508 12.883 1 85.94 325 LEU B N 1
ATOM 5999 C CA . LEU B 1 325 ? 12.773 13.312 11.836 1 85.94 325 LEU B CA 1
ATOM 6000 C C . LEU B 1 325 ? 11.258 13.125 11.812 1 85.94 325 LEU B C 1
ATOM 6002 O O . LEU B 1 325 ? 10.508 14.102 11.93 1 85.94 325 LEU B O 1
ATOM 6006 N N . CYS B 1 326 ? 10.883 11.867 11.805 1 83 326 CYS B N 1
ATOM 6007 C CA . CYS B 1 326 ? 9.438 11.656 11.688 1 83 326 CYS B CA 1
ATOM 6008 C C . CYS B 1 326 ? 8.812 11.453 13.062 1 83 326 CYS B C 1
ATOM 6010 O O . CYS B 1 326 ? 7.582 11.422 13.18 1 83 326 CYS B O 1
ATOM 6012 N N . GLN B 1 327 ? 9.633 11.32 14.094 1 78.38 327 GLN B N 1
ATOM 6013 C CA . GLN B 1 327 ? 9.195 11.125 15.469 1 78.38 327 GLN B CA 1
ATOM 6014 C C . GLN B 1 327 ? 8.391 9.836 15.617 1 78.38 327 GLN B C 1
ATOM 6016 O O . GLN B 1 327 ? 7.594 9.703 16.547 1 78.38 327 GLN B O 1
ATOM 6021 N N . GLY B 1 328 ? 8.586 8.984 14.633 1 77.31 328 GLY B N 1
ATOM 6022 C CA . GLY B 1 328 ? 7.957 7.68 14.719 1 77.31 328 GLY B CA 1
ATOM 6023 C C . GLY B 1 328 ? 8.797 6.652 15.453 1 77.31 328 GLY B C 1
ATOM 6024 O O . GLY B 1 328 ? 9.984 6.883 15.703 1 77.31 328 GLY B O 1
ATOM 6025 N N . LYS B 1 329 ? 8.172 5.52 15.812 1 76.88 329 LYS B N 1
ATOM 6026 C CA . LYS B 1 329 ? 8.891 4.449 16.5 1 76.88 329 LYS B CA 1
ATOM 6027 C C . LYS B 1 329 ? 9.812 3.705 15.539 1 76.88 329 LYS B C 1
ATOM 6029 O O . LYS B 1 329 ? 9.469 3.5 14.375 1 76.88 329 LYS B O 1
ATOM 6034 N N . MET B 1 330 ? 10.969 3.395 16.016 1 77.69 330 MET B N 1
ATOM 6035 C CA . MET B 1 330 ? 11.953 2.709 15.18 1 77.69 330 MET B CA 1
ATOM 6036 C C . MET B 1 330 ? 12.133 1.262 15.633 1 77.69 330 MET B C 1
ATOM 6038 O O . MET B 1 330 ? 12.016 0.956 16.812 1 77.69 330 MET B O 1
ATOM 6042 N N . ASP B 1 331 ? 12.109 0.272 14.672 1 62.06 331 ASP B N 1
ATOM 6043 C CA . ASP B 1 331 ? 12.367 -1.134 14.969 1 62.06 331 ASP B CA 1
ATOM 6044 C C . ASP B 1 331 ? 13.812 -1.346 15.414 1 62.06 331 ASP B C 1
ATOM 6046 O O . ASP B 1 331 ? 14.711 -0.625 14.984 1 62.06 331 ASP B O 1
ATOM 6050 N N . GLU B 1 332 ? 13.891 -2.098 16.531 1 52.84 332 GLU B N 1
ATOM 6051 C CA . GLU B 1 332 ? 15.242 -2.498 16.906 1 52.84 332 GLU B CA 1
ATOM 6052 C C . GLU B 1 332 ? 15.938 -3.234 15.766 1 52.84 332 GLU B C 1
ATOM 6054 O O . GLU B 1 332 ? 15.344 -4.109 15.141 1 52.84 332 GLU B O 1
ATOM 6059 N N . ARG B 1 333 ? 16.641 -2.588 15.055 1 48.75 333 ARG B N 1
ATOM 6060 C CA . ARG B 1 333 ? 17.391 -3.348 14.047 1 48.75 333 ARG B CA 1
ATOM 6061 C C . ARG B 1 333 ? 17.969 -4.621 14.648 1 48.75 333 ARG B C 1
ATOM 6063 O O . ARG B 1 333 ? 18.828 -4.559 15.531 1 48.75 333 ARG B O 1
ATOM 6070 N N . LYS B 1 334 ? 17.266 -5.668 14.883 1 41.62 334 LYS B N 1
ATOM 6071 C CA . LYS B 1 334 ? 18.125 -6.832 15.039 1 41.62 334 LYS B CA 1
ATOM 6072 C C . LYS B 1 334 ? 19.281 -6.801 14.039 1 41.62 334 LYS B C 1
ATOM 6074 O O . LYS B 1 334 ? 19.062 -6.531 12.852 1 41.62 334 LYS B O 1
ATOM 6079 N N . TYR B 1 335 ? 20.469 -6.375 14.328 1 33.97 335 TYR B N 1
ATOM 6080 C CA . TYR B 1 335 ? 21.672 -6.648 13.547 1 33.97 335 TYR B CA 1
ATOM 6081 C C . TYR B 1 335 ? 21.531 -7.965 12.789 1 33.97 335 TYR B C 1
ATOM 6083 O O . TYR B 1 335 ? 22.234 -8.938 13.086 1 33.97 335 TYR B O 1
ATOM 6091 N N . SER B 1 336 ? 20.5 -8.648 12.75 1 33.97 336 SER B N 1
ATOM 6092 C CA . SER B 1 336 ? 20.688 -9.781 11.852 1 33.97 336 SER B CA 1
ATOM 6093 C C . SER B 1 336 ? 21.062 -9.32 10.445 1 33.97 336 SER B C 1
ATOM 6095 O O . SER B 1 336 ? 20.625 -8.266 9.992 1 33.97 336 SER B O 1
ATOM 6097 N N . LEU B 1 337 ? 22.219 -9.625 9.883 1 32.25 337 LEU B N 1
ATOM 6098 C CA . LEU B 1 337 ? 22.812 -9.484 8.555 1 32.25 337 LEU B CA 1
ATOM 6099 C C . LEU B 1 337 ? 21.719 -9.469 7.48 1 32.25 337 LEU B C 1
ATOM 6101 O O . LEU B 1 337 ? 21.953 -9.883 6.348 1 32.25 337 LEU B O 1
ATOM 6105 N N . THR B 1 338 ? 20.516 -9.25 7.734 1 33.62 338 THR B N 1
ATOM 6106 C CA . THR B 1 338 ? 19.5 -9.562 6.723 1 33.62 338 THR B CA 1
ATOM 6107 C C . THR B 1 338 ? 19.531 -8.539 5.59 1 33.62 338 THR B C 1
ATOM 6109 O O . THR B 1 338 ? 20.609 -8.195 5.098 1 33.62 338 THR B O 1
ATOM 6112 N N . ALA B 1 339 ? 18.422 -7.746 5.238 1 34.78 339 ALA B N 1
ATOM 6113 C CA . ALA B 1 339 ? 18.172 -7.039 3.986 1 34.78 339 ALA B CA 1
ATOM 6114 C C . ALA B 1 339 ? 18.969 -5.738 3.926 1 34.78 339 ALA B C 1
ATOM 6116 O O . ALA B 1 339 ? 19.422 -5.332 2.854 1 34.78 339 ALA B O 1
ATOM 6117 N N . GLN B 1 340 ? 19.297 -5.039 4.926 1 33.94 340 GLN B N 1
ATOM 6118 C CA . GLN B 1 340 ? 20.156 -3.859 4.914 1 33.94 340 GLN B CA 1
ATOM 6119 C C . GLN B 1 340 ? 21.594 -4.227 4.547 1 33.94 340 GLN B C 1
ATOM 6121 O O . GLN B 1 340 ? 22.266 -3.498 3.809 1 33.94 340 GLN B O 1
ATOM 6126 N N . GLN B 1 341 ? 22.094 -5.27 5.145 1 34.72 341 GLN B N 1
ATOM 6127 C CA . GLN B 1 341 ? 23.391 -5.781 4.711 1 34.72 341 GLN B CA 1
ATOM 6128 C C . GLN B 1 341 ? 23.344 -6.234 3.254 1 34.72 341 GLN B C 1
ATOM 6130 O O . GLN B 1 341 ? 24.312 -6.066 2.516 1 34.72 341 GLN B O 1
ATOM 6135 N N . ALA B 1 342 ? 22.172 -6.691 2.881 1 36.56 342 ALA B N 1
ATOM 6136 C CA . ALA B 1 342 ? 22.031 -7.094 1.482 1 36.56 342 ALA B CA 1
ATOM 6137 C C . ALA B 1 342 ? 22.047 -5.875 0.56 1 36.56 342 ALA B C 1
ATOM 6139 O O . ALA B 1 342 ? 22.703 -5.891 -0.488 1 36.56 342 ALA B O 1
ATOM 6140 N N . SER B 1 343 ? 21.344 -4.785 0.926 1 38.25 343 SER B N 1
ATOM 6141 C CA . SER B 1 343 ? 21.469 -3.547 0.16 1 38.25 343 SER B CA 1
ATOM 6142 C C . SER B 1 343 ? 22.875 -2.969 0.27 1 38.25 343 SER B C 1
ATOM 6144 O O . SER B 1 343 ? 23.422 -2.471 -0.714 1 38.25 343 SER B O 1
ATOM 6146 N N . HIS B 1 344 ? 23.484 -2.996 1.434 1 36.69 344 HIS B N 1
ATOM 6147 C CA . HIS B 1 344 ? 24.891 -2.633 1.588 1 36.69 344 HIS B CA 1
ATOM 6148 C C . HIS B 1 344 ? 25.797 -3.596 0.829 1 36.69 344 HIS B C 1
ATOM 6150 O O . HIS B 1 344 ? 26.734 -3.17 0.155 1 36.69 344 HIS B O 1
ATOM 6156 N N . ILE B 1 345 ? 25.547 -4.883 0.991 1 36.78 345 ILE B N 1
ATOM 6157 C CA . ILE B 1 345 ? 26.297 -5.871 0.222 1 36.78 345 ILE B CA 1
ATOM 6158 C C . ILE B 1 345 ? 26.031 -5.676 -1.269 1 36.78 345 ILE B C 1
ATOM 6160 O O . ILE B 1 345 ? 26.953 -5.719 -2.084 1 36.78 345 ILE B O 1
ATOM 6164 N N . SER B 1 346 ? 24.812 -5.453 -1.577 1 36.81 346 SER B N 1
ATOM 6165 C CA . SER B 1 346 ? 24.531 -5.191 -2.984 1 36.81 346 SER B CA 1
ATOM 6166 C C . SER B 1 346 ? 25.203 -3.9 -3.449 1 36.81 346 SER B C 1
ATOM 6168 O O . SER B 1 346 ? 25.766 -3.846 -4.547 1 36.81 346 SER B O 1
ATOM 6170 N N . LYS B 1 347 ? 25.125 -2.865 -2.648 1 39.88 347 LYS B N 1
ATOM 6171 C CA . LYS B 1 347 ? 25.875 -1.652 -2.951 1 39.88 347 LYS B CA 1
ATOM 6172 C C . LYS B 1 347 ? 27.375 -1.905 -2.883 1 39.88 347 LYS B C 1
ATOM 6174 O O . LYS B 1 347 ? 28.125 -1.409 -3.719 1 39.88 347 LYS B O 1
ATOM 6179 N N . MET B 1 348 ? 27.828 -2.551 -1.864 1 34.22 348 MET B N 1
ATOM 6180 C CA . MET B 1 348 ? 29.25 -2.875 -1.738 1 34.22 348 MET B CA 1
ATOM 6181 C C . MET B 1 348 ? 29.703 -3.787 -2.873 1 34.22 348 MET B C 1
ATOM 6183 O O . MET B 1 348 ? 30.766 -3.59 -3.443 1 34.22 348 MET B O 1
ATOM 6187 N N . VAL B 1 349 ? 28.922 -4.809 -3.066 1 37.34 349 VAL B N 1
ATOM 6188 C CA . VAL B 1 349 ? 29.25 -5.699 -4.176 1 37.34 349 VAL B CA 1
ATOM 6189 C C . VAL B 1 349 ? 29.172 -4.93 -5.492 1 37.34 349 VAL B C 1
ATOM 6191 O O . VAL B 1 349 ? 29.984 -5.141 -6.395 1 37.34 349 VAL B O 1
ATOM 6194 N N . SER B 1 350 ? 28.203 -4.121 -5.594 1 36.41 350 SER B N 1
ATOM 6195 C CA . SER B 1 350 ? 28.172 -3.291 -6.793 1 36.41 350 SER B CA 1
ATOM 6196 C C . SER B 1 350 ? 29.344 -2.314 -6.828 1 36.41 350 SER B C 1
ATOM 6198 O O . SER B 1 350 ? 29.859 -1.995 -7.898 1 36.41 350 SER B O 1
ATOM 6200 N N . ASN B 1 351 ? 29.641 -1.811 -5.688 1 34.31 351 ASN B N 1
ATOM 6201 C CA . ASN B 1 351 ? 30.75 -0.866 -5.668 1 34.31 351 ASN B CA 1
ATOM 6202 C C . ASN B 1 351 ? 32.094 -1.585 -5.656 1 34.31 351 ASN B C 1
ATOM 6204 O O . ASN B 1 351 ? 33.094 -1.067 -6.18 1 34.31 351 ASN B O 1
ATOM 6208 N N . THR B 1 352 ? 32.312 -2.584 -4.684 1 35.75 352 THR B N 1
ATOM 6209 C CA . THR B 1 352 ? 33.656 -3.062 -4.48 1 35.75 352 THR B CA 1
ATOM 6210 C C . THR B 1 352 ? 34 -4.172 -5.469 1 35.75 352 THR B C 1
ATOM 6212 O O . THR B 1 352 ? 35.156 -4.535 -5.633 1 35.75 352 THR B O 1
ATOM 6215 N N . GLY B 1 353 ? 33.625 -4.246 -6.719 1 33.53 353 GLY B N 1
ATOM 6216 C CA . GLY B 1 353 ? 33.969 -5.234 -7.734 1 33.53 353 GLY B CA 1
ATOM 6217 C C . GLY B 1 353 ? 34.188 -6.625 -7.168 1 33.53 353 GLY B C 1
ATOM 6218 O O . GLY B 1 353 ? 34.312 -6.789 -5.957 1 33.53 353 GLY B O 1
ATOM 6219 N N . PRO B 1 354 ? 33.75 -7.762 -7.719 1 33.09 354 PRO B N 1
ATOM 6220 C CA . PRO B 1 354 ? 33.812 -9.164 -7.297 1 33.09 354 PRO B CA 1
ATOM 6221 C C . PRO B 1 354 ? 35.156 -9.539 -6.68 1 33.09 354 PRO B C 1
ATOM 6223 O O . PRO B 1 354 ? 35.281 -10.586 -6.039 1 33.09 354 PRO B O 1
ATOM 6226 N N . ASP B 1 355 ? 36.25 -8.961 -7.059 1 31.97 355 ASP B N 1
ATOM 6227 C CA . ASP B 1 355 ? 37.562 -9.57 -6.746 1 31.97 355 ASP B CA 1
ATOM 6228 C C . ASP B 1 355 ? 37.844 -9.539 -5.246 1 31.97 355 ASP B C 1
ATOM 6230 O O . ASP B 1 355 ? 38.562 -10.367 -4.727 1 31.97 355 ASP B O 1
ATOM 6234 N N . GLU B 1 356 ? 37.625 -8.391 -4.645 1 34.66 356 GLU B N 1
ATOM 6235 C CA . GLU B 1 356 ? 38.344 -8.266 -3.373 1 34.66 356 GLU B CA 1
ATOM 6236 C C . GLU B 1 356 ? 37.531 -8.898 -2.236 1 34.66 356 GLU B C 1
ATOM 6238 O O . GLU B 1 356 ? 37.906 -8.75 -1.064 1 34.66 356 GLU B O 1
ATOM 6243 N N . PHE B 1 357 ? 36.406 -9.484 -2.469 1 31.78 357 PHE B N 1
ATOM 6244 C CA . PHE B 1 357 ? 35.75 -10.039 -1.296 1 31.78 357 PHE B CA 1
ATOM 6245 C C . PHE B 1 357 ? 36.375 -11.359 -0.877 1 31.78 357 PHE B C 1
ATOM 6247 O O . PHE B 1 357 ? 36.219 -12.375 -1.558 1 31.78 357 PHE B O 1
ATOM 6254 N N . ASN B 1 358 ? 37.656 -11.367 -0.314 1 27.45 358 ASN B N 1
ATOM 6255 C CA . ASN B 1 358 ? 38.281 -12.5 0.378 1 27.45 358 ASN B CA 1
ATOM 6256 C C . ASN B 1 358 ? 37.406 -12.969 1.549 1 27.45 358 ASN B C 1
ATOM 6258 O O . ASN B 1 358 ? 36.906 -12.148 2.32 1 27.45 358 ASN B O 1
ATOM 6262 N N . SER B 1 359 ? 36.844 -14.133 1.553 1 30.02 359 SER B N 1
ATOM 6263 C CA . SER B 1 359 ? 36.062 -14.953 2.471 1 30.02 359 SER B CA 1
ATOM 6264 C C . SER B 1 359 ? 36.625 -14.891 3.887 1 30.02 359 SER B C 1
ATOM 6266 O O . SER B 1 359 ? 36.031 -15.453 4.816 1 30.02 359 SER B O 1
ATOM 6268 N N . THR B 1 360 ? 37.938 -14.539 4.129 1 28.41 360 THR B N 1
ATOM 6269 C CA . THR B 1 360 ? 38.594 -14.781 5.41 1 28.41 360 THR B CA 1
ATOM 6270 C C . THR B 1 360 ? 38 -13.883 6.496 1 28.41 360 THR B C 1
ATOM 6272 O O . THR B 1 360 ? 38.375 -13.984 7.664 1 28.41 360 THR B O 1
ATOM 6275 N N . VAL B 1 361 ? 37.406 -12.797 6.074 1 29.58 361 VAL B N 1
ATOM 6276 C CA . VAL B 1 361 ? 37.125 -11.844 7.148 1 29.58 361 VAL B CA 1
ATOM 6277 C C . VAL B 1 361 ? 35.938 -12.32 7.965 1 29.58 361 VAL B C 1
ATOM 6279 O O . VAL B 1 361 ? 35.531 -11.656 8.922 1 29.58 361 VAL B O 1
ATOM 6282 N N . LEU B 1 362 ? 35.281 -13.445 7.496 1 27.91 362 LEU B N 1
ATOM 6283 C CA . LEU B 1 362 ? 34.156 -13.859 8.32 1 27.91 362 LEU B CA 1
ATOM 6284 C C . LEU B 1 362 ? 34.625 -14.75 9.477 1 27.91 362 LEU B C 1
ATOM 6286 O O . LEU B 1 362 ? 33.812 -15.492 10.047 1 27.91 362 LEU B O 1
ATOM 6290 N N . SER B 1 363 ? 35.969 -14.93 9.711 1 24.84 363 SER B N 1
ATOM 6291 C CA . SER B 1 363 ? 36.25 -15.828 10.82 1 24.84 363 SER B CA 1
ATOM 6292 C C . SER B 1 363 ? 35.75 -15.258 12.141 1 24.84 363 SER B C 1
ATOM 6294 O O . SER B 1 363 ? 35.906 -14.055 12.391 1 24.84 363 SER B O 1
ATOM 6296 N N . PRO B 1 364 ? 35 -16.016 12.852 1 27.33 364 PRO B N 1
ATOM 6297 C CA . PRO B 1 364 ? 34.594 -15.727 14.227 1 27.33 364 PRO B CA 1
ATOM 6298 C C . PRO B 1 364 ? 35.75 -15.367 15.141 1 27.33 364 PRO B C 1
ATOM 6300 O O . PRO B 1 364 ? 36.719 -16.109 15.219 1 27.33 364 PRO B O 1
ATOM 6303 N N . VAL B 1 365 ? 36.219 -14.172 15.18 1 26.95 365 VAL B N 1
ATOM 6304 C CA . VAL B 1 365 ? 37.25 -13.805 16.141 1 26.95 365 VAL B CA 1
ATOM 6305 C C . VAL B 1 365 ? 36.938 -14.445 17.5 1 26.95 365 VAL B C 1
ATOM 6307 O O . VAL B 1 365 ? 35.844 -14.32 18 1 26.95 365 VAL B O 1
ATOM 6310 N N . GLN B 1 366 ? 37.625 -15.406 17.859 1 25.75 366 GLN B N 1
ATOM 6311 C CA . GLN B 1 366 ? 37.781 -16.031 19.172 1 25.75 366 GLN B CA 1
ATOM 6312 C C . GLN B 1 366 ? 37.906 -14.984 20.266 1 25.75 366 GLN B C 1
ATOM 6314 O O . GLN B 1 366 ? 38.594 -13.984 20.109 1 25.75 366 GLN B O 1
ATOM 6319 N N . ASN B 1 367 ? 37.031 -15.016 21.312 1 27.16 367 ASN B N 1
ATOM 6320 C CA . ASN B 1 367 ? 36.875 -14.312 22.578 1 27.16 367 ASN B CA 1
ATOM 6321 C C . ASN B 1 367 ? 38.156 -14.367 23.422 1 27.16 367 ASN B C 1
ATOM 6323 O O . ASN B 1 367 ? 38.219 -15.094 24.406 1 27.16 367 ASN B O 1
ATOM 6327 N N . SER B 1 368 ? 39.406 -14.359 22.938 1 27.16 368 SER B N 1
ATOM 6328 C CA . SER B 1 368 ? 40.344 -14.359 24.047 1 27.16 368 SER B CA 1
ATOM 6329 C C . SER B 1 368 ? 40.094 -13.18 24.984 1 27.16 368 SER B C 1
ATOM 6331 O O . SER B 1 368 ? 39.906 -12.047 24.516 1 27.16 368 SER B O 1
ATOM 6333 N N . ILE B 1 369 ? 39.75 -13.453 26.328 1 27.67 369 ILE B N 1
ATOM 6334 C CA . ILE B 1 369 ? 39.531 -12.758 27.594 1 27.67 369 ILE B CA 1
ATOM 6335 C C . ILE B 1 369 ? 40.781 -11.922 27.938 1 27.67 369 ILE B C 1
ATOM 6337 O O . ILE B 1 369 ? 40.938 -11.484 29.078 1 27.67 369 ILE B O 1
ATOM 6341 N N . THR B 1 370 ? 41.875 -11.727 27.141 1 27.08 370 THR B N 1
ATOM 6342 C CA . THR B 1 370 ? 43 -11.086 27.812 1 27.08 370 THR B CA 1
ATOM 6343 C C . THR B 1 370 ? 42.562 -9.75 28.422 1 27.08 370 THR B C 1
ATOM 6345 O O . THR B 1 370 ? 41.75 -9.039 27.844 1 27.08 370 THR B O 1
ATOM 6348 N N . SER B 1 371 ? 42.969 -9.461 29.781 1 28.64 371 SER B N 1
ATOM 6349 C CA . SER B 1 371 ? 42.938 -8.391 30.781 1 28.64 371 SER B CA 1
ATOM 6350 C C . SER B 1 371 ? 43.344 -7.059 30.172 1 28.64 371 SER B C 1
ATOM 6352 O O . SER B 1 371 ? 44.531 -6.734 30.109 1 28.64 371 SER B O 1
ATOM 6354 N N . CYS B 1 372 ? 42.875 -6.73 29.016 1 25.67 372 CYS B N 1
ATOM 6355 C CA . CYS B 1 372 ? 43.375 -5.586 28.266 1 25.67 372 CYS B CA 1
ATOM 6356 C C . CYS B 1 372 ? 43.25 -4.301 29.062 1 25.67 372 CYS B C 1
ATOM 6358 O O . CYS B 1 372 ? 42.156 -3.711 29.141 1 25.67 372 CYS B O 1
ATOM 6360 N N . LYS B 1 373 ? 43.969 -4.117 30.375 1 29.47 373 LYS B N 1
ATOM 6361 C CA . LYS B 1 373 ? 44.188 -2.914 31.172 1 29.47 373 LYS B CA 1
ATOM 6362 C C . LYS B 1 373 ? 44.469 -1.711 30.266 1 29.47 373 LYS B C 1
ATOM 6364 O O . LYS B 1 373 ? 43.938 -0.625 30.5 1 29.47 373 LYS B O 1
ATOM 6369 N N . SER B 1 374 ? 45.875 -1.512 29.953 1 27.8 374 SER B N 1
ATOM 6370 C CA . SER B 1 374 ? 46.5 -0.319 29.422 1 27.8 374 SER B CA 1
ATOM 6371 C C . SER B 1 374 ? 46 -0.014 28.016 1 27.8 374 SER B C 1
ATOM 6373 O O . SER B 1 374 ? 46.594 0.793 27.297 1 27.8 374 SER B O 1
ATOM 6375 N N . CYS B 1 375 ? 45.281 -0.905 27.438 1 24.64 375 CYS B N 1
ATOM 6376 C CA . CYS B 1 375 ? 45.094 -0.766 26 1 24.64 375 CYS B CA 1
ATOM 6377 C C . CYS B 1 375 ? 44.438 0.566 25.672 1 24.64 375 CYS B C 1
ATOM 6379 O O . CYS B 1 375 ? 43.375 0.877 26.172 1 24.64 375 CYS B O 1
ATOM 6381 N N . SER B 1 376 ? 45.281 1.571 25.297 1 27.72 376 SER B N 1
ATOM 6382 C CA . SER B 1 376 ? 45.156 2.896 24.703 1 27.72 376 SER B CA 1
ATOM 6383 C C . SER B 1 376 ? 44 2.957 23.734 1 27.72 376 SER B C 1
ATOM 6385 O O . SER B 1 376 ? 43.938 3.836 22.875 1 27.72 376 SER B O 1
ATOM 6387 N N . CYS B 1 377 ? 43.344 1.909 23.562 1 27.89 377 CYS B N 1
ATOM 6388 C CA . CYS B 1 377 ? 42.188 1.752 22.688 1 27.89 377 CYS B CA 1
ATOM 6389 C C . CYS B 1 377 ? 41.094 2.783 23.016 1 27.89 377 CYS B C 1
ATOM 6391 O O . CYS B 1 377 ? 40.031 2.775 22.422 1 27.89 377 CYS B O 1
ATOM 6393 N N . LEU B 1 378 ? 41.062 3.281 24.219 1 27.34 378 LEU B N 1
ATOM 6394 C CA . LEU B 1 378 ? 40.25 4.418 24.625 1 27.34 378 LEU B CA 1
ATOM 6395 C C . LEU B 1 378 ? 40.562 5.652 23.781 1 27.34 378 LEU B C 1
ATOM 6397 O O . LEU B 1 378 ? 39.719 6.531 23.609 1 27.34 378 LEU B O 1
ATOM 6401 N N . GLN B 1 379 ? 41.938 6.078 23.781 1 27.91 379 GLN B N 1
ATOM 6402 C CA . GLN B 1 379 ? 42.312 7.379 23.219 1 27.91 379 GLN B CA 1
ATOM 6403 C C . GLN B 1 379 ? 41.938 7.469 21.75 1 27.91 379 GLN B C 1
ATOM 6405 O O . GLN B 1 379 ? 41.875 8.562 21.188 1 27.91 379 GLN B O 1
ATOM 6410 N N . ARG B 1 380 ? 42.469 6.473 21 1 27.19 380 ARG B N 1
ATOM 6411 C CA . ARG B 1 380 ? 42.281 6.754 19.578 1 27.19 380 ARG B CA 1
ATOM 6412 C C . ARG B 1 380 ? 40.812 6.898 19.234 1 27.19 380 ARG B C 1
ATOM 6414 O O . ARG B 1 380 ? 40.344 6.34 18.25 1 27.19 380 ARG B O 1
ATOM 6421 N N . PHE B 1 381 ? 39.906 6.777 20.203 1 29.3 381 PHE B N 1
ATOM 6422 C CA . PHE B 1 381 ? 38.625 7.391 19.844 1 29.3 381 PHE B CA 1
ATOM 6423 C C . PHE B 1 381 ? 38.844 8.828 19.375 1 29.3 381 PHE B C 1
ATOM 6425 O O . PHE B 1 381 ? 38.719 9.766 20.156 1 29.3 381 PHE B O 1
ATOM 6432 N N . SER B 1 382 ? 39.969 9.203 18.938 1 30.48 382 SER B N 1
ATOM 6433 C CA . SER B 1 382 ? 40.125 10.508 18.312 1 30.48 382 SER B CA 1
ATOM 6434 C C . SER B 1 382 ? 38.781 11.039 17.797 1 30.48 382 SER B C 1
ATOM 6436 O O . SER B 1 382 ? 37.875 10.266 17.578 1 30.48 382 SER B O 1
ATOM 6438 N N . GLU B 1 383 ? 38.594 12.352 17.812 1 33.59 383 GLU B N 1
ATOM 6439 C CA . GLU B 1 383 ? 37.5 13.148 17.25 1 33.59 383 GLU B CA 1
ATOM 6440 C C . GLU B 1 383 ? 36.938 12.5 16 1 33.59 383 GLU B C 1
ATOM 6442 O O . GLU B 1 383 ? 36.25 13.156 15.211 1 33.59 383 GLU B O 1
ATOM 6447 N N . GLU B 1 384 ? 37.469 11.562 15.469 1 35.12 384 GLU B N 1
ATOM 6448 C CA . GLU B 1 384 ? 37.25 10.93 14.172 1 35.12 384 GLU B CA 1
ATOM 6449 C C . GLU B 1 384 ? 35.781 10.492 14.016 1 35.12 384 GLU B C 1
ATOM 6451 O O . GLU B 1 384 ? 35.094 10.305 15.008 1 35.12 384 GLU B O 1
ATOM 6456 N N . GLU B 1 385 ? 35.281 10.367 12.719 1 38.34 385 GLU B N 1
ATOM 6457 C CA . GLU B 1 385 ? 33.969 10.211 12.055 1 38.34 385 GLU B CA 1
ATOM 6458 C C . GLU B 1 385 ? 33.188 9.07 12.672 1 38.34 385 GLU B C 1
ATOM 6460 O O . GLU B 1 385 ? 33.5 7.898 12.477 1 38.34 385 GLU B O 1
ATOM 6465 N N . GLU B 1 386 ? 33.031 8.797 13.891 1 48.41 386 GLU B N 1
ATOM 6466 C CA . GLU B 1 386 ? 31.906 7.902 14.117 1 48.41 386 GLU B CA 1
ATOM 6467 C C . GLU B 1 386 ? 31.062 7.762 12.859 1 48.41 386 GLU B C 1
ATOM 6469 O O . GLU B 1 386 ? 30.562 8.758 12.32 1 48.41 386 GLU B O 1
ATOM 6474 N N . PRO B 1 387 ? 31.234 6.805 12.055 1 60.16 387 PRO B N 1
ATOM 6475 C CA . PRO B 1 387 ? 30.719 6.727 10.68 1 60.16 387 PRO B CA 1
ATOM 6476 C C . PRO B 1 387 ? 29.266 7.172 10.57 1 60.16 387 PRO B C 1
ATOM 6478 O O . PRO B 1 387 ? 28.469 6.895 11.461 1 60.16 387 PRO B O 1
ATOM 6481 N N . PHE B 1 388 ? 29.078 8.398 10.109 1 69.44 388 PHE B N 1
ATOM 6482 C CA . PHE B 1 388 ? 27.828 9.062 9.789 1 69.44 388 PHE B CA 1
ATOM 6483 C C . PHE B 1 388 ? 26.719 8.039 9.531 1 69.44 388 PHE B C 1
ATOM 6485 O O . PHE B 1 388 ? 25.562 8.273 9.852 1 69.44 388 PHE B O 1
ATOM 6492 N N . ASP B 1 389 ? 27.219 6.84 9.258 1 74.5 389 ASP B N 1
ATOM 6493 C CA . ASP B 1 389 ? 26.234 5.797 8.984 1 74.5 389 ASP B CA 1
ATOM 6494 C C . ASP B 1 389 ? 25.625 5.262 10.281 1 74.5 389 ASP B C 1
ATOM 6496 O O . ASP B 1 389 ? 24.438 4.973 10.336 1 74.5 389 ASP B O 1
ATOM 6500 N N . GLU B 1 390 ? 26.422 5.199 11.297 1 76.06 390 GLU B N 1
ATOM 6501 C CA . GLU B 1 390 ? 25.906 4.707 12.57 1 76.06 390 GLU B CA 1
ATOM 6502 C C . GLU B 1 390 ? 24.984 5.73 13.219 1 76.06 390 GLU B C 1
ATOM 6504 O O . GLU B 1 390 ? 23.969 5.359 13.82 1 76.06 390 GLU B O 1
ATOM 6509 N N . LEU B 1 391 ? 25.422 6.961 13.141 1 77.81 391 LEU B N 1
ATOM 6510 C CA . LEU B 1 391 ? 24.578 8.023 13.656 1 77.81 391 LEU B CA 1
ATOM 6511 C C . LEU B 1 391 ? 23.188 7.969 13.031 1 77.81 391 LEU B C 1
ATOM 6513 O O . LEU B 1 391 ? 22.172 8.023 13.734 1 77.81 391 LEU B O 1
ATOM 6517 N N . LEU B 1 392 ? 23.172 7.754 11.727 1 82.25 392 LEU B N 1
ATOM 6518 C CA . LEU B 1 392 ? 21.906 7.723 11 1 82.25 392 LEU B CA 1
ATOM 6519 C C . LEU B 1 392 ? 21.078 6.504 11.398 1 82.25 392 LEU B C 1
ATOM 6521 O O . LEU B 1 392 ? 19.859 6.602 11.57 1 82.25 392 LEU B O 1
ATOM 6525 N N . ASN B 1 393 ? 21.75 5.457 11.656 1 79.56 393 ASN B N 1
ATOM 6526 C CA . ASN B 1 393 ? 21.047 4.211 11.984 1 79.56 393 ASN B CA 1
ATOM 6527 C C . ASN B 1 393 ? 20.422 4.273 13.375 1 79.56 393 ASN B C 1
ATOM 6529 O O . ASN B 1 393 ? 19.391 3.631 13.617 1 79.56 393 ASN B O 1
ATOM 6533 N N . LEU B 1 394 ? 20.969 5.117 14.203 1 80.81 394 LEU B N 1
ATOM 6534 C CA . LEU B 1 394 ? 20.484 5.164 15.578 1 80.81 394 LEU B CA 1
ATOM 6535 C C . LEU B 1 394 ? 19.453 6.277 15.758 1 80.81 394 LEU B C 1
ATOM 6537 O O . LEU B 1 394 ? 18.703 6.281 16.734 1 80.81 394 LEU B O 1
ATOM 6541 N N . SER B 1 395 ? 19.438 7.148 14.836 1 86.38 395 SER B N 1
ATOM 6542 C CA . SER B 1 395 ? 18.594 8.32 15.07 1 86.38 395 SER B CA 1
ATOM 6543 C C . SER B 1 395 ? 17.422 8.359 14.094 1 86.38 395 SER B C 1
ATOM 6545 O O . SER B 1 395 ? 16.438 9.07 14.328 1 86.38 395 SER B O 1
ATOM 6547 N N . LEU B 1 396 ? 17.562 7.535 13 1 88.25 396 LEU B N 1
ATOM 6548 C CA . LEU B 1 396 ? 16.547 7.656 11.961 1 88.25 396 LEU B CA 1
ATOM 6549 C C . LEU B 1 396 ? 15.953 6.293 11.625 1 88.25 396 LEU B C 1
ATOM 6551 O O . LEU B 1 396 ? 16.656 5.281 11.641 1 88.25 396 LEU B O 1
ATOM 6555 N N . CYS B 1 397 ? 14.672 6.301 11.383 1 84.06 397 CYS B N 1
ATOM 6556 C CA . CYS B 1 397 ? 14.039 5.09 10.875 1 84.06 397 CYS B CA 1
ATOM 6557 C C . CYS B 1 397 ? 14.445 4.828 9.43 1 84.06 397 CYS B C 1
ATOM 6559 O O . CYS B 1 397 ? 15.047 5.684 8.789 1 84.06 397 CYS B O 1
ATOM 6561 N N . TYR B 1 398 ? 14.172 3.674 8.898 1 81.69 398 TYR B N 1
ATOM 6562 C CA . TYR B 1 398 ? 14.57 3.277 7.555 1 81.69 398 TYR B CA 1
ATOM 6563 C C . TYR B 1 398 ? 14.039 4.258 6.516 1 81.69 398 TYR B C 1
ATOM 6565 O O . TYR B 1 398 ? 14.781 4.699 5.637 1 81.69 398 TYR B O 1
ATOM 6573 N N . GLY B 1 399 ? 12.766 4.625 6.637 1 82.94 399 GLY B N 1
ATOM 6574 C CA . GLY B 1 399 ? 12.164 5.547 5.684 1 82.94 399 GLY B CA 1
ATOM 6575 C C . GLY B 1 399 ? 12.844 6.898 5.648 1 82.94 399 GLY B C 1
ATOM 6576 O O . GLY B 1 399 ? 13.094 7.445 4.57 1 82.94 399 GLY B O 1
ATOM 6577 N N . CYS B 1 400 ? 13.141 7.379 6.777 1 88.31 400 CYS B N 1
ATOM 6578 C CA . CYS B 1 400 ? 13.781 8.688 6.855 1 88.31 400 CYS B CA 1
ATOM 6579 C C . CYS B 1 400 ? 15.234 8.617 6.391 1 88.31 400 CYS B C 1
ATOM 6581 O O . CYS B 1 400 ? 15.75 9.578 5.816 1 88.31 400 CYS B O 1
ATOM 6583 N N . ARG B 1 401 ? 15.859 7.531 6.578 1 87.19 401 ARG B N 1
ATOM 6584 C CA . ARG B 1 401 ? 17.219 7.348 6.07 1 87.19 401 ARG B CA 1
ATOM 6585 C C . ARG B 1 401 ? 17.234 7.363 4.543 1 87.19 401 ARG B C 1
ATOM 6587 O O . ARG B 1 401 ? 18.156 7.906 3.936 1 87.19 401 ARG B O 1
ATOM 6594 N N . LEU B 1 402 ? 16.172 6.734 4.02 1 82.56 402 LEU B N 1
ATOM 6595 C CA . LEU B 1 402 ? 16.094 6.699 2.562 1 82.56 402 LEU B CA 1
ATOM 6596 C C . LEU B 1 402 ? 15.945 8.102 1.99 1 82.56 402 LEU B C 1
ATOM 6598 O O . LEU B 1 402 ? 16.516 8.406 0.935 1 82.56 402 LEU B O 1
ATOM 6602 N N . VAL B 1 403 ? 15.289 8.883 2.674 1 82.81 403 VAL B N 1
ATOM 6603 C CA . VAL B 1 403 ? 15.094 10.266 2.238 1 82.81 403 VAL B CA 1
ATOM 6604 C C . VAL B 1 403 ? 16.422 11.016 2.311 1 82.81 403 VAL B C 1
ATOM 6606 O O . VAL B 1 403 ? 16.75 11.789 1.406 1 82.81 403 VAL B O 1
ATOM 6609 N N . LEU B 1 404 ? 17.141 10.758 3.352 1 86.56 404 LEU B N 1
ATOM 6610 C CA . LEU B 1 404 ? 18.406 11.477 3.543 1 86.56 404 LEU B CA 1
ATOM 6611 C C . LEU B 1 404 ? 19.438 11.016 2.525 1 86.56 404 LEU B C 1
ATOM 6613 O O . LEU B 1 404 ? 20.406 11.734 2.26 1 86.56 404 LEU B O 1
ATOM 6617 N N . LYS B 1 405 ? 19.203 9.797 2.039 1 83.12 405 LYS B N 1
ATOM 6618 C CA . LYS B 1 405 ? 20.125 9.305 1.02 1 83.12 405 LYS B CA 1
ATOM 6619 C C . LYS B 1 405 ? 20.062 10.156 -0.243 1 83.12 405 LYS B C 1
ATOM 6621 O O . LYS B 1 405 ? 20.984 10.148 -1.06 1 83.12 405 LYS B O 1
ATOM 6626 N N . ASP B 1 406 ? 18.984 10.805 -0.363 1 86.12 406 ASP B N 1
ATOM 6627 C CA . ASP B 1 406 ? 18.797 11.68 -1.517 1 86.12 406 ASP B CA 1
ATOM 6628 C C . ASP B 1 406 ? 19.688 12.922 -1.409 1 86.12 406 ASP B C 1
ATOM 6630 O O . ASP B 1 406 ? 19.844 13.664 -2.379 1 86.12 406 ASP B O 1
ATOM 6634 N N . CYS B 1 407 ? 20.234 13.086 -0.235 1 84.88 407 CYS B N 1
ATOM 6635 C CA . CYS B 1 407 ? 21.156 14.195 -0.043 1 84.88 407 CYS B CA 1
ATOM 6636 C C . CYS B 1 407 ? 22.547 13.852 -0.571 1 84.88 407 CYS B C 1
ATOM 6638 O O . CYS B 1 407 ? 22.969 12.695 -0.524 1 84.88 407 CYS B O 1
ATOM 6640 N N . GLU B 1 408 ? 23.188 14.695 -1.288 1 76.56 408 GLU B N 1
ATOM 6641 C CA . GLU B 1 408 ? 24.531 14.445 -1.81 1 76.56 408 GLU B CA 1
ATOM 6642 C C . GLU B 1 408 ? 25.5 14.047 -0.692 1 76.56 408 GLU B C 1
ATOM 6644 O O . GLU B 1 408 ? 26.266 13.094 -0.834 1 76.56 408 GLU B O 1
ATOM 6649 N N . SER B 1 409 ? 25.438 14.852 0.445 1 80.38 409 SER B N 1
ATOM 6650 C CA . SER B 1 409 ? 26.25 14.555 1.618 1 80.38 409 SER B CA 1
ATOM 6651 C C . SER B 1 409 ? 25.531 14.938 2.906 1 80.38 409 SER B C 1
ATOM 6653 O O . SER B 1 409 ? 25.172 16.094 3.098 1 80.38 409 SER B O 1
ATOM 6655 N N . VAL B 1 410 ? 25.359 13.977 3.711 1 80.38 410 VAL B N 1
ATOM 6656 C CA . VAL B 1 410 ? 24.672 14.227 4.977 1 80.38 410 VAL B CA 1
ATOM 6657 C C . VAL B 1 410 ? 25.5 15.195 5.828 1 80.38 410 VAL B C 1
ATOM 6659 O O . VAL B 1 410 ? 24.938 15.977 6.598 1 80.38 410 VAL B O 1
ATOM 6662 N N . GLN B 1 411 ? 26.766 15.164 5.578 1 78.12 411 GLN B N 1
ATOM 6663 C CA . GLN B 1 411 ? 27.656 16.031 6.332 1 78.12 411 GLN B CA 1
ATOM 6664 C C . GLN B 1 411 ? 27.469 17.5 5.918 1 78.12 411 GLN B C 1
ATOM 6666 O O . GLN B 1 411 ? 27.859 18.406 6.656 1 78.12 411 GLN B O 1
ATOM 6671 N N . ALA B 1 412 ? 26.859 17.609 4.773 1 79.5 412 ALA B N 1
ATOM 6672 C CA . ALA B 1 412 ? 26.672 18.969 4.246 1 79.5 412 ALA B CA 1
ATOM 6673 C C . ALA B 1 412 ? 25.375 19.578 4.742 1 79.5 412 ALA B C 1
ATOM 6675 O O . ALA B 1 412 ? 25.062 20.719 4.426 1 79.5 412 ALA B O 1
ATOM 6676 N N . LEU B 1 413 ? 24.703 18.812 5.535 1 85.44 413 LEU B N 1
ATOM 6677 C CA . LEU B 1 413 ? 23.469 19.344 6.094 1 85.44 413 LEU B CA 1
ATOM 6678 C C . LEU B 1 413 ? 23.75 20.406 7.148 1 85.44 413 LEU B C 1
ATOM 6680 O O . LEU B 1 413 ? 24.859 20.453 7.711 1 85.44 413 LEU B O 1
ATOM 6684 N N . PRO B 1 414 ? 22.781 21.344 7.367 1 84.38 414 PRO B N 1
ATOM 6685 C CA . PRO B 1 414 ? 23.016 22.391 8.367 1 84.38 414 PRO B CA 1
ATOM 6686 C C . PRO B 1 414 ? 23.406 21.828 9.727 1 84.38 414 PRO B C 1
ATOM 6688 O O . PRO B 1 414 ? 22.875 20.797 10.156 1 84.38 414 PRO B O 1
ATOM 6691 N N . LYS B 1 415 ? 24.297 22.5 10.367 1 84.81 415 LYS B N 1
ATOM 6692 C CA . LYS B 1 415 ? 24.828 22.062 11.648 1 84.81 415 LYS B CA 1
ATOM 6693 C C . LYS B 1 415 ? 23.719 21.875 12.672 1 84.81 415 LYS B C 1
ATOM 6695 O O . LYS B 1 415 ? 23.766 20.953 13.492 1 84.81 415 LYS B O 1
ATOM 6700 N N . ALA B 1 416 ? 22.844 22.734 12.594 1 83.88 416 ALA B N 1
ATOM 6701 C CA . ALA B 1 416 ? 21.719 22.641 13.531 1 83.88 416 ALA B CA 1
ATOM 6702 C C . ALA B 1 416 ? 20.969 21.328 13.352 1 83.88 416 ALA B C 1
ATOM 6704 O O . ALA B 1 416 ? 20.5 20.719 14.32 1 83.88 416 ALA B O 1
ATOM 6705 N N . PHE B 1 417 ? 20.859 20.891 12.156 1 85.75 417 PHE B N 1
ATOM 6706 C CA . PHE B 1 417 ? 20.188 19.641 11.852 1 85.75 417 PHE B CA 1
ATOM 6707 C C . PHE B 1 417 ? 20.984 18.453 12.398 1 85.75 417 PHE B C 1
ATOM 6709 O O . PHE B 1 417 ? 20.422 17.547 13.016 1 85.75 417 PHE B O 1
ATOM 6716 N N . LEU B 1 418 ? 22.234 18.5 12.172 1 85.94 418 LEU B N 1
ATOM 6717 C CA . LEU B 1 418 ? 23.125 17.453 12.656 1 85.94 418 LEU B CA 1
ATOM 6718 C C . LEU B 1 418 ? 23.125 17.391 14.18 1 85.94 418 LEU B C 1
ATOM 6720 O O . LEU B 1 418 ? 23.219 16.312 14.766 1 85.94 418 LEU B O 1
ATOM 6724 N N . ALA B 1 419 ? 23.031 18.562 14.719 1 84.62 419 ALA B N 1
ATOM 6725 C CA . ALA B 1 419 ? 22.984 18.625 16.172 1 84.62 419 ALA B CA 1
ATOM 6726 C C . ALA B 1 419 ? 21.734 17.922 16.719 1 84.62 419 ALA B C 1
ATOM 6728 O O . ALA B 1 419 ? 21.781 17.219 17.734 1 84.62 419 ALA B O 1
ATOM 6729 N N . ASN B 1 420 ? 20.641 18.125 16.047 1 82.81 420 ASN B N 1
ATOM 6730 C CA . ASN B 1 420 ? 19.406 17.453 16.438 1 82.81 420 ASN B CA 1
ATOM 6731 C C . ASN B 1 420 ? 19.531 15.93 16.328 1 82.81 420 ASN B C 1
ATOM 6733 O O . ASN B 1 420 ? 19.031 15.203 17.188 1 82.81 420 ASN B O 1
ATOM 6737 N N . LEU B 1 421 ? 20.172 15.469 15.305 1 83.5 421 LEU B N 1
ATOM 6738 C CA . LEU B 1 421 ? 20.391 14.039 15.117 1 83.5 421 LEU B CA 1
ATOM 6739 C C . LEU B 1 421 ? 21.219 13.461 16.25 1 83.5 421 LEU B C 1
ATOM 6741 O O . LEU B 1 421 ? 20.906 12.391 16.781 1 83.5 421 LEU B O 1
ATOM 6745 N N . ARG B 1 422 ? 22.266 14.219 16.609 1 82.94 422 ARG B N 1
ATOM 6746 C CA . ARG B 1 422 ? 23.156 13.766 17.672 1 82.94 422 ARG B CA 1
ATOM 6747 C C . ARG B 1 422 ? 22.438 13.719 19.016 1 82.94 422 ARG B C 1
ATOM 6749 O O . ARG B 1 422 ? 22.641 12.789 19.797 1 82.94 422 ARG B O 1
ATOM 6756 N N . GLU B 1 423 ? 21.703 14.719 19.203 1 82.88 423 GLU B N 1
ATOM 6757 C CA . GLU B 1 423 ? 20.953 14.773 20.453 1 82.88 423 GLU B CA 1
ATOM 6758 C C . GLU B 1 423 ? 19.984 13.594 20.562 1 82.88 423 GLU B C 1
ATOM 6760 O O . GLU B 1 423 ? 19.891 12.961 21.625 1 82.88 423 GLU B O 1
ATOM 6765 N N . LYS B 1 424 ? 19.359 13.336 19.5 1 81.5 424 LYS B N 1
ATOM 6766 C CA . LYS B 1 424 ? 18.406 12.227 19.5 1 81.5 424 LYS B CA 1
ATOM 6767 C C . LYS B 1 424 ? 19.125 10.891 19.672 1 81.5 424 LYS B C 1
ATOM 6769 O O . LYS B 1 424 ? 18.625 9.992 20.344 1 81.5 424 LYS B O 1
ATOM 6774 N N . THR B 1 425 ? 20.25 10.758 19.062 1 79.06 425 THR B N 1
ATOM 6775 C CA . THR B 1 425 ? 21.047 9.547 19.203 1 79.06 425 THR B CA 1
ATOM 6776 C C . THR B 1 425 ? 21.438 9.312 20.656 1 79.06 425 THR B C 1
ATOM 6778 O O . THR B 1 425 ? 21.391 8.18 21.141 1 79.06 425 THR B O 1
ATOM 6781 N N . GLN B 1 426 ? 21.766 10.398 21.266 1 78.06 426 GLN B N 1
ATOM 6782 C CA . GLN B 1 426 ? 22.125 10.305 22.672 1 78.06 426 GLN B CA 1
ATOM 6783 C C . GLN B 1 426 ? 20.938 9.883 23.531 1 78.06 426 GLN B C 1
ATOM 6785 O O . GLN B 1 426 ? 21.078 9.047 24.422 1 78.06 426 GLN B O 1
ATOM 6790 N N . LEU B 1 427 ? 19.844 10.422 23.203 1 79 427 LEU B N 1
ATOM 6791 C CA . LEU B 1 427 ? 18.641 10.086 23.938 1 79 427 LEU B CA 1
ATOM 6792 C C . LEU B 1 427 ? 18.25 8.625 23.719 1 79 427 LEU B C 1
ATOM 6794 O O . LEU B 1 427 ? 17.891 7.922 24.672 1 79 427 LEU B O 1
ATOM 6798 N N . ASN B 1 428 ? 18.297 8.156 22.5 1 77.25 428 ASN B N 1
ATOM 6799 C CA . ASN B 1 428 ? 17.969 6.773 22.172 1 77.25 428 ASN B CA 1
ATOM 6800 C C . ASN B 1 428 ? 18.953 5.793 22.812 1 77.25 428 ASN B C 1
ATOM 6802 O O . ASN B 1 428 ? 18.562 4.695 23.203 1 77.25 428 ASN B O 1
ATOM 6806 N N . ASN B 1 429 ? 20.172 6.191 22.891 1 73.94 429 ASN B N 1
ATOM 6807 C CA . ASN B 1 429 ? 21.172 5.367 23.547 1 73.94 429 ASN B CA 1
ATOM 6808 C C . ASN B 1 429 ? 20.875 5.215 25.031 1 73.94 429 ASN B C 1
ATOM 6810 O O . ASN B 1 429 ? 21.047 4.129 25.594 1 73.94 429 ASN B O 1
ATOM 6814 N N . VAL B 1 430 ? 20.547 6.34 25.609 1 71.5 430 VAL B N 1
ATOM 6815 C CA . VAL B 1 430 ? 20.203 6.312 27.031 1 71.5 430 VAL B CA 1
ATOM 6816 C C . VAL B 1 430 ? 19.016 5.375 27.25 1 71.5 430 VAL B C 1
ATOM 6818 O O . VAL B 1 430 ? 19.016 4.598 28.203 1 71.5 430 VAL B O 1
ATOM 6821 N N . HIS B 1 431 ? 18.094 5.422 26.422 1 69 431 HIS B N 1
ATOM 6822 C CA . HIS B 1 431 ? 16.938 4.551 26.516 1 69 431 HIS B CA 1
ATOM 6823 C C . HIS B 1 431 ? 17.328 3.084 26.406 1 69 431 HIS B C 1
ATOM 6825 O O . HIS B 1 431 ? 16.812 2.234 27.141 1 69 431 HIS B O 1
ATOM 6831 N N . ASN B 1 432 ? 18.125 2.809 25.5 1 65.31 432 ASN B N 1
ATOM 6832 C CA . ASN B 1 432 ? 18.609 1.444 25.312 1 65.31 432 ASN B CA 1
ATOM 6833 C C . ASN B 1 432 ? 19.359 0.939 26.531 1 65.31 432 ASN B C 1
ATOM 6835 O O . ASN B 1 432 ? 19.25 -0.23 26.906 1 65.31 432 ASN B O 1
ATOM 6839 N N . GLU B 1 433 ? 20.156 1.888 27.062 1 61.38 433 GLU B N 1
ATOM 6840 C CA . GLU B 1 433 ? 20.922 1.528 28.25 1 61.38 433 GLU B CA 1
ATOM 6841 C C . GLU B 1 433 ? 20 1.269 29.438 1 61.38 433 GLU B C 1
ATOM 6843 O O . GLU B 1 433 ? 20.25 0.357 30.234 1 61.38 433 GLU B O 1
ATOM 6848 N N . ILE B 1 434 ? 19.031 2.074 29.547 1 57.03 434 ILE B N 1
ATOM 6849 C CA . ILE B 1 434 ? 18.094 1.912 30.641 1 57.03 434 ILE B CA 1
ATOM 6850 C C . ILE B 1 434 ? 17.328 0.596 30.484 1 57.03 434 ILE B C 1
ATOM 6852 O O . ILE B 1 434 ? 17.141 -0.136 31.453 1 57.03 434 ILE B O 1
ATOM 6856 N N . LYS B 1 435 ? 16.984 0.267 29.344 1 57.88 435 LYS B N 1
ATOM 6857 C CA . LYS B 1 435 ? 16.281 -0.981 29.078 1 57.88 435 LYS B CA 1
ATOM 6858 C C . LYS B 1 435 ? 17.156 -2.189 29.375 1 57.88 435 LYS B C 1
ATOM 6860 O O . LYS B 1 435 ? 16.672 -3.205 29.891 1 57.88 435 LYS B O 1
ATOM 6865 N N . ALA B 1 436 ? 18.375 -2.021 29.016 1 50.97 436 ALA B N 1
ATOM 6866 C CA . ALA B 1 436 ? 19.312 -3.107 29.312 1 50.97 436 ALA B CA 1
ATOM 6867 C C . ALA B 1 436 ? 19.469 -3.316 30.812 1 50.97 436 ALA B C 1
ATOM 6869 O O . ALA B 1 436 ? 19.766 -4.422 31.266 1 50.97 436 ALA B O 1
ATOM 6870 N N . PHE B 1 437 ? 19.203 -2.203 31.469 1 48.31 437 PHE B N 1
ATOM 6871 C CA . PHE B 1 437 ? 19.312 -2.285 32.938 1 48.31 437 PHE B CA 1
ATOM 6872 C C . PHE B 1 437 ? 18 -2.766 33.531 1 48.31 437 PHE B C 1
ATOM 6874 O O . PHE B 1 437 ? 18 -3.338 34.625 1 48.31 437 PHE B O 1
ATOM 6881 N N . LEU B 1 438 ? 17 -2.641 32.875 1 43.38 438 LEU B N 1
ATOM 6882 C CA . LEU B 1 438 ? 15.734 -3.115 33.406 1 43.38 438 LEU B CA 1
ATOM 6883 C C . LEU B 1 438 ? 15.484 -4.57 33.031 1 43.38 438 LEU B C 1
ATOM 6885 O O . LEU B 1 438 ? 14.93 -5.34 33.812 1 43.38 438 LEU B O 1
#

Organism: Rhodnius prolixus (NCBI:txid13249)

Foldseek 3Di:
DDPPDPPPPPPPPPPLVCQQQPAAPVGRDGFDDDPLSHGGHHLVRLLVVLLVLLVCLVVVVVPQDAAFEEEEEAALALLRLLVLVSVLVLQPPVPDPRSDYAYEYEYEFECLLPPDPDPTCVVVVCVQCVVSPHHYAAEYLLCLLPPDDDPPPDSHHYPVVSSVLSNLQSVLFDALQLSVVLSVLSVVSSSVNVCVVVVGQEYEYRDALLNLLLVLVLCVVLVNLQCQLQSQPQWRCLDPRYIYGYSRHHPDPSSSVSNCVSVVRDGDPDDDSQPPDDCPRYSSSVSSVVSVVCCVVPVVVSNVSSVVSNPGHDPQQPDSAAALRNRGGAGPPPPPCPVVVVVVCVVCCVVVPPPPPDPPVPDDPDPPPPPCPPPCPVPVVPVDCPPPVVLCVQRHHPSNVSSCVSGPDPVSRDPSVVVSSVVSSVVSVVVVVVVVVD/DPPPPPPPPPPPPPPLVCQQQPAAPVGRDGFDDDPLSHGGHHLVRLLVVLLVLLVCLVVVVVPQDAAFEEEEEAALALLRLLVLVSVLVLQPPVPDPRSDYAYEYEYEFECLLPVDPPGPPVVVVCVQCVVSPHHYAYEYLLCLLPPDDDPPPDSHHYPVVSSVLSNLQSVLFDALQLSVVLSVLSVVSSSVNVCVVVVGQEYEYRDALLNLLLVLVLCVVLVNLQCQLQSQPQWRCLDPRYIYGYSRHHPDPVSSVSNCVSVVRDGDPDDDSQPPDDCPRYSSSVSSVVSVVCCVVPVVVSNVSSVVSNPGHDPQQPDSAAALRNRGGAGPPPPPCPVVVVVVCVVCCVVVPPPPPDPPVPPPPDPPPPPCVPPCPVVVVPVDCPPPVVLCVQRHHPSNVSSCVSGPDPVSRDPSVVVSSVVSSVVSVVVVVVVVVD

Sequence (876 aa):
MCSRNSSSDIVPEVQQLNLIGHDCRKCNVKARVVLQTKFPYCRECFLEYFKHKFRSTLGKSKIMKHGDKILVCFSGSASSVCLIDLIRDSMNDANKKKMSFTINVLYIDECAAFITNNQPNVTEIKDILAPYNFKVFYSDLGTFFAKDLDFETHSHYKNVNNIDLIGELFSKFRSLTSKIDLLVKIRKNILYKFAEKLGCQKIFSAETSDHLAANTISNIVLGKGGQLSQDIGFSDNSLNELILVRPLQDCSKKEVSYYNIFNGLKSLSTTTFGSLADKYSSIQKLTESFINELQSSFPSTVLTVRGTGSKLSSANSDQNLECCLCQGKMDERKYSLTAQQASHISKMVSNTGPDEFNSTVLSPVQNSITSCKSCSCLQRFSEEEEPFDELLNLSLCYGCRLVLKDCESVQALPKAFLANLREKTQLNNVHNEIKAFLMCSRNSSSDIVPEVQQLNLIGHDCRKCNVKARVVLQTKFPYCRECFLEYFKHKFRSTLGKSKIMKHGDKILVCFSGSASSVCLIDLIRDSMNDANKKKMSFTINVLYIDECAAFITNNQPNVTEIKDILAPYNFKVFYSDLGTFFAKDLDFETHSHYKNVNNIDLIGELFSKFRSLTSKIDLLVKIRKNILYKFAEKLGCQKIFSAETSDHLAANTISNIVLGKGGQLSQDIGFSDNSLNELILVRPLQDCSKKEVSYYNIFNGLKSLSTTTFGSLADKYSSIQKLTESFINELQSSFPSTVLTVRGTGSKLSSANSDQNLECCLCQGKMDERKYSLTAQQASHISKMVSNTGPDEFNSTVLSPVQNSITSCKSCSCLQRFSEEEEPFDELLNLSLCYGCRLVLKDCESVQALPKAFLANLREKTQLNNVHNEIKAFL

Nearest PDB structures (foldseek):
  5mkq-assembly1_A  TM=7.652E-01  e=9.744E-12  Pyrococcus horikoshii OT3
  5mkp-assembly1_A  TM=6.949E-01  e=5.004E-12  Pyrococcus horikoshii OT3
  5mko-assembly1_B  TM=6.794E-01  e=4.516E-12  Pyrococcus horikoshii OT3
  5mkq-assembly1_B  TM=6.970E-01  e=7.164E-12  Pyrococcus horikoshii OT3
  5mko-assembly1_A  TM=6.772E-01  e=9.744E-12  Pyrococcus horikoshii OT3

InterPro domains:
  IPR014729 Rossmann-like alpha/beta/alpha sandwich fold [G3DSA:3.40.50.620] (23-352)
  IPR019407 Cytoplasmic tRNA 2-thiolation protein 2 [MF_03054] (23-408)
  IPR019407 Cytoplasmic tRNA 2-thiolation protein 2 [PF10288] (282-401)
  IPR019407 Cytoplasmic tRNA 2-thiolation protein 2 [PTHR20882] (23-434)